Protein AF-A0A9E1MWC7-F1 (afdb_monomer)

Secondary structure (DSSP, 8-state):
----TTSS-EEEEETTEEEEE-SSSSPPPHHHHPPPTTTHHHHHHHHHTTSHHHHHHHHHHHHHTT-SPPSSTTSPPPHHHHHHHHHHHHHHHTT-TT-HHHHHHHHIIIIII--HHHHHHHHHHHHHTSS-------SS--HHHHHHHHHHHHHHHT-TT--HHHHHHHHHTS-HHHHHHHSSS--GGGTS-HHHHHHHHHHHTT-SGGGSB-SHHHHHHHHHHH--EEHHHHHTTBSS-HHHHHHHHHHTTSEEEEEETTEEEEEEGGGHHHHHHHH-PPPPTT--GGGSS--SSHHHHHHHHHHHHSSSEEHHHHHHHHT--HHHHHHHHHHHHHTTSSEE---SS---TTS-EEE-HHHHHHHHHHHHHHHHHHHSPBPHHHHHHHHHHHTTTT-S--SHHHHHHHHHHHTT--EEHHHIIIIITTTT-TT--HHHHHHHHHTTSEEEEEEEESSTT-EEEEEEEGGGHHHHSPPHHHHHTT-TT--HHHHHHHHHHHHH-SEEHHHHHHHH--TTHHHHHHHHHHTTSEEESSSHHHHHTTS---SS-TTSTTTTS-EEEEHHHHHHSSTTSS-SSPPHHHHHHHHHHHHHHHHSEE-HHHHHHTT-TTHHHHHHHHHHHHHHTTSSEEE--BTTS-S-EEE-HHHHHHHHTT-S----EEEEETT-TT--BTTTBPPPPPSSS------TT-EEEEETTEEEEEE-TTS-EEEE-S--HHHHHHHHHHHHH-TT-SEEEE-EETTEEGGGSTTHHHHHHTTPEEETTEEEEE-

Nearest PDB structures (foldseek):
  7lhl-assembly1_B  TM=6.243E-01  e=1.123E-34  Mycolicibacterium smegmatis
  7lhl-assembly1_C  TM=6.314E-01  e=3.645E-33  Mycolicibacterium smegmatis
  7lhl-assembly1_D  TM=6.179E-01  e=3.994E-33  Mycolicibacterium smegmatis
  7lhl-assembly1_A  TM=6.264E-01  e=8.309E-33  Mycolicibacterium smegmatis
  1sfx-assembly1_A  TM=6.828E-01  e=8.192E-01  Archaeoglobus fulgidus DSM 4304

Mean predicted aligned error: 17.03 Å

Solvent-accessible surface area (backbone atoms only — not comparable to full-atom values): 43831 Å² total; per-residue (Å²): 111,80,90,51,93,82,74,70,54,48,78,47,75,58,100,89,48,74,49,75,46,65,80,58,98,71,78,83,53,68,79,50,72,60,66,58,45,92,50,44,66,62,53,49,63,67,51,40,77,79,34,74,62,46,58,51,46,37,34,49,47,34,51,73,71,61,70,57,88,69,97,44,97,90,54,86,74,58,68,68,62,46,50,56,52,32,52,56,48,47,72,54,41,70,78,38,82,82,34,68,54,60,48,48,35,51,48,45,48,50,68,72,70,38,62,54,67,60,53,36,49,52,39,44,33,40,74,72,63,76,43,85,84,81,89,79,91,64,98,60,77,50,83,71,52,42,58,55,56,48,58,61,47,52,70,65,70,69,54,88,80,64,55,71,60,58,51,42,47,58,55,71,72,49,59,68,76,59,51,57,74,72,63,48,95,70,51,56,34,86,66,55,46,68,67,54,47,54,52,48,27,33,54,52,61,24,56,38,83,96,50,39,22,71,50,54,69,44,50,50,54,46,22,68,61,69,37,74,37,36,72,67,58,46,55,67,28,42,57,74,70,61,66,63,32,50,53,53,33,40,76,69,63,50,36,40,72,36,61,55,82,92,40,68,30,36,31,29,34,84,46,46,24,35,46,29,73,48,65,72,36,69,72,69,88,87,66,65,68,85,40,58,51,88,57,82,63,27,53,58,54,52,52,52,42,47,35,72,34,41,48,76,39,42,32,58,59,58,12,62,74,70,60,46,62,41,69,58,47,43,50,51,50,50,57,35,32,80,71,66,61,32,43,80,54,48,61,91,51,99,68,66,96,86,59,62,32,36,31,17,64,67,56,51,50,52,49,50,50,52,33,44,49,54,46,48,59,73,66,46,46,39,48,61,35,26,51,32,43,29,35,30,53,74,61,34,46,80,44,87,59,44,58,70,72,43,49,52,58,50,48,63,42,48,41,65,46,79,36,42,48,68,42,39,70,69,44,57,45,40,43,38,18,69,71,65,51,74,65,60,57,41,50,36,21,70,70,54,50,37,44,53,37,30,64,33,74,65,61,92,46,41,32,24,29,23,42,32,45,48,91,46,33,52,43,63,50,81,64,43,79,69,36,59,77,68,48,94,73,78,45,77,68,44,52,52,52,50,53,48,23,68,73,73,36,70,38,40,67,69,56,52,45,68,74,69,66,58,92,61,51,64,64,42,50,48,51,34,17,30,53,34,42,30,31,45,53,42,61,55,58,64,59,57,41,59,57,79,94,70,98,72,75,97,76,58,85,76,73,76,46,46,36,37,30,37,41,60,52,57,54,63,67,67,43,87,82,49,92,68,83,65,53,73,66,57,22,40,46,47,46,51,52,45,45,37,66,50,56,26,57,40,33,45,51,54,33,53,69,71,62,46,80,72,34,46,76,60,41,45,68,53,54,51,53,34,31,79,66,72,62,30,47,76,44,59,60,48,49,89,58,54,74,67,22,41,26,38,66,74,38,51,57,52,42,57,72,33,62,64,87,46,91,54,55,47,76,43,49,34,64,35,86,50,44,45,59,69,63,68,38,77,67,75,76,43,82,32,104,63,85,90,64,69,37,77,62,13,31,35,25,26,43,40,24,37,66,40,38,35,36,38,56,82,50,29,39,39,40,44,33,82,70,54,72,70,52,50,54,44,37,50,54,41,61,69,70,46,82,90,58,70,60,46,50,29,38,27,30,51,90,37,48,20,73,80,27,92,59,30,65,61,43,40,76,74,61,33,43,85,53,95,62,20,34,36,36,71,119

Foldseek 3Di:
DDPDVPQPKDWDADPLGIDIRDPDPDDDDPVVVQDQLVCPVVVCVVCVLVDPLLLVQLLVLCVVVVVQDDPDPPDDDPPVSSSVSSVVVSVVCVVPCPRPSNVVSCCCCPPVVDPSVVVSVVSVCVVVVVDDDDDDDDPDQDPSRVVVVVVVLVVVQPPPDDDPLVNLLSVLPDDPVVCCVPPPPPFCQSNFDPVLQVVLLCVLLQQDPVRAAEALVSLLVNQVQQPKDAPVSNVSRHDDDVVVSQVVCVVVQQKWWWAAPNGIIIHGLLLVCLLCVQQVIDGDPDRDVVSNDHDDPSVLVNLLSVQSSHRWDWLVVVCSVRVHDSVVSVVSVVVCVVVVQKDWGDHNDPDDPPIIIIHGPVSVVSSSVVSSVVSCVLQDAFELLLLLVLQCVLLQFPPPDADLVQLVLNLLLQALFWDKPLCVQQPQSCRRHVPDDLVSVQVCLLVQQKWKAAAADPPQQIGTIGMHGLLCCLQRPDALVVLVVVPPDDDPLLVQLLVCQVPVNWAFPVVSCVRSVDPCNVVSQVSCRNSRFKTFSGCVVNNVSNDDDDDDDPDPVVGPRGTMHTSNCSNVVPCVPPDDRDDLLSSLLSVVVSLCSNSQKDAQLSQVLSVPPVGPVSNVVVLVVCVVVVQWDWANRHPPTDGTMIGGPVSSVSSSVLSPQDQAKGKHQLQHSSQCEQRVHDAADWPAPDDDHRDPQKMFMDTSSHTAWIADNVLAEIIGHDDDLSSLLNSLVNVLVDPDDQKRKHQYYRRAQLCPDPCNVSNVVSPWDDDPSITMDGD

pLDDT: mean 83.53, std 13.87, range [27.94, 96.5]

Sequence (779 aa):
AMITPGAGHSVHWTDDGIAIGCPDDEPPGTAQILLDPDEIHDRVVEQLTHSAMFAAFFRENAARALLLPRRRPKGRTPLWLQRRKSSALMGVALRYPRFPITLETYRECLNDVFDMPALTELLSAIRRGEVNVVEVQTPTPSPFARSLVFQFTAAHLYDTDTPLAEKRMAALTLDRSLLKELLGETSLVDLLDTEAIENLESDLQRLSEDRLAQHADGLHDLLRRLGDLSGKAIKSRTVGDYKTWLTTLQEEYRVVAITMAGEGRYIAIEDASIYRDALDVELPNGLPPTFLEPVEAPLESLLLRWARTHSPFHSSKAAQQFGLPTAIVTHCFRALEEHGKVLQDTFTGPQAAADPEWCDPEVLRRLRRTSLAKLREEVSPAKPDVLGRYLPAWHGVGTKRGGMGRLEEVLDQLEGTKLPFSALESHILPARVPDYQPLMLDQMGAMGKVVWIGCGTLGPNDGKIALYRRESVSALAPEPARLVTALDKVGPIHEKLLEHLESRGASFLVELQMAVNDKDILPALWDLVWAGLVTNDTFVPLRGLNSKKGRTKDRIFRMAGGRWSAVRHLHTTIPLLSPGPPDSTTAALAKANSLLQRYGVVSREVVLHEGIEGGFAALYPVFRAMEEGGRLQRGYFVDGLGGAQFALPGAIDRLRSHSKPTNSACVLAATDPANVWGSLFSWPEPAAEASPRRVSGARVVLVGGRPILFLDKGAHSLVSFPSTEADRVRAIKALQSMTGFRVLRLKRIDGVPAPSSTLAPVLVQQGFAEDYLSLVFSR

Structure (mmCIF, N/CA/C/O backbone):
data_AF-A0A9E1MWC7-F1
#
_entry.id   AF-A0A9E1MWC7-F1
#
loop_
_atom_site.group_PDB
_atom_site.id
_atom_site.type_symbol
_atom_site.label_atom_id
_atom_site.label_alt_id
_atom_site.label_comp_id
_atom_site.label_asym_id
_atom_site.label_entity_id
_atom_site.label_seq_id
_atom_site.pdbx_PDB_ins_code
_atom_site.Cartn_x
_atom_site.Cartn_y
_atom_site.Cartn_z
_atom_site.occupancy
_atom_site.B_iso_or_equiv
_atom_site.auth_seq_id
_atom_site.auth_comp_id
_atom_site.auth_asym_id
_atom_site.auth_atom_id
_atom_site.pdbx_PDB_model_num
ATOM 1 N N . ALA A 1 1 ? 16.498 -15.381 30.124 1.00 27.94 1 ALA A N 1
ATOM 2 C CA . ALA A 1 1 ? 15.793 -15.478 28.829 1.00 27.94 1 ALA A CA 1
ATOM 3 C C . ALA A 1 1 ? 16.094 -14.198 28.062 1.00 27.94 1 ALA A C 1
ATOM 5 O O . ALA A 1 1 ? 15.975 -13.131 28.642 1.00 27.94 1 ALA A O 1
ATOM 6 N N . MET A 1 2 ? 16.638 -14.295 26.848 1.00 32.09 2 MET A N 1
ATOM 7 C CA . MET A 1 2 ? 17.215 -13.141 26.153 1.00 32.09 2 MET A CA 1
ATOM 8 C C . MET A 1 2 ? 16.122 -12.251 25.560 1.00 32.09 2 MET A C 1
ATOM 10 O O . MET A 1 2 ? 15.417 -12.680 24.645 1.00 32.09 2 MET A O 1
ATOM 14 N N . ILE A 1 3 ? 16.038 -11.000 26.022 1.00 37.56 3 ILE A N 1
ATOM 15 C CA . ILE A 1 3 ? 15.416 -9.912 25.259 1.00 37.56 3 ILE A CA 1
ATOM 16 C C . ILE A 1 3 ? 16.288 -9.732 24.014 1.00 37.56 3 ILE A C 1
ATOM 18 O O . ILE A 1 3 ? 17.294 -9.029 24.009 1.00 37.56 3 ILE A O 1
ATOM 22 N N . THR A 1 4 ? 15.961 -10.500 22.984 1.00 33.97 4 THR A N 1
ATOM 23 C CA . THR A 1 4 ? 16.706 -10.546 21.731 1.00 33.97 4 THR A CA 1
ATOM 24 C C . THR A 1 4 ? 16.167 -9.415 20.853 1.00 33.97 4 THR A C 1
ATOM 26 O O . THR A 1 4 ? 14.943 -9.330 20.691 1.00 33.97 4 THR A O 1
ATOM 29 N N . PRO A 1 5 ? 17.010 -8.550 20.259 1.00 34.62 5 PRO A N 1
ATOM 30 C CA . PRO A 1 5 ? 16.551 -7.572 19.278 1.00 34.62 5 PRO A CA 1
ATOM 31 C C . PRO A 1 5 ? 15.947 -8.329 18.086 1.00 34.62 5 PRO A C 1
ATOM 33 O O . PRO A 1 5 ? 16.662 -8.945 17.300 1.00 34.62 5 PRO A O 1
ATOM 36 N N . GLY A 1 6 ? 14.616 -8.366 18.005 1.00 36.88 6 GLY A N 1
ATOM 37 C CA . GLY A 1 6 ? 13.880 -9.199 17.046 1.00 36.88 6 GLY A CA 1
ATOM 38 C C . GLY A 1 6 ? 12.498 -9.654 17.524 1.00 36.88 6 GLY A C 1
ATOM 39 O O . GLY A 1 6 ? 11.637 -9.912 16.691 1.00 36.88 6 GLY A O 1
ATOM 40 N N . ALA A 1 7 ? 12.243 -9.668 18.837 1.00 40.56 7 ALA A N 1
ATOM 41 C CA . ALA A 1 7 ? 10.941 -10.028 19.418 1.00 40.56 7 ALA A CA 1
ATOM 42 C C . ALA A 1 7 ? 9.984 -8.828 19.615 1.00 40.56 7 ALA A C 1
ATOM 44 O O . ALA A 1 7 ? 9.072 -8.888 20.430 1.00 40.56 7 ALA A O 1
ATOM 45 N N . GLY A 1 8 ? 10.211 -7.697 18.935 1.00 48.88 8 GLY A N 1
ATOM 46 C CA . GLY A 1 8 ? 9.362 -6.500 19.062 1.00 48.88 8 GLY A CA 1
ATOM 47 C C . GLY A 1 8 ? 9.509 -5.714 20.373 1.00 48.88 8 GLY A C 1
ATOM 48 O O . GLY A 1 8 ? 8.696 -4.835 20.633 1.00 48.88 8 GLY A O 1
ATOM 49 N N . HIS A 1 9 ? 10.525 -6.008 21.191 1.00 61.09 9 HIS A N 1
ATOM 50 C CA . HIS A 1 9 ? 10.800 -5.278 22.432 1.00 61.09 9 HIS A CA 1
ATOM 51 C C . HIS A 1 9 ? 11.701 -4.063 22.157 1.00 61.09 9 HIS A C 1
ATOM 53 O O . HIS A 1 9 ? 12.679 -4.173 21.412 1.00 61.09 9 HIS A O 1
ATOM 59 N N . SER A 1 10 ? 11.400 -2.917 22.768 1.00 63.19 10 SER A N 1
ATOM 60 C CA . SER A 1 10 ? 12.183 -1.677 22.653 1.00 63.19 10 SER A CA 1
ATOM 61 C C . SER A 1 10 ? 12.850 -1.343 23.985 1.00 63.19 10 SER A C 1
ATOM 63 O O . SER A 1 10 ? 12.165 -1.293 25.001 1.00 63.19 10 SER A O 1
ATOM 65 N N . VAL A 1 11 ? 14.158 -1.083 24.000 1.00 72.38 11 VAL A N 1
ATOM 66 C CA . VAL A 1 11 ? 14.905 -0.784 25.235 1.00 72.38 11 VAL A CA 1
ATOM 67 C C . VAL A 1 11 ? 15.541 0.598 25.147 1.00 72.38 11 VAL A C 1
ATOM 69 O O . VAL A 1 11 ? 16.152 0.939 24.134 1.00 72.38 11 VAL A O 1
ATOM 72 N N . HIS A 1 12 ? 15.419 1.372 26.222 1.00 73.94 12 HIS A N 1
ATOM 73 C CA . HIS A 1 12 ? 16.047 2.678 26.401 1.00 73.94 12 HIS A CA 1
ATOM 74 C C . HIS A 1 12 ? 16.657 2.760 27.800 1.00 73.94 12 HIS A C 1
ATOM 76 O O . HIS A 1 12 ? 16.089 2.232 28.750 1.00 73.94 12 HIS A O 1
ATOM 82 N N . TRP A 1 13 ? 17.800 3.422 27.946 1.00 80.88 13 TRP A N 1
ATOM 83 C CA . TRP A 1 13 ? 18.444 3.643 29.241 1.00 80.88 13 TRP A CA 1
ATOM 84 C C . TRP A 1 13 ? 18.656 5.138 29.471 1.00 80.88 13 TRP A C 1
ATOM 86 O O . TRP A 1 13 ? 18.702 5.919 28.520 1.00 80.88 13 TRP A O 1
ATOM 96 N N . THR A 1 14 ? 18.788 5.529 30.730 1.00 80.62 14 THR A N 1
ATOM 97 C CA . THR A 1 14 ? 19.274 6.838 31.185 1.00 80.62 14 THR A CA 1
ATOM 98 C C . THR A 1 14 ? 20.175 6.619 32.404 1.00 80.62 14 THR A C 1
ATOM 100 O O . THR A 1 14 ? 20.324 5.485 32.862 1.00 80.62 14 THR A O 1
ATOM 103 N N . ASP A 1 15 ? 20.740 7.691 32.958 1.00 82.56 15 ASP A N 1
ATOM 104 C CA . ASP A 1 15 ? 21.491 7.622 34.219 1.00 82.56 15 ASP A CA 1
ATOM 105 C C . ASP A 1 15 ? 20.618 7.149 35.403 1.00 82.56 15 ASP A C 1
ATOM 107 O O . ASP A 1 15 ? 21.132 6.585 36.366 1.00 82.56 15 ASP A O 1
ATOM 111 N N . ASP A 1 16 ? 19.292 7.321 35.306 1.00 83.25 16 ASP A N 1
ATOM 112 C CA . ASP A 1 16 ? 18.329 7.044 36.380 1.00 83.25 16 ASP A CA 1
ATOM 113 C C . ASP A 1 16 ? 17.598 5.697 36.220 1.00 83.25 16 ASP A C 1
ATOM 115 O O . ASP A 1 16 ? 16.788 5.324 37.073 1.00 83.25 16 ASP A O 1
ATOM 119 N N . GLY A 1 17 ? 17.832 4.955 35.130 1.00 87.25 17 GLY A N 1
ATOM 120 C CA . GLY A 1 17 ? 17.248 3.625 34.963 1.00 87.25 17 GLY A CA 1
ATOM 121 C C . GLY A 1 17 ? 17.114 3.126 33.527 1.00 87.25 17 GLY A C 1
ATOM 122 O O . GLY A 1 17 ? 17.544 3.751 32.560 1.00 87.25 17 GLY A O 1
ATOM 123 N N . ILE A 1 18 ? 16.490 1.954 33.394 1.00 86.44 18 ILE A N 1
ATOM 124 C CA . ILE A 1 18 ? 16.268 1.261 32.119 1.00 86.44 18 ILE A CA 1
ATOM 125 C C . ILE A 1 18 ? 14.761 1.101 31.901 1.00 86.44 18 ILE A C 1
ATOM 127 O O . ILE A 1 18 ? 14.054 0.579 32.760 1.00 86.44 18 ILE A O 1
ATOM 131 N N . ALA A 1 19 ? 14.275 1.529 30.737 1.00 83.06 19 ALA A N 1
ATOM 132 C CA . ALA A 1 19 ? 12.903 1.352 30.280 1.00 83.06 19 ALA A CA 1
ATOM 133 C C . ALA A 1 19 ? 12.840 0.257 29.205 1.00 83.06 19 ALA A C 1
ATOM 135 O O . ALA A 1 19 ? 13.560 0.307 28.205 1.00 83.06 19 ALA A O 1
ATOM 136 N N . ILE A 1 20 ? 11.961 -0.725 29.409 1.00 80.50 20 ILE A N 1
ATOM 137 C CA . ILE A 1 20 ? 11.760 -1.867 28.510 1.00 80.50 20 ILE A CA 1
ATOM 138 C C . ILE A 1 20 ? 10.297 -1.864 28.058 1.00 80.50 20 ILE A C 1
ATOM 140 O O . ILE A 1 20 ? 9.391 -2.061 28.862 1.00 80.50 20 ILE A O 1
ATOM 144 N N . GLY A 1 21 ? 10.064 -1.629 26.769 1.00 75.88 21 GLY A N 1
ATOM 145 C CA . GLY A 1 21 ? 8.758 -1.760 26.129 1.00 75.88 21 GLY A CA 1
ATOM 146 C C . GLY A 1 21 ? 8.545 -3.187 25.635 1.00 75.88 21 GLY A C 1
ATOM 147 O O . GLY A 1 21 ? 9.359 -3.690 24.856 1.00 75.88 21 GLY A O 1
ATOM 148 N N . CYS A 1 22 ? 7.458 -3.820 26.077 1.00 72.38 22 CYS A N 1
ATOM 149 C CA . CYS A 1 22 ? 7.073 -5.178 25.695 1.00 72.38 22 CYS A CA 1
ATOM 150 C C . CYS A 1 22 ? 5.804 -5.134 24.817 1.00 72.38 22 CYS A C 1
ATOM 152 O O . CYS A 1 22 ? 4.912 -4.332 25.093 1.00 72.38 22 CYS A O 1
ATOM 154 N N . PRO A 1 23 ? 5.720 -5.940 23.744 1.00 53.88 23 PRO A N 1
ATOM 155 C CA . PRO A 1 23 ? 4.548 -6.003 22.869 1.00 53.88 23 PRO A CA 1
ATOM 156 C C . PRO A 1 23 ? 3.369 -6.788 23.472 1.00 53.88 23 PRO A C 1
ATOM 158 O O . PRO A 1 23 ? 2.243 -6.604 23.012 1.00 53.88 23 PRO A O 1
ATOM 161 N N . ASP A 1 24 ? 3.628 -7.628 24.479 1.00 58.59 24 ASP A N 1
ATOM 162 C CA . ASP A 1 24 ? 2.632 -8.411 25.218 1.00 58.59 24 ASP A CA 1
ATOM 163 C C . ASP A 1 24 ? 2.269 -7.729 26.555 1.00 58.59 24 ASP A C 1
ATOM 165 O O . ASP A 1 24 ? 3.075 -6.985 27.115 1.00 58.59 24 ASP A O 1
ATOM 169 N N . ASP A 1 25 ? 1.067 -8.003 27.081 1.00 56.00 25 ASP A N 1
ATOM 170 C CA . ASP A 1 25 ? 0.541 -7.402 28.327 1.00 56.00 25 ASP A CA 1
ATOM 171 C C . ASP A 1 25 ? 1.234 -7.912 29.614 1.00 56.00 25 ASP A C 1
ATOM 173 O O . ASP A 1 25 ? 0.960 -7.403 30.703 1.00 56.00 25 ASP A O 1
ATOM 177 N N . GLU A 1 26 ? 2.126 -8.905 29.522 1.00 64.38 26 GLU A N 1
ATOM 178 C CA . GLU A 1 26 ? 2.816 -9.493 30.676 1.00 64.38 26 GLU A CA 1
ATOM 179 C C . GLU A 1 26 ? 4.308 -9.098 30.682 1.00 64.38 26 GLU A C 1
ATOM 181 O O . GLU A 1 26 ? 5.061 -9.519 29.798 1.00 64.38 26 GLU A O 1
ATOM 186 N N . PRO A 1 27 ? 4.764 -8.268 31.642 1.00 70.31 27 PRO A N 1
ATOM 187 C CA . PRO A 1 27 ? 6.162 -7.859 31.715 1.00 70.31 27 PRO A CA 1
ATOM 188 C C . PRO A 1 27 ? 7.063 -9.028 32.153 1.00 70.31 27 PRO A C 1
ATOM 190 O O . PRO A 1 27 ? 6.636 -9.889 32.927 1.00 70.31 27 PRO A O 1
ATOM 193 N N . PRO A 1 28 ? 8.337 -9.065 31.716 1.00 72.75 28 PRO A N 1
ATOM 194 C CA . PRO A 1 28 ? 9.281 -10.069 32.188 1.00 72.75 28 PRO A CA 1
ATOM 195 C C . PRO A 1 28 ? 9.505 -9.907 33.695 1.00 72.75 28 PRO A C 1
ATOM 197 O O . PRO A 1 28 ? 9.844 -8.822 34.166 1.00 72.75 28 PRO A O 1
ATOM 200 N N . GLY A 1 29 ? 9.345 -10.994 34.452 1.00 74.69 29 GLY A N 1
ATOM 201 C CA . GLY A 1 29 ? 9.572 -10.976 35.898 1.00 74.69 29 GLY A CA 1
ATOM 202 C C . GLY A 1 29 ? 11.024 -10.644 36.262 1.00 74.69 29 GLY A C 1
ATOM 203 O O . GLY A 1 29 ? 11.949 -10.902 35.488 1.00 74.69 29 GLY A O 1
ATOM 204 N N . THR A 1 30 ? 11.245 -10.138 37.478 1.00 78.38 30 THR A N 1
ATOM 205 C CA . THR A 1 30 ? 12.553 -9.652 37.967 1.00 78.38 30 THR A CA 1
ATOM 206 C C . THR A 1 30 ? 13.715 -10.640 37.742 1.00 78.38 30 THR A C 1
ATOM 208 O O . THR A 1 30 ? 14.806 -10.250 37.322 1.00 78.38 30 THR A O 1
ATOM 211 N N . ALA A 1 31 ? 13.482 -11.944 37.931 1.00 71.69 31 ALA A N 1
ATOM 212 C CA . ALA A 1 31 ? 14.486 -12.996 37.726 1.00 71.69 31 ALA A CA 1
ATOM 213 C C . ALA A 1 31 ? 14.926 -13.181 36.259 1.00 71.69 31 ALA A C 1
ATOM 215 O O . ALA A 1 31 ? 15.950 -13.803 35.992 1.00 71.69 31 ALA A O 1
ATOM 216 N N . GLN A 1 32 ? 14.153 -12.675 35.296 1.00 71.62 32 GLN A N 1
ATOM 217 C CA . GLN A 1 32 ? 14.504 -12.708 33.875 1.00 71.62 32 GLN A CA 1
ATOM 218 C C . GLN A 1 32 ? 15.393 -11.525 33.469 1.00 71.62 32 GLN A C 1
ATOM 220 O O . GLN A 1 32 ? 16.089 -11.622 32.457 1.00 71.62 32 GLN A O 1
ATOM 225 N N . ILE A 1 33 ? 15.359 -10.437 34.248 1.00 78.06 33 ILE A N 1
ATOM 226 C CA . ILE A 1 33 ? 16.115 -9.198 34.024 1.00 78.06 33 ILE A CA 1
ATOM 227 C C . ILE A 1 33 ? 17.473 -9.258 34.735 1.00 78.06 33 ILE A C 1
ATOM 229 O O . ILE A 1 33 ? 18.478 -8.811 34.182 1.00 78.06 33 ILE A O 1
ATOM 233 N N . LEU A 1 34 ? 17.519 -9.819 35.947 1.00 84.25 34 LEU A N 1
ATOM 234 C CA . LEU A 1 34 ? 18.756 -9.963 36.714 1.00 84.25 34 LEU A CA 1
ATOM 235 C C . LEU A 1 34 ? 19.666 -11.035 36.097 1.00 84.25 34 LEU A C 1
ATOM 237 O O . LEU A 1 34 ? 19.255 -12.174 35.877 1.00 84.25 34 LEU A O 1
ATOM 241 N N . LEU A 1 35 ? 20.914 -10.657 35.828 1.00 85.56 35 LEU A N 1
ATOM 242 C CA . LEU A 1 35 ? 21.941 -11.524 35.249 1.00 85.56 35 LEU A CA 1
ATOM 243 C C . LEU A 1 35 ? 22.890 -12.039 36.336 1.00 85.56 35 LEU A C 1
ATOM 245 O O . LEU A 1 35 ? 23.085 -11.381 37.359 1.00 85.56 35 LEU A O 1
ATOM 249 N N . ASP A 1 36 ? 23.499 -13.203 36.099 1.00 87.06 36 ASP A N 1
ATOM 250 C CA . ASP A 1 36 ? 24.515 -13.742 37.005 1.00 87.06 36 ASP A CA 1
ATOM 251 C C . ASP A 1 36 ? 25.775 -12.852 36.968 1.00 87.06 36 ASP A C 1
ATOM 253 O O . ASP A 1 36 ? 26.305 -12.615 35.873 1.00 87.06 36 ASP A O 1
ATOM 257 N N . PRO A 1 37 ? 26.270 -12.342 38.117 1.00 90.00 37 PRO A N 1
ATOM 258 C CA . PRO A 1 37 ? 27.501 -11.553 38.161 1.00 90.00 37 PRO A CA 1
ATOM 259 C C . PRO A 1 37 ? 28.722 -12.309 37.627 1.00 90.00 37 PRO A C 1
ATOM 261 O O . PRO A 1 37 ? 29.640 -11.667 37.127 1.00 90.00 37 PRO A O 1
ATOM 264 N N . ASP A 1 38 ? 28.741 -13.643 37.683 1.00 88.38 38 ASP A N 1
ATOM 265 C CA . ASP A 1 38 ? 29.885 -14.421 37.200 1.00 88.38 38 ASP A CA 1
ATOM 266 C C . ASP A 1 38 ? 29.889 -14.528 35.657 1.00 88.38 38 ASP A C 1
ATOM 268 O O . ASP A 1 38 ? 30.937 -14.736 35.049 1.00 88.38 38 ASP A O 1
ATOM 272 N N . GLU A 1 39 ? 28.737 -14.312 35.003 1.00 87.69 39 GLU A N 1
ATOM 273 C CA . GLU A 1 39 ? 28.577 -14.359 33.538 1.00 87.69 39 GLU A CA 1
ATOM 274 C C . GLU A 1 39 ? 28.470 -12.970 32.878 1.00 87.69 39 GLU A C 1
ATOM 276 O O . GLU A 1 39 ? 28.468 -12.867 31.646 1.00 87.69 39 GLU A O 1
ATOM 281 N N . ILE A 1 40 ? 28.334 -11.888 33.657 1.00 88.06 40 ILE A N 1
ATOM 282 C CA . ILE A 1 40 ? 27.984 -10.563 33.115 1.00 88.06 40 ILE A CA 1
ATOM 283 C C . ILE A 1 40 ? 29.038 -10.030 32.146 1.00 88.06 40 ILE A C 1
ATOM 285 O O . ILE A 1 40 ? 28.698 -9.469 31.104 1.00 88.06 40 ILE A O 1
ATOM 289 N N . HIS A 1 41 ? 30.314 -10.240 32.464 1.00 85.94 41 HIS A N 1
ATOM 290 C CA . HIS A 1 41 ? 31.417 -9.765 31.643 1.00 85.94 41 HIS A CA 1
ATOM 291 C C . HIS A 1 41 ? 31.383 -10.400 30.249 1.00 85.94 41 HIS A C 1
ATOM 293 O O . HIS A 1 41 ? 31.390 -9.692 29.241 1.00 85.94 41 HIS A O 1
ATOM 299 N N . ASP A 1 42 ? 31.259 -11.724 30.186 1.00 83.75 42 ASP A N 1
ATOM 300 C CA . ASP A 1 42 ? 31.254 -12.460 28.923 1.00 83.75 42 ASP A CA 1
ATOM 301 C C . ASP A 1 42 ? 30.018 -12.124 28.080 1.00 83.75 42 ASP A C 1
ATOM 303 O O . ASP A 1 42 ? 30.130 -11.911 26.870 1.00 83.75 42 ASP A O 1
ATOM 307 N N . ARG A 1 43 ? 28.855 -11.953 28.723 1.00 85.38 43 ARG A N 1
ATOM 308 C CA . ARG A 1 43 ? 27.617 -11.522 28.053 1.00 85.38 43 ARG A CA 1
ATOM 309 C C . ARG A 1 43 ? 27.733 -10.125 27.450 1.00 85.38 43 ARG A C 1
ATOM 311 O O . ARG A 1 43 ? 27.304 -9.913 26.314 1.00 85.38 43 ARG A O 1
ATOM 318 N N . VAL A 1 44 ? 28.310 -9.167 28.178 1.00 86.75 44 VAL A N 1
ATOM 319 C CA . VAL A 1 44 ? 28.522 -7.808 27.656 1.00 86.75 44 VAL A CA 1
ATOM 320 C C . VAL A 1 44 ? 29.483 -7.847 26.470 1.00 86.75 44 VAL A C 1
ATOM 322 O O . VAL A 1 44 ? 29.185 -7.251 25.437 1.00 86.75 44 VAL A O 1
ATOM 325 N N . VAL A 1 45 ? 30.588 -8.590 26.566 1.00 84.81 45 VAL A N 1
ATOM 326 C CA . VAL A 1 45 ? 31.572 -8.734 25.477 1.00 84.81 45 VAL A CA 1
ATOM 327 C C . VAL A 1 45 ? 30.946 -9.329 24.212 1.00 84.81 45 VAL A C 1
ATOM 329 O O . VAL A 1 45 ? 31.215 -8.838 23.110 1.00 84.81 45 VAL A O 1
ATOM 332 N N . GLU A 1 46 ? 30.103 -10.353 24.358 1.00 83.12 46 GLU A N 1
ATOM 333 C CA . GLU A 1 46 ? 29.400 -10.998 23.247 1.00 83.12 46 GLU A CA 1
ATOM 334 C C . GLU A 1 46 ? 28.454 -10.016 22.534 1.00 83.12 46 GLU A C 1
ATOM 336 O O . GLU A 1 46 ? 28.498 -9.869 21.309 1.00 83.12 46 GLU A O 1
ATOM 341 N N . GLN A 1 47 ? 27.641 -9.278 23.296 1.00 83.62 47 GLN A N 1
ATOM 342 C CA . GLN A 1 47 ? 26.621 -8.382 22.741 1.00 83.62 47 GLN A CA 1
ATOM 343 C C . GLN A 1 47 ? 27.177 -7.045 22.239 1.00 83.62 47 GLN A C 1
ATOM 345 O O . GLN A 1 47 ? 26.596 -6.422 21.345 1.00 83.62 47 GLN A O 1
ATOM 350 N N . LEU A 1 48 ? 28.315 -6.595 22.771 1.00 84.12 48 LEU A N 1
ATOM 351 C CA . LEU A 1 48 ? 28.865 -5.269 22.500 1.00 84.12 48 LEU A CA 1
ATOM 352 C C . LEU A 1 48 ? 29.072 -5.013 20.999 1.00 84.12 48 LEU A C 1
ATOM 354 O O . LEU A 1 48 ? 28.753 -3.924 20.522 1.00 84.12 48 LEU A O 1
ATOM 358 N N . THR A 1 49 ? 29.514 -6.012 20.229 1.00 80.69 49 THR A N 1
ATOM 359 C CA . THR A 1 49 ? 29.764 -5.870 18.776 1.00 80.69 49 THR A CA 1
ATOM 360 C C . THR A 1 49 ? 28.518 -5.568 17.949 1.00 80.69 49 THR A C 1
ATOM 362 O O . THR A 1 49 ? 28.621 -4.978 16.871 1.00 80.69 49 THR A O 1
ATOM 365 N N . HIS A 1 50 ? 27.344 -5.942 18.457 1.00 78.12 50 HIS A N 1
ATOM 366 C CA . HIS A 1 50 ? 26.052 -5.706 17.824 1.00 78.12 50 HIS A CA 1
ATOM 367 C C . HIS A 1 50 ? 25.431 -4.363 18.235 1.00 78.12 50 HIS A C 1
ATOM 369 O O . HIS A 1 50 ? 24.409 -3.958 17.679 1.00 78.12 50 HIS A O 1
ATOM 375 N N . SER A 1 51 ? 26.051 -3.643 19.175 1.00 81.56 51 SER A N 1
ATOM 376 C CA . SER A 1 51 ? 25.546 -2.366 19.672 1.00 81.56 51 SER A CA 1
ATOM 377 C C . SER A 1 51 ? 25.863 -1.193 18.735 1.00 81.56 51 SER A C 1
ATOM 379 O O . SER A 1 51 ? 26.912 -1.119 18.084 1.00 81.56 51 SER A O 1
ATOM 381 N N . ALA A 1 52 ? 24.971 -0.198 18.722 1.00 80.94 52 ALA A N 1
ATOM 382 C CA . ALA A 1 52 ? 25.217 1.069 18.032 1.00 80.94 52 ALA A CA 1
ATOM 383 C C . ALA A 1 52 ? 26.414 1.837 18.632 1.00 80.94 52 ALA A C 1
ATOM 385 O O . ALA A 1 52 ? 27.115 2.554 17.913 1.00 80.94 52 ALA A O 1
ATOM 386 N N . MET A 1 53 ? 26.663 1.653 19.933 1.00 83.31 53 MET A N 1
ATOM 387 C CA . MET A 1 53 ? 27.765 2.266 20.672 1.00 83.31 53 MET A CA 1
ATOM 388 C C . MET A 1 53 ? 29.124 1.786 20.151 1.00 83.31 53 MET A C 1
ATOM 390 O O . MET A 1 53 ? 29.961 2.605 19.772 1.00 83.31 53 MET A O 1
ATOM 394 N N . PHE A 1 54 ? 29.317 0.471 20.023 1.00 85.88 54 PHE A N 1
ATOM 395 C CA . PHE A 1 54 ? 30.560 -0.093 19.495 1.00 85.88 54 PHE A CA 1
ATOM 396 C C . PHE A 1 54 ? 30.853 0.405 18.076 1.00 85.88 54 PHE A C 1
ATOM 398 O O . PHE A 1 54 ? 31.976 0.798 17.765 1.00 85.88 54 PHE A O 1
ATOM 405 N N . ALA A 1 55 ? 29.831 0.492 17.219 1.00 83.44 55 ALA A N 1
ATOM 406 C CA . ALA A 1 55 ? 29.981 1.048 15.875 1.00 83.44 55 ALA A CA 1
ATOM 407 C C . ALA A 1 55 ? 30.393 2.537 15.877 1.00 83.44 55 ALA A C 1
ATOM 409 O O . ALA A 1 55 ? 31.117 2.992 14.978 1.00 83.44 55 ALA A O 1
ATOM 410 N N . ALA A 1 56 ? 29.943 3.308 16.871 1.00 85.88 56 ALA A N 1
ATOM 411 C CA . ALA A 1 56 ? 30.310 4.708 17.038 1.00 85.88 56 ALA A CA 1
ATOM 412 C C . ALA A 1 56 ? 31.771 4.865 17.487 1.00 85.88 56 ALA A C 1
ATOM 414 O O . ALA A 1 56 ? 32.516 5.582 16.813 1.00 85.88 56 ALA A O 1
ATOM 415 N N . PHE A 1 57 ? 32.199 4.147 18.529 1.00 90.00 57 PHE A N 1
ATOM 416 C CA . PHE A 1 57 ? 33.581 4.193 19.021 1.00 90.00 57 PHE A CA 1
ATOM 417 C C . PHE A 1 57 ? 34.573 3.594 18.020 1.00 90.00 57 PHE A C 1
ATOM 419 O O . PHE A 1 57 ? 35.608 4.200 17.744 1.00 90.00 57 PHE A O 1
ATOM 426 N N . PHE A 1 58 ? 34.215 2.511 17.320 1.00 91.88 58 PHE A N 1
ATOM 427 C CA . PHE A 1 58 ? 35.049 1.953 16.248 1.00 91.88 58 PHE A CA 1
ATOM 428 C C . PHE A 1 58 ? 35.333 2.986 15.149 1.00 91.88 58 PHE A C 1
ATOM 430 O O . PHE A 1 58 ? 36.454 3.097 14.645 1.00 91.88 58 PHE A O 1
ATOM 437 N N . ARG A 1 59 ? 34.334 3.806 14.791 1.00 92.12 59 ARG A N 1
ATOM 438 C CA . ARG A 1 59 ? 34.506 4.912 13.832 1.00 92.12 59 ARG A CA 1
ATOM 439 C C . ARG A 1 59 ? 35.457 5.979 14.348 1.00 92.12 59 ARG A C 1
ATOM 441 O O . ARG A 1 59 ? 36.212 6.539 13.549 1.00 92.12 59 ARG A O 1
ATOM 448 N N . GLU A 1 60 ? 35.381 6.307 15.626 1.00 90.25 60 GLU A N 1
ATOM 449 C CA . GLU A 1 60 ? 36.218 7.334 16.237 1.00 90.25 60 GLU A CA 1
ATOM 450 C C . GLU A 1 60 ? 37.659 6.860 16.355 1.00 90.25 60 GLU A C 1
ATOM 452 O O . GLU A 1 60 ? 38.552 7.566 15.888 1.00 90.25 60 GLU A O 1
ATOM 457 N N . ASN A 1 61 ? 37.876 5.623 16.794 1.00 92.75 61 ASN A N 1
ATOM 458 C CA . ASN A 1 61 ? 39.191 4.995 16.864 1.00 92.75 61 ASN A CA 1
ATOM 459 C C . ASN A 1 61 ? 39.821 4.811 15.484 1.00 92.75 61 ASN A C 1
ATOM 461 O O . ASN A 1 61 ? 40.960 5.225 15.268 1.00 92.75 61 ASN A O 1
ATOM 465 N N . ALA A 1 62 ? 39.071 4.314 14.493 1.00 90.81 62 ALA A N 1
ATOM 466 C CA . ALA A 1 62 ? 39.561 4.199 13.118 1.00 90.81 62 ALA A CA 1
ATOM 467 C C . ALA A 1 62 ? 39.920 5.565 12.504 1.00 90.81 62 ALA A C 1
ATOM 469 O O . ALA A 1 62 ? 40.844 5.678 11.694 1.00 90.81 62 ALA A O 1
ATOM 470 N N . ALA A 1 63 ? 39.190 6.622 12.870 1.00 87.06 63 ALA A N 1
ATOM 471 C CA . ALA A 1 63 ? 39.470 7.973 12.402 1.00 87.06 63 ALA A CA 1
ATOM 472 C C . ALA A 1 63 ? 40.665 8.616 13.113 1.00 87.06 63 ALA A C 1
ATOM 474 O O . ALA A 1 63 ? 41.454 9.296 12.451 1.00 87.06 63 ALA A O 1
ATOM 475 N N . ARG A 1 64 ? 40.796 8.390 14.426 1.00 89.06 64 ARG A N 1
ATOM 476 C CA . ARG A 1 64 ? 41.901 8.849 15.281 1.00 89.06 64 ARG A CA 1
ATOM 477 C C . ARG A 1 64 ? 43.215 8.191 14.859 1.00 89.06 64 ARG A C 1
ATOM 479 O O . ARG A 1 64 ? 44.207 8.885 14.682 1.00 89.06 64 ARG A O 1
ATOM 486 N N . ALA A 1 65 ? 43.173 6.896 14.546 1.00 91.69 65 ALA A N 1
ATOM 487 C CA . ALA A 1 65 ? 44.285 6.125 13.990 1.00 91.69 65 ALA A CA 1
ATOM 488 C C . ALA A 1 65 ? 44.573 6.409 12.501 1.00 91.69 65 ALA A C 1
ATOM 490 O O . ALA A 1 65 ? 45.441 5.775 11.909 1.00 91.69 65 ALA A O 1
ATOM 491 N N . LEU A 1 66 ? 43.844 7.343 11.873 1.00 88.38 66 LEU A N 1
ATOM 492 C CA . LEU A 1 66 ? 44.004 7.737 10.465 1.00 88.38 66 LEU A CA 1
ATOM 493 C C . LEU A 1 66 ? 43.815 6.597 9.443 1.00 88.38 66 LEU A C 1
ATOM 495 O O . LEU A 1 66 ? 44.226 6.727 8.291 1.00 88.38 66 LEU A O 1
ATOM 499 N N . LEU A 1 67 ? 43.129 5.516 9.820 1.00 88.00 67 LEU A N 1
ATOM 500 C CA . LEU A 1 67 ? 42.876 4.355 8.957 1.00 88.00 67 LEU A CA 1
ATOM 501 C C . LEU A 1 67 ? 41.734 4.584 7.964 1.00 88.00 67 LEU A C 1
ATOM 503 O O . LEU A 1 67 ? 41.597 3.860 6.978 1.00 88.00 67 LEU A O 1
ATOM 507 N N . LEU A 1 68 ? 40.902 5.601 8.200 1.00 85.31 68 LEU A N 1
ATOM 508 C CA . LEU A 1 68 ? 39.836 5.970 7.274 1.00 85.31 68 LEU A CA 1
ATOM 509 C C . LEU A 1 68 ? 40.399 6.831 6.126 1.00 85.31 68 LEU A C 1
ATOM 511 O O . LEU A 1 68 ? 40.828 7.965 6.364 1.00 85.31 68 LEU A O 1
ATOM 515 N N . PRO A 1 69 ? 40.344 6.362 4.862 1.00 74.44 69 PRO A N 1
ATOM 516 C CA . PRO A 1 69 ? 40.967 7.055 3.738 1.00 74.44 69 PRO A CA 1
ATOM 517 C C . PRO A 1 69 ? 40.315 8.419 3.492 1.00 74.44 69 PRO A C 1
ATOM 519 O O . PRO A 1 69 ? 39.087 8.523 3.374 1.00 74.44 69 PRO A O 1
ATOM 522 N N . ARG A 1 70 ? 41.126 9.475 3.363 1.00 73.38 70 ARG A N 1
ATOM 523 C CA . ARG A 1 70 ? 40.673 10.862 3.144 1.00 73.38 70 ARG A CA 1
ATOM 524 C C . ARG A 1 70 ? 40.778 11.242 1.663 1.00 73.38 70 ARG A C 1
ATOM 526 O O . ARG A 1 70 ? 41.736 10.879 0.998 1.00 73.38 70 ARG A O 1
ATOM 533 N N . ARG A 1 71 ? 39.798 11.994 1.135 1.00 63.62 71 ARG A N 1
ATOM 534 C CA . ARG A 1 71 ? 39.811 12.496 -0.263 1.00 63.62 71 ARG A CA 1
ATOM 535 C C . ARG A 1 71 ? 40.780 13.668 -0.477 1.00 63.62 71 ARG A C 1
ATOM 537 O O . ARG A 1 71 ? 41.227 13.885 -1.594 1.00 63.62 71 ARG A O 1
ATOM 544 N N . ARG A 1 72 ? 41.065 14.446 0.573 1.00 69.50 72 ARG A N 1
ATOM 545 C CA . ARG A 1 72 ? 42.029 15.558 0.573 1.00 69.50 72 ARG A CA 1
ATOM 546 C C . ARG A 1 72 ? 42.826 15.514 1.883 1.00 69.50 72 ARG A C 1
ATOM 548 O O . ARG A 1 72 ? 42.187 15.395 2.928 1.00 69.50 72 ARG A O 1
ATOM 555 N N . PRO A 1 73 ? 44.163 15.662 1.870 1.00 63.12 73 PRO A N 1
ATOM 556 C CA . PRO A 1 73 ? 44.982 15.593 3.087 1.00 63.12 73 PRO A CA 1
ATOM 557 C C . PRO A 1 73 ? 44.595 16.622 4.165 1.00 63.12 73 PRO A C 1
ATOM 559 O O . PRO A 1 73 ? 44.619 16.309 5.351 1.00 63.12 73 PRO A O 1
ATOM 562 N N . LYS A 1 74 ? 44.177 17.830 3.752 1.00 67.81 74 LYS A N 1
ATOM 563 C CA . LYS A 1 74 ? 43.844 18.961 4.642 1.00 67.81 74 LYS A CA 1
ATOM 564 C C . LYS A 1 74 ? 42.342 19.130 4.950 1.00 67.81 74 LYS A C 1
ATOM 566 O O . LYS A 1 74 ? 41.970 20.084 5.620 1.00 67.81 74 LYS A O 1
ATOM 571 N N . GLY A 1 75 ? 41.464 18.252 4.452 1.00 65.19 75 GLY A N 1
ATOM 572 C CA . GLY A 1 75 ? 40.007 18.391 4.606 1.00 65.19 75 GLY A CA 1
ATOM 573 C C . GLY A 1 75 ? 39.411 17.429 5.637 1.00 65.19 75 GLY A C 1
ATOM 574 O O . GLY A 1 75 ? 39.707 16.232 5.602 1.00 65.19 75 GLY A O 1
ATOM 575 N N . ARG A 1 76 ? 38.526 17.920 6.519 1.00 63.16 76 ARG A N 1
ATOM 576 C CA . ARG A 1 76 ? 37.694 17.047 7.370 1.00 63.16 76 ARG A CA 1
ATOM 577 C C . ARG A 1 76 ? 36.760 16.216 6.480 1.00 63.16 76 ARG A C 1
ATOM 579 O O . ARG A 1 76 ? 36.159 16.735 5.542 1.00 63.16 76 ARG A O 1
ATOM 586 N N . THR A 1 77 ? 36.666 14.912 6.744 1.00 71.25 77 THR A N 1
ATOM 587 C CA . THR A 1 77 ? 35.745 14.027 6.013 1.00 71.25 77 THR A CA 1
ATOM 588 C C . THR A 1 77 ? 34.334 14.220 6.574 1.00 71.25 77 THR A C 1
ATOM 590 O O . THR A 1 77 ? 34.191 14.173 7.794 1.00 71.25 77 THR A O 1
ATOM 593 N N . PRO A 1 78 ? 33.300 14.421 5.737 1.00 77.56 78 PRO A N 1
ATOM 594 C CA . PRO A 1 78 ? 31.922 14.508 6.211 1.00 77.56 78 PRO A CA 1
ATOM 595 C C . PRO A 1 78 ? 31.535 13.284 7.052 1.00 77.56 78 PRO A C 1
ATOM 597 O O . PRO A 1 78 ? 31.853 12.150 6.677 1.00 77.56 78 PRO A O 1
ATOM 600 N N . LEU A 1 79 ? 30.824 13.508 8.161 1.00 70.69 79 LEU A N 1
ATOM 601 C CA . LEU A 1 79 ? 30.511 12.489 9.173 1.00 70.69 79 LEU A CA 1
ATOM 602 C C . LEU A 1 79 ? 29.821 11.247 8.584 1.00 70.69 79 LEU A C 1
ATOM 604 O O . LEU A 1 79 ? 30.147 10.118 8.9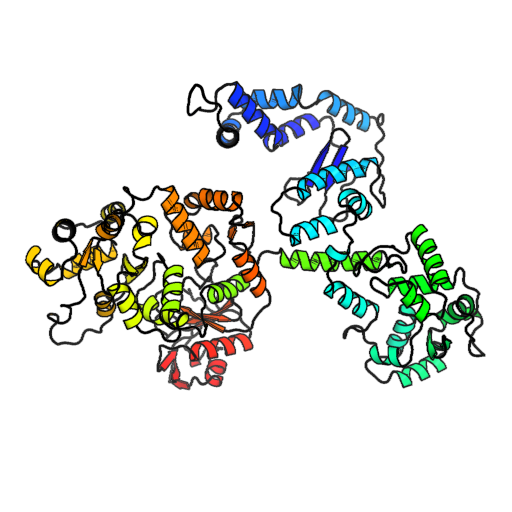43 1.00 70.69 79 LEU A O 1
ATOM 608 N N . TRP A 1 80 ? 28.913 11.428 7.624 1.00 66.94 80 TRP A N 1
ATOM 609 C CA . TRP A 1 80 ? 28.211 10.324 6.961 1.00 66.94 80 TRP A CA 1
ATOM 610 C C . TRP A 1 80 ? 29.158 9.418 6.152 1.00 66.94 80 TRP A C 1
ATOM 612 O O . TRP A 1 80 ? 29.031 8.192 6.166 1.00 66.94 80 TRP A O 1
ATOM 622 N N . LEU A 1 81 ? 30.153 10.005 5.476 1.00 75.25 81 LEU A N 1
ATOM 623 C CA . LEU A 1 81 ? 31.135 9.262 4.688 1.00 75.25 81 LEU A CA 1
ATOM 624 C C . LEU A 1 81 ? 32.104 8.519 5.611 1.00 75.25 81 LEU A C 1
ATOM 626 O O . LEU A 1 81 ? 32.533 7.409 5.295 1.00 75.25 81 LEU A O 1
ATOM 630 N N . GLN A 1 82 ? 32.408 9.119 6.762 1.00 77.50 82 GLN A N 1
ATOM 631 C CA . GLN A 1 82 ? 33.159 8.494 7.842 1.00 77.50 82 GLN A CA 1
ATOM 632 C C . GLN A 1 82 ? 32.396 7.291 8.425 1.00 77.50 82 GLN A C 1
ATOM 634 O O . GLN A 1 82 ? 33.000 6.236 8.596 1.00 77.50 82 GLN A O 1
ATOM 639 N N . ARG A 1 83 ? 31.073 7.401 8.639 1.00 79.12 83 ARG A N 1
ATOM 640 C CA . ARG A 1 83 ? 30.203 6.291 9.085 1.00 79.12 83 ARG A CA 1
ATOM 641 C C . ARG A 1 83 ? 30.198 5.128 8.092 1.00 79.12 83 ARG A C 1
ATOM 643 O O . ARG A 1 83 ? 30.466 4.001 8.491 1.00 79.12 83 ARG A O 1
ATOM 650 N N . ARG A 1 84 ? 29.990 5.391 6.795 1.00 78.69 84 ARG A N 1
ATOM 651 C CA . ARG A 1 84 ? 29.986 4.337 5.759 1.00 78.69 84 ARG A CA 1
ATOM 652 C C . ARG A 1 84 ? 31.328 3.609 5.656 1.00 78.69 84 ARG A C 1
ATOM 654 O O . ARG A 1 84 ? 31.361 2.387 5.573 1.00 78.69 84 ARG A O 1
ATOM 661 N N . LYS A 1 85 ? 32.436 4.358 5.649 1.00 83.25 85 LYS A N 1
ATOM 662 C CA . LYS A 1 85 ? 33.789 3.782 5.569 1.00 83.25 85 LYS A CA 1
ATOM 663 C C . LYS A 1 85 ? 34.150 2.996 6.825 1.00 83.25 85 LYS A C 1
ATOM 665 O O . LYS A 1 85 ? 34.724 1.923 6.704 1.00 83.25 85 LYS A O 1
ATOM 670 N N . SER A 1 86 ? 33.789 3.518 7.995 1.00 86.62 86 SER A N 1
ATOM 671 C CA . SER A 1 86 ? 33.982 2.822 9.264 1.00 86.62 86 SER A CA 1
ATOM 672 C C . SER A 1 86 ? 33.186 1.522 9.321 1.00 86.62 86 SER A C 1
ATOM 674 O O . SER A 1 86 ? 33.759 0.486 9.616 1.00 86.62 86 SER A O 1
ATOM 676 N N . SER A 1 87 ? 31.906 1.542 8.940 1.00 84.25 87 SER A N 1
ATOM 677 C CA . SER A 1 87 ? 31.063 0.340 8.911 1.00 84.25 87 SER A CA 1
ATOM 678 C C . SER A 1 87 ? 31.620 -0.737 7.967 1.00 84.25 87 SER A C 1
ATOM 680 O O . SER A 1 87 ? 31.706 -1.901 8.350 1.00 84.25 87 SER A O 1
ATOM 682 N N . ALA A 1 88 ? 32.089 -0.350 6.773 1.00 85.12 88 ALA A N 1
ATOM 683 C CA . ALA A 1 88 ? 32.747 -1.276 5.850 1.00 85.12 88 ALA A CA 1
ATOM 684 C C . ALA A 1 88 ? 34.058 -1.848 6.422 1.00 85.12 88 ALA A C 1
ATOM 686 O O . ALA A 1 88 ? 34.312 -3.043 6.291 1.00 85.12 88 ALA A O 1
ATOM 687 N N . LEU A 1 89 ? 34.874 -1.012 7.077 1.00 89.62 89 LEU A N 1
ATOM 688 C CA . LEU A 1 89 ? 36.097 -1.452 7.749 1.00 89.62 89 LEU A CA 1
ATOM 689 C C . LEU A 1 89 ? 35.781 -2.401 8.912 1.00 89.62 89 LEU A C 1
ATOM 691 O O . LEU A 1 89 ? 36.417 -3.441 9.020 1.00 89.62 89 LEU A O 1
ATOM 695 N N . MET A 1 90 ? 34.778 -2.084 9.732 1.00 89.06 90 MET A N 1
ATOM 696 C CA . MET A 1 90 ? 34.339 -2.880 10.880 1.00 89.06 90 MET A CA 1
ATOM 697 C C . MET A 1 90 ? 33.863 -4.268 10.448 1.00 89.06 90 MET A C 1
ATOM 699 O O . MET A 1 90 ? 34.288 -5.265 11.021 1.00 89.06 90 MET A O 1
ATOM 703 N N . GLY A 1 91 ? 33.066 -4.355 9.376 1.00 85.38 91 GLY A N 1
ATOM 704 C CA . GLY A 1 91 ? 32.580 -5.634 8.845 1.00 85.38 91 GLY A CA 1
ATOM 705 C C . GLY A 1 91 ? 33.692 -6.584 8.375 1.00 85.38 91 GLY A C 1
ATOM 706 O O . GLY A 1 91 ? 33.505 -7.802 8.369 1.00 85.38 91 GLY A O 1
ATOM 707 N N . VAL A 1 92 ? 34.859 -6.047 8.004 1.00 89.00 92 VAL A N 1
ATOM 708 C CA . VAL A 1 92 ? 36.059 -6.843 7.697 1.00 89.00 92 VAL A CA 1
ATOM 709 C C . VAL A 1 92 ? 36.891 -7.076 8.958 1.00 89.00 92 VAL A C 1
ATOM 711 O O . VAL A 1 92 ? 37.315 -8.201 9.205 1.00 89.00 92 VAL A O 1
ATOM 714 N N . ALA A 1 93 ? 37.099 -6.040 9.771 1.00 87.62 93 ALA A N 1
ATOM 715 C CA . ALA A 1 93 ? 37.930 -6.067 10.971 1.00 87.62 93 ALA A CA 1
ATOM 716 C C . ALA A 1 93 ? 37.429 -7.053 12.033 1.00 87.62 93 ALA A C 1
ATOM 718 O O . ALA A 1 93 ? 38.245 -7.688 12.691 1.00 87.62 93 ALA A O 1
ATOM 719 N N . LEU A 1 94 ? 36.112 -7.242 12.159 1.00 84.56 94 LEU A N 1
ATOM 720 C CA . LEU A 1 94 ? 35.523 -8.219 13.083 1.00 84.56 94 LEU A CA 1
ATOM 721 C C . LEU A 1 94 ? 35.894 -9.674 12.744 1.00 84.56 94 LEU A C 1
ATOM 723 O O . LEU A 1 94 ? 35.860 -10.531 13.619 1.00 84.56 94 LEU A O 1
ATOM 727 N N . ARG A 1 95 ? 36.324 -9.965 11.506 1.00 85.25 95 ARG A N 1
ATOM 728 C CA . ARG A 1 95 ? 36.850 -11.292 11.124 1.00 85.25 95 ARG A CA 1
ATOM 729 C C . ARG A 1 95 ? 38.267 -11.546 11.641 1.00 85.25 95 ARG A C 1
ATOM 731 O O . ARG A 1 95 ? 38.752 -12.671 11.564 1.00 85.25 95 ARG A O 1
ATOM 738 N N . TYR A 1 96 ? 38.934 -10.506 12.137 1.00 87.06 96 TYR A N 1
ATOM 739 C CA . TYR A 1 96 ? 40.299 -10.546 12.642 1.00 87.06 96 TYR A CA 1
ATOM 740 C C . TYR A 1 96 ? 40.295 -10.085 14.105 1.00 87.06 96 TYR A C 1
ATOM 742 O O . TYR A 1 96 ? 40.501 -8.902 14.373 1.00 87.06 96 TYR A O 1
ATOM 750 N N . PRO A 1 97 ? 40.115 -11.000 15.077 1.00 71.25 97 PRO A N 1
ATOM 751 C CA . PRO A 1 97 ? 39.990 -10.647 16.497 1.00 71.25 97 PRO A CA 1
ATOM 752 C C . PRO A 1 97 ? 41.178 -9.852 17.060 1.00 71.25 97 PRO A C 1
ATOM 754 O O . PRO A 1 97 ? 41.045 -9.137 18.043 1.00 71.25 97 PRO A O 1
ATOM 757 N N . ARG A 1 98 ? 42.349 -9.945 16.416 1.00 83.94 98 ARG A N 1
ATOM 758 C CA . ARG A 1 98 ? 43.569 -9.207 16.780 1.00 83.94 98 ARG A CA 1
ATOM 759 C C . ARG A 1 98 ? 43.725 -7.862 16.062 1.00 83.94 98 ARG A C 1
ATOM 761 O O . ARG A 1 98 ? 44.798 -7.268 16.124 1.00 83.94 98 ARG A O 1
ATOM 768 N N . PHE A 1 99 ? 42.711 -7.390 15.334 1.00 90.69 99 PHE A N 1
ATOM 769 C CA . PHE A 1 99 ? 42.787 -6.100 14.657 1.00 90.69 99 PHE A CA 1
ATOM 770 C C . PHE A 1 99 ? 42.875 -4.972 15.703 1.00 90.69 99 PHE A C 1
ATOM 772 O O . PHE A 1 99 ? 41.965 -4.856 16.526 1.00 90.69 99 PHE A O 1
ATOM 779 N N . PRO A 1 100 ? 43.922 -4.123 15.685 1.00 91.94 100 PRO A N 1
ATOM 780 C CA . PRO A 1 100 ? 44.188 -3.184 16.779 1.00 91.94 100 PRO A CA 1
ATOM 781 C C . PRO A 1 100 ? 43.036 -2.230 17.103 1.00 91.94 100 PRO A C 1
ATOM 783 O O . PRO A 1 100 ? 42.797 -1.940 18.266 1.00 91.94 100 PRO A O 1
ATOM 786 N N . ILE A 1 101 ? 42.279 -1.779 16.097 1.00 92.62 101 ILE A N 1
ATOM 787 C CA . ILE A 1 101 ? 41.130 -0.887 16.327 1.00 92.62 101 ILE A CA 1
ATOM 788 C C . ILE A 1 101 ? 39.964 -1.620 16.970 1.00 92.62 101 ILE A C 1
ATOM 790 O O . ILE A 1 101 ? 39.254 -1.032 17.775 1.00 92.62 101 ILE A O 1
ATOM 794 N N . THR A 1 102 ? 39.766 -2.895 16.637 1.00 89.12 102 THR A N 1
ATOM 795 C CA . THR A 1 102 ? 38.744 -3.720 17.283 1.00 89.12 102 THR A CA 1
ATOM 796 C C . THR A 1 102 ? 39.080 -3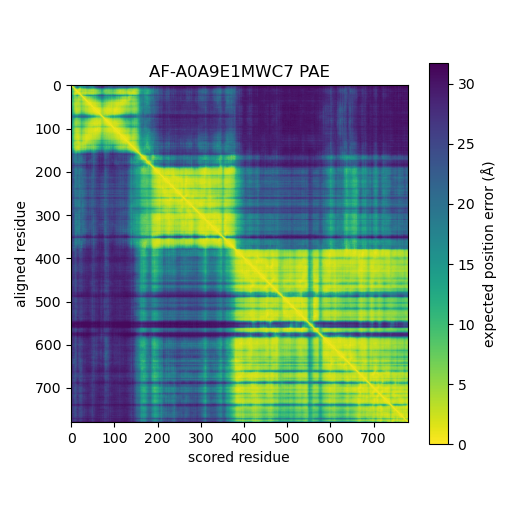.869 18.764 1.00 89.12 102 THR A C 1
ATOM 798 O O . THR A 1 102 ? 38.232 -3.586 19.601 1.00 89.12 102 THR A O 1
ATOM 801 N N . LEU A 1 103 ? 40.334 -4.214 19.084 1.00 90.06 103 LEU A N 1
ATOM 802 C CA . LEU A 1 103 ? 40.817 -4.336 20.464 1.00 90.06 103 LEU A CA 1
ATOM 803 C C . LEU A 1 103 ? 40.717 -3.017 21.237 1.00 90.06 103 LEU A C 1
ATOM 805 O O . LEU A 1 103 ? 40.233 -3.010 22.363 1.00 90.06 103 LEU A O 1
ATOM 809 N N . GLU A 1 104 ? 41.117 -1.902 20.622 1.00 93.88 104 GLU A N 1
ATOM 810 C CA . GLU A 1 104 ? 41.004 -0.583 21.248 1.00 93.88 104 GLU A CA 1
ATOM 811 C C . GLU A 1 104 ? 39.545 -0.193 21.490 1.00 93.88 104 GLU A C 1
ATOM 813 O O . GLU A 1 104 ? 39.223 0.350 22.536 1.00 93.88 104 GLU A O 1
ATOM 818 N N . THR A 1 105 ? 38.642 -0.529 20.567 1.00 91.81 105 THR A N 1
ATOM 819 C CA . THR A 1 105 ? 37.210 -0.251 20.744 1.00 91.81 105 THR A CA 1
ATOM 820 C C . THR A 1 105 ? 36.619 -1.079 21.883 1.00 91.81 105 THR A C 1
ATOM 822 O O . THR A 1 105 ? 35.823 -0.554 22.654 1.00 91.81 105 THR A O 1
ATOM 825 N N . TYR A 1 106 ? 37.030 -2.343 22.034 1.00 88.50 106 TYR A N 1
ATOM 826 C CA . TYR A 1 106 ? 36.669 -3.145 23.204 1.00 88.50 106 TYR A CA 1
ATOM 827 C C . TYR A 1 106 ? 37.207 -2.534 24.497 1.00 88.50 106 TYR A C 1
ATOM 829 O O . TYR A 1 106 ? 36.452 -2.394 25.452 1.00 88.50 106 TYR A O 1
ATOM 837 N N . ARG A 1 107 ? 38.484 -2.136 24.521 1.00 92.44 107 ARG A N 1
ATOM 838 C CA . ARG A 1 107 ? 39.109 -1.510 25.691 1.00 92.44 107 ARG A CA 1
ATOM 839 C C . ARG A 1 107 ? 38.397 -0.211 26.082 1.00 92.44 107 ARG A C 1
ATOM 841 O O . ARG A 1 107 ? 38.068 -0.049 27.247 1.00 92.44 107 ARG A O 1
ATOM 848 N N . GLU A 1 108 ? 38.139 0.684 25.128 1.00 92.44 108 GLU A N 1
ATOM 849 C CA . GLU A 1 108 ? 37.458 1.964 25.374 1.00 92.44 108 GLU A CA 1
ATOM 850 C C . GLU A 1 108 ? 36.023 1.729 25.871 1.00 92.44 108 GLU A C 1
ATOM 852 O O . GLU A 1 108 ? 35.628 2.287 26.888 1.00 92.44 108 GLU A O 1
ATOM 857 N N . CYS A 1 109 ? 35.256 0.832 25.240 1.00 89.62 109 CYS A N 1
ATOM 858 C CA . CYS A 1 109 ? 33.892 0.546 25.693 1.00 89.62 109 CYS A CA 1
ATOM 859 C C . CYS A 1 109 ? 33.852 -0.104 27.087 1.00 89.62 109 CYS A C 1
ATOM 861 O O . CYS A 1 109 ? 33.025 0.285 27.901 1.00 89.62 109 CYS A O 1
ATOM 863 N N . LEU A 1 110 ? 34.717 -1.084 27.371 1.00 88.56 110 LEU A N 1
ATOM 864 C CA . LEU A 1 110 ? 34.662 -1.860 28.618 1.00 88.56 110 LEU A CA 1
ATOM 865 C C . LEU A 1 110 ? 35.332 -1.171 29.811 1.00 88.56 110 LEU A C 1
ATOM 867 O O . LEU A 1 110 ? 34.941 -1.453 30.938 1.00 88.56 110 LEU A O 1
ATOM 871 N N . ASN A 1 111 ? 36.337 -0.322 29.572 1.00 88.56 111 ASN A N 1
ATOM 872 C CA . ASN A 1 111 ? 37.124 0.297 30.643 1.00 88.56 111 ASN A CA 1
ATOM 873 C C . ASN A 1 111 ? 36.895 1.807 30.777 1.00 88.56 111 ASN A C 1
ATOM 875 O O . ASN A 1 111 ? 37.084 2.329 31.872 1.00 88.56 111 ASN A O 1
ATOM 879 N N . ASP A 1 112 ? 36.550 2.512 29.691 1.00 90.31 112 ASP A N 1
ATOM 880 C CA . ASP A 1 112 ? 36.403 3.976 29.721 1.00 90.31 112 ASP A CA 1
ATOM 881 C C . ASP A 1 112 ? 34.930 4.412 29.714 1.00 90.31 112 ASP A C 1
ATOM 883 O O . ASP A 1 112 ? 34.606 5.471 30.247 1.00 90.31 112 ASP A O 1
ATOM 887 N N . VAL A 1 113 ? 34.041 3.626 29.093 1.00 88.94 113 VAL A N 1
ATOM 888 C CA . VAL A 1 113 ? 32.604 3.942 28.989 1.00 88.94 113 VAL A CA 1
ATOM 889 C C . VAL A 1 113 ? 31.784 3.158 30.007 1.00 88.94 113 VAL A C 1
ATOM 891 O O . VAL A 1 113 ? 30.962 3.742 30.707 1.00 88.94 113 VAL A O 1
ATOM 894 N N . PHE A 1 114 ? 31.981 1.842 30.086 1.00 88.75 114 PHE A N 1
ATOM 895 C CA . PHE A 1 114 ? 31.318 1.002 31.076 1.00 88.75 114 PHE A CA 1
ATOM 896 C C . PHE A 1 114 ? 32.134 0.899 32.358 1.00 88.75 114 PHE A C 1
ATOM 898 O O . PHE A 1 114 ? 33.350 0.739 32.326 1.00 88.75 114 PHE A O 1
ATOM 905 N N . ASP A 1 115 ? 31.430 0.894 33.487 1.00 92.38 115 ASP A N 1
ATOM 906 C CA . ASP A 1 115 ? 31.988 0.519 34.782 1.00 92.38 115 ASP A CA 1
ATOM 907 C C . ASP A 1 115 ? 31.649 -0.950 35.076 1.00 92.38 115 ASP A C 1
ATOM 909 O O . ASP A 1 115 ? 30.717 -1.287 35.812 1.00 92.38 115 ASP A O 1
ATOM 913 N N . MET A 1 116 ? 32.377 -1.852 34.410 1.00 92.06 116 MET A N 1
ATOM 914 C CA . MET A 1 116 ? 32.193 -3.297 34.575 1.00 92.06 116 MET A CA 1
ATOM 915 C C . MET A 1 116 ? 32.422 -3.778 36.020 1.00 92.06 116 MET A C 1
ATOM 917 O O . MET A 1 116 ? 31.643 -4.624 36.479 1.00 92.06 116 MET A O 1
ATOM 921 N N . PRO A 1 117 ? 33.430 -3.270 36.765 1.00 91.62 117 PRO A N 1
ATOM 922 C CA . PRO A 1 117 ? 33.580 -3.580 38.183 1.00 91.62 117 PRO A CA 1
ATOM 923 C C . PRO A 1 117 ? 32.351 -3.195 39.012 1.00 91.62 117 PRO A C 1
ATOM 925 O O . PRO A 1 117 ? 31.835 -4.055 39.727 1.00 91.62 117 PRO A O 1
ATOM 928 N N . ALA A 1 118 ? 31.831 -1.969 38.871 1.00 93.12 118 ALA A N 1
ATOM 929 C CA . ALA A 1 118 ? 30.660 -1.528 39.631 1.00 93.12 118 ALA A CA 1
ATOM 930 C C . ALA A 1 118 ? 29.402 -2.337 39.288 1.00 93.12 118 ALA A C 1
ATOM 932 O O . ALA A 1 118 ? 28.642 -2.708 40.182 1.00 93.12 118 ALA A O 1
ATOM 933 N N . LEU A 1 119 ? 29.195 -2.678 38.010 1.00 91.75 119 LEU A N 1
ATOM 934 C CA . LEU A 1 119 ? 28.081 -3.537 37.596 1.00 91.75 119 LEU A CA 1
ATOM 935 C C . LEU A 1 119 ? 28.173 -4.934 38.232 1.00 91.75 119 LEU A C 1
ATOM 937 O O . LEU A 1 119 ? 27.178 -5.465 38.728 1.00 91.75 119 LEU A O 1
ATOM 941 N N . THR A 1 120 ? 29.372 -5.520 38.242 1.00 93.00 120 THR A N 1
ATOM 942 C CA . THR A 1 120 ? 29.619 -6.845 38.832 1.00 93.00 120 THR A CA 1
ATOM 943 C C . THR A 1 120 ? 29.421 -6.819 40.349 1.00 93.00 120 THR A C 1
ATOM 945 O O . THR A 1 120 ? 28.826 -7.739 40.917 1.00 93.00 120 THR A O 1
ATOM 948 N N . GLU A 1 121 ? 29.874 -5.753 41.013 1.00 94.31 121 GLU A N 1
ATOM 949 C CA . GLU A 1 121 ? 29.674 -5.537 42.445 1.00 94.31 121 GLU A CA 1
ATOM 950 C C . GLU A 1 121 ? 28.191 -5.369 42.787 1.00 94.31 121 GLU A C 1
ATOM 952 O O . GLU A 1 121 ? 27.712 -6.037 43.703 1.00 94.31 121 GLU A O 1
ATOM 957 N N . LEU A 1 122 ? 27.448 -4.567 42.017 1.00 94.00 122 LEU A N 1
ATOM 958 C CA . LEU A 1 122 ? 26.014 -4.350 42.205 1.00 94.00 122 LEU A CA 1
ATOM 959 C C . LEU A 1 122 ? 25.225 -5.657 42.074 1.00 94.00 122 LEU A C 1
ATOM 961 O O . LEU A 1 122 ? 24.444 -5.999 42.961 1.00 94.00 122 LEU A O 1
ATOM 965 N N . LEU A 1 123 ? 25.460 -6.427 41.008 1.00 92.88 123 LEU A N 1
ATOM 966 C CA . LEU A 1 123 ? 24.818 -7.732 40.815 1.00 92.88 123 LEU A CA 1
ATOM 967 C C . LEU A 1 123 ? 25.203 -8.724 41.922 1.00 92.88 123 LEU A C 1
ATOM 969 O O . LEU A 1 123 ? 24.361 -9.486 42.400 1.00 92.88 123 LEU A O 1
ATOM 973 N N . SER A 1 124 ? 26.452 -8.684 42.390 1.00 93.8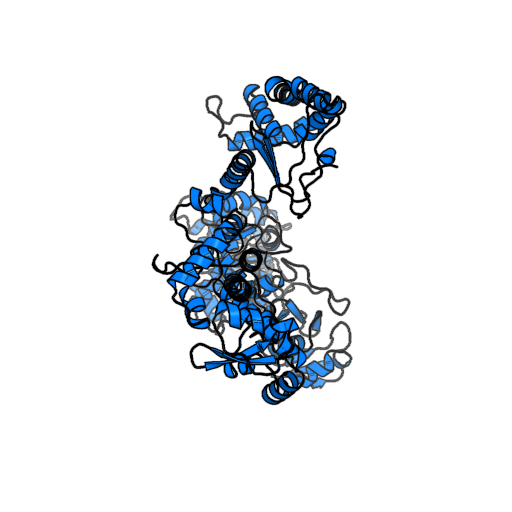8 124 SER A N 1
ATOM 974 C CA . SER A 1 124 ? 26.900 -9.505 43.516 1.00 93.88 124 SER A CA 1
ATOM 975 C C . SER A 1 124 ? 26.244 -9.094 44.837 1.00 93.88 124 SER A C 1
ATOM 977 O O . SER A 1 124 ? 25.885 -9.966 45.625 1.00 93.88 124 SER A O 1
ATOM 979 N N . ALA A 1 125 ? 26.051 -7.797 45.079 1.00 94.06 125 ALA A N 1
ATOM 980 C CA . ALA A 1 125 ? 25.367 -7.269 46.257 1.00 94.06 125 ALA A CA 1
ATOM 981 C C . ALA A 1 125 ? 23.870 -7.624 46.246 1.00 94.06 125 ALA A C 1
ATOM 983 O O . ALA A 1 125 ? 23.326 -8.011 47.280 1.00 94.06 125 ALA A O 1
ATOM 984 N N . ILE A 1 126 ? 23.225 -7.602 45.073 1.00 92.81 126 ILE A N 1
ATOM 985 C CA . ILE A 1 126 ? 21.862 -8.124 44.882 1.00 92.81 126 ILE A CA 1
ATOM 986 C C . ILE A 1 126 ? 21.822 -9.627 45.203 1.00 92.81 126 ILE A C 1
ATOM 988 O O . ILE A 1 126 ? 20.980 -10.065 45.985 1.00 92.81 126 ILE A O 1
ATOM 992 N N . ARG A 1 127 ? 22.771 -10.423 44.682 1.00 90.44 127 ARG A N 1
ATOM 993 C CA . ARG A 1 127 ? 22.868 -11.875 44.948 1.00 90.44 127 ARG A CA 1
ATOM 994 C C . ARG A 1 127 ? 23.096 -12.200 46.430 1.00 90.44 127 ARG A C 1
ATOM 996 O O . ARG A 1 127 ? 22.573 -13.199 46.916 1.00 90.44 127 ARG A O 1
ATOM 1003 N N . ARG A 1 128 ? 23.860 -11.371 47.152 1.00 94.00 128 ARG A N 1
ATOM 1004 C CA . ARG A 1 128 ? 24.090 -11.496 48.606 1.00 94.00 128 ARG A CA 1
ATOM 1005 C C . ARG A 1 128 ? 22.926 -10.979 49.462 1.00 94.00 128 ARG A C 1
ATOM 1007 O O . ARG A 1 128 ? 22.942 -11.197 50.670 1.00 94.00 128 ARG A O 1
ATOM 1014 N N . GLY A 1 129 ? 21.933 -10.316 48.865 1.00 90.38 129 GLY A N 1
ATOM 1015 C CA . GLY A 1 129 ? 20.816 -9.694 49.583 1.00 90.38 129 GLY A CA 1
ATOM 1016 C C . GLY A 1 129 ? 21.179 -8.393 50.309 1.00 90.38 129 GLY A C 1
ATOM 1017 O O . GLY A 1 129 ? 20.445 -7.960 51.190 1.00 90.38 129 GLY A O 1
ATOM 1018 N N . GLU A 1 130 ? 22.308 -7.767 49.965 1.00 94.69 130 GLU A N 1
ATOM 1019 C CA . GLU A 1 130 ? 22.713 -6.451 50.486 1.00 94.69 130 GLU A CA 1
ATOM 1020 C C . GLU A 1 130 ? 21.941 -5.314 49.798 1.00 94.69 130 GLU A C 1
ATOM 1022 O O . GLU A 1 130 ? 21.678 -4.277 50.407 1.00 94.69 130 GLU A O 1
ATOM 1027 N N . VAL A 1 131 ? 21.551 -5.522 48.535 1.00 94.44 131 VAL A N 1
ATOM 1028 C CA . VAL A 1 131 ? 20.701 -4.613 47.758 1.00 94.44 131 VAL A CA 1
ATOM 1029 C C . VAL A 1 131 ? 19.341 -5.267 47.552 1.00 94.44 131 VAL A C 1
ATOM 1031 O O . VAL A 1 131 ? 19.227 -6.303 46.898 1.00 94.44 131 VAL A O 1
ATOM 1034 N N . ASN A 1 132 ? 18.299 -4.640 48.096 1.00 91.56 132 ASN A N 1
ATOM 1035 C CA . ASN A 1 132 ? 16.930 -5.122 47.956 1.00 91.56 132 ASN A CA 1
ATOM 1036 C C . ASN A 1 132 ? 16.356 -4.739 46.591 1.00 91.56 132 ASN A C 1
ATOM 1038 O O . ASN A 1 132 ? 16.362 -3.568 46.213 1.00 91.56 132 ASN A O 1
ATOM 1042 N N . VAL A 1 133 ? 15.792 -5.723 45.893 1.00 90.06 133 VAL A N 1
ATOM 1043 C CA . VAL A 1 133 ? 15.040 -5.517 44.653 1.00 90.06 133 VAL A CA 1
ATOM 1044 C C . VAL A 1 133 ? 13.560 -5.709 44.962 1.00 90.06 133 VAL A C 1
ATOM 1046 O O . VAL A 1 133 ? 13.167 -6.749 45.489 1.00 90.06 133 VAL A O 1
ATOM 1049 N N . VAL A 1 134 ? 12.748 -4.693 44.671 1.00 89.94 134 VAL A N 1
ATOM 1050 C CA . VAL A 1 134 ? 11.308 -4.698 44.953 1.00 89.94 134 VAL A CA 1
ATOM 1051 C C . VAL A 1 134 ? 10.546 -4.598 43.644 1.00 89.94 134 VAL A C 1
ATOM 1053 O O . VAL A 1 134 ? 10.738 -3.657 42.876 1.00 89.94 134 VAL A O 1
ATOM 1056 N N . GLU A 1 135 ? 9.658 -5.558 43.413 1.00 87.06 135 GLU A N 1
ATOM 1057 C CA . GLU A 1 135 ? 8.742 -5.540 42.280 1.00 87.06 135 GLU A CA 1
ATOM 1058 C C . GLU A 1 135 ? 7.462 -4.803 42.685 1.00 87.06 135 GLU A C 1
ATOM 1060 O O . GLU A 1 135 ? 6.791 -5.178 43.648 1.00 87.06 135 GLU A O 1
ATOM 1065 N N . VAL A 1 136 ? 7.145 -3.715 41.979 1.00 87.25 136 VAL A N 1
ATOM 1066 C CA . VAL A 1 136 ? 5.955 -2.898 42.241 1.00 87.25 136 VAL A CA 1
ATOM 1067 C C . VAL A 1 136 ? 5.190 -2.715 40.943 1.00 87.25 136 VAL A C 1
ATOM 1069 O O . VAL A 1 136 ? 5.690 -2.108 39.997 1.00 87.25 136 VAL A O 1
ATOM 1072 N N . GLN A 1 137 ? 3.951 -3.195 40.921 1.00 82.00 137 GLN A N 1
ATOM 1073 C CA . GLN A 1 137 ? 3.018 -2.926 39.838 1.00 82.00 137 GLN A CA 1
ATOM 1074 C C . GLN A 1 137 ? 2.169 -1.710 40.207 1.00 82.00 137 GLN A C 1
ATOM 1076 O O . GLN A 1 137 ? 1.411 -1.740 41.178 1.00 82.00 137 GLN A O 1
ATOM 1081 N N . THR A 1 138 ? 2.304 -0.627 39.447 1.00 80.69 138 THR A N 1
ATOM 1082 C CA . THR A 1 138 ? 1.519 0.592 39.654 1.00 80.69 138 THR A CA 1
ATOM 1083 C C . THR A 1 138 ? 0.476 0.761 38.546 1.00 80.69 138 THR A C 1
ATOM 1085 O O . THR A 1 138 ? 0.763 0.475 37.384 1.00 80.69 138 THR A O 1
ATOM 1088 N N . PRO A 1 139 ? -0.738 1.251 38.864 1.00 68.00 139 PRO A N 1
ATOM 1089 C CA . PRO A 1 139 ? -1.763 1.526 37.853 1.00 68.00 139 PRO A CA 1
ATOM 1090 C C . PRO A 1 139 ? -1.400 2.720 36.954 1.00 68.00 139 PRO A C 1
ATOM 1092 O O . PRO A 1 139 ? -1.924 2.844 35.852 1.00 68.00 139 PRO A O 1
ATOM 1095 N N . THR A 1 140 ? -0.506 3.599 37.418 1.00 66.75 140 THR A N 1
ATOM 1096 C CA . THR A 1 140 ? 0.053 4.729 36.665 1.00 66.75 140 THR A CA 1
ATOM 1097 C C . THR A 1 140 ? 1.569 4.814 36.876 1.00 66.75 140 THR A C 1
ATOM 1099 O O . THR A 1 140 ? 2.064 4.351 37.910 1.00 66.75 140 THR A O 1
ATOM 1102 N N . PRO A 1 141 ? 2.345 5.386 35.934 1.00 76.31 141 PRO A N 1
ATOM 1103 C CA . PRO A 1 141 ? 3.789 5.539 36.104 1.00 76.31 141 PRO A CA 1
ATOM 1104 C C . PRO A 1 141 ? 4.130 6.382 37.340 1.00 76.31 141 PRO A C 1
ATOM 1106 O O . PRO A 1 141 ? 3.593 7.480 37.514 1.00 76.31 141 PRO A O 1
ATOM 1109 N N . SER A 1 142 ? 5.050 5.891 38.178 1.00 82.94 142 SER A N 1
ATOM 1110 C CA . SER A 1 142 ? 5.583 6.657 39.314 1.00 82.94 142 SER A CA 1
ATOM 1111 C C . SER A 1 142 ? 6.308 7.927 38.836 1.00 82.94 142 SER A C 1
ATOM 1113 O O . SER A 1 142 ? 6.713 7.990 37.672 1.00 82.94 142 SER A O 1
ATOM 1115 N N . PRO A 1 143 ? 6.540 8.936 39.699 1.00 79.88 143 PRO A N 1
ATOM 1116 C CA . PRO A 1 143 ? 7.281 10.140 39.312 1.00 79.88 143 PRO A CA 1
ATOM 1117 C C . PRO A 1 143 ? 8.650 9.851 38.670 1.00 79.88 143 PRO A C 1
ATOM 1119 O O . PRO A 1 143 ? 9.029 10.523 37.715 1.00 79.88 143 PRO A O 1
ATOM 1122 N N . PHE A 1 144 ? 9.358 8.814 39.134 1.00 79.69 144 PHE A N 1
ATOM 1123 C CA . PHE A 1 144 ? 10.646 8.400 38.563 1.00 79.69 144 PHE A CA 1
ATOM 1124 C C . PHE A 1 144 ? 10.473 7.687 37.216 1.00 79.69 144 PHE A C 1
ATOM 1126 O O . PHE A 1 144 ? 11.140 8.033 36.243 1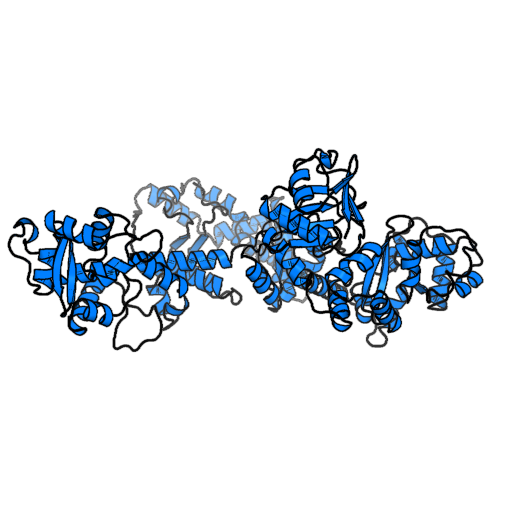.00 79.69 144 PHE A O 1
ATOM 1133 N N . ALA A 1 145 ? 9.511 6.762 37.111 1.00 82.12 145 ALA A N 1
ATOM 1134 C CA . ALA A 1 145 ? 9.219 6.071 35.854 1.00 82.12 145 ALA A CA 1
ATOM 1135 C C . ALA A 1 145 ? 8.698 7.029 34.766 1.00 82.12 145 ALA A C 1
ATOM 1137 O O . ALA A 1 145 ? 8.993 6.854 33.584 1.00 82.12 145 ALA A O 1
ATOM 1138 N N . ARG A 1 146 ? 7.962 8.077 35.154 1.00 70.44 146 ARG A N 1
ATOM 1139 C CA . ARG A 1 146 ? 7.421 9.096 34.247 1.00 70.44 146 ARG A CA 1
ATOM 1140 C C . ARG A 1 146 ? 8.528 9.833 33.488 1.00 70.44 146 ARG A C 1
ATOM 1142 O O . ARG A 1 146 ? 8.383 10.033 32.286 1.00 70.44 146 ARG A O 1
ATOM 1149 N N . SER A 1 147 ? 9.637 10.169 34.156 1.00 73.56 147 SER A N 1
ATOM 1150 C CA . SER A 1 147 ? 10.814 10.790 33.521 1.00 73.56 147 SER A CA 1
ATOM 1151 C C . SER A 1 147 ? 11.437 9.880 32.450 1.00 73.56 147 SER A C 1
ATOM 1153 O O . SER A 1 147 ? 11.739 10.323 31.341 1.00 73.56 147 SER A O 1
ATOM 1155 N N . LEU A 1 148 ? 11.543 8.577 32.739 1.00 75.12 148 LEU A N 1
ATOM 1156 C CA . LEU A 1 148 ? 12.101 7.581 31.816 1.00 75.12 148 LEU A CA 1
ATOM 1157 C C . LEU A 1 148 ? 11.217 7.369 30.574 1.00 75.12 148 LEU A C 1
ATOM 1159 O O . LEU A 1 148 ? 11.712 7.371 29.446 1.00 75.12 148 LEU A O 1
ATOM 1163 N N . VAL A 1 149 ? 9.898 7.233 30.763 1.00 69.94 149 VAL A N 1
ATOM 1164 C CA . VAL A 1 149 ? 8.924 7.053 29.665 1.00 69.94 149 VAL A CA 1
ATOM 1165 C C . VAL A 1 149 ? 8.835 8.302 28.777 1.00 69.94 149 VAL A C 1
ATOM 1167 O O . VAL A 1 149 ? 8.693 8.199 27.555 1.00 69.94 149 VAL A O 1
ATOM 1170 N N . PHE A 1 150 ? 8.960 9.489 29.372 1.00 63.94 150 PHE A N 1
ATOM 1171 C CA . PHE A 1 150 ? 8.976 10.764 28.658 1.00 63.94 150 PHE A CA 1
ATOM 1172 C C . PHE A 1 150 ? 10.148 10.869 27.673 1.00 63.94 150 PHE A C 1
ATOM 1174 O O . PHE A 1 150 ? 9.948 11.185 26.501 1.00 63.94 150 PHE A O 1
ATOM 1181 N N . GLN A 1 151 ? 11.373 10.571 28.118 1.00 60.84 151 GLN A N 1
ATOM 1182 C CA . GLN A 1 151 ? 12.554 10.650 27.249 1.00 60.84 151 GLN A CA 1
ATOM 1183 C C . GLN A 1 151 ? 12.500 9.623 26.110 1.00 60.84 151 GLN A C 1
ATOM 1185 O O . GLN A 1 151 ? 12.827 9.951 24.969 1.00 60.84 151 GLN A O 1
ATOM 1190 N N . PHE A 1 152 ? 11.998 8.417 26.396 1.00 58.47 152 PHE A N 1
ATOM 1191 C CA . PHE A 1 152 ? 11.785 7.373 25.395 1.00 58.47 152 PHE A CA 1
ATOM 1192 C C . PHE A 1 152 ? 10.837 7.817 24.266 1.00 58.47 152 PHE A C 1
ATOM 1194 O O . PHE A 1 152 ? 11.083 7.556 23.090 1.00 58.47 152 PHE A O 1
ATOM 1201 N N . THR A 1 153 ? 9.763 8.528 24.607 1.00 52.69 153 THR A N 1
ATOM 1202 C CA . THR A 1 153 ? 8.707 8.914 23.657 1.00 52.69 153 THR A CA 1
ATOM 1203 C C . THR A 1 153 ? 9.013 10.210 22.907 1.00 52.69 153 THR A C 1
ATOM 1205 O O . THR A 1 153 ? 8.709 10.311 21.716 1.00 52.69 153 THR A O 1
ATOM 1208 N N . ALA A 1 154 ? 9.704 11.166 23.535 1.00 50.19 154 ALA A N 1
ATOM 1209 C CA . ALA A 1 154 ? 10.189 12.377 22.873 1.00 50.19 154 ALA A CA 1
ATOM 1210 C C . ALA A 1 154 ? 11.138 12.064 21.697 1.00 50.19 154 ALA A C 1
ATOM 1212 O O . ALA A 1 154 ? 11.062 12.713 20.656 1.00 50.19 154 ALA A O 1
ATOM 1213 N N . ALA A 1 155 ? 11.970 11.023 21.804 1.00 51.00 155 ALA A N 1
ATOM 1214 C CA . ALA A 1 155 ? 12.842 10.588 20.709 1.00 51.00 155 ALA A CA 1
ATOM 1215 C C . ALA A 1 155 ? 12.071 10.136 19.449 1.00 51.00 155 ALA A C 1
ATOM 1217 O O . ALA A 1 155 ? 12.598 10.238 18.343 1.00 51.00 155 ALA A O 1
ATOM 1218 N N . HIS A 1 156 ? 10.823 9.678 19.605 1.00 45.38 156 HIS A N 1
ATOM 1219 C CA . HIS A 1 156 ? 9.964 9.222 18.509 1.00 45.38 156 HIS A CA 1
ATOM 1220 C C . HIS A 1 156 ? 8.995 10.297 17.988 1.00 45.38 156 HIS A C 1
ATOM 1222 O O . HIS A 1 156 ? 8.616 10.253 16.820 1.00 45.38 156 HIS A O 1
ATOM 1228 N N . LEU A 1 157 ? 8.600 11.271 18.818 1.00 39.75 157 LEU A N 1
ATOM 1229 C CA . LEU A 1 157 ? 7.607 12.290 18.445 1.00 39.75 157 LEU A CA 1
ATOM 1230 C C . LEU A 1 157 ? 8.182 13.422 17.569 1.00 39.75 157 LEU A C 1
ATOM 1232 O O . LEU A 1 157 ? 7.451 14.034 16.792 1.00 39.75 157 LEU A O 1
ATOM 1236 N N . TYR A 1 158 ? 9.484 13.704 17.689 1.00 44.88 158 TYR A N 1
ATOM 1237 C CA . TYR A 1 158 ? 10.155 14.819 17.003 1.00 44.88 158 TYR A CA 1
ATOM 1238 C C . TYR A 1 158 ? 10.855 14.434 15.688 1.00 44.88 158 TYR A C 1
ATOM 1240 O O . TYR A 1 158 ? 11.578 15.258 15.123 1.00 44.88 158 TYR A O 1
ATOM 1248 N N . ASP A 1 159 ? 10.622 13.230 15.152 1.00 39.59 159 ASP A N 1
ATOM 1249 C CA . ASP A 1 159 ? 11.055 12.900 13.792 1.00 39.59 159 ASP A CA 1
ATOM 1250 C C . ASP A 1 159 ? 10.099 13.575 12.796 1.00 39.59 159 ASP A C 1
ATOM 1252 O O . ASP A 1 159 ? 8.954 13.163 12.589 1.00 39.59 159 ASP A O 1
ATOM 1256 N N . THR A 1 160 ? 10.542 14.713 12.266 1.00 41.03 160 THR A N 1
ATOM 1257 C CA . THR A 1 160 ? 9.712 15.742 11.618 1.00 41.03 160 THR A CA 1
ATOM 1258 C C . THR A 1 160 ? 8.810 15.264 10.463 1.00 41.03 160 THR A C 1
ATOM 1260 O O . THR A 1 160 ? 7.813 15.932 10.188 1.00 41.03 160 THR A O 1
ATOM 1263 N N . ASP A 1 161 ? 9.051 14.089 9.871 1.00 46.59 161 ASP A N 1
ATOM 1264 C CA . ASP A 1 161 ? 8.378 13.599 8.652 1.00 46.59 161 ASP A CA 1
ATOM 1265 C C . ASP A 1 161 ? 7.351 12.456 8.837 1.00 46.59 161 ASP A C 1
ATOM 1267 O O . ASP A 1 161 ? 6.868 11.891 7.853 1.00 46.59 161 ASP A O 1
ATOM 1271 N N . THR A 1 162 ? 6.945 12.111 10.065 1.00 44.50 162 THR A N 1
ATOM 1272 C CA . THR A 1 162 ? 5.911 11.069 10.266 1.00 44.50 162 THR A CA 1
ATOM 1273 C C . THR A 1 162 ? 4.507 11.532 9.809 1.00 44.50 162 THR A C 1
ATOM 1275 O O . THR A 1 162 ? 4.067 12.630 10.185 1.00 44.50 162 THR A O 1
ATOM 1278 N N . PRO A 1 163 ? 3.762 10.724 9.017 1.00 52.25 163 PRO A N 1
ATOM 1279 C CA . PRO A 1 163 ? 2.373 10.997 8.636 1.00 52.25 163 PRO A CA 1
ATOM 1280 C C . PRO A 1 163 ? 1.465 11.265 9.847 1.00 52.25 163 PRO A C 1
ATOM 1282 O O . PRO A 1 163 ? 1.641 10.668 10.907 1.00 52.25 163 PRO A O 1
ATOM 1285 N N . LEU A 1 164 ? 0.439 12.113 9.684 1.00 51.94 164 LEU A N 1
ATOM 1286 C CA . LEU A 1 164 ? -0.494 12.476 10.768 1.00 51.94 164 LEU A CA 1
ATOM 1287 C C . LEU A 1 164 ? -1.133 11.253 11.448 1.00 51.94 164 LEU A C 1
ATOM 1289 O O . LEU A 1 164 ? -1.332 11.274 12.656 1.00 51.94 164 LEU A O 1
ATOM 1293 N N . ALA A 1 165 ? -1.414 10.184 10.698 1.00 50.38 165 ALA A N 1
ATOM 1294 C CA . ALA A 1 165 ? -1.959 8.940 11.242 1.00 50.38 165 ALA A CA 1
ATOM 1295 C C . ALA A 1 165 ? -0.977 8.228 12.191 1.00 50.38 165 ALA A C 1
ATOM 1297 O O . ALA A 1 165 ? -1.374 7.798 13.270 1.00 50.38 165 ALA A O 1
ATOM 1298 N N . GLU A 1 166 ? 0.311 8.169 11.845 1.00 54.69 166 GLU A N 1
ATOM 1299 C CA . GLU A 1 166 ? 1.349 7.574 12.698 1.00 54.69 166 GLU A CA 1
ATOM 1300 C C . GLU A 1 166 ? 1.612 8.437 13.939 1.00 54.69 166 GLU A C 1
ATOM 1302 O O . GLU A 1 166 ? 1.723 7.908 15.044 1.00 54.69 166 GLU A O 1
ATOM 1307 N N . LYS A 1 167 ? 1.592 9.770 13.788 1.00 55.56 167 LYS A N 1
ATOM 1308 C CA . LYS A 1 167 ? 1.648 10.716 14.917 1.00 55.56 167 LYS A CA 1
ATOM 1309 C C . LYS A 1 167 ? 0.455 10.547 15.862 1.00 55.56 167 LYS A C 1
ATOM 1311 O O . LYS A 1 167 ? 0.637 10.504 17.075 1.00 55.56 167 LYS A O 1
ATOM 1316 N N . ARG A 1 168 ? -0.759 10.393 15.319 1.00 54.12 168 ARG A N 1
ATOM 1317 C CA . ARG A 1 168 ? -1.981 10.115 16.094 1.00 54.12 168 ARG A CA 1
ATOM 1318 C C . ARG A 1 168 ? -1.914 8.767 16.804 1.00 54.12 168 ARG A C 1
ATOM 1320 O O . ARG A 1 168 ? -2.296 8.686 17.965 1.00 54.12 168 ARG A O 1
ATOM 1327 N N . MET A 1 169 ? -1.397 7.728 16.148 1.00 54.19 169 MET A N 1
ATOM 1328 C CA . MET A 1 169 ? -1.183 6.421 16.775 1.00 54.19 169 MET A CA 1
ATOM 1329 C C . MET A 1 169 ? -0.196 6.504 17.941 1.00 54.19 169 MET A C 1
ATOM 1331 O O . MET A 1 169 ? -0.510 6.000 19.017 1.00 54.19 169 MET A O 1
ATOM 1335 N N . ALA A 1 170 ? 0.946 7.173 17.751 1.00 57.06 170 ALA A N 1
ATOM 1336 C CA . ALA A 1 170 ? 1.940 7.390 18.802 1.00 57.06 170 ALA A CA 1
ATOM 1337 C C . ALA A 1 170 ? 1.371 8.216 19.972 1.00 57.06 170 ALA A C 1
ATOM 1339 O O . ALA A 1 170 ? 1.636 7.917 21.136 1.00 57.06 170 ALA A O 1
ATOM 1340 N N . ALA A 1 171 ? 0.528 9.211 19.680 1.00 58.16 171 ALA A N 1
ATOM 1341 C CA . ALA A 1 171 ? -0.165 10.001 20.693 1.00 58.16 171 ALA A CA 1
ATOM 1342 C C . ALA A 1 171 ? -1.230 9.193 21.457 1.00 58.16 171 ALA A C 1
ATOM 1344 O O . ALA A 1 171 ? -1.323 9.306 22.673 1.00 58.16 171 ALA A O 1
ATOM 1345 N N . LEU A 1 172 ? -1.999 8.331 20.783 1.00 57.22 172 LEU A N 1
ATOM 1346 C CA . LEU A 1 172 ? -3.000 7.465 21.423 1.00 57.22 172 LEU A CA 1
ATOM 1347 C C . LEU A 1 172 ? -2.382 6.375 22.315 1.00 57.22 172 LEU A C 1
ATOM 1349 O O . LEU A 1 172 ? -3.067 5.867 23.204 1.00 57.22 172 LEU A O 1
ATOM 1353 N N . THR A 1 173 ? -1.113 6.021 22.093 1.00 58.12 173 THR A N 1
ATOM 1354 C CA . THR A 1 173 ? -0.342 5.132 22.978 1.00 58.12 173 THR A CA 1
ATOM 1355 C C . THR A 1 173 ? 0.214 5.825 24.229 1.00 58.12 173 THR A C 1
ATOM 1357 O O . THR A 1 173 ? 0.649 5.129 25.142 1.00 58.12 173 THR A O 1
ATOM 1360 N N . LEU A 1 174 ? 0.195 7.163 24.304 1.00 56.56 174 LEU A N 1
ATOM 1361 C CA . LEU A 1 174 ? 0.692 7.925 25.455 1.00 56.56 174 LEU A CA 1
ATOM 1362 C C . LEU A 1 174 ? -0.357 8.064 26.571 1.00 56.56 174 LEU A C 1
ATOM 1364 O O . LEU A 1 174 ? -1.568 8.105 26.336 1.00 56.56 174 LEU A O 1
ATOM 1368 N N . ASP A 1 175 ? 0.124 8.182 27.812 1.00 57.41 175 ASP A N 1
ATOM 1369 C CA . ASP A 1 175 ? -0.724 8.460 28.973 1.00 57.41 175 ASP A CA 1
ATOM 1370 C C . ASP A 1 175 ? -1.290 9.899 28.921 1.00 57.41 175 ASP A C 1
ATOM 1372 O O . ASP A 1 175 ? -0.614 10.862 28.555 1.00 57.41 175 ASP A O 1
ATOM 1376 N N . ARG A 1 176 ? -2.559 10.043 29.315 1.00 55.81 176 ARG A N 1
ATOM 1377 C CA . ARG A 1 176 ? -3.371 11.270 29.253 1.00 55.81 176 ARG A CA 1
ATOM 1378 C C . ARG A 1 176 ? -2.769 12.416 30.067 1.00 55.81 176 ARG A C 1
ATOM 1380 O O . ARG A 1 176 ? -2.829 13.566 29.641 1.00 55.81 176 ARG A O 1
ATOM 1387 N N . SER A 1 177 ? -2.201 12.099 31.232 1.00 57.03 177 SER A N 1
ATOM 1388 C CA . SER A 1 177 ? -1.581 13.094 32.118 1.00 57.03 177 SER A CA 1
ATOM 1389 C C . SER A 1 177 ? -0.320 13.716 31.502 1.00 57.03 177 SER A C 1
ATOM 1391 O O . SER A 1 177 ? -0.096 14.911 31.654 1.00 57.03 177 SER A O 1
ATOM 1393 N N . LEU A 1 178 ? 0.434 12.927 30.729 1.00 53.44 178 LEU A N 1
ATOM 1394 C CA . LEU A 1 178 ? 1.643 13.339 30.012 1.00 53.44 178 LEU A CA 1
ATOM 1395 C C . LEU A 1 178 ? 1.332 14.211 28.784 1.00 53.44 178 LEU A C 1
ATOM 1397 O O . LEU A 1 178 ? 2.036 15.184 28.534 1.00 53.44 178 LEU A O 1
ATOM 1401 N N . LEU A 1 179 ? 0.263 13.904 28.039 1.00 53.66 179 LEU A N 1
ATOM 1402 C CA . LEU A 1 179 ? -0.145 14.673 26.851 1.00 53.66 179 LEU A CA 1
ATOM 1403 C C . LEU A 1 179 ? -0.549 16.119 27.186 1.00 53.66 179 LEU A C 1
ATOM 1405 O O . LEU A 1 179 ? -0.178 17.042 26.462 1.00 53.66 179 LEU A O 1
ATOM 1409 N N . LYS A 1 180 ? -1.272 16.314 28.299 1.00 54.56 180 LYS A N 1
ATOM 1410 C CA . LYS A 1 180 ? -1.813 17.618 28.725 1.00 54.56 180 LYS A CA 1
ATOM 1411 C C . LYS A 1 180 ? -0.727 18.613 29.157 1.00 54.56 180 LYS A C 1
ATOM 1413 O O . LYS A 1 180 ? -0.911 19.818 29.032 1.00 54.56 180 LYS A O 1
ATOM 1418 N N . GLU A 1 181 ? 0.400 18.108 29.655 1.00 51.59 181 GLU A N 1
ATOM 1419 C CA . GLU A 1 181 ? 1.536 18.911 30.126 1.00 51.59 181 GLU A CA 1
ATOM 1420 C C . GLU A 1 181 ? 2.515 19.260 28.984 1.00 51.59 181 GLU A C 1
ATOM 1422 O O . GLU A 1 181 ? 3.177 20.294 29.019 1.00 51.59 181 GLU A O 1
ATOM 1427 N N . LEU A 1 182 ? 2.568 18.422 27.941 1.00 40.59 182 LEU A N 1
ATOM 1428 C CA . LEU A 1 182 ? 3.525 18.510 26.832 1.00 40.59 182 LEU A CA 1
ATOM 1429 C C . LEU A 1 182 ? 3.070 19.344 25.630 1.00 40.59 182 LEU A C 1
ATOM 1431 O O . LEU A 1 182 ? 3.902 19.977 24.983 1.00 40.59 182 LEU A O 1
ATOM 1435 N N . LEU A 1 183 ? 1.783 19.294 25.280 1.00 44.53 183 LEU A N 1
ATOM 1436 C CA . LEU A 1 183 ? 1.282 19.812 23.998 1.00 44.53 183 LEU A CA 1
ATOM 1437 C C . LEU A 1 183 ? 0.427 21.086 24.138 1.00 44.53 183 LEU A C 1
ATOM 1439 O O . LEU A 1 183 ? -0.102 21.595 23.148 1.00 44.53 183 LEU A O 1
ATOM 1443 N N . GLY A 1 184 ? 0.294 21.622 25.356 1.00 52.75 184 GLY A N 1
ATOM 1444 C CA . GLY A 1 184 ? -0.722 22.632 25.655 1.00 52.75 184 GLY A CA 1
ATOM 1445 C C . GLY A 1 184 ? -2.138 22.062 25.496 1.00 52.75 184 GLY A C 1
ATOM 1446 O O . GLY A 1 184 ? -2.319 20.848 25.472 1.00 52.75 184 GLY A O 1
ATOM 1447 N N . GLU A 1 185 ? -3.153 22.926 25.390 1.00 47.62 185 GLU A N 1
ATOM 1448 C CA . GLU A 1 185 ? -4.574 22.560 25.222 1.00 47.62 185 GLU A CA 1
ATOM 1449 C C . GLU A 1 185 ? -4.884 21.885 23.862 1.00 47.62 185 GLU A C 1
ATOM 1451 O O . GLU A 1 185 ? -5.790 22.298 23.143 1.00 47.62 185 GLU A O 1
ATOM 1456 N N . THR A 1 186 ? -4.155 20.845 23.454 1.00 47.09 186 THR A N 1
ATOM 1457 C CA . THR A 1 186 ? -4.624 19.971 22.370 1.00 47.09 186 THR A CA 1
ATOM 1458 C C . THR A 1 186 ? -5.627 18.988 22.958 1.00 47.09 186 THR A C 1
ATOM 1460 O O . THR A 1 186 ? -5.280 18.055 23.683 1.00 47.09 186 THR A O 1
ATOM 1463 N N . SER A 1 187 ? -6.905 19.245 22.690 1.00 55.47 187 SER A N 1
ATOM 1464 C CA . SER A 1 187 ? -8.022 18.424 23.149 1.00 55.47 187 SER A CA 1
ATOM 1465 C C . SER A 1 187 ? -7.991 17.033 22.505 1.00 55.47 187 SER A C 1
ATOM 1467 O O . SER A 1 187 ? -7.702 16.913 21.313 1.00 55.47 187 SER A O 1
ATOM 1469 N N . LEU A 1 188 ? -8.362 15.990 23.261 1.00 59.84 188 LEU A N 1
ATOM 1470 C CA . LEU A 1 188 ? -8.491 14.597 22.787 1.00 59.84 188 LEU A CA 1
ATOM 1471 C C . LEU A 1 188 ? -9.334 14.455 21.504 1.00 59.84 188 LEU A C 1
ATOM 1473 O O . LEU A 1 188 ? -9.180 13.468 20.789 1.00 59.84 188 LEU A O 1
ATOM 1477 N N . VAL A 1 189 ? -10.171 15.450 21.199 1.00 60.06 189 VAL A N 1
ATOM 1478 C CA . VAL A 1 189 ? -10.933 15.623 19.951 1.00 60.06 189 VAL A CA 1
ATOM 1479 C C . VAL A 1 189 ? -10.110 15.313 18.695 1.00 60.06 189 VAL A C 1
ATOM 1481 O O . VAL A 1 189 ? -10.598 14.614 17.814 1.00 60.06 189 VAL A O 1
ATOM 1484 N N . ASP A 1 190 ? -8.851 15.760 18.612 1.00 60.50 190 ASP A N 1
ATOM 1485 C CA . ASP A 1 190 ? -8.030 15.580 17.399 1.00 60.50 190 ASP A CA 1
ATOM 1486 C C . ASP A 1 190 ? -7.503 14.143 17.209 1.00 60.50 190 ASP A C 1
ATOM 1488 O O . ASP A 1 190 ? -6.949 13.807 16.151 1.00 60.50 190 ASP A O 1
ATOM 1492 N N . LEU A 1 191 ? -7.648 13.300 18.239 1.00 66.81 191 LEU A N 1
ATOM 1493 C CA . LEU A 1 191 ? -7.144 11.927 18.295 1.00 66.81 191 LEU A CA 1
ATOM 1494 C C . LEU A 1 191 ? -8.248 10.866 18.169 1.00 66.81 191 LEU A C 1
ATOM 1496 O O . LEU A 1 191 ? -7.936 9.721 17.842 1.00 66.81 191 LEU A O 1
ATOM 1500 N N . LEU A 1 192 ? -9.510 11.210 18.439 1.00 75.69 192 LEU A N 1
ATOM 1501 C CA . LEU A 1 192 ? -10.635 10.273 18.397 1.00 75.69 192 LEU A CA 1
ATOM 1502 C C . LEU A 1 192 ? -11.374 10.365 17.057 1.00 75.69 192 LEU A C 1
ATOM 1504 O O . LEU A 1 192 ? -11.624 11.447 16.536 1.00 75.69 192 LEU A O 1
ATOM 1508 N N . ASP A 1 193 ? -11.741 9.215 16.498 1.00 78.62 193 ASP A N 1
ATOM 1509 C CA . ASP A 1 193 ? -12.484 9.146 15.239 1.00 78.62 193 ASP A CA 1
ATOM 1510 C C . ASP A 1 193 ? -13.993 9.319 15.480 1.00 78.62 193 ASP A C 1
ATOM 1512 O O . ASP A 1 193 ? -14.586 8.583 16.266 1.00 78.62 193 ASP A O 1
ATOM 1516 N N . THR A 1 194 ? -14.631 10.274 14.794 1.00 82.88 194 THR A N 1
ATOM 1517 C CA . THR A 1 194 ? -16.060 10.597 14.986 1.00 82.88 194 THR A CA 1
ATOM 1518 C C . THR A 1 194 ? -16.974 9.408 14.687 1.00 82.88 194 THR A C 1
ATOM 1520 O O . THR A 1 194 ? -17.899 9.133 15.445 1.00 82.88 194 THR A O 1
ATOM 1523 N N . GLU A 1 195 ? -16.677 8.646 13.633 1.00 83.75 195 GLU A N 1
ATOM 1524 C CA . GLU A 1 195 ? -17.443 7.448 13.271 1.00 83.75 195 GLU A CA 1
ATOM 1525 C C . GLU A 1 195 ? -17.302 6.352 14.346 1.00 83.75 195 GLU A C 1
ATOM 1527 O O . GLU A 1 195 ? -18.268 5.666 14.678 1.00 83.75 195 GLU A O 1
ATOM 1532 N N . ALA A 1 196 ? -16.123 6.212 14.964 1.00 85.12 196 ALA A N 1
ATOM 1533 C CA . ALA A 1 196 ? -15.923 5.308 16.097 1.00 85.12 196 ALA A CA 1
ATOM 1534 C C . ALA A 1 196 ? -16.733 5.721 17.340 1.00 85.12 196 ALA A C 1
ATOM 1536 O O . ALA A 1 196 ? -17.229 4.842 18.048 1.00 85.12 196 ALA A O 1
ATOM 1537 N N . ILE A 1 197 ? -16.895 7.027 17.597 1.00 87.38 197 ILE A N 1
ATOM 1538 C CA . ILE A 1 197 ? -17.732 7.552 18.692 1.00 87.38 197 ILE A CA 1
ATOM 1539 C C . ILE A 1 197 ? -19.202 7.174 18.467 1.00 87.38 197 ILE A C 1
ATOM 1541 O O . ILE A 1 197 ? -19.835 6.643 19.381 1.00 87.38 197 ILE A O 1
ATOM 1545 N N . GLU A 1 198 ? -19.727 7.413 17.262 1.00 88.50 198 GLU A N 1
ATOM 1546 C CA . GLU A 1 198 ? -21.128 7.152 16.891 1.00 88.50 198 GLU A CA 1
ATOM 1547 C C . GLU A 1 198 ? -21.472 5.655 16.883 1.00 88.50 198 GLU A C 1
ATOM 1549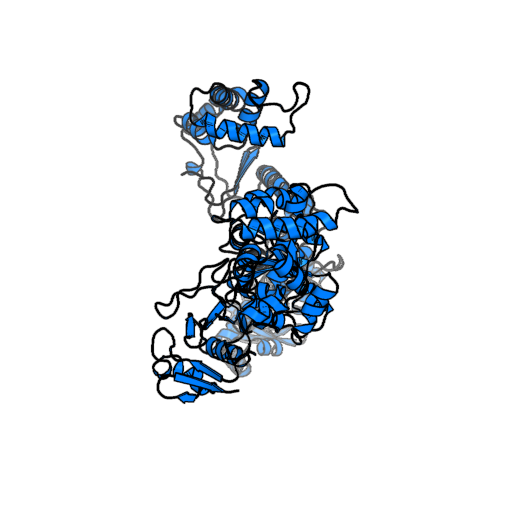 O O . GLU A 1 198 ? -22.522 5.239 17.387 1.00 88.50 198 GLU A O 1
ATOM 1554 N N . ASN A 1 199 ? -20.569 4.825 16.356 1.00 88.25 199 ASN A N 1
ATOM 1555 C CA . ASN A 1 199 ? -20.741 3.374 16.349 1.00 88.25 199 ASN A CA 1
ATOM 1556 C C . ASN A 1 199 ? -20.720 2.803 17.772 1.00 88.25 199 ASN A C 1
ATOM 1558 O O . ASN A 1 199 ? -21.562 1.971 18.114 1.00 88.25 199 ASN A O 1
ATOM 1562 N N . LEU A 1 200 ? -19.802 3.277 18.626 1.00 90.81 200 LEU A N 1
ATOM 1563 C CA . LEU A 1 200 ? -19.739 2.839 20.020 1.00 90.81 200 LEU A CA 1
ATOM 1564 C C . LEU A 1 200 ? -20.979 3.276 20.809 1.00 90.81 200 LEU A C 1
ATOM 1566 O O . LEU A 1 200 ? -21.505 2.473 21.574 1.00 90.81 200 LEU A O 1
ATOM 1570 N N . GLU A 1 201 ? -21.470 4.501 20.602 1.00 92.31 201 GLU A N 1
ATOM 1571 C CA . GLU A 1 201 ? -22.733 4.968 21.190 1.00 92.31 201 GLU A CA 1
ATOM 1572 C C . GLU A 1 201 ? -23.886 4.032 20.810 1.00 92.31 201 GLU A C 1
ATOM 1574 O O . GLU A 1 201 ? -24.610 3.549 21.679 1.00 92.31 201 GLU A O 1
ATOM 1579 N N . SER A 1 202 ? -24.017 3.705 19.522 1.00 91.50 202 SER A N 1
ATOM 1580 C CA . SER A 1 202 ? -25.067 2.810 19.020 1.00 91.50 202 SER A CA 1
ATOM 1581 C C . SER A 1 202 ? -24.982 1.407 19.634 1.00 91.50 202 SER A C 1
ATOM 1583 O O . SER A 1 202 ? -26.006 0.824 19.999 1.00 91.50 202 SER A O 1
ATOM 1585 N N . ASP A 1 203 ? -23.770 0.877 19.806 1.00 90.94 203 ASP A N 1
ATOM 1586 C CA . ASP A 1 203 ? -23.529 -0.418 20.445 1.00 90.94 203 ASP A CA 1
ATOM 1587 C C . ASP A 1 203 ? -23.849 -0.413 21.944 1.00 90.94 203 ASP A C 1
ATOM 1589 O O . ASP A 1 203 ? -24.516 -1.330 22.440 1.00 90.94 203 ASP A O 1
ATOM 1593 N N . LEU A 1 204 ? -23.393 0.612 22.674 1.00 93.69 204 LEU A N 1
ATOM 1594 C CA . LEU A 1 204 ? -23.671 0.770 24.103 1.00 93.69 204 LEU A CA 1
ATOM 1595 C C . LEU A 1 204 ? -25.172 0.937 24.351 1.00 93.69 204 LEU A C 1
ATOM 1597 O O . LEU A 1 204 ? -25.714 0.304 25.257 1.00 93.69 204 LEU A O 1
ATOM 1601 N N . GLN A 1 205 ? -25.849 1.685 23.477 1.00 94.38 205 GLN A N 1
ATOM 1602 C CA . GLN A 1 205 ? -27.293 1.906 23.494 1.00 94.38 205 GLN A CA 1
ATOM 1603 C C . GLN A 1 205 ? -28.112 0.739 22.936 1.00 94.38 205 GLN A C 1
ATOM 1605 O O . GLN A 1 205 ? -29.341 0.811 22.972 1.00 94.38 205 GLN A O 1
ATOM 1610 N N . ARG A 1 206 ? -27.481 -0.346 22.462 1.00 93.31 206 ARG A N 1
ATOM 1611 C CA . ARG A 1 206 ? -28.156 -1.541 21.915 1.00 93.31 206 ARG A CA 1
ATOM 1612 C C . ARG A 1 206 ? -29.053 -1.239 20.707 1.00 93.31 206 ARG A C 1
ATOM 1614 O O . ARG A 1 206 ? -30.119 -1.830 20.558 1.00 93.31 206 ARG A O 1
ATOM 1621 N N . LEU A 1 207 ? -28.617 -0.307 19.864 1.00 92.75 207 LEU A N 1
ATOM 1622 C CA . LEU A 1 207 ? -29.297 0.099 18.631 1.00 92.75 207 LEU A CA 1
ATOM 1623 C C . LEU A 1 207 ? -28.732 -0.590 17.380 1.00 92.75 207 LEU A C 1
ATOM 1625 O O . LEU A 1 207 ? -29.361 -0.529 16.327 1.00 92.75 207 LEU A O 1
ATOM 1629 N N . SER A 1 208 ? -27.571 -1.245 17.477 1.00 88.38 208 SER A N 1
ATOM 1630 C CA . SER A 1 208 ? -27.015 -2.044 16.382 1.00 88.38 208 SER A CA 1
ATOM 1631 C C . SER A 1 208 ? -27.850 -3.302 16.113 1.00 88.38 208 SER A C 1
ATOM 1633 O O . SER A 1 208 ? -28.420 -3.887 17.036 1.00 88.38 208 SER A O 1
ATOM 1635 N N . GLU A 1 209 ? -27.921 -3.726 14.845 1.00 84.44 209 GLU A N 1
ATOM 1636 C CA . GLU A 1 209 ? -28.784 -4.834 14.391 1.00 84.44 209 GLU A CA 1
ATOM 1637 C C . GLU A 1 209 ? -28.543 -6.131 15.186 1.00 84.44 209 GLU A C 1
ATOM 1639 O O . GLU A 1 209 ? -29.496 -6.789 15.606 1.00 84.44 209 GLU A O 1
ATOM 1644 N N . ASP A 1 210 ? -27.282 -6.431 15.507 1.00 84.81 210 ASP A N 1
ATOM 1645 C CA . ASP A 1 210 ? -26.866 -7.616 16.273 1.00 84.81 210 ASP A CA 1
ATOM 1646 C C . ASP A 1 210 ? -27.242 -7.562 17.767 1.00 84.81 210 ASP A C 1
ATOM 1648 O O . ASP A 1 210 ? -27.058 -8.532 18.509 1.00 84.81 210 ASP A O 1
ATOM 1652 N N . ARG A 1 211 ? -27.708 -6.408 18.254 1.00 87.56 211 ARG A N 1
ATOM 1653 C CA . ARG A 1 211 ? -27.936 -6.132 19.680 1.00 87.56 211 ARG A CA 1
ATOM 1654 C C . ARG A 1 211 ? -29.402 -5.937 20.047 1.00 87.56 211 ARG A C 1
ATOM 1656 O O . ARG A 1 211 ? -29.683 -5.822 21.245 1.00 87.56 211 ARG A O 1
ATOM 1663 N N . LEU A 1 212 ? -30.300 -5.919 19.063 1.00 91.38 212 LEU A N 1
ATOM 1664 C CA . LEU A 1 212 ? -31.737 -5.765 19.277 1.00 91.38 212 LEU A CA 1
ATOM 1665 C C . LEU A 1 212 ? -32.307 -6.976 20.030 1.00 91.38 212 LEU A C 1
ATOM 1667 O O . LEU A 1 212 ? -31.993 -8.126 19.725 1.00 91.38 212 LEU A O 1
ATOM 1671 N N . ALA A 1 213 ? -33.177 -6.728 21.007 1.00 91.81 213 ALA A N 1
ATOM 1672 C CA . ALA A 1 213 ? -33.841 -7.788 21.756 1.00 91.81 213 ALA A CA 1
ATOM 1673 C C . ALA A 1 213 ? -34.927 -8.471 20.911 1.00 91.81 213 ALA A C 1
ATOM 1675 O O . ALA A 1 213 ? -35.786 -7.814 20.321 1.00 91.81 213 ALA A O 1
ATOM 1676 N N . GLN A 1 214 ? -34.901 -9.804 20.886 1.00 93.12 214 GLN A N 1
ATOM 1677 C CA . GLN A 1 214 ? -35.790 -10.628 20.054 1.00 93.12 214 GLN A CA 1
ATOM 1678 C C . GLN A 1 214 ? -36.837 -11.410 20.866 1.00 93.12 214 GLN A C 1
ATOM 1680 O O . GLN A 1 214 ? -37.697 -12.070 20.292 1.00 93.12 214 GLN A O 1
ATOM 1685 N N . HIS A 1 215 ? -36.766 -11.359 22.199 1.00 94.12 215 HIS A N 1
ATOM 1686 C CA . HIS A 1 215 ? -37.670 -12.059 23.114 1.00 94.12 215 HIS A CA 1
ATOM 1687 C C . HIS A 1 215 ? -37.770 -11.325 24.462 1.00 94.12 215 HIS A C 1
ATOM 1689 O O . HIS A 1 215 ? -36.990 -10.408 24.739 1.00 94.12 215 HIS A O 1
ATOM 1695 N N . ALA A 1 216 ? -38.709 -11.751 25.316 1.00 93.06 216 ALA A N 1
ATOM 1696 C CA . ALA A 1 216 ? -38.991 -11.121 26.609 1.00 93.06 216 ALA A CA 1
ATOM 1697 C C . ALA A 1 216 ? -37.764 -11.045 27.536 1.00 93.06 216 ALA A C 1
ATOM 1699 O O . ALA A 1 216 ? -37.469 -9.976 28.064 1.00 93.06 216 ALA A O 1
ATOM 1700 N N . ASP A 1 217 ? -36.983 -12.123 27.671 1.00 93.75 217 ASP A N 1
ATOM 1701 C CA . ASP A 1 217 ? -35.764 -12.074 28.498 1.00 93.75 217 ASP A CA 1
ATOM 1702 C C . ASP A 1 217 ? -34.732 -11.073 27.970 1.00 93.75 217 ASP A C 1
ATOM 1704 O O . ASP A 1 217 ? -34.122 -10.349 28.752 1.00 93.75 217 ASP A O 1
ATOM 1708 N N . GLY A 1 218 ? -34.593 -10.958 26.643 1.00 92.88 218 GLY A N 1
ATOM 1709 C CA . GLY A 1 218 ? -33.718 -9.964 26.026 1.00 92.88 218 GLY A CA 1
ATOM 1710 C C . GLY A 1 218 ? -34.160 -8.534 26.345 1.00 92.88 218 GLY A C 1
ATOM 1711 O O . GLY A 1 218 ? -33.318 -7.666 26.552 1.00 92.88 218 GLY A O 1
ATOM 1712 N N . LEU A 1 219 ? -35.471 -8.286 26.440 1.00 94.88 219 LEU A N 1
ATOM 1713 C CA . LEU A 1 219 ? -36.012 -6.993 26.858 1.00 94.88 219 LEU A CA 1
ATOM 1714 C C . LEU A 1 219 ? -35.733 -6.695 28.339 1.00 94.88 219 LEU A C 1
ATOM 1716 O O . LEU A 1 219 ? -35.355 -5.575 28.678 1.00 94.88 219 LEU A O 1
ATOM 1720 N N . HIS A 1 220 ? -35.884 -7.680 29.221 1.00 95.25 220 HIS A N 1
ATOM 1721 C CA . HIS A 1 220 ? -35.535 -7.512 30.631 1.00 95.25 220 HIS A CA 1
ATOM 1722 C C . HIS A 1 220 ? -34.024 -7.253 30.811 1.00 95.25 220 HIS A C 1
ATOM 1724 O O . HIS A 1 220 ? -33.636 -6.349 31.550 1.00 95.25 220 HIS A O 1
ATOM 1730 N N . ASP A 1 221 ? -33.168 -7.943 30.050 1.00 94.00 221 ASP A N 1
ATOM 1731 C CA . ASP A 1 221 ? -31.722 -7.686 30.007 1.00 94.00 221 ASP A CA 1
ATOM 1732 C C . ASP A 1 221 ? -31.375 -6.270 29.520 1.00 94.00 221 ASP A C 1
ATOM 1734 O O . ASP A 1 221 ? -30.402 -5.676 29.997 1.00 94.00 221 ASP A O 1
ATOM 1738 N N . LEU A 1 222 ? -32.151 -5.710 28.579 1.00 94.38 222 LEU A N 1
ATOM 1739 C CA . LEU A 1 222 ? -31.999 -4.312 28.163 1.00 94.38 222 LEU A CA 1
ATOM 1740 C C . LEU A 1 222 ? -32.253 -3.364 29.336 1.00 94.38 222 LEU A C 1
ATOM 1742 O O . LEU A 1 222 ? -31.429 -2.482 29.570 1.00 94.38 222 LEU A O 1
ATOM 1746 N N . LEU A 1 223 ? -33.338 -3.567 30.089 1.00 94.88 223 LEU A N 1
ATOM 1747 C CA . LEU A 1 223 ? -33.688 -2.736 31.246 1.00 94.88 223 LEU A CA 1
ATOM 1748 C C . LEU A 1 223 ? -32.645 -2.843 32.364 1.00 94.88 223 LEU A C 1
ATOM 1750 O O . LEU A 1 223 ? -32.229 -1.830 32.915 1.00 94.88 223 LEU A O 1
ATOM 1754 N N . ARG A 1 224 ? -32.120 -4.043 32.636 1.00 94.19 224 ARG A N 1
ATOM 1755 C CA . ARG A 1 224 ? -31.045 -4.223 33.627 1.00 94.19 224 ARG A CA 1
ATOM 1756 C C . ARG A 1 224 ? -29.738 -3.530 33.236 1.00 94.19 224 ARG A C 1
ATOM 1758 O O . ARG A 1 224 ? -28.980 -3.106 34.104 1.00 94.19 224 ARG A O 1
ATOM 1765 N N . ARG A 1 225 ? -29.434 -3.444 31.936 1.00 93.75 225 ARG A N 1
ATOM 1766 C CA . ARG A 1 225 ? -28.192 -2.825 31.438 1.00 93.75 225 ARG A CA 1
ATOM 1767 C C . ARG A 1 225 ? -28.306 -1.314 31.268 1.00 93.75 225 ARG A C 1
ATOM 1769 O O . ARG A 1 225 ? -27.401 -0.608 31.696 1.00 93.75 225 ARG A O 1
ATOM 1776 N N . LEU A 1 226 ? -29.367 -0.844 30.613 1.00 93.69 226 LEU A N 1
ATOM 1777 C CA . LEU A 1 226 ? -29.571 0.565 30.260 1.00 93.69 226 LEU A CA 1
ATOM 1778 C C . LEU A 1 226 ? -30.275 1.352 31.371 1.00 93.69 226 LEU A C 1
ATOM 1780 O O . LEU A 1 226 ? -30.084 2.559 31.467 1.00 93.69 226 LEU A O 1
ATOM 1784 N N . GLY A 1 227 ? -31.034 0.674 32.234 1.00 93.81 227 GLY A N 1
ATOM 1785 C CA . GLY A 1 227 ? -31.925 1.303 33.202 1.00 93.81 227 GLY A CA 1
ATOM 1786 C C . GLY A 1 227 ? -33.293 1.594 32.599 1.00 93.81 227 GLY A C 1
ATOM 1787 O O . GLY A 1 227 ? -33.876 0.759 31.905 1.00 93.81 227 GLY A O 1
ATOM 1788 N N . ASP A 1 228 ? -33.816 2.776 32.899 1.00 93.56 228 ASP A N 1
ATOM 1789 C CA . ASP A 1 228 ? -35.155 3.188 32.515 1.00 93.56 228 ASP A CA 1
ATOM 1790 C C . ASP A 1 228 ? -35.276 3.444 31.012 1.00 93.56 228 ASP A C 1
ATOM 1792 O O . ASP A 1 228 ? -34.493 4.175 30.406 1.00 93.56 228 ASP A O 1
ATOM 1796 N N . LEU A 1 229 ? -36.309 2.864 30.402 1.00 94.25 229 LEU A N 1
ATOM 1797 C CA . LEU A 1 229 ? -36.616 3.066 28.990 1.00 94.25 229 LEU A CA 1
ATOM 1798 C C . LEU A 1 229 ? -38.083 3.450 28.803 1.00 94.25 229 LEU A C 1
ATOM 1800 O O . LEU A 1 229 ? -38.991 2.853 29.384 1.00 94.25 229 LEU A O 1
ATOM 1804 N N . SER A 1 230 ? -38.333 4.427 27.929 1.00 93.44 230 SER A N 1
ATOM 1805 C CA . SER A 1 230 ? -39.688 4.728 27.464 1.00 93.44 230 SER A CA 1
ATOM 1806 C C . SER A 1 230 ? -40.172 3.667 26.473 1.00 93.44 230 SER A C 1
ATOM 1808 O O . SER A 1 230 ? -39.383 2.991 25.807 1.00 93.44 230 SER A O 1
ATOM 1810 N N . GLY A 1 231 ? -41.490 3.566 26.282 1.00 90.81 231 GLY A N 1
ATOM 1811 C CA . GLY A 1 231 ? -42.059 2.647 25.289 1.00 90.81 231 GLY A CA 1
ATOM 1812 C C . GLY A 1 231 ? -41.551 2.893 23.856 1.00 90.81 231 GLY A C 1
ATOM 1813 O O . GLY A 1 231 ? -41.472 1.958 23.061 1.00 90.81 231 GLY A O 1
ATOM 1814 N N . LYS A 1 232 ? -41.161 4.135 23.523 1.00 91.69 232 LYS A N 1
ATOM 1815 C CA . LYS A 1 232 ? -40.528 4.471 22.234 1.00 91.69 232 LYS A CA 1
ATOM 1816 C C . LYS A 1 232 ? -39.088 3.956 22.159 1.00 91.69 232 LYS A C 1
ATOM 1818 O O . LYS A 1 232 ? -38.704 3.402 21.133 1.00 91.69 232 LYS A O 1
ATOM 1823 N N . ALA A 1 233 ? -38.319 4.110 23.237 1.00 92.50 233 ALA A N 1
ATOM 1824 C CA . ALA A 1 233 ? -36.934 3.650 23.323 1.00 92.50 233 ALA A CA 1
ATOM 1825 C C . ALA A 1 233 ? -36.821 2.116 23.294 1.00 92.50 233 ALA A C 1
ATOM 1827 O O . ALA A 1 233 ? -35.890 1.579 22.696 1.00 92.50 233 ALA A O 1
ATOM 1828 N N . ILE A 1 234 ? -37.788 1.411 23.886 1.00 94.19 234 ILE A N 1
ATOM 1829 C CA . ILE A 1 234 ? -37.884 -0.052 23.803 1.00 94.19 234 ILE A CA 1
ATOM 1830 C C . ILE A 1 234 ? -38.160 -0.491 22.362 1.00 94.19 234 ILE A C 1
ATOM 1832 O O . ILE A 1 234 ? -37.502 -1.395 21.848 1.00 94.19 234 ILE A O 1
ATOM 1836 N N . LYS A 1 235 ? -39.088 0.186 21.673 1.00 94.19 235 LYS A N 1
ATOM 1837 C CA . LYS A 1 235 ? -39.425 -0.123 20.278 1.00 94.19 235 LYS A CA 1
ATOM 1838 C C . LYS A 1 235 ? -38.217 -0.012 19.340 1.00 94.19 235 LYS A C 1
ATOM 1840 O O . LYS A 1 235 ? -38.096 -0.817 18.428 1.00 94.19 235 LYS A O 1
ATOM 1845 N N . SER A 1 236 ? -37.323 0.956 19.549 1.00 93.56 236 SER A N 1
ATOM 1846 C CA . SER A 1 236 ? -36.119 1.105 18.715 1.00 93.56 236 SER A CA 1
ATOM 1847 C C . SER A 1 236 ? -35.020 0.077 19.014 1.00 93.56 236 SER A C 1
ATOM 1849 O O . SER A 1 236 ? -34.038 0.031 18.286 1.00 93.56 236 SER A O 1
ATOM 1851 N N . ARG A 1 237 ? -35.163 -0.719 20.084 1.00 94.31 237 ARG A N 1
ATOM 1852 C CA . ARG A 1 237 ? -34.180 -1.710 20.561 1.00 94.31 237 ARG A CA 1
ATOM 1853 C C . ARG A 1 237 ? -34.709 -3.147 20.503 1.00 94.31 237 ARG A C 1
ATOM 1855 O O . ARG A 1 237 ? -34.118 -4.043 21.098 1.00 94.31 237 ARG A O 1
ATOM 1862 N N . THR A 1 238 ? -35.839 -3.377 19.834 1.00 93.25 238 THR A N 1
ATOM 1863 C CA . THR A 1 238 ? -36.516 -4.681 19.785 1.00 93.25 238 THR A CA 1
ATOM 1864 C C . THR A 1 238 ? -36.914 -5.067 18.364 1.00 93.25 238 THR A C 1
ATOM 1866 O O . THR A 1 238 ? -37.277 -4.218 17.552 1.00 93.25 238 THR A O 1
ATOM 1869 N N . VAL A 1 239 ? -36.882 -6.370 18.077 1.00 90.12 239 VAL A N 1
ATOM 1870 C CA . VAL A 1 239 ? -37.432 -6.975 16.855 1.00 90.12 239 VAL A CA 1
ATOM 1871 C C . VAL A 1 239 ? -38.540 -7.936 17.273 1.00 90.12 239 VAL A C 1
ATOM 1873 O O . VAL A 1 239 ? -38.273 -9.076 17.640 1.00 90.12 239 VAL A O 1
ATOM 1876 N N . GLY A 1 240 ? -39.789 -7.465 17.264 1.00 87.50 240 GLY A N 1
ATOM 1877 C CA . GLY A 1 240 ? -40.956 -8.260 17.658 1.00 87.50 240 GLY A CA 1
ATOM 1878 C C . GLY A 1 240 ? -42.002 -7.459 18.430 1.00 87.50 240 GLY A C 1
ATOM 1879 O O . GLY A 1 240 ? -41.972 -6.226 18.459 1.00 87.50 240 GLY A O 1
ATOM 1880 N N . ASP A 1 241 ? -42.947 -8.166 19.053 1.00 90.94 241 ASP A N 1
ATOM 1881 C CA . ASP A 1 241 ? -44.033 -7.548 19.814 1.00 90.94 241 ASP A CA 1
ATOM 1882 C C . ASP A 1 241 ? -43.637 -7.281 21.273 1.00 90.94 241 ASP A C 1
ATOM 1884 O O . ASP A 1 241 ? -44.031 -7.982 22.209 1.00 90.94 241 ASP A O 1
ATOM 1888 N N . TYR A 1 242 ? -42.851 -6.218 21.453 1.00 93.19 242 TYR A N 1
ATOM 1889 C CA . TYR A 1 242 ? -42.361 -5.784 22.760 1.00 93.19 242 TYR A CA 1
ATOM 1890 C C . TYR A 1 242 ? -43.475 -5.454 23.764 1.00 93.19 242 TYR A C 1
ATOM 1892 O O . TYR A 1 242 ? -43.227 -5.490 24.967 1.00 93.19 242 TYR A O 1
ATOM 1900 N N . LYS A 1 243 ? -44.693 -5.124 23.308 1.00 93.75 243 LYS A N 1
ATOM 1901 C CA . LYS A 1 243 ? -45.804 -4.789 24.211 1.00 93.75 243 LYS A CA 1
ATOM 1902 C C . LYS A 1 243 ? -46.280 -6.022 24.961 1.00 93.75 243 LYS A C 1
ATOM 1904 O O . LYS A 1 243 ? -46.430 -5.959 26.174 1.00 93.75 243 LYS A O 1
ATOM 1909 N N . THR A 1 244 ? -46.447 -7.135 24.250 1.00 93.94 244 THR A N 1
ATOM 1910 C CA . THR A 1 244 ? -46.833 -8.413 24.862 1.00 93.94 244 THR A CA 1
ATOM 1911 C C . THR A 1 244 ? -45.783 -8.868 25.867 1.00 93.94 244 THR A C 1
ATOM 1913 O O . THR A 1 244 ? -46.123 -9.264 26.975 1.00 93.94 244 THR A O 1
ATOM 1916 N N . TRP A 1 245 ? -44.499 -8.729 25.519 1.00 95.25 245 TRP A N 1
ATOM 1917 C CA . TRP A 1 245 ? -43.400 -9.056 26.429 1.00 95.25 245 TRP A CA 1
ATOM 1918 C C . TRP A 1 245 ? -43.400 -8.188 27.686 1.00 95.25 245 TRP A C 1
ATOM 1920 O O . TRP A 1 245 ? -43.189 -8.717 28.771 1.00 95.25 245 TRP A O 1
ATOM 1930 N N . LEU A 1 246 ? -43.663 -6.881 27.568 1.00 94.00 246 LEU A N 1
ATOM 1931 C CA . LEU A 1 246 ? -43.801 -6.007 28.736 1.00 94.00 246 LEU A CA 1
ATOM 1932 C C . LEU A 1 246 ? -44.942 -6.461 29.644 1.00 94.00 246 LEU A C 1
ATOM 1934 O O . LEU A 1 246 ? -44.736 -6.542 30.849 1.00 94.00 246 LEU A O 1
ATOM 1938 N N . THR A 1 247 ? -46.106 -6.800 29.085 1.00 93.62 247 THR A N 1
ATOM 1939 C CA . THR A 1 247 ? -47.240 -7.290 29.880 1.00 93.62 247 THR A CA 1
ATOM 1940 C C . THR A 1 247 ? -46.872 -8.561 30.644 1.00 93.62 247 THR A C 1
ATOM 1942 O O . THR A 1 247 ? -47.046 -8.599 31.858 1.00 93.62 247 THR A O 1
ATOM 1945 N N . THR A 1 248 ? -46.264 -9.547 29.978 1.00 93.62 248 THR A N 1
ATOM 1946 C CA . THR A 1 248 ? -45.799 -10.784 30.628 1.00 93.62 248 THR A CA 1
ATOM 1947 C C . THR A 1 248 ? -44.767 -10.507 31.724 1.00 93.62 248 THR A C 1
ATOM 1949 O O . THR A 1 248 ? -44.896 -11.005 32.835 1.00 93.62 248 THR A O 1
ATOM 1952 N N . LEU A 1 249 ? -43.766 -9.662 31.459 1.00 94.44 249 LEU A N 1
ATOM 1953 C CA . LEU A 1 249 ? -42.734 -9.328 32.447 1.00 94.44 249 LEU A CA 1
ATOM 1954 C C . LEU A 1 249 ? -43.286 -8.558 33.656 1.00 94.44 249 LEU A C 1
ATOM 1956 O O . LEU A 1 249 ? -42.729 -8.661 34.748 1.00 94.44 249 LEU A O 1
ATOM 1960 N N . GLN A 1 250 ? -44.350 -7.774 33.481 1.00 92.44 250 GLN A N 1
ATOM 1961 C CA . GLN A 1 250 ? -45.032 -7.100 34.586 1.00 92.44 250 GLN A CA 1
ATOM 1962 C C . GLN A 1 250 ? -45.850 -8.087 35.429 1.00 92.44 250 GLN A C 1
ATOM 1964 O O . GLN A 1 250 ? -45.803 -8.008 36.654 1.00 92.44 250 GLN A O 1
ATOM 1969 N N . GLU A 1 251 ? -46.549 -9.034 34.796 1.00 90.94 251 GLU A N 1
ATOM 1970 C CA . GLU A 1 251 ? -47.277 -10.114 35.485 1.00 90.94 251 GLU A CA 1
ATOM 1971 C C . GLU A 1 251 ? -46.330 -11.033 36.277 1.00 90.94 251 GLU A C 1
ATOM 1973 O O . GLU A 1 251 ? -46.664 -11.474 37.374 1.00 90.94 251 GLU A O 1
ATOM 1978 N N . GLU A 1 252 ? -45.121 -11.267 35.760 1.00 91.50 252 GLU A N 1
ATOM 1979 C CA . GLU A 1 252 ? -44.056 -12.038 36.418 1.00 91.50 252 GLU A CA 1
ATOM 1980 C C . GLU A 1 252 ? -43.280 -11.251 37.494 1.00 91.50 252 GLU A C 1
ATOM 1982 O O . GLU A 1 252 ? -42.334 -11.787 38.070 1.00 91.50 252 GLU A O 1
ATOM 1987 N N . TYR A 1 253 ? -43.634 -9.989 37.769 1.00 88.81 253 TYR A N 1
ATOM 1988 C CA . TYR A 1 253 ? -42.893 -9.098 38.676 1.00 88.81 253 TYR A CA 1
ATOM 1989 C C . TYR A 1 253 ? -41.410 -8.921 38.310 1.00 88.81 253 TYR A C 1
ATOM 1991 O O . TYR A 1 253 ? -40.558 -8.813 39.182 1.00 88.81 253 TYR A O 1
ATOM 1999 N N . ARG A 1 254 ? -41.073 -8.871 37.019 1.00 93.06 254 ARG A N 1
ATOM 2000 C CA . ARG A 1 254 ? -39.700 -8.627 36.531 1.00 93.06 254 ARG A CA 1
ATOM 2001 C C . ARG A 1 254 ? -39.480 -7.195 36.051 1.00 93.06 254 ARG A C 1
ATOM 2003 O O . ARG A 1 254 ? -38.343 -6.732 35.975 1.00 93.06 254 ARG A O 1
ATOM 2010 N N . VAL A 1 255 ? -40.555 -6.496 35.694 1.00 95.38 255 VAL A N 1
ATOM 2011 C CA . VAL A 1 255 ? -40.527 -5.119 35.187 1.00 95.38 255 VAL A CA 1
ATOM 2012 C C . VAL A 1 255 ? -41.566 -4.281 35.912 1.00 95.38 255 VAL A C 1
ATOM 2014 O O . VAL A 1 255 ? -42.689 -4.724 36.141 1.00 95.38 255 VAL A O 1
ATOM 2017 N N . VAL A 1 256 ? -41.201 -3.043 36.233 1.00 93.88 256 VAL A N 1
ATOM 2018 C CA . VAL A 1 256 ? -42.064 -2.075 36.909 1.00 93.88 256 VAL A CA 1
ATOM 2019 C C . VAL A 1 256 ? -42.274 -0.874 35.994 1.00 93.88 256 VAL A C 1
ATOM 2021 O O . VAL A 1 256 ? -41.326 -0.356 35.403 1.00 93.88 256 VAL A O 1
ATOM 2024 N N . ALA A 1 257 ? -43.529 -0.441 35.863 1.00 93.69 257 ALA A N 1
ATOM 2025 C CA . ALA A 1 257 ? -43.862 0.813 35.200 1.00 93.69 257 ALA A CA 1
ATOM 2026 C C . ALA A 1 257 ? -43.807 1.947 36.225 1.00 93.69 257 ALA A C 1
ATOM 2028 O O . ALA A 1 257 ? -44.437 1.863 37.279 1.00 93.69 257 ALA A O 1
ATOM 2029 N N . ILE A 1 258 ? -43.066 2.995 35.894 1.00 93.25 258 ILE A N 1
ATOM 2030 C CA . ILE A 1 258 ? -42.875 4.183 36.720 1.00 93.25 258 ILE A CA 1
ATOM 2031 C C . ILE A 1 258 ? -43.199 5.441 35.916 1.00 93.25 258 ILE A C 1
ATOM 2033 O O . ILE A 1 258 ? -43.194 5.429 34.682 1.00 93.25 258 ILE A O 1
ATOM 2037 N N . THR A 1 259 ? -43.453 6.544 36.614 1.00 90.81 259 THR A N 1
ATOM 2038 C CA . THR A 1 259 ? -43.570 7.865 35.988 1.00 90.81 259 THR A CA 1
ATOM 2039 C C . THR A 1 259 ? -42.380 8.709 36.410 1.00 90.81 259 THR A C 1
ATOM 2041 O O . THR A 1 259 ? -42.150 8.896 37.599 1.00 90.81 259 THR A O 1
ATOM 2044 N N . MET A 1 260 ? -41.621 9.217 35.440 1.00 86.31 260 MET A N 1
ATOM 2045 C CA . MET A 1 260 ? -40.428 10.020 35.701 1.00 86.31 260 MET A CA 1
ATOM 2046 C C . MET A 1 260 ? -40.353 11.175 34.707 1.00 86.31 260 MET A C 1
ATOM 2048 O O . MET A 1 260 ? -40.571 10.983 33.511 1.00 86.31 260 MET A O 1
ATOM 2052 N N . ALA A 1 261 ? -40.082 12.386 35.204 1.00 77.31 261 ALA A N 1
ATOM 2053 C CA . ALA A 1 261 ? -40.028 13.611 34.397 1.00 77.31 261 ALA A CA 1
ATOM 2054 C C . ALA A 1 261 ? -41.272 13.837 33.497 1.00 77.31 261 ALA A C 1
ATOM 2056 O O . ALA A 1 261 ? -41.171 14.380 32.399 1.00 77.31 261 ALA A O 1
ATOM 2057 N N . GLY A 1 262 ? -42.458 13.410 33.955 1.00 79.56 262 GLY A N 1
ATOM 2058 C CA . GLY A 1 262 ? -43.724 13.556 33.223 1.00 79.56 262 GLY A CA 1
ATOM 2059 C C . GLY A 1 262 ? -43.963 12.533 32.103 1.00 79.56 262 GLY A C 1
ATOM 2060 O O . GLY A 1 262 ? -44.941 12.668 31.369 1.00 79.56 262 GLY A O 1
ATOM 2061 N N . GLU A 1 263 ? -43.116 11.506 31.966 1.00 86.62 263 GLU A N 1
ATOM 2062 C CA . GLU A 1 263 ? -43.265 10.431 30.978 1.00 86.62 263 GLU A CA 1
ATOM 2063 C C . GLU A 1 263 ? -43.320 9.051 31.658 1.00 86.62 263 GLU A C 1
ATOM 2065 O O . GLU A 1 263 ? -42.646 8.798 32.658 1.00 86.62 263 GLU A O 1
ATOM 2070 N N . GLY A 1 264 ? -44.125 8.137 31.105 1.00 91.12 264 GLY A N 1
ATOM 2071 C CA . GLY A 1 264 ? -44.169 6.742 31.548 1.00 91.12 264 GLY A CA 1
ATOM 2072 C C . GLY A 1 264 ? -42.944 5.962 31.066 1.00 91.12 264 GLY A C 1
ATOM 2073 O O . GLY A 1 264 ? -42.662 5.913 29.862 1.00 91.12 264 GLY A O 1
ATOM 2074 N N . ARG A 1 265 ? -42.230 5.330 31.999 1.00 93.75 265 ARG A N 1
ATOM 2075 C CA . ARG A 1 265 ? -41.022 4.534 31.744 1.00 93.75 265 ARG A CA 1
ATOM 2076 C C . ARG A 1 265 ? -41.118 3.163 32.397 1.00 93.75 265 ARG A C 1
ATOM 2078 O O . ARG A 1 265 ? -41.924 2.937 33.294 1.00 93.75 265 ARG A O 1
ATOM 2085 N N . TYR A 1 266 ? -40.291 2.245 31.921 1.00 95.75 266 TYR A N 1
ATOM 2086 C CA . TYR A 1 266 ? -40.172 0.895 32.455 1.00 95.75 266 TYR A CA 1
ATOM 2087 C C . TYR A 1 266 ? -38.772 0.705 33.026 1.00 95.75 266 TYR A C 1
ATOM 2089 O O . TYR A 1 266 ? -37.806 1.140 32.401 1.00 95.75 266 TYR A O 1
ATOM 2097 N N . ILE A 1 267 ? -38.677 0.049 34.180 1.00 95.81 267 ILE A N 1
ATOM 2098 C CA . ILE A 1 267 ? -37.424 -0.342 34.841 1.00 95.81 267 ILE A CA 1
ATOM 2099 C C . ILE A 1 267 ? -37.467 -1.827 35.203 1.00 95.81 267 ILE A C 1
ATOM 2101 O O . ILE A 1 267 ? -38.545 -2.420 35.302 1.00 95.81 267 ILE A O 1
ATOM 2105 N N . ALA A 1 268 ? -36.303 -2.435 35.412 1.00 95.81 268 ALA A N 1
ATOM 2106 C CA . ALA A 1 268 ? -36.230 -3.754 36.027 1.00 95.81 268 ALA A CA 1
ATOM 2107 C C . ALA A 1 268 ? -36.662 -3.658 37.504 1.00 95.81 268 ALA A C 1
ATOM 2109 O O . ALA A 1 268 ? -36.409 -2.639 38.152 1.00 95.81 268 ALA A O 1
ATOM 2110 N N . ILE A 1 269 ? -37.332 -4.686 38.036 1.00 94.25 269 ILE A N 1
ATOM 2111 C CA . ILE A 1 269 ? -37.810 -4.661 39.431 1.00 94.25 269 ILE A CA 1
ATOM 2112 C C . ILE A 1 269 ? -36.660 -4.498 40.434 1.00 94.25 269 ILE A C 1
ATOM 2114 O O . ILE A 1 269 ? -36.831 -3.866 41.472 1.00 94.25 269 ILE A O 1
ATOM 2118 N N . GLU A 1 270 ? -35.479 -5.014 40.095 1.00 92.44 270 GLU A N 1
ATOM 2119 C CA . GLU A 1 270 ? -34.272 -4.958 40.916 1.00 92.44 270 GLU A CA 1
ATOM 2120 C C . GLU A 1 270 ? -33.785 -3.528 41.170 1.00 92.44 270 GLU A C 1
ATOM 2122 O O . GLU A 1 270 ? -33.070 -3.293 42.139 1.00 92.44 270 GLU A O 1
ATOM 2127 N N . ASP A 1 271 ? -34.187 -2.575 40.327 1.00 93.38 271 ASP A N 1
ATOM 2128 C CA . ASP A 1 271 ? -33.801 -1.172 40.448 1.00 93.38 271 ASP A CA 1
ATOM 2129 C C . ASP A 1 271 ? -34.861 -0.319 41.162 1.00 93.38 271 ASP A C 1
ATOM 2131 O O . ASP A 1 271 ? -34.668 0.886 41.322 1.00 93.38 271 ASP A O 1
ATOM 2135 N N . ALA A 1 272 ? -35.982 -0.906 41.596 1.00 92.38 272 ALA A N 1
ATOM 2136 C CA . ALA A 1 272 ? -37.107 -0.161 42.158 1.00 92.38 272 ALA A CA 1
ATOM 2137 C C . ALA A 1 272 ? -36.693 0.742 43.336 1.00 92.38 272 ALA A C 1
ATOM 2139 O O . ALA A 1 272 ? -37.026 1.930 43.339 1.00 92.38 272 ALA A O 1
ATOM 2140 N N . SER A 1 273 ? -35.920 0.222 44.297 1.00 93.00 273 SER A N 1
ATOM 2141 C CA . SER A 1 273 ? -35.403 1.014 45.421 1.00 93.00 273 SER A CA 1
ATOM 2142 C C . SER A 1 273 ? -34.432 2.111 44.984 1.00 93.00 273 SER A C 1
ATOM 2144 O O . SER A 1 273 ? -34.509 3.217 45.508 1.00 93.00 273 SER A O 1
ATOM 2146 N N . ILE A 1 274 ? -33.585 1.859 43.977 1.00 93.94 274 ILE A N 1
ATOM 2147 C CA . ILE A 1 274 ? -32.643 2.855 43.440 1.00 93.94 274 ILE A CA 1
ATOM 2148 C C . ILE A 1 274 ? -33.407 4.059 42.878 1.00 93.94 274 ILE A C 1
ATOM 2150 O O . ILE A 1 274 ? -33.081 5.195 43.211 1.00 93.94 274 ILE A O 1
ATOM 2154 N N . TYR A 1 275 ? -34.436 3.831 42.054 1.00 93.69 275 TYR A N 1
ATOM 2155 C CA . TYR A 1 275 ? -35.228 4.918 41.465 1.00 93.69 275 TYR A CA 1
ATOM 2156 C C . TYR A 1 275 ? -36.072 5.663 42.508 1.00 93.69 275 TYR A C 1
ATOM 2158 O O . TYR A 1 275 ? -36.159 6.890 42.446 1.00 93.69 275 TYR A O 1
ATOM 2166 N N . ARG A 1 276 ? -36.648 4.954 43.490 1.00 92.88 276 ARG A N 1
ATOM 2167 C CA . ARG A 1 276 ? -37.355 5.574 44.623 1.00 92.88 276 ARG A CA 1
ATOM 2168 C C . ARG A 1 276 ? -36.418 6.475 45.427 1.00 92.88 276 ARG A C 1
ATOM 2170 O O . ARG A 1 276 ? -36.724 7.640 45.632 1.00 92.88 276 ARG A O 1
ATOM 2177 N N . ASP A 1 277 ? -35.270 5.953 45.848 1.00 92.81 277 ASP A N 1
ATOM 2178 C CA . ASP A 1 277 ? -34.374 6.651 46.775 1.00 92.81 277 ASP A CA 1
ATOM 2179 C C . ASP A 1 277 ? -33.568 7.767 46.085 1.00 92.81 277 ASP A C 1
ATOM 2181 O O . ASP A 1 277 ? -33.230 8.763 46.721 1.00 92.81 277 ASP A O 1
ATOM 2185 N N . ALA A 1 278 ? -33.253 7.629 44.789 1.00 91.94 278 ALA A N 1
ATOM 2186 C CA . ALA A 1 278 ? -32.510 8.645 44.038 1.00 91.94 278 ALA A CA 1
ATOM 2187 C C . ALA A 1 278 ? -33.382 9.790 43.512 1.00 91.94 278 ALA A C 1
ATOM 2189 O O . ALA A 1 278 ? -32.910 10.925 43.445 1.00 91.94 278 ALA A O 1
ATOM 2190 N N . LEU A 1 279 ? -34.603 9.485 43.061 1.00 91.38 279 LEU A N 1
ATOM 2191 C CA . LEU A 1 279 ? -35.421 10.394 42.247 1.00 91.38 279 LEU A CA 1
ATOM 2192 C C . LEU A 1 279 ? -36.828 10.626 42.816 1.00 91.38 279 LEU A C 1
ATOM 2194 O O . LEU A 1 279 ? -37.616 11.320 42.179 1.00 91.38 279 LEU A O 1
ATOM 2198 N N . ASP A 1 280 ? -37.136 10.059 43.986 1.00 90.25 280 ASP A N 1
ATOM 2199 C CA . ASP A 1 280 ? -38.443 10.152 44.654 1.00 90.25 280 ASP A CA 1
ATOM 2200 C C . ASP A 1 280 ? -39.605 9.663 43.767 1.00 90.25 280 ASP A C 1
ATOM 2202 O O . ASP A 1 280 ? -40.685 10.247 43.695 1.00 90.25 280 ASP A O 1
ATOM 2206 N N . VAL A 1 281 ? -39.356 8.584 43.017 1.00 91.12 281 VAL A N 1
ATOM 2207 C CA . VAL A 1 281 ? -40.331 7.995 42.092 1.00 91.12 281 VAL A CA 1
ATOM 2208 C C . VAL A 1 281 ? -41.361 7.160 42.853 1.00 91.12 281 VAL A C 1
ATOM 2210 O O . VAL A 1 281 ? -41.011 6.252 43.610 1.00 91.12 281 VAL A O 1
ATOM 2213 N N . GLU A 1 282 ? -42.645 7.403 42.581 1.00 90.00 282 GLU A N 1
ATOM 2214 C CA . GLU A 1 282 ? -43.741 6.580 43.097 1.00 90.00 282 GLU A CA 1
ATOM 2215 C C . GLU A 1 282 ? -43.718 5.173 42.476 1.00 90.00 282 GLU A C 1
ATOM 2217 O O . GLU A 1 282 ? -43.802 5.001 41.254 1.00 90.00 282 GLU A O 1
ATOM 2222 N N . LEU A 1 283 ? -43.625 4.151 43.331 1.00 89.94 283 LEU A N 1
ATOM 2223 C CA . LEU A 1 283 ? -43.643 2.745 42.929 1.00 89.94 283 LEU A CA 1
ATOM 2224 C C . LEU A 1 283 ? -45.055 2.141 43.052 1.00 89.94 283 LEU A C 1
ATOM 2226 O O . LEU A 1 283 ? -45.796 2.494 43.972 1.00 89.94 283 LEU A O 1
ATOM 2230 N N . PRO A 1 284 ? -45.432 1.180 42.188 1.00 87.31 284 PRO A N 1
ATOM 2231 C CA . PRO A 1 284 ? -46.688 0.447 42.321 1.00 87.31 284 PRO A CA 1
ATOM 2232 C C . PRO A 1 284 ? -46.802 -0.327 43.642 1.00 87.31 284 PRO A C 1
ATOM 2234 O O . PRO A 1 284 ? -45.828 -0.873 44.161 1.00 87.31 284 PRO A O 1
ATOM 2237 N N . ASN A 1 285 ? -48.028 -0.443 44.153 1.00 84.31 285 ASN A N 1
ATOM 2238 C CA . ASN A 1 285 ? -48.319 -1.219 45.359 1.00 84.31 285 ASN A CA 1
ATOM 2239 C C . ASN A 1 285 ? -48.127 -2.729 45.121 1.00 84.31 285 ASN A C 1
ATOM 2241 O O . ASN A 1 285 ? -48.483 -3.246 44.063 1.00 84.31 285 ASN A O 1
ATOM 2245 N N . GLY A 1 286 ? -47.642 -3.452 46.138 1.00 83.06 286 GLY A N 1
ATOM 2246 C CA . GLY A 1 286 ? -47.533 -4.919 46.114 1.00 83.06 286 GLY A CA 1
ATOM 2247 C C . GLY A 1 286 ? -46.192 -5.479 45.629 1.00 83.06 286 GLY A C 1
ATOM 2248 O O . GLY A 1 286 ? -46.108 -6.676 45.363 1.00 83.06 286 GLY A O 1
ATOM 2249 N N . LEU A 1 287 ? -45.147 -4.649 45.525 1.00 86.38 287 LEU A N 1
ATOM 2250 C CA . LEU A 1 287 ? -43.788 -5.123 45.252 1.00 86.38 287 LEU A CA 1
ATOM 2251 C C . LEU A 1 287 ? -43.216 -5.905 46.456 1.00 86.38 287 LEU A C 1
ATOM 2253 O O . LEU A 1 287 ? -43.455 -5.512 47.603 1.00 86.38 287 LEU A O 1
ATOM 2257 N N . PRO A 1 288 ? -42.444 -6.987 46.230 1.00 87.31 288 PRO A N 1
ATOM 2258 C CA . PRO A 1 288 ? -41.797 -7.729 47.309 1.00 87.31 288 PRO A CA 1
ATOM 2259 C C . PRO A 1 288 ? -40.844 -6.844 48.135 1.00 87.31 288 PRO A C 1
ATOM 2261 O O . PRO A 1 288 ? -40.075 -6.077 47.551 1.00 87.31 288 PRO A O 1
ATOM 2264 N N . PRO A 1 289 ? -40.817 -6.978 49.477 1.00 85.56 289 PRO A N 1
ATOM 2265 C CA . PRO A 1 289 ? -40.023 -6.109 50.350 1.00 85.56 289 PRO A CA 1
ATOM 2266 C C . PRO A 1 289 ? -38.512 -6.190 50.086 1.00 85.56 289 PRO A C 1
ATOM 2268 O O . PRO A 1 289 ? -37.815 -5.202 50.287 1.00 85.56 289 PRO A O 1
ATOM 2271 N N . THR A 1 290 ? -38.016 -7.318 49.568 1.00 88.88 290 THR A N 1
ATOM 2272 C CA . THR A 1 290 ? -36.602 -7.517 49.201 1.00 88.88 290 THR A CA 1
ATOM 2273 C C . THR A 1 290 ? -36.108 -6.520 48.144 1.00 88.88 290 THR A C 1
ATOM 2275 O O . THR A 1 290 ? -34.939 -6.163 48.148 1.00 88.88 290 THR A O 1
ATOM 2278 N N . PHE A 1 291 ? -36.985 -6.026 47.261 1.00 87.12 291 PHE A N 1
ATOM 2279 C CA . PHE A 1 291 ? -36.635 -5.025 46.238 1.00 87.12 291 PHE A CA 1
ATOM 2280 C C . PHE A 1 291 ? -36.844 -3.575 46.704 1.00 87.12 291 PHE A C 1
ATOM 2282 O O . PHE A 1 291 ? -36.666 -2.639 45.929 1.00 87.12 291 PHE A O 1
ATOM 2289 N N . LEU A 1 292 ? -37.253 -3.381 47.962 1.00 87.44 292 LEU A N 1
ATOM 2290 C CA . LEU A 1 292 ? -37.532 -2.074 48.561 1.00 87.44 292 LEU A CA 1
ATOM 2291 C C . LEU A 1 292 ? -36.502 -1.686 49.629 1.00 87.44 292 LEU A C 1
ATOM 2293 O O . LEU A 1 292 ? -36.644 -0.622 50.241 1.00 87.44 292 LEU A O 1
ATOM 2297 N N . GLU A 1 293 ? -35.484 -2.520 49.852 1.00 89.56 293 GLU A N 1
ATOM 2298 C CA . GLU A 1 293 ? -34.390 -2.236 50.779 1.00 89.56 293 GLU A CA 1
ATOM 2299 C C . GLU A 1 293 ? -33.617 -0.976 50.339 1.00 89.56 293 GLU A C 1
ATOM 2301 O O . GLU A 1 293 ? -33.397 -0.793 49.137 1.00 89.56 293 GLU A O 1
ATOM 2306 N N . PRO A 1 294 ? -33.237 -0.081 51.275 1.00 86.88 294 PRO A N 1
ATOM 2307 C CA . PRO A 1 294 ? -32.511 1.142 50.943 1.00 86.88 294 PRO A CA 1
ATOM 2308 C C . PRO A 1 294 ? -31.153 0.846 50.308 1.00 86.88 294 PRO A C 1
ATOM 2310 O O . PRO A 1 294 ? -30.427 -0.035 50.772 1.00 86.88 294 PRO A O 1
ATOM 2313 N N . VAL A 1 295 ? -30.787 1.623 49.289 1.00 88.56 295 VAL A N 1
ATOM 2314 C CA . VAL A 1 295 ? -29.504 1.480 48.584 1.00 88.56 295 VAL A CA 1
ATOM 2315 C C . VAL A 1 295 ? -28.565 2.626 48.951 1.00 88.56 295 VAL A C 1
ATOM 2317 O O . VAL A 1 295 ? -28.973 3.783 49.034 1.00 88.56 295 VAL A O 1
ATOM 2320 N N . GLU A 1 296 ? -27.288 2.314 49.163 1.00 88.19 296 GLU A N 1
ATOM 2321 C CA . GLU A 1 296 ? -26.253 3.321 49.403 1.00 88.19 296 GLU A CA 1
ATOM 2322 C C . GLU A 1 296 ? -25.939 4.093 48.108 1.00 88.19 296 GLU A C 1
ATOM 2324 O O . GLU A 1 296 ? -25.772 3.495 47.046 1.00 88.19 296 GLU A O 1
ATOM 2329 N N . ALA A 1 297 ? -25.874 5.427 48.190 1.00 89.06 297 ALA A N 1
ATOM 2330 C CA . ALA A 1 297 ? -25.601 6.325 47.059 1.00 89.06 297 ALA A CA 1
ATOM 2331 C C . ALA A 1 297 ? -26.416 5.992 45.775 1.00 89.06 297 ALA A C 1
ATOM 2333 O O . ALA A 1 297 ? -25.852 5.720 44.706 1.00 89.06 297 ALA A O 1
ATOM 2334 N N . PRO A 1 298 ? -27.763 6.021 45.835 1.00 92.88 298 PRO A N 1
ATOM 2335 C CA . PRO A 1 298 ? -28.614 5.529 44.750 1.00 92.88 298 PRO A CA 1
ATOM 2336 C C . PRO A 1 298 ? -28.477 6.383 43.475 1.00 92.88 298 PRO A C 1
ATOM 2338 O O . PRO A 1 298 ? -28.451 5.851 42.365 1.00 92.88 298 PRO A O 1
ATOM 2341 N N . LEU A 1 299 ? -28.281 7.700 43.618 1.00 92.81 299 LEU A N 1
ATOM 2342 C CA . LEU A 1 299 ? -28.035 8.598 42.487 1.00 92.81 299 LEU A CA 1
ATOM 2343 C C . LEU A 1 299 ? -26.697 8.303 41.791 1.00 92.81 299 LEU A C 1
ATOM 2345 O O . LEU A 1 299 ? -26.640 8.264 40.563 1.00 92.81 299 LEU A O 1
ATOM 2349 N N . GLU A 1 300 ? -25.628 8.045 42.548 1.00 93.19 300 GLU A N 1
ATOM 2350 C CA . GLU A 1 300 ? -24.332 7.667 41.968 1.00 93.19 300 GLU A CA 1
ATOM 2351 C C . GLU A 1 300 ? -24.436 6.357 41.186 1.00 93.19 300 GLU A C 1
ATOM 2353 O O . GLU A 1 300 ? -23.867 6.239 40.102 1.00 93.19 300 GLU A O 1
ATOM 2358 N N . SER A 1 301 ? -25.226 5.400 41.681 1.00 92.69 301 SER A N 1
ATOM 2359 C CA . SER A 1 301 ? -25.484 4.135 40.987 1.00 92.69 301 SER A CA 1
ATOM 2360 C C . SER A 1 301 ? -26.150 4.344 39.618 1.00 92.69 301 SER A C 1
ATOM 2362 O O . SER A 1 301 ? -25.730 3.725 38.632 1.00 92.69 301 SER A O 1
ATOM 2364 N N . LEU A 1 302 ? -27.131 5.252 39.519 1.00 94.12 302 LEU A N 1
ATOM 2365 C CA . LEU A 1 302 ? -27.760 5.620 38.241 1.00 94.12 302 LEU A CA 1
ATOM 2366 C C . LEU A 1 302 ? -26.779 6.328 37.300 1.00 94.12 302 LEU A C 1
ATOM 2368 O O . LEU A 1 302 ? -26.690 5.978 36.122 1.00 94.12 302 LEU A O 1
ATOM 2372 N N . LEU A 1 303 ? -25.998 7.281 37.812 1.00 95.19 303 LEU A N 1
ATOM 2373 C CA . LEU A 1 303 ? -25.027 8.034 37.013 1.00 95.19 303 LEU A CA 1
ATOM 2374 C C . LEU A 1 303 ? -23.857 7.164 36.528 1.00 95.19 303 LEU A C 1
ATOM 2376 O O . LEU A 1 303 ? -23.390 7.333 35.403 1.00 95.19 303 LEU A O 1
ATOM 2380 N N . LEU A 1 304 ? -23.418 6.182 37.318 1.00 93.88 304 LEU A N 1
ATOM 2381 C CA . LEU A 1 304 ? -22.422 5.195 36.894 1.00 93.88 304 LEU A CA 1
ATOM 2382 C C . LEU A 1 304 ? -22.959 4.274 35.800 1.00 93.88 304 LEU A C 1
ATOM 2384 O O . LEU A 1 304 ? -22.240 3.950 34.852 1.00 93.88 304 LEU A O 1
ATOM 2388 N N . ARG A 1 305 ? -24.225 3.852 35.898 1.00 94.56 305 ARG A N 1
ATOM 2389 C CA . ARG A 1 305 ? -24.874 3.095 34.820 1.00 94.56 305 ARG A CA 1
ATOM 2390 C C . ARG A 1 305 ? -24.981 3.935 33.551 1.00 94.56 305 ARG A C 1
ATOM 2392 O O . ARG A 1 305 ? -24.652 3.438 32.473 1.00 94.56 305 ARG A O 1
ATOM 2399 N N . TRP A 1 306 ? -25.372 5.201 33.681 1.00 94.75 306 TRP A N 1
ATOM 2400 C CA . TRP A 1 306 ? -25.400 6.153 32.574 1.00 94.75 306 TRP A CA 1
ATOM 2401 C C . TRP A 1 306 ? -24.024 6.266 31.906 1.00 94.75 306 TRP A C 1
ATOM 2403 O O . TRP A 1 306 ? -23.918 6.082 30.695 1.00 94.75 306 TRP A O 1
ATOM 2413 N N . ALA A 1 307 ? -22.958 6.453 32.690 1.00 94.81 307 ALA A N 1
ATOM 2414 C CA . ALA A 1 307 ? -21.602 6.587 32.166 1.00 94.81 307 ALA A CA 1
ATOM 2415 C C . ALA A 1 307 ? -21.116 5.345 31.398 1.00 94.81 307 ALA A C 1
ATOM 2417 O O . ALA A 1 307 ? -20.431 5.469 30.389 1.00 94.81 307 ALA A O 1
ATOM 2418 N N . ARG A 1 308 ? -21.513 4.142 31.829 1.00 95.00 308 ARG A N 1
ATOM 2419 C CA . ARG A 1 308 ? -21.158 2.874 31.161 1.00 95.00 308 ARG A CA 1
ATOM 2420 C C . ARG A 1 308 ? -21.939 2.596 29.880 1.00 95.00 308 ARG A C 1
ATOM 2422 O O . ARG A 1 308 ? -21.581 1.675 29.146 1.00 95.00 308 ARG A O 1
ATOM 2429 N N . THR A 1 309 ? -23.032 3.315 29.649 1.00 94.31 309 THR A N 1
ATOM 2430 C CA . THR A 1 309 ? -23.971 3.067 28.543 1.00 94.31 309 THR A CA 1
ATOM 2431 C C . THR A 1 309 ? -23.958 4.168 27.490 1.00 94.31 309 THR A C 1
ATOM 2433 O O . THR A 1 309 ? -24.636 4.034 26.476 1.00 94.31 309 THR A O 1
ATOM 2436 N N . HIS A 1 310 ? -23.149 5.208 27.680 1.00 93.69 310 HIS A N 1
ATOM 2437 C CA . HIS A 1 310 ? -22.990 6.301 26.731 1.00 93.69 310 HIS A CA 1
ATOM 2438 C C . HIS A 1 310 ? -21.505 6.512 26.410 1.00 93.69 310 HIS A C 1
ATOM 2440 O O . HIS A 1 310 ? -20.628 6.373 27.263 1.00 93.69 310 HIS A O 1
ATOM 2446 N N . SER A 1 311 ? -21.237 6.842 25.154 1.00 90.06 311 SER A N 1
ATOM 2447 C CA . SER A 1 311 ? -20.027 7.500 24.660 1.00 90.06 311 SER A CA 1
ATOM 2448 C C . SER A 1 311 ? -19.921 8.905 25.290 1.00 90.06 311 SER A C 1
ATOM 2450 O O . SER A 1 311 ? -20.871 9.317 25.962 1.00 90.06 311 SER A O 1
ATOM 2452 N N . PRO A 1 312 ? -18.806 9.653 25.139 1.00 91.56 312 PRO A N 1
ATOM 2453 C CA . PRO A 1 312 ? -18.620 10.933 25.821 1.00 91.56 312 PRO A CA 1
ATOM 2454 C C . PRO A 1 312 ? -19.867 11.829 25.814 1.00 91.56 312 PRO A C 1
ATOM 2456 O O . PRO A 1 312 ? -20.472 12.074 24.767 1.00 91.56 312 PRO A O 1
ATOM 2459 N N . PHE A 1 313 ? -20.283 12.267 27.003 1.00 91.69 313 PHE A N 1
ATOM 2460 C CA . PHE A 1 313 ? -21.579 12.904 27.228 1.00 91.69 313 PHE A CA 1
ATOM 2461 C C . PHE A 1 313 ? -21.461 14.099 28.174 1.00 91.69 313 PHE A C 1
ATOM 2463 O O . PHE A 1 313 ? -20.582 14.152 29.027 1.00 91.69 313 PHE A O 1
ATOM 2470 N N . HIS A 1 314 ? -22.396 15.041 28.069 1.00 91.81 314 HIS A N 1
ATOM 2471 C CA . HIS A 1 314 ? -22.464 16.198 28.963 1.00 91.81 314 HIS A CA 1
ATOM 2472 C C . HIS A 1 314 ? -23.350 15.944 30.186 1.00 91.81 314 HIS A C 1
ATOM 2474 O O . HIS A 1 314 ? -24.316 15.172 30.112 1.00 91.81 314 HIS A O 1
ATOM 2480 N N . SER A 1 315 ? -23.094 16.673 31.279 1.00 93.00 315 SER A N 1
ATOM 2481 C CA . SER A 1 315 ? -23.952 16.653 32.473 1.00 93.00 315 SER A CA 1
ATOM 2482 C C . SER A 1 315 ? -25.408 16.987 32.140 1.00 93.00 315 SER A C 1
ATOM 2484 O O . SER A 1 315 ? -26.318 16.383 32.711 1.00 93.00 315 SER A O 1
ATOM 2486 N N . SER A 1 316 ? -25.650 17.923 31.213 1.00 92.00 316 SER A N 1
ATOM 2487 C CA . SER A 1 316 ? -27.006 18.338 30.820 1.00 92.00 316 SER A CA 1
ATOM 2488 C C . SER A 1 316 ? -27.864 17.201 30.263 1.00 92.00 316 SER A C 1
ATOM 2490 O O . SER A 1 316 ? -29.053 17.139 30.574 1.00 92.00 316 SER A O 1
ATOM 2492 N N . LYS A 1 317 ? -27.283 16.267 29.498 1.00 92.19 317 LYS A N 1
ATOM 2493 C CA . LYS A 1 317 ? -28.019 15.115 28.951 1.00 92.19 317 LYS A CA 1
ATOM 2494 C C . LYS A 1 317 ? -28.492 14.167 30.053 1.00 92.19 317 LYS A C 1
ATOM 2496 O O . LYS A 1 317 ? -29.661 13.790 30.066 1.00 92.19 317 LYS A O 1
ATOM 2501 N N . ALA A 1 318 ? -27.612 13.820 30.993 1.00 92.88 318 ALA A N 1
ATOM 2502 C CA . ALA A 1 318 ? -27.973 12.973 32.131 1.00 92.88 318 ALA A CA 1
ATOM 2503 C C . ALA A 1 318 ? -28.997 13.672 33.046 1.00 92.88 318 ALA A C 1
ATOM 2505 O O . ALA A 1 318 ? -29.977 13.067 33.474 1.00 92.88 318 ALA A O 1
ATOM 2506 N N . ALA A 1 319 ? -28.816 14.972 33.289 1.00 93.06 319 ALA A N 1
ATOM 2507 C CA . ALA A 1 319 ? -29.746 15.794 34.057 1.00 93.06 319 ALA A CA 1
ATOM 2508 C C . ALA A 1 319 ? -31.150 15.816 33.436 1.00 93.06 319 ALA A C 1
ATOM 2510 O O . ALA A 1 319 ? -32.141 15.596 34.133 1.00 93.06 319 ALA A O 1
ATOM 2511 N N . GLN A 1 320 ? -31.233 15.990 32.115 1.00 91.69 320 GLN A N 1
ATOM 2512 C CA . GLN A 1 320 ? -32.489 15.919 31.378 1.00 91.69 320 GLN A CA 1
ATOM 2513 C C . GLN A 1 320 ? -33.125 14.524 31.451 1.00 91.69 320 GLN A C 1
ATOM 2515 O O . GLN A 1 320 ? -34.340 14.431 31.620 1.00 91.69 320 GLN A O 1
ATOM 2520 N N . GLN A 1 321 ? -32.331 13.450 31.351 1.00 89.94 321 GLN A N 1
ATOM 2521 C CA . GLN A 1 321 ? -32.843 12.081 31.445 1.00 89.94 321 GLN A CA 1
ATOM 2522 C C . GLN A 1 321 ? -33.535 11.828 32.785 1.00 89.94 321 GLN A C 1
ATOM 2524 O O . GLN A 1 321 ? -34.632 11.269 32.787 1.00 89.94 321 GLN A O 1
ATOM 2529 N N . PHE A 1 322 ? -32.896 12.214 33.892 1.00 91.19 322 PHE A N 1
ATOM 2530 C CA . PHE A 1 322 ? -33.361 11.918 35.250 1.00 91.19 322 PHE A CA 1
ATOM 2531 C C . PHE A 1 322 ? -34.246 13.017 35.859 1.00 91.19 322 PHE A C 1
ATOM 2533 O O . PHE A 1 322 ? -34.741 12.853 36.968 1.00 91.19 322 PHE A O 1
ATOM 2540 N N . GLY A 1 323 ? -34.471 14.131 35.154 1.00 90.00 323 GLY A N 1
ATOM 2541 C CA . GLY A 1 323 ? -35.286 15.246 35.649 1.00 90.00 323 GLY A CA 1
ATOM 2542 C C . GLY A 1 323 ? -34.633 16.034 36.792 1.00 90.00 323 GLY A C 1
ATOM 2543 O O . GLY A 1 323 ? -35.335 16.623 37.610 1.00 90.00 323 GLY A O 1
ATOM 2544 N N . LEU A 1 324 ? -33.299 16.046 36.857 1.00 91.88 324 LEU A N 1
ATOM 2545 C CA . LEU A 1 324 ? -32.529 16.692 37.920 1.00 91.88 324 LEU A CA 1
ATOM 2546 C C . LEU A 1 324 ? -31.898 18.013 37.448 1.00 91.88 324 LEU A C 1
ATOM 2548 O O . LEU A 1 324 ? -31.601 18.171 36.264 1.00 91.88 324 LEU A O 1
ATOM 2552 N N . PRO A 1 325 ? -31.610 18.963 38.355 1.00 92.31 325 PRO A N 1
ATOM 2553 C CA . PRO A 1 325 ? -30.784 20.122 38.034 1.00 92.31 325 PRO A CA 1
ATOM 2554 C C . PRO A 1 325 ? -29.362 19.721 37.611 1.00 92.31 325 PRO A C 1
ATOM 2556 O O . PRO A 1 325 ? -28.675 18.984 38.323 1.00 92.31 325 PRO A O 1
ATOM 2559 N N . THR A 1 326 ? -28.864 20.287 36.505 1.00 93.06 326 THR A N 1
ATOM 2560 C CA . THR A 1 326 ? -27.521 19.997 35.959 1.00 93.06 326 THR A CA 1
ATOM 2561 C C . THR A 1 326 ? -26.393 20.211 36.970 1.00 93.06 326 THR A C 1
ATOM 2563 O O . THR A 1 326 ? -25.401 19.484 36.949 1.00 93.06 326 THR A O 1
ATOM 2566 N N . ALA A 1 327 ? -26.545 21.172 37.888 1.00 91.25 327 ALA A N 1
ATOM 2567 C CA . ALA A 1 327 ? -25.569 21.445 38.943 1.00 91.25 327 ALA A CA 1
ATOM 2568 C C . ALA A 1 327 ? -25.377 20.257 39.905 1.00 91.25 327 ALA A C 1
ATOM 2570 O O . ALA A 1 327 ? -24.243 19.963 40.277 1.00 91.25 327 ALA A O 1
ATOM 2571 N N . ILE A 1 328 ? -26.458 19.550 40.259 1.00 92.81 328 ILE A N 1
ATOM 2572 C CA . ILE A 1 328 ? -26.410 18.371 41.140 1.00 92.81 328 ILE A CA 1
ATOM 2573 C C . ILE A 1 328 ? -25.696 17.226 40.423 1.00 92.81 328 ILE A C 1
ATOM 2575 O O . ILE A 1 328 ? -24.740 16.665 40.948 1.00 92.81 328 ILE A O 1
ATOM 2579 N N . VAL A 1 329 ? -26.095 16.943 39.182 1.00 94.50 329 VAL A N 1
ATOM 2580 C CA . VAL A 1 329 ? -25.484 15.886 38.361 1.00 94.50 329 VAL A CA 1
ATOM 2581 C C . VAL A 1 329 ? -23.992 16.144 38.135 1.00 94.50 329 VAL A C 1
ATOM 2583 O O . VAL A 1 329 ? -23.174 15.238 38.263 1.00 94.50 329 VAL A O 1
ATOM 2586 N N . THR A 1 330 ? -23.621 17.400 37.875 1.00 93.50 330 THR A N 1
ATOM 2587 C CA . THR A 1 330 ? -22.219 17.810 37.710 1.00 93.50 330 THR A CA 1
ATOM 2588 C C . THR A 1 330 ? -21.423 17.619 38.999 1.00 93.50 330 THR A C 1
ATOM 2590 O O . THR A 1 330 ? -20.284 17.165 38.947 1.00 93.50 330 THR A O 1
ATOM 2593 N N . HIS A 1 331 ? -22.002 17.945 40.157 1.00 93.50 331 HIS A N 1
ATOM 2594 C CA . HIS A 1 331 ? -21.357 17.719 41.448 1.00 93.50 331 HIS A CA 1
ATOM 2595 C C . HIS A 1 331 ? -21.121 16.224 41.713 1.00 93.50 331 HIS A C 1
ATOM 2597 O O . HIS A 1 331 ? -20.013 15.847 42.087 1.00 93.50 331 HIS A O 1
ATOM 2603 N N . CYS A 1 332 ? -22.108 15.368 41.433 1.00 93.81 332 CYS A N 1
ATOM 2604 C CA . CYS A 1 332 ? -21.954 13.919 41.560 1.00 93.81 332 CYS A CA 1
ATOM 2605 C C . CYS A 1 332 ? -20.884 13.361 40.610 1.00 93.81 332 CYS A C 1
ATOM 2607 O O . CYS A 1 332 ? -20.056 12.563 41.035 1.00 93.81 332 CYS A O 1
ATOM 2609 N N . PHE A 1 333 ? -20.838 13.798 39.345 1.00 94.69 333 PHE A N 1
ATOM 2610 C CA . PHE A 1 333 ? -19.784 13.349 38.429 1.00 94.69 333 PHE A CA 1
ATOM 2611 C C . PHE A 1 333 ? -18.384 13.806 38.849 1.00 94.69 333 PHE A C 1
ATOM 2613 O O . PHE A 1 333 ? -17.443 13.037 38.684 1.00 94.69 333 PHE A O 1
ATOM 2620 N N . ARG A 1 334 ? -18.241 14.987 39.467 1.00 92.25 334 ARG A N 1
ATOM 2621 C CA . ARG A 1 334 ? -16.965 15.409 40.073 1.00 92.25 334 ARG A CA 1
ATOM 2622 C C . ARG A 1 334 ? -16.536 14.486 41.214 1.00 92.25 334 ARG A C 1
ATOM 2624 O O . ARG A 1 334 ? -15.390 14.059 41.237 1.00 92.25 334 ARG A O 1
ATOM 2631 N N . ALA A 1 335 ? -17.452 14.112 42.109 1.00 91.31 335 ALA A N 1
ATOM 2632 C CA . ALA A 1 335 ? -17.151 13.147 43.171 1.00 91.31 335 ALA A CA 1
ATOM 2633 C C . ALA A 1 335 ? -16.767 11.764 42.602 1.00 91.31 335 ALA A C 1
ATOM 2635 O O . ALA A 1 335 ? -15.834 11.112 43.069 1.00 91.31 335 ALA A O 1
ATOM 2636 N N . LEU A 1 336 ? -17.445 11.323 41.537 1.00 92.69 336 LEU A N 1
ATOM 2637 C CA . LEU A 1 336 ? -17.103 10.084 40.834 1.00 92.69 336 LEU A CA 1
ATOM 2638 C C . LEU A 1 336 ? -15.750 10.170 40.103 1.00 92.69 336 LEU A C 1
ATOM 2640 O O . LEU A 1 336 ? -15.058 9.155 39.988 1.00 92.69 336 LEU A O 1
ATOM 2644 N N . GLU A 1 337 ? -15.361 11.348 39.614 1.00 91.75 337 GLU A N 1
ATOM 2645 C CA . GLU A 1 337 ? -14.048 11.600 39.013 1.00 91.75 337 GLU A CA 1
ATOM 2646 C C . GLU A 1 337 ? -12.925 11.533 40.051 1.00 91.75 337 GLU A C 1
ATOM 2648 O O . GLU A 1 337 ? -11.906 10.895 39.789 1.00 91.75 337 GLU A O 1
ATOM 2653 N N . GLU A 1 338 ? -13.119 12.108 41.242 1.00 88.00 338 GLU A N 1
ATOM 2654 C CA . GLU A 1 338 ? -12.154 12.025 42.351 1.00 88.00 338 GLU A CA 1
ATOM 2655 C C . GLU A 1 338 ? -11.838 10.566 42.725 1.00 88.00 338 GLU A C 1
ATOM 2657 O O . GLU A 1 338 ? -10.698 10.225 43.041 1.00 88.00 338 GLU A O 1
ATOM 2662 N N . HIS A 1 339 ? -12.827 9.675 42.603 1.00 87.38 339 HIS A N 1
ATOM 2663 C CA . HIS A 1 339 ? -12.680 8.230 42.805 1.00 87.38 339 HIS A CA 1
ATOM 2664 C C . HIS A 1 339 ? -12.280 7.444 41.539 1.00 87.38 339 HIS A C 1
ATOM 2666 O O . HIS A 1 339 ? -12.268 6.208 41.552 1.00 87.38 339 HIS A O 1
ATOM 2672 N N . GLY A 1 340 ? -11.981 8.127 40.429 1.00 82.75 340 GLY A N 1
ATOM 2673 C CA . GLY A 1 340 ? -11.537 7.529 39.167 1.00 82.75 340 GLY A CA 1
ATOM 2674 C C . GLY A 1 340 ? -12.591 6.677 38.450 1.00 82.75 340 GLY A C 1
ATOM 2675 O O . GLY A 1 340 ? -12.240 5.836 37.621 1.00 82.75 340 GLY A O 1
ATOM 2676 N N . LYS A 1 341 ? -13.879 6.844 38.774 1.00 89.06 341 LYS A N 1
ATOM 2677 C CA . LYS A 1 341 ? -14.981 6.095 38.150 1.00 89.06 341 LYS A CA 1
ATOM 2678 C C . LYS A 1 341 ? -15.445 6.705 36.829 1.00 89.06 341 LYS A C 1
ATOM 2680 O O . LYS A 1 341 ? -15.957 5.977 35.985 1.00 89.06 341 LYS A O 1
ATOM 2685 N N . VAL A 1 342 ? -15.255 8.009 36.649 1.00 91.75 342 VAL A N 1
ATOM 2686 C CA . VAL A 1 342 ? -15.494 8.748 35.399 1.00 91.75 342 VAL A CA 1
ATOM 2687 C C . VAL A 1 342 ? -14.322 9.690 35.130 1.00 91.75 342 VAL A C 1
ATOM 2689 O O . VAL A 1 342 ? -13.509 9.945 36.014 1.00 91.75 342 VAL A O 1
ATOM 2692 N N . LEU A 1 343 ? -14.211 10.183 33.901 1.00 88.12 343 LEU A N 1
ATOM 2693 C CA . LEU A 1 343 ? -13.137 11.069 33.459 1.00 88.12 343 LEU A CA 1
ATOM 2694 C C . LEU A 1 343 ? -13.733 12.333 32.835 1.00 88.12 343 LEU A C 1
ATOM 2696 O O . LEU A 1 343 ? -14.550 12.205 31.923 1.00 88.12 343 LEU A O 1
ATOM 2700 N N . GLN A 1 344 ? -13.292 13.521 33.263 1.00 87.50 344 GLN A N 1
ATOM 2701 C CA . GLN A 1 344 ? -13.691 14.791 32.647 1.00 87.50 344 GLN A CA 1
ATOM 2702 C C . GLN A 1 344 ? -12.677 15.238 31.589 1.00 87.50 344 GLN A C 1
ATOM 2704 O O . GLN A 1 344 ? -11.514 15.451 31.924 1.00 87.50 344 GLN A O 1
ATOM 2709 N N . ASP A 1 345 ? -13.067 15.425 30.328 1.00 81.31 345 ASP A N 1
ATOM 2710 C CA . ASP A 1 345 ? -12.185 15.990 29.288 1.00 81.31 345 ASP A CA 1
ATOM 2711 C C . ASP A 1 345 ? -12.992 16.602 28.135 1.00 81.31 345 ASP A C 1
ATOM 2713 O O . ASP A 1 345 ? -14.208 16.638 28.202 1.00 81.31 345 ASP A O 1
ATOM 2717 N N . THR A 1 346 ? -12.332 17.092 27.085 1.00 79.50 346 THR A N 1
ATOM 2718 C CA . THR A 1 346 ? -12.979 17.536 25.839 1.00 79.50 346 THR A CA 1
ATOM 2719 C C . THR A 1 346 ? -12.838 16.443 24.776 1.00 79.50 346 THR A C 1
ATOM 2721 O O . THR A 1 346 ? -11.752 16.259 24.219 1.00 79.50 346 THR A O 1
ATOM 2724 N N . PHE A 1 347 ? -13.910 15.698 24.505 1.00 76.12 347 PHE A N 1
ATOM 2725 C CA . PHE A 1 347 ? -13.917 14.538 23.610 1.00 76.12 347 PHE A CA 1
ATOM 2726 C C . PHE A 1 347 ? -14.614 14.806 22.270 1.00 76.12 347 PHE A C 1
ATOM 2728 O O . PHE A 1 347 ? -14.138 14.292 21.259 1.00 76.12 347 PHE A O 1
ATOM 2735 N N . THR A 1 348 ? -15.705 15.588 22.231 1.00 72.50 348 THR A N 1
ATOM 2736 C CA . THR A 1 348 ? -16.511 15.772 20.996 1.00 72.50 348 THR A CA 1
ATOM 2737 C C . THR A 1 348 ? -16.422 17.151 20.329 1.00 72.50 348 THR A C 1
ATOM 2739 O O . THR A 1 348 ? -17.033 17.377 19.285 1.00 72.50 348 THR A O 1
ATOM 2742 N N . GLY A 1 349 ? -15.591 18.057 20.851 1.00 66.44 349 GLY A N 1
ATOM 2743 C CA . GLY A 1 349 ? -15.280 19.355 20.241 1.00 66.44 349 GLY A CA 1
ATOM 2744 C C . GLY A 1 349 ? -15.128 20.468 21.281 1.00 66.44 349 GLY A C 1
ATOM 2745 O O . GLY A 1 349 ? -15.467 20.263 22.443 1.00 66.44 349 GLY A O 1
ATOM 2746 N N . PRO A 1 350 ? -14.638 21.661 20.902 1.00 57.69 350 PRO A N 1
ATOM 2747 C CA . PRO A 1 350 ? -14.529 22.796 21.813 1.00 57.69 350 PRO A CA 1
ATOM 2748 C C . PRO A 1 350 ? -15.922 23.374 22.106 1.00 57.69 350 PRO A C 1
ATOM 2750 O O . PRO A 1 350 ? -16.360 24.336 21.475 1.00 57.69 350 PRO A O 1
ATOM 2753 N N . GLN A 1 351 ? -16.651 22.772 23.044 1.00 55.72 351 GLN A N 1
ATOM 2754 C CA . GLN A 1 351 ? -17.865 23.357 23.608 1.00 55.72 351 GLN A CA 1
ATOM 2755 C C . GLN A 1 351 ? -17.561 24.042 24.941 1.00 55.72 351 GLN A C 1
ATOM 2757 O O . GLN A 1 351 ? -16.666 23.651 25.686 1.00 55.72 351 GLN A O 1
ATOM 2762 N N . ALA A 1 352 ? -18.264 25.152 25.170 1.00 50.25 352 ALA A N 1
ATOM 2763 C CA . ALA A 1 352 ? -17.986 26.127 26.214 1.00 50.25 352 ALA A CA 1
ATOM 2764 C C . ALA A 1 352 ? -17.839 25.493 27.606 1.00 50.25 352 ALA A C 1
ATOM 2766 O O . ALA A 1 352 ? -18.625 24.632 27.991 1.00 50.25 352 ALA A O 1
ATOM 2767 N N . ALA A 1 353 ? -16.900 26.028 28.391 1.00 57.38 353 ALA A N 1
ATOM 2768 C CA . ALA A 1 353 ? -16.533 25.630 29.756 1.00 57.38 353 ALA A CA 1
ATOM 2769 C C . ALA A 1 353 ? -17.685 25.534 30.792 1.00 57.38 353 ALA A C 1
ATOM 2771 O O . ALA A 1 353 ? -17.433 25.243 31.959 1.00 57.38 353 ALA A O 1
ATOM 2772 N N . ALA A 1 354 ? -18.932 25.808 30.401 1.00 67.88 354 ALA A N 1
ATOM 2773 C CA . ALA A 1 354 ? -20.106 25.800 31.264 1.00 67.88 354 ALA A CA 1
ATOM 2774 C C . ALA A 1 354 ? -20.712 24.400 31.494 1.00 67.88 354 ALA A C 1
ATOM 2776 O O . ALA A 1 354 ? -21.328 24.203 32.539 1.00 67.88 354 ALA A O 1
ATOM 2777 N N . ASP A 1 355 ? -20.545 23.443 30.569 1.00 80.50 355 ASP A N 1
ATOM 2778 C CA . ASP A 1 355 ? -21.105 22.084 30.694 1.00 80.50 355 ASP A CA 1
ATOM 2779 C C . ASP A 1 355 ? -20.032 21.007 30.438 1.00 80.50 355 ASP A C 1
ATOM 2781 O O . ASP A 1 355 ? -19.693 20.739 29.281 1.00 80.50 355 ASP A O 1
ATOM 2785 N N . PRO A 1 356 ? -19.450 20.416 31.498 1.00 84.00 356 PRO A N 1
ATOM 2786 C CA . PRO A 1 356 ? -18.346 19.472 31.361 1.00 84.00 356 PRO A CA 1
ATOM 2787 C C . PRO A 1 356 ? -18.771 18.187 30.637 1.00 84.00 356 PRO A C 1
ATOM 2789 O O . PRO A 1 356 ? -19.861 17.659 30.867 1.00 84.00 356 PRO A O 1
ATOM 2792 N N . GLU A 1 357 ? -17.883 17.675 29.782 1.00 88.25 357 GLU A N 1
ATOM 2793 C CA . GLU A 1 357 ? -18.012 16.349 29.174 1.00 88.25 357 GLU A CA 1
ATOM 2794 C C . GLU A 1 357 ? -17.347 15.280 30.049 1.00 88.25 357 GLU A C 1
ATOM 2796 O O . GLU A 1 357 ? -16.245 15.464 30.576 1.00 88.25 357 GLU A O 1
ATOM 2801 N N . TRP A 1 358 ? -18.013 14.134 30.144 1.00 91.88 358 TRP A N 1
ATOM 2802 C CA . TRP A 1 358 ? -17.629 12.988 30.954 1.00 91.88 358 TRP A CA 1
ATOM 2803 C C . TRP A 1 358 ? -17.562 11.725 30.103 1.00 91.88 358 TRP A C 1
ATOM 2805 O O . TRP A 1 358 ? -18.300 11.568 29.129 1.00 91.88 358 TRP A O 1
ATOM 2815 N N . CYS A 1 359 ? -16.702 10.790 30.495 1.00 92.31 359 CYS A N 1
ATOM 2816 C CA . CYS A 1 359 ? -16.623 9.470 29.882 1.00 92.31 359 CYS A CA 1
ATOM 2817 C C . CYS A 1 359 ? -16.214 8.412 30.915 1.00 92.31 359 CYS A C 1
ATOM 2819 O O . CYS A 1 359 ? -15.387 8.673 31.792 1.00 92.31 359 CYS A O 1
ATOM 2821 N N . ASP A 1 360 ? -16.775 7.208 30.813 1.00 93.56 360 ASP A N 1
ATOM 2822 C CA . ASP A 1 360 ? -16.339 6.064 31.616 1.00 93.56 360 ASP A CA 1
ATOM 2823 C C . ASP A 1 360 ? -14.941 5.572 31.151 1.00 93.56 360 ASP A C 1
ATOM 2825 O O . ASP A 1 360 ? -14.673 5.508 29.944 1.00 93.56 360 ASP A O 1
ATOM 2829 N N . PRO A 1 361 ? -14.023 5.199 32.069 1.00 87.00 361 PRO A N 1
ATOM 2830 C CA . PRO A 1 361 ? -12.673 4.759 31.710 1.00 87.00 361 PRO A CA 1
ATOM 2831 C C . PRO A 1 361 ? -12.614 3.532 30.785 1.00 87.00 361 PRO A C 1
ATOM 2833 O O . PRO A 1 361 ? -11.691 3.414 29.976 1.00 87.00 361 PRO A O 1
ATOM 2836 N N . GLU A 1 362 ? -13.550 2.589 30.912 1.00 86.94 362 GLU A N 1
ATOM 2837 C CA . GLU A 1 362 ? -13.650 1.400 30.060 1.00 86.94 362 GLU A CA 1
ATOM 2838 C C . GLU A 1 362 ? -14.174 1.772 28.670 1.00 86.94 362 GLU A C 1
ATOM 2840 O O . GLU A 1 362 ? -13.644 1.302 27.660 1.00 86.94 362 GLU A O 1
ATOM 2845 N N . VAL A 1 363 ? -15.174 2.657 28.609 1.00 90.00 363 VAL A N 1
ATOM 2846 C CA . VAL A 1 363 ? -15.709 3.190 27.347 1.00 90.00 363 VAL A CA 1
ATOM 2847 C C . VAL A 1 363 ? -14.615 3.931 26.578 1.00 90.00 363 VAL A C 1
ATOM 2849 O O . VAL A 1 363 ? -14.389 3.631 25.404 1.00 90.00 363 VAL A O 1
ATOM 2852 N N . LEU A 1 364 ? -13.847 4.801 27.244 1.00 86.50 364 LEU A N 1
ATOM 2853 C CA . LEU A 1 364 ? -12.717 5.494 26.622 1.00 86.50 364 LEU A CA 1
ATOM 2854 C C . LEU A 1 364 ? -11.639 4.518 26.130 1.00 86.50 364 LEU A C 1
ATOM 2856 O O . LEU A 1 364 ? -11.103 4.699 25.036 1.00 86.50 364 LEU A O 1
ATOM 2860 N N . ARG A 1 365 ? -11.324 3.462 26.896 1.00 82.12 365 ARG A N 1
ATOM 2861 C CA . ARG A 1 365 ? -10.363 2.427 26.470 1.00 82.12 365 ARG A CA 1
ATOM 2862 C C . ARG A 1 365 ? -10.831 1.694 25.214 1.00 82.12 365 ARG A C 1
ATOM 2864 O O . ARG A 1 365 ? -10.028 1.496 24.301 1.00 82.12 365 ARG A O 1
ATOM 2871 N N . ARG A 1 366 ? -12.120 1.353 25.116 1.00 86.12 366 ARG A N 1
ATOM 2872 C CA . ARG A 1 366 ? -12.701 0.768 23.893 1.00 86.12 366 ARG A CA 1
ATOM 2873 C C . ARG A 1 366 ? -12.614 1.728 22.714 1.00 86.12 366 ARG A C 1
ATOM 2875 O O . ARG A 1 366 ? -12.168 1.327 21.646 1.00 86.12 366 ARG A O 1
ATOM 2882 N N . LEU A 1 367 ? -12.969 2.991 22.922 1.00 85.06 367 LEU A N 1
ATOM 2883 C CA . LEU A 1 367 ? -12.959 4.026 21.891 1.00 85.06 367 LEU A CA 1
ATOM 2884 C C . LEU A 1 367 ? -11.538 4.292 21.365 1.00 85.06 367 LEU A C 1
ATOM 2886 O O . LEU A 1 367 ? -11.329 4.334 20.150 1.00 85.06 367 LEU A O 1
ATOM 2890 N N . ARG A 1 368 ? -10.537 4.349 22.259 1.00 78.88 368 ARG A N 1
ATOM 2891 C CA . ARG A 1 368 ? -9.109 4.401 21.897 1.00 78.88 368 ARG A CA 1
ATOM 2892 C C . ARG A 1 368 ? -8.686 3.172 21.109 1.00 78.88 368 ARG A C 1
ATOM 2894 O O . ARG A 1 368 ? -8.057 3.320 20.069 1.00 78.88 368 ARG A O 1
ATOM 2901 N N . ARG A 1 369 ? -9.048 1.966 21.560 1.00 78.44 369 ARG A N 1
ATOM 2902 C CA . ARG A 1 369 ? -8.699 0.716 20.870 1.00 78.44 369 ARG A CA 1
ATOM 2903 C C . ARG A 1 369 ? -9.279 0.669 19.458 1.00 78.44 369 ARG A C 1
ATOM 2905 O O . ARG A 1 369 ? -8.559 0.296 18.540 1.00 78.44 369 ARG A O 1
ATOM 2912 N N . THR A 1 370 ? -10.540 1.054 19.277 1.00 78.56 370 THR A N 1
ATOM 2913 C CA . THR A 1 370 ? -11.201 1.070 17.964 1.00 78.56 370 THR A CA 1
ATOM 2914 C C . THR A 1 370 ? -10.610 2.145 17.052 1.00 78.56 370 THR A C 1
ATOM 2916 O O . THR A 1 370 ? -10.281 1.847 15.906 1.00 78.56 370 THR A O 1
ATOM 2919 N N . SER A 1 371 ? -10.379 3.357 17.568 1.00 75.06 371 SER A N 1
ATOM 2920 C CA . SER A 1 371 ? -9.741 4.444 16.806 1.00 75.06 371 SER A CA 1
ATOM 2921 C C . SER A 1 371 ? -8.314 4.070 16.389 1.00 75.06 371 SER A C 1
ATOM 2923 O O . SER A 1 371 ? -7.916 4.262 15.243 1.00 75.06 371 SER A O 1
ATOM 2925 N N . LEU A 1 372 ? -7.556 3.446 17.294 1.00 71.75 372 LEU A N 1
ATOM 2926 C CA . LEU A 1 372 ? -6.203 2.965 17.033 1.00 71.75 372 LEU A CA 1
ATOM 2927 C C . LEU A 1 372 ? -6.204 1.790 16.047 1.00 71.75 372 LEU A C 1
ATOM 2929 O O . LEU A 1 372 ? -5.346 1.737 15.173 1.00 71.75 372 LEU A O 1
ATOM 2933 N N . ALA A 1 373 ? -7.161 0.863 16.142 1.00 67.50 373 ALA A N 1
ATOM 2934 C CA . ALA A 1 373 ? -7.310 -0.233 15.186 1.00 67.50 373 ALA A CA 1
ATOM 2935 C C . ALA A 1 373 ? -7.602 0.284 13.768 1.00 67.50 373 ALA A C 1
ATOM 2937 O O . ALA A 1 373 ? -6.963 -0.175 12.825 1.00 67.50 373 ALA A O 1
ATOM 2938 N N . LYS A 1 374 ? -8.483 1.284 13.633 1.00 68.19 374 LYS A N 1
ATOM 2939 C CA . LYS A 1 374 ? -8.779 1.957 12.359 1.00 68.19 374 LYS A CA 1
ATOM 2940 C C . LYS A 1 374 ? -7.529 2.631 11.781 1.00 68.19 374 LYS A C 1
ATOM 2942 O O . LYS A 1 374 ? -7.180 2.394 10.630 1.00 68.19 374 LYS A O 1
ATOM 2947 N N . LEU A 1 375 ? -6.778 3.369 12.604 1.00 65.06 375 LEU A N 1
ATOM 2948 C CA . LEU A 1 375 ? -5.509 3.982 12.189 1.00 65.06 375 LEU A CA 1
ATOM 2949 C C . LEU A 1 375 ? -4.435 2.939 11.821 1.00 65.06 375 LEU A C 1
ATOM 2951 O O . LEU A 1 375 ? -3.710 3.117 10.846 1.00 65.06 375 LEU A O 1
ATOM 2955 N N . ARG A 1 376 ? -4.346 1.818 12.551 1.00 62.56 376 ARG A N 1
ATOM 2956 C CA . ARG A 1 376 ? -3.448 0.697 12.213 1.00 62.56 376 ARG A CA 1
ATOM 2957 C C . ARG A 1 376 ? -3.801 0.080 10.866 1.00 62.56 376 ARG A C 1
ATOM 2959 O O . ARG A 1 376 ? -2.899 -0.269 10.109 1.00 62.56 376 ARG A O 1
ATOM 2966 N N . GLU A 1 377 ? -5.088 -0.057 10.565 1.00 62.12 377 GLU A N 1
ATOM 2967 C CA . GLU A 1 377 ? -5.548 -0.548 9.268 1.00 62.12 377 GLU A CA 1
ATOM 2968 C C . GLU A 1 377 ? -5.148 0.417 8.139 1.00 62.12 377 GLU A C 1
ATOM 2970 O O . GLU A 1 377 ? -4.651 -0.029 7.104 1.00 62.12 377 GLU A O 1
ATOM 2975 N N . GLU A 1 378 ? -5.242 1.732 8.359 1.00 63.00 378 GLU A N 1
ATOM 2976 C CA . GLU A 1 378 ? -4.811 2.764 7.399 1.00 63.00 378 GLU A CA 1
ATOM 2977 C C . GLU A 1 378 ? -3.290 2.800 7.153 1.00 63.00 378 GLU A C 1
ATOM 2979 O O . GLU A 1 378 ? -2.837 3.123 6.047 1.00 63.00 378 GLU A O 1
ATOM 2984 N N . VAL A 1 379 ? -2.493 2.468 8.172 1.00 62.44 379 VAL A N 1
ATOM 2985 C CA . VAL A 1 379 ? -1.022 2.406 8.095 1.00 62.44 379 VAL A CA 1
ATOM 2986 C C . VAL A 1 379 ? -0.532 1.042 7.585 1.00 62.44 379 VAL A C 1
ATOM 2988 O O . VAL A 1 379 ? 0.614 0.924 7.149 1.00 62.44 379 VAL A O 1
ATOM 2991 N N . SER A 1 380 ? -1.390 0.017 7.571 1.00 69.56 380 SER A N 1
ATOM 2992 C CA . SER A 1 380 ? -1.002 -1.326 7.140 1.00 69.56 380 SER A CA 1
ATOM 2993 C C . SER A 1 380 ? -0.580 -1.375 5.659 1.00 69.56 380 SER A C 1
ATOM 2995 O O . SER A 1 380 ? -1.179 -0.701 4.811 1.00 69.56 380 SER A O 1
ATOM 2997 N N . PRO A 1 381 ? 0.443 -2.181 5.314 1.00 85.25 381 PRO A N 1
ATOM 2998 C CA . PRO A 1 381 ? 0.852 -2.368 3.929 1.00 85.25 381 PRO A CA 1
ATOM 2999 C C . PRO A 1 381 ? -0.299 -2.927 3.085 1.00 85.25 381 PRO A C 1
ATOM 3001 O O . PRO A 1 381 ? -0.963 -3.898 3.451 1.00 85.25 381 PRO A O 1
ATOM 3004 N N . ALA A 1 382 ? -0.520 -2.332 1.918 1.00 90.50 382 ALA A N 1
ATOM 3005 C CA . ALA A 1 382 ? -1.551 -2.738 0.982 1.00 90.50 382 ALA A CA 1
ATOM 3006 C C . ALA A 1 382 ? -1.274 -4.145 0.432 1.00 90.50 382 ALA A C 1
ATOM 3008 O O . ALA A 1 382 ? -0.169 -4.455 -0.009 1.00 90.50 382 ALA A O 1
ATOM 3009 N N . LYS A 1 383 ? -2.300 -4.996 0.395 1.00 92.06 383 LYS A N 1
ATOM 3010 C CA . LYS A 1 383 ? -2.188 -6.355 -0.153 1.00 92.06 383 LYS A CA 1
ATOM 3011 C C . LYS A 1 383 ? -1.954 -6.342 -1.677 1.00 92.06 383 LYS A C 1
ATOM 3013 O O . LYS A 1 383 ? -2.357 -5.385 -2.347 1.00 92.06 383 LYS A O 1
ATOM 3018 N N . PRO A 1 384 ? -1.396 -7.416 -2.272 1.00 93.62 384 PRO A N 1
ATOM 3019 C CA . PRO A 1 384 ? -1.158 -7.500 -3.718 1.00 93.62 384 PRO A CA 1
ATOM 3020 C C . PRO A 1 384 ? -2.391 -7.222 -4.594 1.00 93.62 384 PRO A C 1
ATOM 3022 O O . PRO A 1 384 ? -2.276 -6.615 -5.660 1.00 93.62 384 PRO A O 1
ATOM 3025 N N . ASP A 1 385 ? -3.590 -7.608 -4.146 1.00 93.31 385 ASP A N 1
ATOM 3026 C CA . ASP A 1 385 ? -4.835 -7.332 -4.869 1.00 93.31 385 ASP A CA 1
ATOM 3027 C C . ASP A 1 385 ? -5.210 -5.845 -4.873 1.00 93.31 385 ASP A C 1
ATOM 3029 O O . ASP A 1 385 ? -5.779 -5.366 -5.852 1.00 93.31 385 ASP A O 1
ATOM 3033 N N . VAL A 1 386 ? -4.832 -5.087 -3.838 1.00 94.56 386 VAL A N 1
ATOM 3034 C CA . VAL A 1 386 ? -4.979 -3.625 -3.819 1.00 94.56 386 VAL A CA 1
ATOM 3035 C C . VAL A 1 386 ? -4.100 -3.005 -4.901 1.00 94.56 386 VAL A C 1
ATOM 3037 O O . VAL A 1 386 ? -4.595 -2.200 -5.690 1.00 94.56 386 VAL A O 1
ATOM 3040 N N . LEU A 1 387 ? -2.834 -3.432 -5.017 1.00 94.69 387 LEU A N 1
ATOM 3041 C CA . LEU A 1 387 ? -1.950 -2.960 -6.090 1.00 94.69 387 LEU A CA 1
ATOM 3042 C C . LEU A 1 387 ? -2.489 -3.353 -7.477 1.00 94.69 387 LEU A C 1
ATOM 3044 O O . LEU A 1 387 ? -2.436 -2.555 -8.412 1.00 94.69 387 LEU A O 1
ATOM 3048 N N . GLY A 1 388 ? -3.081 -4.546 -7.597 1.00 94.75 388 GLY A N 1
ATOM 3049 C CA . GLY A 1 388 ? -3.753 -5.014 -8.812 1.00 94.75 388 GLY A CA 1
ATOM 3050 C C . GLY A 1 388 ? -5.000 -4.209 -9.208 1.00 94.75 388 GLY A C 1
ATOM 3051 O O . GLY A 1 388 ? -5.363 -4.212 -10.383 1.00 94.75 388 GLY A O 1
ATOM 3052 N N . ARG A 1 389 ? -5.649 -3.500 -8.272 1.00 94.94 389 ARG A N 1
ATOM 3053 C CA . ARG A 1 389 ? -6.714 -2.514 -8.559 1.00 94.94 389 ARG A CA 1
ATOM 3054 C C . ARG A 1 389 ? -6.135 -1.137 -8.873 1.00 94.94 389 ARG A C 1
ATOM 3056 O O . ARG A 1 389 ? -6.537 -0.501 -9.846 1.00 94.94 389 ARG A O 1
ATOM 3063 N N . TYR A 1 390 ? -5.186 -0.704 -8.049 1.00 95.56 390 TYR A N 1
ATOM 3064 C CA . TYR A 1 390 ? -4.558 0.606 -8.119 1.00 95.56 390 TYR A CA 1
ATOM 3065 C C . TYR A 1 390 ? -3.824 0.824 -9.440 1.00 95.56 390 TYR A C 1
ATOM 3067 O O . TYR A 1 390 ? -4.046 1.842 -10.086 1.00 95.56 390 TYR A O 1
ATOM 3075 N N . LEU A 1 391 ? -2.972 -0.109 -9.873 1.00 95.75 391 LEU A N 1
ATOM 3076 C CA . LEU A 1 391 ? -2.066 0.147 -10.991 1.00 95.75 391 LEU A CA 1
ATOM 3077 C C . LEU A 1 391 ? -2.803 0.310 -12.341 1.00 95.75 391 LEU A C 1
ATOM 3079 O O . LEU A 1 391 ? -2.508 1.265 -13.063 1.00 95.75 391 LEU A O 1
ATOM 3083 N N . PRO A 1 392 ? -3.824 -0.503 -12.686 1.00 95.50 392 PRO A N 1
ATOM 3084 C CA . PRO A 1 392 ? -4.671 -0.231 -13.850 1.00 95.50 392 PRO A CA 1
ATOM 3085 C C . PRO A 1 392 ? -5.380 1.126 -13.776 1.00 95.50 392 PRO A C 1
ATOM 3087 O O . PRO A 1 392 ? -5.402 1.853 -14.769 1.00 95.50 392 PRO A O 1
ATOM 3090 N N . ALA A 1 393 ? -5.904 1.502 -12.605 1.00 94.75 393 ALA A N 1
ATOM 3091 C CA . ALA A 1 393 ? -6.545 2.801 -12.403 1.00 94.75 393 ALA A CA 1
ATOM 3092 C C . ALA A 1 393 ? -5.544 3.968 -12.512 1.00 94.75 393 ALA A C 1
ATOM 3094 O O . ALA A 1 393 ? -5.843 4.982 -13.141 1.00 94.75 393 ALA A O 1
ATOM 3095 N N . TRP A 1 394 ? -4.330 3.804 -11.983 1.00 95.31 394 TRP A N 1
ATOM 3096 C CA . TRP A 1 394 ? -3.215 4.750 -12.082 1.00 95.31 394 TRP A CA 1
ATOM 3097 C C . TRP A 1 394 ? -2.776 4.976 -13.532 1.00 95.31 394 TRP A C 1
ATOM 3099 O O . TRP A 1 394 ? -2.458 6.096 -13.932 1.00 95.31 394 TRP A O 1
ATOM 3109 N N . HIS A 1 395 ? -2.836 3.928 -14.353 1.00 95.06 395 HIS A N 1
ATOM 3110 C CA . HIS A 1 395 ? -2.634 4.011 -15.796 1.00 95.06 395 HIS A CA 1
ATOM 3111 C C . HIS A 1 395 ? -3.846 4.547 -16.574 1.00 95.06 395 HIS A C 1
ATOM 3113 O O . HIS A 1 395 ? -3.770 4.742 -17.790 1.00 95.06 395 HIS A O 1
ATOM 3119 N N . GLY A 1 396 ? -4.970 4.795 -15.898 1.00 94.12 396 GLY A N 1
ATOM 3120 C CA . GLY A 1 396 ? -6.233 5.211 -16.499 1.00 94.12 396 GLY A CA 1
ATOM 3121 C C . GLY A 1 396 ? -6.824 4.168 -17.446 1.00 94.12 396 GLY A C 1
ATOM 3122 O O . GLY A 1 396 ? -7.444 4.534 -18.442 1.00 94.12 396 GLY A O 1
ATOM 3123 N N . VAL A 1 397 ? -6.618 2.880 -17.170 1.00 93.56 397 VAL A N 1
ATOM 3124 C CA . VAL A 1 397 ? -7.259 1.795 -17.918 1.00 93.56 397 VAL A CA 1
ATOM 3125 C C . VAL A 1 397 ? -8.766 1.816 -17.655 1.00 93.56 397 VAL A C 1
ATOM 3127 O O . VAL A 1 397 ? -9.200 1.885 -16.507 1.00 93.56 397 VAL A O 1
ATOM 3130 N N . GLY A 1 398 ? -9.571 1.765 -18.718 1.00 86.44 398 GLY A N 1
ATOM 3131 C CA . GLY A 1 398 ? -11.036 1.816 -18.615 1.00 86.44 398 GLY A CA 1
ATOM 3132 C C . GLY A 1 398 ? -11.615 3.221 -18.390 1.00 86.44 398 GLY A C 1
ATOM 3133 O O . GLY A 1 398 ? -12.812 3.359 -18.137 1.00 86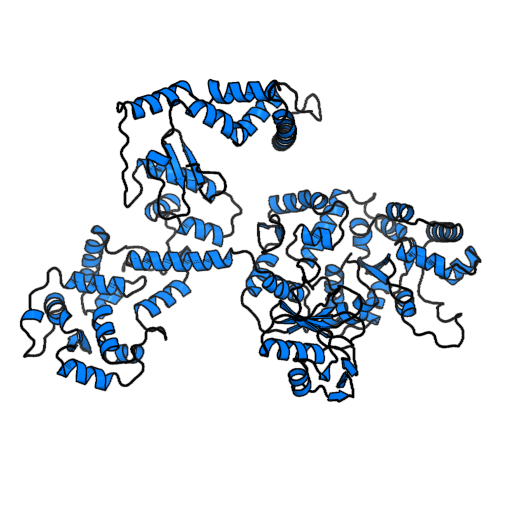.44 398 GLY A O 1
ATOM 3134 N N . THR A 1 399 ? -10.792 4.271 -18.498 1.00 90.06 399 THR A N 1
ATOM 3135 C CA . THR A 1 399 ? -11.271 5.661 -18.518 1.00 90.06 399 THR A CA 1
ATOM 3136 C C . THR A 1 399 ? -12.119 5.949 -19.759 1.00 90.06 399 THR A C 1
ATOM 3138 O O . THR A 1 399 ? -11.959 5.309 -20.793 1.00 90.06 399 THR A O 1
ATOM 3141 N N . LYS A 1 400 ? -12.993 6.958 -19.682 1.00 90.69 400 LYS A N 1
ATOM 3142 C CA . LYS A 1 400 ? -13.736 7.490 -20.841 1.00 90.69 400 LYS A CA 1
ATOM 3143 C C . LYS A 1 400 ? -13.029 8.670 -21.519 1.00 90.69 400 LYS A C 1
ATOM 3145 O O . LYS A 1 400 ? -13.505 9.159 -22.538 1.00 90.69 400 LYS A O 1
ATOM 3150 N N . ARG A 1 401 ? -11.922 9.158 -20.948 1.00 92.69 401 ARG A N 1
ATOM 3151 C CA . ARG A 1 401 ? -11.158 10.290 -21.490 1.00 92.69 401 ARG A CA 1
ATOM 3152 C C . ARG A 1 401 ? -10.334 9.828 -22.693 1.00 92.69 401 ARG A C 1
ATOM 3154 O O . ARG A 1 401 ? -9.474 8.969 -22.537 1.00 92.69 401 ARG A O 1
ATOM 3161 N N . GLY A 1 402 ? -10.608 10.402 -23.860 1.00 92.81 402 GLY A N 1
ATOM 3162 C CA . GLY A 1 402 ? -9.936 10.102 -25.126 1.00 92.81 402 GLY A CA 1
ATOM 3163 C C . GLY A 1 402 ? -9.159 11.286 -25.705 1.00 92.81 402 GLY A C 1
ATOM 3164 O O . GLY A 1 402 ? -8.944 12.299 -25.032 1.00 92.81 402 GLY A O 1
ATOM 3165 N N . GLY A 1 403 ? -8.761 11.155 -26.966 1.00 94.62 403 GLY A N 1
ATOM 3166 C CA . GLY A 1 403 ? -8.144 12.205 -27.768 1.00 94.62 403 GLY A CA 1
ATOM 3167 C C . GLY A 1 403 ? -6.628 12.355 -27.611 1.00 94.62 403 GLY A C 1
ATOM 3168 O O . GLY A 1 403 ? -5.954 11.636 -26.870 1.00 94.62 403 GLY A O 1
ATOM 3169 N N . MET A 1 404 ? -6.081 13.331 -28.340 1.00 94.12 404 MET A N 1
ATOM 3170 C CA . MET A 1 404 ? -4.635 13.529 -28.496 1.00 94.12 404 MET A CA 1
ATOM 3171 C C . MET A 1 404 ? -3.912 13.842 -27.180 1.00 94.12 404 MET A C 1
ATOM 3173 O O . MET A 1 404 ? -2.871 13.259 -26.896 1.00 94.12 404 MET A O 1
ATOM 3177 N N . GLY A 1 405 ? -4.489 14.711 -26.343 1.00 94.38 405 GLY A N 1
ATOM 3178 C CA . GLY A 1 405 ? -3.896 15.059 -25.047 1.00 94.38 405 GLY A CA 1
ATOM 3179 C C . GLY A 1 405 ? -3.835 13.867 -24.088 1.00 94.38 405 GLY A C 1
ATOM 3180 O O . GLY A 1 405 ? -2.888 13.735 -23.322 1.00 94.38 405 GLY A O 1
ATOM 3181 N N . ARG A 1 406 ? -4.804 12.942 -24.165 1.00 95.25 406 ARG A N 1
ATOM 3182 C CA . ARG A 1 406 ? -4.741 11.701 -23.387 1.00 95.25 406 ARG A CA 1
ATOM 3183 C C . ARG A 1 406 ? -3.651 10.770 -23.913 1.00 95.25 406 ARG A C 1
ATOM 3185 O O . ARG A 1 406 ? -2.971 10.139 -23.109 1.00 95.25 406 ARG A O 1
ATOM 3192 N N . LEU A 1 407 ? -3.488 10.675 -25.234 1.00 96.19 407 LEU A N 1
ATOM 3193 C CA . LEU A 1 407 ? -2.399 9.902 -25.827 1.00 96.19 407 LEU A CA 1
ATOM 3194 C C . LEU A 1 407 ? -1.037 10.434 -25.359 1.00 96.19 407 LEU A C 1
ATOM 3196 O O . LEU A 1 407 ? -0.205 9.629 -24.966 1.00 96.19 407 LEU A O 1
ATOM 3200 N N . GLU A 1 408 ? -0.839 11.754 -25.327 1.00 94.94 408 GLU A N 1
ATOM 3201 C CA . GLU A 1 408 ? 0.370 12.388 -24.774 1.00 94.94 408 GLU A CA 1
ATOM 3202 C C . GLU A 1 408 ? 0.648 11.935 -23.331 1.00 94.94 408 GLU A C 1
ATOM 3204 O O . GLU A 1 408 ? 1.694 11.348 -23.075 1.00 94.94 408 GLU A O 1
ATOM 3209 N N . GLU A 1 409 ? -0.322 12.068 -22.418 1.00 94.75 409 GLU A N 1
ATOM 3210 C CA . GLU A 1 409 ? -0.178 11.612 -21.022 1.00 94.75 409 GLU A CA 1
ATOM 3211 C C . GLU A 1 409 ? 0.171 10.114 -20.907 1.00 94.75 409 GLU A C 1
ATOM 3213 O O . GLU A 1 409 ? 0.943 9.700 -20.041 1.00 94.75 409 GLU A O 1
ATOM 3218 N N . VAL A 1 410 ? -0.428 9.276 -21.761 1.00 96.50 410 VAL A N 1
ATOM 3219 C CA . VAL A 1 410 ? -0.180 7.827 -21.772 1.00 96.50 410 VAL A CA 1
ATOM 3220 C C . VAL A 1 410 ? 1.223 7.512 -22.283 1.00 96.50 410 VAL A C 1
ATOM 3222 O O . VAL A 1 410 ? 1.880 6.624 -21.740 1.00 96.50 410 VAL A O 1
ATOM 3225 N N . LEU A 1 411 ? 1.686 8.219 -23.313 1.00 95.31 411 LEU A N 1
ATOM 3226 C CA . LEU A 1 411 ? 3.030 8.050 -23.857 1.00 95.31 411 LEU A CA 1
ATOM 3227 C C . LEU A 1 411 ? 4.095 8.498 -22.855 1.00 95.31 411 LEU A C 1
ATOM 3229 O O . LEU A 1 411 ? 5.080 7.782 -22.700 1.00 95.31 411 LEU A O 1
ATOM 3233 N N . ASP A 1 412 ? 3.854 9.581 -22.115 1.00 93.62 412 ASP A N 1
ATOM 3234 C CA . ASP A 1 412 ? 4.723 10.029 -21.020 1.00 93.62 412 ASP A CA 1
ATOM 3235 C C . ASP A 1 412 ? 4.852 8.948 -19.938 1.00 93.62 412 ASP A C 1
ATOM 3237 O O . ASP A 1 412 ? 5.944 8.631 -19.470 1.00 93.62 412 ASP A O 1
ATOM 3241 N N . GLN A 1 413 ? 3.741 8.305 -19.572 1.00 94.94 413 GLN A N 1
ATOM 3242 C CA . GLN A 1 413 ? 3.739 7.260 -18.548 1.00 94.94 413 GLN A CA 1
ATOM 3243 C C . GLN A 1 413 ? 4.399 5.943 -19.013 1.00 94.94 413 GLN A C 1
ATOM 3245 O O . GLN A 1 413 ? 5.001 5.220 -18.211 1.00 94.94 413 GLN A O 1
ATOM 3250 N N . LEU A 1 414 ? 4.275 5.603 -20.300 1.00 95.62 414 LEU A N 1
ATOM 3251 C CA . LEU A 1 414 ? 4.856 4.397 -20.914 1.00 95.62 414 LEU A CA 1
ATOM 3252 C C . LEU A 1 414 ? 6.279 4.614 -21.455 1.00 95.62 414 LEU A C 1
ATOM 3254 O O . LEU A 1 414 ? 6.889 3.684 -21.990 1.00 95.62 414 LEU A O 1
ATOM 3258 N N . GLU A 1 415 ? 6.805 5.828 -21.321 1.00 93.19 415 GLU A N 1
ATOM 3259 C CA . GLU A 1 415 ? 8.092 6.246 -21.858 1.00 93.19 415 GLU A CA 1
ATOM 3260 C C . GLU A 1 415 ? 9.228 5.327 -21.389 1.00 93.19 415 GLU A C 1
ATOM 3262 O O . GLU A 1 415 ? 9.431 5.127 -20.196 1.00 93.19 415 GLU A O 1
ATOM 3267 N N . GLY A 1 416 ? 9.984 4.754 -22.325 1.00 92.00 416 GLY A N 1
ATOM 3268 C CA . GLY A 1 416 ? 11.112 3.865 -22.047 1.00 92.00 416 GLY A CA 1
ATOM 3269 C C . GLY A 1 416 ? 10.759 2.412 -21.708 1.00 92.00 416 GLY A C 1
ATOM 3270 O O . GLY A 1 416 ? 11.674 1.601 -21.556 1.00 92.00 416 GLY A O 1
ATOM 3271 N N . THR A 1 417 ? 9.478 2.036 -21.627 1.00 93.50 417 THR A N 1
ATOM 3272 C CA . THR A 1 417 ? 9.086 0.632 -21.417 1.00 93.50 417 THR A CA 1
ATOM 3273 C C . THR A 1 417 ? 9.275 -0.190 -22.692 1.00 93.50 417 THR A C 1
ATOM 3275 O O . THR A 1 417 ? 8.817 0.184 -23.769 1.00 93.50 417 THR A O 1
ATOM 3278 N N . LYS A 1 418 ? 9.904 -1.365 -22.566 1.00 94.12 418 LYS A N 1
ATOM 3279 C CA . LYS A 1 418 ? 10.152 -2.297 -23.680 1.00 94.12 418 LYS A CA 1
ATOM 3280 C C . LYS A 1 418 ? 8.917 -3.164 -23.948 1.00 94.12 418 LYS A C 1
ATOM 3282 O O . LYS A 1 418 ? 8.732 -4.199 -23.304 1.00 94.12 418 LYS A O 1
ATOM 3287 N N . LEU A 1 419 ? 8.086 -2.772 -24.910 1.00 95.06 419 LEU A N 1
ATOM 3288 C CA . LEU A 1 419 ? 6.797 -3.409 -25.201 1.00 95.06 419 LEU A CA 1
ATOM 3289 C C . LEU A 1 419 ? 6.762 -4.024 -26.607 1.00 95.06 419 LEU A C 1
ATOM 3291 O O . LEU A 1 419 ? 7.314 -3.437 -27.535 1.00 95.06 419 LEU A O 1
ATOM 3295 N N . PRO A 1 420 ? 6.097 -5.181 -26.807 1.00 95.19 420 PRO A N 1
ATOM 3296 C CA . PRO A 1 420 ? 5.797 -5.675 -28.150 1.00 95.19 420 PRO A CA 1
ATOM 3297 C C . PRO A 1 420 ? 4.979 -4.636 -28.923 1.00 95.19 420 PRO A C 1
ATOM 3299 O O . PRO A 1 420 ? 3.938 -4.204 -28.420 1.00 95.19 420 PRO A O 1
ATOM 3302 N N . PHE A 1 421 ? 5.405 -4.260 -30.130 1.00 94.50 421 PHE A N 1
ATOM 3303 C CA . PHE A 1 421 ? 4.698 -3.244 -30.917 1.00 94.50 421 PHE A CA 1
ATOM 3304 C C . PHE A 1 421 ? 3.251 -3.660 -31.219 1.00 94.50 421 PHE A C 1
ATOM 3306 O O . PHE A 1 421 ? 2.327 -2.864 -31.047 1.00 94.50 421 PHE A O 1
ATOM 3313 N N . SER A 1 422 ? 3.030 -4.933 -31.570 1.00 90.94 422 SER A N 1
ATOM 3314 C CA . SER A 1 422 ? 1.680 -5.446 -31.840 1.00 90.94 422 SER A CA 1
ATOM 3315 C C . SER A 1 422 ? 0.729 -5.302 -30.640 1.00 90.94 422 SER A C 1
ATOM 3317 O O . SER A 1 422 ? -0.425 -4.900 -30.807 1.00 90.94 422 SER A O 1
ATOM 3319 N N . ALA A 1 423 ? 1.213 -5.581 -29.424 1.00 92.12 423 ALA A N 1
ATOM 3320 C CA . ALA A 1 423 ? 0.441 -5.440 -28.191 1.00 92.12 423 ALA A CA 1
ATOM 3321 C C . ALA A 1 423 ? 0.237 -3.967 -27.818 1.00 92.12 423 ALA A C 1
ATOM 3323 O O . ALA A 1 423 ? -0.846 -3.601 -27.355 1.00 92.12 423 ALA A O 1
ATOM 3324 N N . LEU A 1 424 ? 1.258 -3.133 -28.045 1.00 95.12 424 LEU A N 1
ATOM 3325 C CA . LEU A 1 424 ? 1.213 -1.700 -27.790 1.00 95.12 424 LEU A CA 1
ATOM 3326 C C . LEU A 1 424 ? 0.074 -1.031 -28.569 1.00 95.12 424 LEU A C 1
ATOM 3328 O O . LEU A 1 424 ? -0.806 -0.422 -27.963 1.00 95.12 424 LEU A O 1
ATOM 3332 N N . GLU A 1 425 ? 0.069 -1.205 -29.891 1.00 92.19 425 GLU A N 1
ATOM 3333 C CA . GLU A 1 425 ? -0.884 -0.551 -30.793 1.00 92.19 425 GLU A CA 1
ATOM 3334 C C . GLU A 1 425 ? -2.291 -1.166 -30.710 1.00 92.19 425 GLU A C 1
ATOM 3336 O O . GLU A 1 425 ? -3.284 -0.444 -30.757 1.00 92.19 425 GLU A O 1
ATOM 3341 N N . SER A 1 426 ? -2.401 -2.489 -30.531 1.00 88.50 426 SER A N 1
ATOM 3342 C CA . SER A 1 426 ? -3.706 -3.172 -30.577 1.00 88.50 426 SER A CA 1
ATOM 3343 C C . SER A 1 426 ? -4.440 -3.217 -29.235 1.00 88.50 426 SER A C 1
ATOM 3345 O O . SER A 1 426 ? -5.659 -3.389 -29.221 1.00 88.50 426 SER A O 1
ATOM 3347 N N . HIS A 1 427 ? -3.727 -3.125 -28.103 1.00 89.06 427 HIS A N 1
ATOM 3348 C CA . HIS A 1 427 ? -4.314 -3.370 -26.777 1.00 89.06 427 HIS A CA 1
ATOM 3349 C C . HIS A 1 427 ? -3.906 -2.356 -25.710 1.00 89.06 427 HIS A C 1
ATOM 3351 O O . HIS A 1 427 ? -4.779 -1.839 -25.021 1.00 89.06 427 HIS A O 1
ATOM 3357 N N . ILE A 1 428 ? -2.616 -2.048 -25.564 1.00 94.88 428 ILE A N 1
ATOM 3358 C CA . ILE A 1 428 ? -2.122 -1.216 -24.451 1.00 94.88 428 ILE A CA 1
ATOM 3359 C C . ILE A 1 428 ? -2.571 0.244 -24.609 1.00 94.88 428 ILE A C 1
ATOM 3361 O O . ILE A 1 428 ? -3.047 0.834 -23.634 1.00 94.88 428 ILE A O 1
ATOM 3365 N N . LEU A 1 429 ? -2.451 0.818 -25.815 1.00 95.50 429 LEU A N 1
ATOM 3366 C CA . LEU A 1 429 ? -2.914 2.182 -26.100 1.00 95.50 429 LEU A CA 1
ATOM 3367 C C . LEU A 1 429 ? -4.454 2.274 -26.114 1.00 95.50 429 LEU A C 1
ATOM 3369 O O . LEU A 1 429 ? -4.977 3.094 -25.356 1.00 95.50 429 LEU A O 1
ATOM 3373 N N . PRO A 1 430 ? -5.205 1.407 -26.832 1.00 93.25 430 PRO A N 1
ATOM 3374 C CA . PRO A 1 430 ? -6.672 1.427 -26.792 1.00 93.25 430 PRO A CA 1
ATOM 3375 C C . PRO A 1 430 ? -7.278 1.249 -25.394 1.00 93.25 430 PRO A C 1
ATOM 3377 O O . PRO A 1 430 ? -8.315 1.832 -25.095 1.00 93.25 430 PRO A O 1
ATOM 3380 N N . ALA A 1 431 ? -6.636 0.479 -24.507 1.00 92.69 431 ALA A N 1
ATOM 3381 C CA . ALA A 1 431 ? -7.117 0.294 -23.135 1.00 92.69 431 ALA A CA 1
ATOM 3382 C C . ALA A 1 431 ? -7.073 1.584 -22.289 1.00 92.69 431 ALA A C 1
ATOM 3384 O O . ALA A 1 431 ? -7.790 1.686 -21.291 1.00 92.69 431 ALA A O 1
ATOM 3385 N N . ARG A 1 432 ? -6.234 2.557 -22.674 1.00 94.69 432 ARG A N 1
ATOM 3386 C CA . ARG A 1 432 ? -6.020 3.835 -21.967 1.00 94.69 432 ARG A CA 1
ATOM 3387 C C . ARG A 1 432 ? -6.582 5.050 -22.712 1.00 94.69 432 ARG A C 1
ATOM 3389 O O . ARG A 1 432 ? -6.734 6.107 -22.095 1.00 94.69 432 ARG A O 1
ATOM 3396 N N . VAL A 1 433 ? -6.843 4.897 -24.012 1.00 95.94 433 VAL A N 1
ATOM 3397 C CA . VAL A 1 433 ? -7.336 5.918 -24.946 1.00 95.94 433 VAL A CA 1
ATOM 3398 C C . VAL A 1 433 ? -8.482 5.296 -25.770 1.00 95.94 433 VAL A C 1
ATOM 3400 O O . VAL A 1 433 ? -8.217 4.625 -26.768 1.00 95.94 433 VAL A O 1
ATOM 3403 N N . PRO A 1 434 ? -9.755 5.460 -25.358 1.00 90.75 434 PRO A N 1
ATOM 3404 C CA . PRO A 1 434 ? -10.893 4.737 -25.945 1.00 90.75 434 PRO A CA 1
ATOM 3405 C C . PRO A 1 434 ? -11.107 4.935 -27.453 1.00 90.75 434 PRO A C 1
ATOM 3407 O O . PRO A 1 434 ? -11.609 4.042 -28.129 1.00 90.75 434 PRO A O 1
ATOM 3410 N N . ASP A 1 435 ? -10.736 6.100 -27.977 1.00 92.88 435 ASP A N 1
ATOM 3411 C CA . ASP A 1 435 ? -10.860 6.523 -29.375 1.00 92.88 435 ASP A CA 1
ATOM 3412 C C . ASP A 1 435 ? -9.529 6.441 -30.142 1.00 92.88 435 ASP A C 1
ATOM 3414 O O . ASP A 1 435 ? -9.379 7.064 -31.193 1.00 92.88 435 ASP A O 1
ATOM 3418 N N . TYR A 1 436 ? -8.558 5.677 -29.629 1.00 95.25 436 TYR A N 1
ATOM 3419 C CA . TYR A 1 436 ? -7.242 5.543 -30.245 1.00 95.25 436 TYR A CA 1
ATOM 3420 C C . TYR A 1 436 ? -7.319 5.079 -31.701 1.00 95.25 436 TYR A C 1
ATOM 3422 O O . TYR A 1 436 ? -7.913 4.046 -32.022 1.00 95.25 436 TYR A O 1
ATOM 3430 N N . GLN A 1 437 ? -6.623 5.806 -32.572 1.00 93.81 437 GLN A N 1
ATOM 3431 C CA . GLN A 1 437 ? -6.391 5.430 -33.960 1.00 93.81 437 GLN A CA 1
ATOM 3432 C C . GLN A 1 437 ? -4.885 5.447 -34.257 1.00 93.81 437 GLN A C 1
ATOM 3434 O O . GLN A 1 437 ? -4.197 6.359 -33.791 1.00 93.81 437 GLN A O 1
ATOM 3439 N N . PRO A 1 438 ? -4.360 4.522 -35.087 1.00 92.94 438 PRO A N 1
ATOM 3440 C CA . PRO A 1 438 ? -2.938 4.494 -35.453 1.00 92.94 438 PRO A CA 1
ATOM 3441 C C . PRO A 1 438 ? -2.399 5.831 -35.989 1.00 92.94 438 PRO A C 1
ATOM 3443 O O . PRO A 1 438 ? -1.261 6.202 -35.703 1.00 92.94 438 PRO A O 1
ATOM 3446 N N . LEU A 1 439 ? -3.246 6.599 -36.687 1.00 93.19 439 LEU A N 1
ATOM 3447 C CA . LEU A 1 439 ? -2.910 7.924 -37.213 1.00 93.19 439 LEU A CA 1
ATOM 3448 C C . LEU A 1 439 ? -2.523 8.927 -36.113 1.00 93.19 439 LEU A C 1
ATOM 3450 O O . LEU A 1 439 ? -1.693 9.796 -36.352 1.00 93.19 439 LEU A O 1
ATOM 3454 N N . MET A 1 440 ? -3.077 8.802 -34.903 1.00 95.38 440 MET A N 1
ATOM 3455 C CA . MET A 1 440 ? -2.719 9.675 -33.779 1.00 95.38 440 MET A CA 1
ATOM 3456 C C . MET A 1 440 ? -1.256 9.470 -33.370 1.00 95.38 440 MET A C 1
ATOM 3458 O O . MET A 1 440 ? -0.531 10.429 -33.112 1.00 95.38 440 MET A O 1
ATOM 3462 N N . LEU A 1 441 ? -0.796 8.214 -33.351 1.00 94.06 441 LEU A N 1
ATOM 3463 C CA . LEU A 1 441 ? 0.600 7.892 -33.063 1.00 94.06 441 LEU A CA 1
ATOM 3464 C C . LEU A 1 441 ? 1.520 8.335 -34.212 1.00 94.06 441 LEU A C 1
ATOM 3466 O O . LEU A 1 441 ? 2.603 8.863 -33.960 1.00 94.06 441 LEU A O 1
ATOM 3470 N N . ASP A 1 442 ? 1.066 8.204 -35.461 1.00 92.38 442 ASP A N 1
ATOM 3471 C CA . ASP A 1 442 ? 1.795 8.717 -36.628 1.00 92.38 442 ASP A CA 1
ATOM 3472 C C . ASP A 1 442 ? 1.939 10.238 -36.591 1.00 92.38 442 ASP A C 1
ATOM 3474 O O . ASP A 1 442 ? 3.012 10.754 -36.888 1.00 92.38 442 ASP A O 1
ATOM 3478 N N . GLN A 1 443 ? 0.896 10.958 -36.172 1.00 92.50 443 GLN A N 1
ATOM 3479 C CA . GLN A 1 443 ? 0.938 12.406 -35.999 1.00 92.50 443 GLN A CA 1
ATOM 3480 C C . GLN A 1 443 ? 1.980 12.810 -34.945 1.00 92.50 443 GLN A C 1
ATOM 3482 O O . GLN A 1 443 ? 2.737 13.751 -35.177 1.00 92.50 443 GLN A O 1
ATOM 3487 N N . MET A 1 444 ? 2.095 12.072 -33.832 1.00 91.88 444 MET A N 1
ATOM 3488 C CA . MET A 1 444 ? 3.144 12.310 -32.825 1.00 91.88 444 MET A CA 1
ATOM 3489 C C . MET A 1 444 ? 4.557 12.098 -33.369 1.00 91.88 444 MET A C 1
ATOM 3491 O O . MET A 1 444 ? 5.453 12.892 -33.067 1.00 91.88 444 MET A O 1
ATOM 3495 N N . GLY A 1 445 ? 4.749 11.044 -34.167 1.00 90.25 445 GLY A N 1
ATOM 3496 C CA . GLY A 1 445 ? 6.019 10.772 -34.843 1.00 90.25 445 GLY A CA 1
ATOM 3497 C C . GLY A 1 445 ? 6.364 11.855 -35.866 1.00 90.25 445 GLY A C 1
ATOM 3498 O O . GLY A 1 445 ? 7.454 12.422 -35.828 1.00 90.25 445 GLY A O 1
ATOM 3499 N N . ALA A 1 446 ? 5.402 12.227 -36.715 1.00 88.31 446 ALA A N 1
ATOM 3500 C CA . ALA A 1 446 ? 5.566 13.238 -37.758 1.00 88.31 446 ALA A CA 1
ATOM 3501 C C . ALA A 1 446 ? 5.845 14.642 -37.197 1.00 88.31 446 ALA A C 1
ATOM 3503 O O . ALA A 1 446 ? 6.647 15.382 -37.761 1.00 88.31 446 ALA A O 1
ATOM 3504 N N . MET A 1 447 ? 5.232 15.001 -36.062 1.00 88.44 447 MET A N 1
ATOM 3505 C CA . MET A 1 447 ? 5.527 16.243 -35.332 1.00 88.44 447 MET A CA 1
ATOM 3506 C C . MET A 1 447 ? 6.885 16.208 -34.611 1.00 88.44 447 MET A C 1
ATOM 3508 O O . MET A 1 447 ? 7.288 17.207 -34.019 1.00 88.44 447 MET A O 1
ATOM 3512 N N . GLY A 1 448 ? 7.578 15.065 -34.609 1.00 87.38 448 GLY A N 1
ATOM 3513 C CA . GLY A 1 448 ? 8.847 14.881 -33.912 1.00 87.38 448 GLY A CA 1
ATOM 3514 C C . GLY A 1 448 ? 8.723 14.894 -32.388 1.00 87.38 448 GLY A C 1
ATOM 3515 O O . GLY A 1 448 ? 9.741 15.023 -31.712 1.00 87.38 448 GLY A O 1
ATOM 3516 N N . LYS A 1 449 ? 7.507 14.764 -31.835 1.00 89.50 449 LYS A N 1
ATOM 3517 C CA . LYS A 1 449 ? 7.279 14.714 -30.382 1.00 89.50 449 LYS A CA 1
ATOM 3518 C C . LYS A 1 449 ? 7.733 13.383 -29.792 1.00 89.50 449 LYS A C 1
ATOM 3520 O O . LYS A 1 449 ? 8.280 13.357 -28.692 1.00 89.50 449 LYS A O 1
ATOM 3525 N N . VAL A 1 450 ? 7.521 12.291 -30.526 1.00 93.25 450 VAL A N 1
ATOM 3526 C CA . VAL A 1 450 ? 7.800 10.922 -30.075 1.00 93.25 450 VAL A CA 1
ATOM 3527 C C . VAL A 1 450 ? 8.688 10.209 -31.081 1.00 93.25 450 VAL A C 1
ATOM 3529 O O . VAL A 1 450 ? 8.511 10.336 -32.289 1.00 93.25 450 VAL A O 1
ATOM 3532 N N . VAL A 1 451 ? 9.634 9.434 -30.568 1.00 93.81 451 VAL A N 1
ATOM 3533 C CA . VAL A 1 451 ? 10.490 8.528 -31.332 1.00 93.81 451 VAL A CA 1
ATOM 3534 C C . VAL A 1 451 ? 10.398 7.128 -30.740 1.00 93.81 451 VAL A C 1
ATOM 3536 O O . VAL A 1 451 ? 10.063 6.955 -29.568 1.00 93.81 451 VAL A O 1
ATOM 3539 N N . TRP A 1 452 ? 10.708 6.115 -31.541 1.00 95.00 452 TRP A N 1
ATOM 3540 C CA . TRP A 1 452 ? 10.748 4.730 -31.084 1.00 95.00 452 TRP A CA 1
ATOM 3541 C C . TRP A 1 452 ? 12.145 4.141 -31.266 1.00 95.00 452 TRP A C 1
ATOM 3543 O O . TRP A 1 452 ? 12.877 4.529 -32.170 1.00 95.00 452 TRP A O 1
ATOM 3553 N N . ILE A 1 453 ? 12.542 3.214 -30.401 1.00 94.81 453 ILE A N 1
ATOM 3554 C CA . ILE A 1 453 ? 13.828 2.509 -30.494 1.00 94.81 453 ILE A CA 1
ATOM 3555 C C . ILE A 1 453 ? 13.559 1.011 -30.355 1.00 94.81 453 ILE A C 1
ATOM 3557 O O . ILE A 1 453 ? 12.809 0.595 -29.470 1.00 94.81 453 ILE A O 1
ATOM 3561 N N . GLY A 1 454 ? 14.139 0.193 -31.236 1.00 93.44 454 GLY A N 1
ATOM 3562 C CA . GLY A 1 454 ? 14.016 -1.263 -31.156 1.00 93.44 454 GLY A CA 1
ATOM 3563 C C . GLY A 1 454 ? 14.791 -1.847 -29.970 1.00 93.44 454 GLY A C 1
ATOM 3564 O O . GLY A 1 454 ? 15.835 -1.344 -29.572 1.00 93.44 454 GLY A O 1
ATOM 3565 N N . CYS A 1 455 ? 14.237 -2.894 -29.362 1.00 91.25 455 CYS A N 1
ATOM 3566 C CA . CYS A 1 455 ? 14.710 -3.510 -28.116 1.00 91.25 455 CYS A CA 1
ATOM 3567 C C . CYS A 1 455 ? 14.700 -5.049 -28.201 1.00 91.25 455 CYS A C 1
ATOM 3569 O O . CYS A 1 455 ? 14.419 -5.736 -27.214 1.00 91.25 455 CYS A O 1
ATOM 3571 N N . GLY A 1 456 ? 14.962 -5.589 -29.391 1.00 90.31 456 GLY A N 1
ATOM 3572 C CA . GLY A 1 456 ? 14.963 -7.022 -29.678 1.00 90.31 456 GLY A CA 1
ATOM 3573 C C . GLY A 1 456 ? 13.739 -7.525 -30.452 1.00 90.31 456 GLY A C 1
ATOM 3574 O O . GLY A 1 456 ? 12.638 -6.980 -30.373 1.00 90.31 456 GLY A O 1
ATOM 3575 N N . THR A 1 457 ? 13.941 -8.612 -31.195 1.00 90.25 457 THR A N 1
ATOM 3576 C CA . THR A 1 457 ? 12.919 -9.270 -32.024 1.00 90.25 457 THR A CA 1
ATOM 3577 C C . THR A 1 457 ? 12.036 -10.237 -31.215 1.00 90.25 457 THR A C 1
ATOM 3579 O O . THR A 1 457 ? 12.484 -10.862 -30.255 1.00 90.25 457 THR A O 1
ATOM 3582 N N . LEU A 1 458 ? 10.765 -10.378 -31.614 1.00 87.69 458 LEU A N 1
ATOM 3583 C CA . LEU A 1 458 ? 9.805 -11.376 -31.120 1.00 87.69 458 LEU A CA 1
ATOM 3584 C C . LEU A 1 458 ? 9.364 -12.316 -32.256 1.00 87.69 458 LEU A C 1
ATOM 3586 O O . LEU A 1 458 ? 8.197 -12.707 -32.359 1.00 87.69 458 LEU A O 1
ATOM 3590 N N . GLY A 1 459 ? 10.318 -12.681 -33.113 1.00 85.06 459 GLY A N 1
ATOM 3591 C CA . GLY A 1 459 ? 10.100 -13.474 -34.318 1.00 85.06 459 GLY A CA 1
ATOM 3592 C C . GLY A 1 459 ? 10.012 -12.608 -35.581 1.00 85.06 459 GLY A C 1
ATOM 3593 O O . GLY A 1 459 ? 10.321 -11.420 -35.551 1.00 85.06 459 GLY A O 1
ATOM 3594 N N . PRO A 1 460 ? 9.589 -13.183 -36.719 1.00 80.31 460 PRO A N 1
ATOM 3595 C CA . PRO A 1 460 ? 9.667 -12.500 -38.014 1.00 80.31 460 PRO A CA 1
ATOM 3596 C C . PRO A 1 460 ? 8.648 -11.365 -38.195 1.00 80.31 460 PRO A C 1
ATOM 3598 O O . PRO A 1 460 ? 8.825 -10.539 -39.085 1.00 80.31 460 PRO A O 1
ATOM 3601 N N . ASN A 1 461 ? 7.589 -11.332 -37.379 1.00 84.00 461 ASN A N 1
ATOM 3602 C CA . ASN A 1 461 ? 6.428 -10.463 -37.601 1.00 84.00 461 ASN A CA 1
ATOM 3603 C C . ASN A 1 461 ? 6.201 -9.429 -36.481 1.00 84.00 461 ASN A C 1
ATOM 3605 O O . ASN A 1 461 ? 5.229 -8.681 -36.544 1.00 84.00 461 ASN A O 1
ATOM 3609 N N . ASP A 1 462 ? 7.030 -9.419 -35.431 1.00 89.25 462 ASP A N 1
ATOM 3610 C CA . ASP A 1 462 ? 6.870 -8.522 -34.280 1.00 89.25 462 ASP A CA 1
ATOM 3611 C C . ASP A 1 462 ? 8.204 -8.323 -33.543 1.00 89.25 462 ASP A C 1
ATOM 3613 O O . ASP A 1 462 ? 9.130 -9.130 -33.657 1.00 89.25 462 ASP A O 1
ATOM 3617 N N . GLY A 1 463 ? 8.289 -7.267 -32.740 1.00 91.50 463 GLY A N 1
ATOM 3618 C CA . GLY A 1 463 ? 9.470 -6.942 -31.947 1.00 91.50 463 GLY A CA 1
ATOM 3619 C C . GLY A 1 463 ? 9.140 -6.044 -30.765 1.00 91.50 463 GLY A C 1
ATOM 3620 O O . GLY A 1 463 ? 8.077 -5.423 -30.707 1.00 91.50 463 GLY A O 1
ATOM 3621 N N . LYS A 1 464 ? 10.050 -6.003 -29.791 1.00 94.88 464 LYS A N 1
ATOM 3622 C CA . LYS A 1 464 ? 9.961 -5.072 -28.669 1.00 94.88 464 LYS A CA 1
ATOM 3623 C C . LYS A 1 464 ? 10.484 -3.715 -29.114 1.00 94.88 464 LYS A C 1
ATOM 3625 O O . LYS A 1 464 ? 11.572 -3.631 -29.677 1.00 94.88 464 LYS A O 1
ATOM 3630 N N . ILE A 1 465 ? 9.741 -2.666 -28.804 1.00 95.56 465 ILE A N 1
ATOM 3631 C CA . ILE A 1 465 ? 10.175 -1.281 -28.959 1.00 95.56 465 ILE A CA 1
ATOM 3632 C C . ILE A 1 465 ? 10.006 -0.541 -27.634 1.00 95.56 465 ILE A C 1
ATOM 3634 O O . ILE A 1 465 ? 9.211 -0.950 -26.788 1.00 95.56 465 ILE A O 1
ATOM 3638 N N . ALA A 1 466 ? 10.731 0.556 -27.468 1.00 95.44 466 ALA A N 1
ATOM 3639 C CA . ALA A 1 466 ? 10.477 1.547 -26.434 1.00 95.44 466 ALA A CA 1
ATOM 3640 C C . ALA A 1 466 ? 10.165 2.892 -27.095 1.00 95.44 466 ALA A C 1
ATOM 3642 O O . ALA A 1 466 ? 10.822 3.276 -28.066 1.00 95.44 466 ALA A O 1
ATOM 3643 N N . LEU A 1 467 ? 9.140 3.580 -26.591 1.00 95.75 467 LEU A N 1
ATOM 3644 C CA . LEU A 1 467 ? 8.780 4.927 -27.027 1.00 95.75 467 LEU A CA 1
ATOM 3645 C C . LEU A 1 467 ? 9.448 5.953 -26.120 1.00 95.75 467 LEU A C 1
ATOM 3647 O O . LEU A 1 467 ? 9.509 5.754 -24.910 1.00 95.75 467 LEU A O 1
ATOM 3651 N N . TYR A 1 468 ? 9.910 7.048 -26.706 1.00 93.81 468 TYR A N 1
ATOM 3652 C CA . TYR A 1 468 ? 10.510 8.163 -25.989 1.00 93.81 468 TYR A CA 1
ATOM 3653 C C . TYR A 1 468 ? 9.968 9.470 -26.536 1.00 93.81 468 TYR A C 1
ATOM 3655 O O . TYR A 1 468 ? 9.832 9.633 -27.752 1.00 93.81 468 TYR A O 1
ATOM 3663 N N . ARG A 1 469 ? 9.724 10.435 -25.658 1.00 92.06 469 ARG A N 1
ATOM 3664 C CA . ARG A 1 469 ? 9.648 11.826 -26.072 1.00 92.06 469 ARG A CA 1
ATOM 3665 C C . ARG A 1 469 ? 11.010 12.263 -26.552 1.00 92.06 469 ARG A C 1
ATOM 3667 O O . ARG A 1 469 ? 12.036 11.909 -25.968 1.00 92.06 469 ARG A O 1
ATOM 3674 N N . ARG A 1 470 ? 11.021 13.068 -27.610 1.00 87.94 470 ARG A N 1
ATOM 3675 C CA . ARG A 1 470 ? 12.263 13.495 -28.254 1.00 87.94 470 ARG A CA 1
ATOM 3676 C C . ARG A 1 470 ? 13.231 14.110 -27.243 1.00 87.94 470 ARG A C 1
ATOM 3678 O O . ARG A 1 470 ? 14.373 13.677 -27.179 1.00 87.94 470 ARG A O 1
ATOM 3685 N N . GLU A 1 471 ? 12.747 15.026 -26.409 1.00 85.75 471 GLU A N 1
ATOM 3686 C CA . GLU A 1 471 ? 13.499 15.725 -25.353 1.00 85.75 471 GLU A CA 1
ATOM 3687 C C . GLU A 1 471 ? 14.112 14.821 -24.273 1.00 85.75 471 GLU A C 1
ATOM 3689 O O . GLU A 1 471 ? 15.109 15.191 -23.660 1.00 85.75 471 GLU A O 1
ATOM 3694 N N . SER A 1 472 ? 13.549 13.634 -24.041 1.00 88.38 472 SER A N 1
ATOM 3695 C CA . SER A 1 472 ? 13.962 12.735 -22.958 1.00 88.38 472 SER A CA 1
ATOM 3696 C C . SER A 1 472 ? 14.872 11.596 -23.421 1.00 88.38 472 SER A C 1
ATOM 3698 O O . SER A 1 472 ? 15.433 10.891 -22.579 1.00 88.38 472 SER A O 1
ATOM 3700 N N . VAL A 1 473 ? 15.077 11.428 -24.736 1.00 88.31 473 VAL A N 1
ATOM 3701 C CA . VAL A 1 473 ? 15.921 10.359 -25.303 1.00 88.31 473 VAL A CA 1
ATOM 3702 C C . VAL A 1 473 ? 17.319 10.368 -24.692 1.00 88.31 473 VAL A C 1
ATOM 3704 O O . VAL A 1 473 ? 17.799 9.324 -24.263 1.00 88.31 473 VAL A O 1
ATOM 3707 N N . SER A 1 474 ? 17.955 11.539 -24.598 1.00 83.44 474 SER A N 1
ATOM 3708 C CA . SER A 1 474 ? 19.325 11.651 -24.086 1.00 83.44 474 SER A CA 1
ATOM 3709 C C . SER A 1 474 ? 19.466 11.137 -22.650 1.00 83.44 474 SER A C 1
ATOM 3711 O O . SER A 1 474 ? 20.491 10.544 -22.324 1.00 83.44 474 SER A O 1
ATOM 3713 N N . ALA A 1 475 ? 18.444 11.331 -21.810 1.00 84.25 475 ALA A N 1
ATOM 3714 C CA . ALA A 1 475 ? 18.460 10.967 -20.395 1.00 84.25 475 ALA A CA 1
ATOM 3715 C C . ALA A 1 475 ? 17.951 9.540 -20.115 1.00 84.25 475 ALA A C 1
ATOM 3717 O O . ALA A 1 475 ? 18.398 8.906 -19.155 1.00 84.25 475 ALA A O 1
ATOM 3718 N N . LEU A 1 476 ? 17.006 9.036 -20.919 1.00 87.69 476 LEU A N 1
ATOM 3719 C CA . LEU A 1 476 ? 16.307 7.772 -20.659 1.00 87.69 476 LEU A CA 1
ATOM 3720 C C . LEU A 1 476 ? 16.747 6.614 -21.559 1.00 87.69 476 LEU A C 1
ATOM 3722 O O . LEU A 1 476 ? 16.768 5.471 -21.089 1.00 87.69 476 LEU A O 1
ATOM 3726 N N . ALA A 1 477 ? 17.072 6.872 -22.828 1.00 86.31 477 ALA A N 1
ATOM 3727 C CA . ALA A 1 477 ? 17.444 5.811 -23.757 1.00 86.31 477 ALA A CA 1
ATOM 3728 C C . ALA A 1 477 ? 18.861 5.278 -23.455 1.00 86.31 477 ALA A C 1
ATOM 3730 O O . ALA A 1 477 ? 19.728 6.036 -23.009 1.00 86.31 477 ALA A O 1
ATOM 3731 N N . PRO A 1 478 ? 19.127 3.974 -23.662 1.00 79.69 478 PRO A N 1
ATOM 3732 C CA . PRO A 1 478 ? 20.471 3.419 -23.510 1.00 79.69 478 PRO A CA 1
ATOM 3733 C C . PRO A 1 478 ? 21.448 4.044 -24.514 1.00 79.69 478 PRO A C 1
ATOM 3735 O O . PRO A 1 478 ? 21.089 4.246 -25.671 1.00 79.69 478 PRO A O 1
ATOM 3738 N N . GLU A 1 479 ? 22.697 4.292 -24.108 1.00 75.75 479 GLU A N 1
ATOM 3739 C CA . GLU A 1 479 ? 23.698 4.814 -25.045 1.00 75.75 479 GLU A CA 1
ATOM 3740 C C . GLU A 1 479 ? 24.036 3.799 -26.157 1.00 75.75 479 GLU A C 1
ATOM 3742 O O . GLU A 1 479 ? 24.438 2.671 -25.847 1.00 75.75 479 GLU A O 1
ATOM 3747 N N . PRO A 1 480 ? 23.993 4.202 -27.445 1.00 70.75 480 PRO A N 1
ATOM 3748 C CA . PRO A 1 480 ? 24.251 3.309 -28.579 1.00 70.75 480 PRO A CA 1
ATOM 3749 C C . PRO A 1 480 ? 25.618 2.623 -28.557 1.00 70.75 480 PRO A C 1
ATOM 3751 O O . PRO A 1 480 ? 25.723 1.466 -28.950 1.00 70.75 480 PRO A O 1
ATOM 3754 N N . ALA A 1 481 ? 26.663 3.285 -28.046 1.00 62.41 481 ALA A N 1
ATOM 3755 C CA . ALA A 1 481 ? 28.009 2.708 -27.969 1.00 62.41 481 ALA A CA 1
ATOM 3756 C C . ALA A 1 481 ? 28.058 1.418 -27.129 1.00 62.41 481 ALA A C 1
ATOM 3758 O O . ALA A 1 481 ? 28.857 0.531 -27.411 1.00 62.41 481 ALA A O 1
ATOM 3759 N N . ARG A 1 482 ? 27.173 1.278 -26.132 1.00 60.22 482 ARG A N 1
ATOM 3760 C CA . ARG A 1 482 ? 27.048 0.050 -25.330 1.00 60.22 482 ARG A CA 1
ATOM 3761 C C . ARG A 1 482 ? 26.289 -1.058 -26.063 1.00 60.22 482 ARG A C 1
ATOM 3763 O O . ARG A 1 482 ? 26.474 -2.227 -25.744 1.00 60.22 482 ARG A O 1
ATOM 3770 N N . LEU A 1 483 ? 25.445 -0.694 -27.029 1.00 62.47 483 LEU A N 1
ATOM 3771 C CA . LEU A 1 483 ? 24.633 -1.621 -27.818 1.00 62.47 483 LEU A CA 1
ATOM 3772 C C . LEU A 1 483 ? 25.420 -2.218 -28.994 1.00 62.47 483 LEU A C 1
ATOM 3774 O O . LEU A 1 483 ? 25.224 -3.385 -29.317 1.00 62.47 483 LEU A O 1
ATOM 3778 N N . VAL A 1 484 ? 26.359 -1.461 -29.579 1.00 61.47 484 VAL A N 1
ATOM 3779 C CA . VAL A 1 484 ? 27.267 -1.960 -30.634 1.00 61.47 484 VAL A CA 1
ATOM 3780 C C . VAL A 1 484 ? 28.086 -3.156 -30.139 1.00 61.47 484 VAL A C 1
ATOM 3782 O O . VAL A 1 484 ? 28.197 -4.152 -30.843 1.00 61.47 484 VAL A O 1
ATOM 3785 N N . THR A 1 485 ? 28.588 -3.111 -28.902 1.00 58.59 485 THR A N 1
ATOM 3786 C CA . THR A 1 485 ? 29.363 -4.208 -28.292 1.00 58.59 485 THR A CA 1
ATOM 3787 C C . THR A 1 485 ? 28.536 -5.479 -28.054 1.00 58.59 485 THR A C 1
ATOM 3789 O O . THR A 1 485 ? 29.106 -6.551 -27.890 1.00 58.59 485 THR A O 1
ATOM 3792 N N . ALA A 1 486 ? 27.202 -5.375 -28.022 1.00 56.59 486 ALA A N 1
ATOM 3793 C CA . ALA A 1 486 ? 26.290 -6.498 -27.791 1.00 56.59 486 ALA A CA 1
ATOM 3794 C C . ALA A 1 486 ? 25.841 -7.206 -29.086 1.00 56.59 486 ALA A C 1
ATOM 3796 O O . ALA A 1 486 ? 25.175 -8.239 -29.025 1.00 56.59 486 ALA A O 1
ATOM 3797 N N . LEU A 1 487 ? 26.175 -6.662 -30.261 1.00 65.69 487 LEU A N 1
ATOM 3798 C CA . LEU A 1 487 ? 25.954 -7.326 -31.543 1.00 65.69 487 LEU A CA 1
ATOM 3799 C C . LEU A 1 487 ? 27.096 -8.317 -31.803 1.00 65.69 487 LEU A C 1
ATOM 3801 O O . LEU A 1 487 ? 28.146 -7.940 -32.312 1.00 65.69 487 LEU A O 1
ATOM 3805 N N . ASP A 1 488 ? 26.858 -9.605 -31.542 1.00 59.47 488 ASP A N 1
ATOM 3806 C CA . ASP A 1 488 ? 27.816 -10.699 -31.809 1.00 59.47 488 ASP A CA 1
ATOM 3807 C C . ASP A 1 488 ? 28.240 -10.814 -33.295 1.00 59.47 488 ASP A C 1
ATOM 3809 O O . ASP A 1 488 ? 29.162 -11.559 -33.632 1.00 59.47 488 ASP A O 1
ATOM 3813 N N . LYS A 1 489 ? 27.553 -10.112 -34.209 1.00 60.72 489 LYS A N 1
ATOM 3814 C CA . LYS A 1 489 ? 27.790 -10.116 -35.661 1.00 60.72 489 LYS A CA 1
ATOM 3815 C C . LYS A 1 489 ? 27.535 -8.737 -36.275 1.00 60.72 489 LYS A C 1
ATOM 3817 O O . LYS A 1 489 ? 26.546 -8.545 -36.979 1.00 60.72 489 LYS A O 1
ATOM 3822 N N . VAL A 1 490 ? 28.418 -7.771 -36.033 1.00 69.44 490 VAL A N 1
ATOM 3823 C CA . VAL A 1 490 ? 28.482 -6.578 -36.890 1.00 69.44 490 VAL A CA 1
ATOM 3824 C C . VAL A 1 490 ? 29.189 -6.985 -38.185 1.00 69.44 490 VAL A C 1
ATOM 3826 O O . VAL A 1 490 ? 30.372 -7.312 -38.177 1.00 69.44 490 VAL A O 1
ATOM 3829 N N . GLY A 1 491 ? 28.438 -7.068 -39.285 1.00 83.69 491 GLY A N 1
ATOM 3830 C CA . GLY A 1 491 ? 28.992 -7.366 -40.605 1.00 83.69 491 GLY A CA 1
ATOM 3831 C C . GLY A 1 491 ? 29.386 -6.097 -41.375 1.00 83.69 491 GLY A C 1
ATOM 3832 O O . GLY A 1 491 ? 28.943 -5.002 -41.026 1.00 83.69 491 GLY A O 1
ATOM 3833 N N . PRO A 1 492 ? 30.116 -6.226 -42.499 1.00 87.19 492 PRO A N 1
ATOM 3834 C CA . PRO A 1 492 ? 30.502 -5.082 -43.334 1.00 87.19 492 PRO A CA 1
ATOM 3835 C C . PRO A 1 492 ? 29.311 -4.263 -43.864 1.00 87.19 492 PRO A C 1
ATOM 3837 O O . PRO A 1 492 ? 29.433 -3.066 -44.113 1.00 87.19 492 PRO A O 1
ATOM 3840 N N . ILE A 1 493 ? 28.145 -4.898 -44.051 1.00 90.88 493 ILE A N 1
ATOM 3841 C CA . ILE A 1 493 ? 26.902 -4.225 -44.470 1.00 90.88 493 ILE A CA 1
ATOM 3842 C C . ILE A 1 493 ? 26.376 -3.327 -43.340 1.00 90.88 493 ILE A C 1
ATOM 3844 O O . ILE A 1 493 ? 25.973 -2.193 -43.598 1.00 90.88 493 ILE A O 1
ATOM 3848 N N . HIS A 1 494 ? 26.402 -3.811 -42.094 1.00 90.62 494 HIS A N 1
ATOM 3849 C CA . HIS A 1 494 ? 25.965 -3.066 -40.910 1.00 90.62 494 HIS A CA 1
ATOM 3850 C C . HIS A 1 494 ? 26.836 -1.826 -40.680 1.00 90.62 494 HIS A C 1
ATOM 3852 O O . HIS A 1 494 ? 26.294 -0.748 -40.446 1.00 90.62 494 HIS A O 1
ATOM 3858 N N . GLU A 1 495 ? 28.160 -1.954 -40.814 1.00 89.38 495 GLU A N 1
ATOM 3859 C CA . GLU A 1 495 ? 29.106 -0.834 -40.682 1.00 89.38 495 GLU A CA 1
ATOM 3860 C C . GLU A 1 495 ? 28.860 0.242 -41.740 1.00 89.38 495 GLU A C 1
ATOM 3862 O O . GLU A 1 495 ? 28.695 1.409 -41.393 1.00 89.38 495 GLU A O 1
ATOM 3867 N N . LYS A 1 496 ? 28.726 -0.149 -43.016 1.00 91.81 496 LYS A N 1
ATOM 3868 C CA . LYS A 1 496 ? 28.422 0.790 -44.109 1.00 91.81 496 LYS A CA 1
ATOM 3869 C C . LYS A 1 496 ? 27.096 1.522 -43.904 1.00 91.81 496 LYS A C 1
ATOM 3871 O O . LYS A 1 496 ? 26.994 2.706 -44.218 1.00 91.81 496 LYS A O 1
ATOM 3876 N N . LEU A 1 497 ? 26.072 0.829 -43.399 1.00 91.94 497 LEU A N 1
ATOM 3877 C CA . LEU A 1 497 ? 24.780 1.444 -43.083 1.00 91.94 497 LEU A CA 1
ATOM 3878 C C . LEU A 1 497 ? 24.909 2.479 -41.962 1.00 91.94 497 LEU A C 1
ATOM 3880 O O . LEU A 1 497 ? 24.373 3.580 -42.091 1.00 91.94 497 LEU A O 1
ATOM 3884 N N . LEU A 1 498 ? 25.618 2.142 -40.882 1.00 90.50 498 LEU A N 1
ATOM 3885 C CA . LEU A 1 498 ? 25.843 3.057 -39.764 1.00 90.50 498 LEU A CA 1
ATOM 3886 C C . LEU A 1 498 ? 26.688 4.260 -40.188 1.00 90.50 498 LEU A C 1
ATOM 3888 O O . LEU A 1 498 ? 26.271 5.385 -39.940 1.00 90.50 498 LEU A O 1
ATOM 3892 N N . GLU A 1 499 ? 27.800 4.048 -40.893 1.00 90.44 499 GLU A N 1
ATOM 3893 C CA . GLU A 1 499 ? 28.675 5.117 -41.389 1.00 90.44 499 GLU A CA 1
ATOM 3894 C C . GLU A 1 499 ? 27.917 6.083 -42.313 1.00 90.44 499 GLU A C 1
ATOM 3896 O O . GLU A 1 499 ? 28.038 7.306 -42.194 1.00 90.44 499 GLU A O 1
ATOM 3901 N N . HIS A 1 500 ? 27.070 5.555 -43.205 1.00 93.00 500 HIS A N 1
ATOM 3902 C CA . HIS A 1 500 ? 26.223 6.386 -44.055 1.00 93.00 500 HIS A CA 1
ATOM 3903 C C . HIS A 1 500 ? 25.234 7.221 -43.232 1.00 93.00 500 HIS A C 1
ATOM 3905 O O . HIS A 1 500 ? 25.134 8.430 -43.434 1.00 93.00 500 HIS A O 1
ATOM 3911 N N . LEU A 1 501 ? 24.515 6.601 -42.292 1.00 92.44 501 LEU A N 1
ATOM 3912 C CA . LEU A 1 501 ? 23.531 7.295 -41.457 1.00 92.44 501 LEU A CA 1
ATOM 3913 C C . LEU A 1 501 ? 24.176 8.309 -40.501 1.00 92.44 501 LEU A C 1
ATOM 3915 O O . LEU A 1 501 ? 23.565 9.342 -40.232 1.00 92.44 501 LEU A O 1
ATOM 3919 N N . GLU A 1 502 ? 25.389 8.042 -40.009 1.00 88.19 502 GLU A N 1
ATOM 3920 C CA . GLU A 1 502 ? 26.158 8.954 -39.156 1.00 88.19 502 GLU A CA 1
ATOM 3921 C C . GLU A 1 502 ? 26.710 10.153 -39.947 1.00 88.19 502 GLU A C 1
ATOM 3923 O O . GLU A 1 502 ? 26.657 11.285 -39.470 1.00 88.19 502 GLU A O 1
ATOM 3928 N N . SER A 1 503 ? 27.181 9.944 -41.181 1.00 88.50 503 SER A N 1
ATOM 3929 C CA . SER A 1 503 ? 27.774 11.011 -42.005 1.00 88.50 503 SER A CA 1
ATOM 3930 C C . SER A 1 503 ? 26.753 11.864 -42.769 1.00 88.50 503 SER A C 1
ATOM 3932 O O . SER A 1 503 ? 26.925 13.078 -42.885 1.00 88.50 503 SER A O 1
ATOM 3934 N N . ARG A 1 504 ? 25.689 11.256 -43.312 1.00 88.75 504 ARG A N 1
ATOM 3935 C CA . ARG A 1 504 ? 24.657 11.940 -44.120 1.00 88.75 504 ARG A CA 1
ATOM 3936 C C . ARG A 1 504 ? 23.418 12.335 -43.323 1.00 88.75 504 ARG A C 1
ATOM 3938 O O . ARG A 1 504 ? 22.683 13.222 -43.752 1.00 88.75 504 ARG A O 1
ATOM 3945 N N . GLY A 1 505 ? 23.184 11.703 -42.175 1.00 87.88 505 GLY A N 1
ATOM 3946 C CA . GLY A 1 505 ? 21.975 11.896 -41.382 1.00 87.88 505 GLY A CA 1
ATOM 3947 C C . GLY A 1 505 ? 20.798 11.035 -41.851 1.00 87.88 505 GLY A C 1
ATOM 3948 O O . GLY A 1 505 ? 20.961 9.972 -42.452 1.00 87.88 505 GLY A O 1
ATOM 3949 N N . ALA A 1 506 ? 19.581 11.472 -41.513 1.00 91.12 506 ALA A N 1
ATOM 3950 C CA . ALA A 1 506 ? 18.368 10.698 -41.760 1.00 91.12 506 ALA A CA 1
ATOM 3951 C C . ALA A 1 506 ? 18.114 10.511 -43.267 1.00 91.12 506 ALA A C 1
ATOM 3953 O O . ALA A 1 506 ? 17.914 11.496 -43.974 1.00 91.12 506 ALA A O 1
ATOM 3954 N N . SER A 1 507 ? 18.081 9.259 -43.728 1.00 93.00 507 SER A N 1
ATOM 3955 C CA . SER A 1 507 ? 18.081 8.901 -45.153 1.00 93.00 507 SER A CA 1
ATOM 3956 C C . SER A 1 507 ? 16.912 7.979 -45.511 1.00 93.00 507 SER A C 1
ATOM 3958 O O . SER A 1 507 ? 16.499 7.125 -44.719 1.00 93.00 507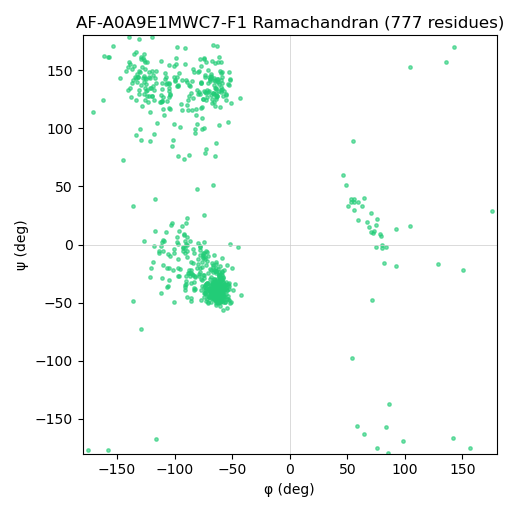 SER A O 1
ATOM 3960 N N . PHE A 1 508 ? 16.357 8.123 -46.710 1.00 91.06 508 PHE A N 1
ATOM 3961 C CA . PHE A 1 508 ? 15.322 7.218 -47.214 1.00 91.06 508 PHE A CA 1
ATOM 3962 C C . PHE A 1 508 ? 15.910 5.850 -47.581 1.00 91.06 508 PHE A C 1
ATOM 3964 O O . PHE A 1 508 ? 17.085 5.717 -47.913 1.00 91.06 508 PHE A O 1
ATOM 3971 N N . LEU A 1 509 ? 15.071 4.806 -47.596 1.00 88.06 509 LEU A N 1
ATOM 3972 C CA . LEU A 1 509 ? 15.515 3.452 -47.958 1.00 88.06 509 LEU A CA 1
ATOM 3973 C C . LEU A 1 509 ? 16.177 3.391 -49.348 1.00 88.06 509 LEU A C 1
ATOM 3975 O O . LEU A 1 509 ? 17.127 2.638 -49.533 1.00 88.06 509 LEU A O 1
ATOM 3979 N N . VAL A 1 510 ? 15.694 4.184 -50.310 1.00 88.06 510 VAL A N 1
ATOM 3980 C CA . VAL A 1 510 ? 16.259 4.240 -51.669 1.00 88.06 510 VAL A CA 1
ATOM 3981 C C . VAL A 1 510 ? 17.699 4.766 -51.644 1.00 88.06 510 VAL A C 1
ATOM 3983 O O . VAL A 1 510 ? 18.561 4.212 -52.316 1.00 88.06 510 VAL A O 1
ATOM 3986 N N . GLU A 1 511 ? 17.985 5.775 -50.819 1.00 89.06 511 GLU A N 1
ATOM 3987 C CA . GLU A 1 511 ? 19.330 6.347 -50.666 1.00 89.06 511 GLU A CA 1
ATOM 3988 C C . GLU A 1 511 ? 20.288 5.330 -50.035 1.00 89.06 511 GLU A C 1
ATOM 3990 O O . GLU A 1 511 ? 21.397 5.130 -50.532 1.00 89.06 511 GLU A O 1
ATOM 3995 N N . LEU A 1 512 ? 19.824 4.602 -49.012 1.00 89.81 512 LEU A N 1
ATOM 3996 C CA . LEU A 1 512 ? 20.589 3.518 -48.389 1.00 89.81 512 LEU A CA 1
ATOM 3997 C C . LEU A 1 512 ? 20.877 2.376 -49.374 1.00 89.81 512 LEU A C 1
ATOM 3999 O O . LEU A 1 512 ? 21.991 1.853 -49.412 1.00 89.81 512 LEU A O 1
ATOM 4003 N N . GLN A 1 513 ? 19.897 2.006 -50.204 1.00 89.00 513 GLN A N 1
ATOM 4004 C CA . GLN A 1 513 ? 20.064 0.990 -51.247 1.00 89.00 513 GLN A CA 1
ATOM 4005 C C . GLN A 1 513 ? 21.099 1.405 -52.292 1.00 89.00 513 GLN A C 1
ATOM 4007 O O . GLN A 1 513 ? 21.897 0.570 -52.709 1.00 89.00 513 GLN A O 1
ATOM 4012 N N . MET A 1 514 ? 21.118 2.680 -52.687 1.00 87.81 514 MET A N 1
ATOM 4013 C CA . MET A 1 514 ? 22.114 3.207 -53.622 1.00 87.81 514 MET A CA 1
ATOM 4014 C C . MET A 1 514 ? 23.517 3.265 -53.006 1.00 87.81 514 MET A C 1
ATOM 4016 O O . MET A 1 514 ? 24.490 2.984 -53.699 1.00 87.81 514 MET A O 1
ATOM 4020 N N . ALA A 1 515 ? 23.628 3.608 -51.719 1.00 86.94 515 ALA A N 1
ATOM 4021 C CA . ALA A 1 515 ? 24.912 3.746 -51.035 1.00 86.94 515 ALA A CA 1
ATOM 4022 C C . ALA A 1 515 ? 25.586 2.401 -50.720 1.00 86.94 515 ALA A C 1
ATOM 4024 O O . ALA A 1 515 ? 26.796 2.263 -50.886 1.00 86.94 515 ALA A O 1
ATOM 4025 N N . VAL A 1 516 ? 24.815 1.410 -50.262 1.00 88.06 516 VAL A N 1
ATOM 4026 C CA . VAL A 1 516 ? 25.350 0.098 -49.859 1.00 88.06 516 VAL A CA 1
ATOM 4027 C C . VAL A 1 516 ? 25.376 -0.888 -51.029 1.00 88.06 516 VAL A C 1
ATOM 4029 O O . VAL A 1 516 ? 26.303 -1.690 -51.121 1.00 88.06 516 VAL A O 1
ATOM 4032 N N . ASN A 1 517 ? 24.391 -0.797 -51.934 1.00 85.75 517 ASN A N 1
ATOM 4033 C CA . ASN A 1 517 ? 24.225 -1.635 -53.126 1.00 85.75 517 ASN A CA 1
ATOM 4034 C C . ASN A 1 517 ? 24.332 -3.150 -52.848 1.00 85.75 517 ASN A C 1
ATOM 4036 O O . ASN A 1 517 ? 25.079 -3.869 -53.511 1.00 85.75 517 ASN A O 1
ATOM 4040 N N . ASP A 1 518 ? 23.568 -3.632 -51.861 1.00 87.31 518 ASP A N 1
ATOM 4041 C CA . ASP A 1 518 ? 23.529 -5.039 -51.442 1.00 87.31 518 ASP A CA 1
ATOM 4042 C C . ASP A 1 518 ? 22.078 -5.558 -51.341 1.00 87.31 518 ASP A C 1
ATOM 4044 O O . ASP A 1 518 ? 21.146 -4.803 -51.042 1.00 87.31 518 ASP A O 1
ATOM 4048 N N . LYS A 1 519 ? 21.867 -6.856 -51.601 1.00 84.44 519 LYS A N 1
ATOM 4049 C CA . LYS A 1 519 ? 20.550 -7.515 -51.537 1.00 84.44 519 LYS A CA 1
ATOM 4050 C C . LYS A 1 519 ? 20.085 -7.754 -50.097 1.00 84.44 519 LYS A C 1
ATOM 4052 O O . LYS A 1 519 ? 18.875 -7.752 -49.861 1.00 84.44 519 LYS A O 1
ATOM 4057 N N . ASP A 1 520 ? 21.014 -7.881 -49.151 1.00 86.06 520 ASP A N 1
ATOM 4058 C CA . ASP A 1 520 ? 20.738 -8.185 -47.741 1.00 86.06 520 ASP A CA 1
ATOM 4059 C C . ASP A 1 520 ? 20.609 -6.927 -46.861 1.00 86.06 520 ASP A C 1
ATOM 4061 O O . ASP A 1 520 ? 20.581 -6.999 -45.631 1.00 86.06 520 ASP A O 1
ATOM 4065 N N . ILE A 1 521 ? 20.436 -5.756 -47.485 1.00 88.44 521 ILE A N 1
ATOM 4066 C CA . ILE A 1 521 ? 20.305 -4.468 -46.792 1.00 88.44 521 ILE A CA 1
ATOM 4067 C C . ILE A 1 521 ? 19.135 -4.420 -45.802 1.00 88.44 521 ILE A C 1
ATOM 4069 O O . ILE A 1 521 ? 19.265 -3.857 -44.722 1.00 88.44 521 ILE A O 1
ATOM 4073 N N . LEU A 1 522 ? 17.980 -5.000 -46.145 1.00 86.19 522 LEU A N 1
ATOM 4074 C CA . LEU A 1 522 ? 16.788 -4.945 -45.292 1.00 86.19 522 LEU A CA 1
ATOM 4075 C C . LEU A 1 522 ? 16.911 -5.827 -44.041 1.00 86.19 522 LEU A C 1
ATOM 4077 O O . LEU A 1 522 ? 16.599 -5.324 -42.964 1.00 86.19 522 LEU A O 1
ATOM 4081 N N . PRO A 1 523 ? 17.360 -7.094 -44.138 1.00 87.75 523 PRO A N 1
ATOM 4082 C CA . PRO A 1 523 ? 17.754 -7.872 -42.965 1.00 87.75 523 PRO A CA 1
ATOM 4083 C C . PRO A 1 523 ? 18.766 -7.137 -42.078 1.00 87.75 523 PRO A C 1
ATOM 4085 O O . PRO A 1 523 ? 18.494 -6.958 -40.895 1.00 87.75 523 PRO A O 1
ATOM 4088 N N . ALA A 1 524 ? 19.854 -6.611 -42.655 1.00 89.44 524 ALA A N 1
ATOM 4089 C CA . ALA A 1 524 ? 20.883 -5.898 -41.894 1.00 89.44 524 ALA A CA 1
ATOM 4090 C C . ALA A 1 524 ? 20.340 -4.637 -41.197 1.00 89.44 524 ALA A C 1
ATOM 4092 O O . ALA A 1 524 ? 20.668 -4.360 -40.044 1.00 89.44 524 ALA A O 1
ATOM 4093 N N . LEU A 1 525 ? 19.457 -3.889 -41.864 1.00 90.31 525 LEU A N 1
ATOM 4094 C CA . LEU A 1 525 ? 18.793 -2.723 -41.285 1.00 90.31 525 LEU A CA 1
ATOM 4095 C C . LEU A 1 525 ? 17.900 -3.109 -40.098 1.00 90.31 525 LEU A C 1
ATOM 4097 O O . LEU A 1 525 ? 17.909 -2.421 -39.082 1.00 90.31 525 LEU A O 1
ATOM 4101 N N . TRP A 1 526 ? 17.161 -4.219 -40.191 1.00 90.19 526 TRP A N 1
ATOM 4102 C CA . TRP A 1 526 ? 16.357 -4.721 -39.075 1.00 90.19 526 TRP A CA 1
ATOM 4103 C C . TRP A 1 526 ? 17.209 -5.250 -37.921 1.00 90.19 526 TRP A C 1
ATOM 4105 O O . TRP A 1 526 ? 16.842 -5.023 -36.771 1.00 90.19 526 TRP A O 1
ATOM 4115 N N . ASP A 1 527 ? 18.352 -5.883 -38.193 1.00 89.62 527 ASP A N 1
ATOM 4116 C CA . ASP A 1 527 ? 19.305 -6.268 -37.145 1.00 89.62 527 ASP A CA 1
ATOM 4117 C C . ASP A 1 527 ? 19.775 -5.034 -36.360 1.00 89.62 527 ASP A C 1
ATOM 4119 O O . ASP A 1 527 ? 19.741 -5.028 -35.128 1.00 89.62 527 ASP A O 1
ATOM 4123 N N . LEU A 1 528 ? 20.125 -3.948 -37.065 1.00 90.62 528 LEU A N 1
ATOM 4124 C CA . LEU A 1 528 ? 20.495 -2.669 -36.448 1.00 90.62 528 LEU A CA 1
ATOM 4125 C C . LEU A 1 528 ? 19.340 -2.031 -35.663 1.00 90.62 528 LEU A C 1
ATOM 4127 O O . LEU A 1 528 ? 19.567 -1.447 -34.601 1.00 90.62 528 LEU A O 1
ATOM 4131 N N . VAL A 1 529 ? 18.104 -2.140 -36.157 1.00 92.00 529 VAL A N 1
ATOM 4132 C CA . VAL A 1 529 ? 16.906 -1.662 -35.449 1.00 92.00 529 VAL A CA 1
ATOM 4133 C C . VAL A 1 529 ? 16.703 -2.432 -34.150 1.00 92.00 529 VAL A C 1
ATOM 4135 O O . VAL A 1 529 ? 16.507 -1.822 -33.102 1.00 92.00 529 VAL A O 1
ATOM 4138 N N . TRP A 1 530 ? 16.771 -3.764 -34.182 1.00 91.19 530 TRP A N 1
ATOM 4139 C CA . TRP A 1 530 ? 16.556 -4.587 -32.991 1.00 91.19 530 TRP A CA 1
ATOM 4140 C C . TRP A 1 530 ? 17.689 -4.493 -31.978 1.00 91.19 530 TRP A C 1
ATOM 4142 O O . TRP A 1 530 ? 17.430 -4.665 -30.787 1.00 91.19 530 TRP A O 1
ATOM 4152 N N . ALA A 1 531 ? 18.891 -4.149 -32.433 1.00 88.75 531 ALA A N 1
ATOM 4153 C CA . ALA A 1 531 ? 19.999 -3.756 -31.577 1.00 88.75 531 ALA A CA 1
ATOM 4154 C C . ALA A 1 531 ? 19.864 -2.333 -31.004 1.00 88.75 531 ALA A C 1
ATOM 4156 O O . ALA A 1 531 ? 20.675 -1.947 -30.170 1.00 88.75 531 ALA A O 1
ATOM 4157 N N . GLY A 1 532 ? 18.868 -1.545 -31.424 1.00 91.00 532 GLY A N 1
ATOM 4158 C CA . GLY A 1 532 ? 18.642 -0.184 -30.934 1.00 91.00 532 GLY A CA 1
ATOM 4159 C C . GLY A 1 532 ? 19.617 0.857 -31.493 1.00 91.00 532 GLY A C 1
ATOM 4160 O O . GLY A 1 532 ? 19.807 1.906 -30.883 1.00 91.00 532 GLY A O 1
ATOM 4161 N N . LEU A 1 533 ? 20.245 0.584 -32.641 1.00 91.00 533 LEU A N 1
ATOM 4162 C CA . LEU A 1 533 ? 21.215 1.479 -33.284 1.00 91.00 533 LEU A CA 1
ATOM 4163 C C . LEU A 1 533 ? 20.601 2.334 -34.393 1.00 91.00 533 LEU A C 1
ATOM 4165 O O . LEU A 1 533 ? 21.077 3.439 -34.659 1.00 91.00 533 LEU A O 1
ATOM 4169 N N . VAL A 1 534 ? 19.534 1.846 -35.022 1.00 92.75 534 VAL A N 1
ATOM 4170 C CA . VAL A 1 534 ? 18.807 2.544 -36.086 1.00 92.75 534 VAL A CA 1
ATOM 4171 C C . VAL A 1 534 ? 17.330 2.660 -35.719 1.00 92.75 534 VAL A C 1
ATOM 4173 O O . VAL A 1 534 ? 16.744 1.754 -35.132 1.00 92.75 534 VAL A O 1
ATOM 4176 N N . THR A 1 535 ? 16.723 3.790 -36.069 1.00 93.31 535 THR A N 1
ATOM 4177 C CA . THR A 1 535 ? 15.286 4.050 -35.929 1.00 93.31 535 THR A CA 1
ATOM 4178 C C . THR A 1 535 ? 14.699 4.605 -37.232 1.00 93.31 535 THR A C 1
ATOM 4180 O O . THR A 1 535 ? 15.426 4.859 -38.196 1.00 93.31 535 THR A O 1
ATOM 4183 N N . ASN A 1 536 ? 13.385 4.817 -37.257 1.00 92.44 536 ASN A N 1
ATOM 4184 C CA . ASN A 1 536 ? 12.636 5.442 -38.335 1.00 92.44 536 ASN A CA 1
ATOM 4185 C C . ASN A 1 536 ? 11.730 6.560 -37.789 1.00 92.44 536 ASN A C 1
ATOM 4187 O O . ASN A 1 536 ? 11.229 6.464 -36.671 1.00 92.44 536 ASN A O 1
ATOM 4191 N N . ASP A 1 537 ? 11.487 7.604 -38.580 1.00 88.31 537 ASP A N 1
ATOM 4192 C CA . ASP A 1 537 ? 10.591 8.713 -38.208 1.00 88.31 537 ASP A CA 1
ATOM 4193 C C . ASP A 1 537 ? 9.086 8.364 -38.276 1.00 88.31 537 ASP A C 1
ATOM 4195 O O . ASP A 1 537 ? 8.250 9.137 -37.811 1.00 88.31 537 ASP A O 1
ATOM 4199 N N . THR A 1 538 ? 8.726 7.181 -38.784 1.00 89.62 538 THR A N 1
ATOM 4200 C CA . THR A 1 538 ? 7.350 6.670 -38.855 1.00 89.62 538 THR A CA 1
ATOM 4201 C C . THR A 1 538 ? 7.203 5.282 -38.220 1.00 89.62 538 THR A C 1
ATOM 4203 O O . THR A 1 538 ? 8.174 4.550 -38.018 1.00 89.62 538 THR A O 1
ATOM 4206 N N . PHE A 1 539 ? 5.959 4.878 -37.946 1.00 91.25 539 PHE A N 1
ATOM 4207 C CA . PHE A 1 539 ? 5.614 3.527 -37.473 1.00 91.25 539 PHE A CA 1
ATOM 4208 C C . PHE A 1 539 ? 5.246 2.565 -38.616 1.00 91.25 539 PHE A C 1
ATOM 4210 O O . PHE A 1 539 ? 5.016 1.374 -38.392 1.00 91.25 539 PHE A O 1
ATOM 4217 N N . VAL A 1 540 ? 5.217 3.054 -39.861 1.00 88.31 540 VAL A N 1
ATOM 4218 C CA . VAL A 1 540 ? 4.842 2.273 -41.051 1.00 88.31 540 VAL A CA 1
ATOM 4219 C C . VAL A 1 540 ? 5.715 1.020 -41.227 1.00 88.31 540 VAL A C 1
ATOM 4221 O O . VAL A 1 540 ? 5.143 -0.050 -41.463 1.00 88.31 540 VAL A O 1
ATOM 4224 N N . PRO A 1 541 ? 7.057 1.070 -41.060 1.00 88.75 541 PRO A N 1
ATOM 4225 C CA . PRO A 1 541 ? 7.888 -0.130 -41.161 1.00 88.75 541 PRO A CA 1
ATOM 4226 C C . PRO A 1 541 ? 7.518 -1.218 -40.146 1.00 88.75 541 PRO A C 1
ATOM 4228 O O . PRO A 1 541 ? 7.504 -2.395 -40.500 1.00 88.75 541 PRO A O 1
ATOM 4231 N N . LEU A 1 542 ? 7.171 -0.835 -38.911 1.00 89.38 542 LEU A N 1
ATOM 4232 C CA . LEU A 1 542 ? 6.786 -1.768 -37.848 1.00 89.38 542 LEU A CA 1
ATOM 4233 C C . LEU A 1 542 ? 5.444 -2.444 -38.147 1.00 89.38 542 LEU A C 1
ATOM 4235 O O . LEU A 1 542 ? 5.324 -3.660 -38.013 1.00 89.38 542 LEU A O 1
ATOM 4239 N N . ARG A 1 543 ? 4.453 -1.689 -38.636 1.00 88.62 543 ARG A N 1
ATOM 4240 C CA . ARG A 1 543 ? 3.163 -2.256 -39.077 1.00 88.62 543 ARG A CA 1
ATOM 4241 C C . ARG A 1 543 ? 3.329 -3.212 -40.257 1.00 88.62 543 ARG A C 1
ATOM 4243 O O . ARG A 1 543 ? 2.625 -4.218 -40.347 1.00 88.62 543 ARG A O 1
ATOM 4250 N N . GLY A 1 544 ? 4.289 -2.925 -41.138 1.00 82.00 544 GLY A N 1
ATOM 4251 C CA . GLY A 1 544 ? 4.629 -3.763 -42.285 1.00 82.00 544 GLY A CA 1
ATOM 4252 C C . GLY A 1 544 ? 5.111 -5.172 -41.918 1.00 82.00 544 GLY A C 1
ATOM 4253 O O . GLY A 1 544 ? 4.890 -6.093 -42.703 1.00 82.00 544 GLY A O 1
ATOM 4254 N N . LEU A 1 545 ? 5.694 -5.368 -40.728 1.00 80.44 545 LEU A N 1
ATOM 4255 C CA . LEU A 1 545 ? 6.150 -6.684 -40.252 1.00 80.44 545 LEU A CA 1
ATOM 4256 C C . LEU A 1 545 ? 4.999 -7.678 -40.046 1.00 80.44 545 LEU A C 1
ATOM 4258 O O . LEU A 1 545 ? 5.176 -8.879 -40.231 1.00 80.44 545 LEU A O 1
ATOM 4262 N N . ASN A 1 546 ? 3.808 -7.192 -39.692 1.00 68.31 546 ASN A N 1
ATOM 4263 C CA . ASN A 1 546 ? 2.664 -8.038 -39.350 1.00 68.31 546 ASN A CA 1
ATOM 4264 C C . ASN A 1 546 ? 1.763 -8.374 -40.562 1.00 68.31 546 ASN A C 1
ATOM 4266 O O . ASN A 1 546 ? 0.789 -9.121 -40.441 1.00 68.31 546 ASN A O 1
ATOM 4270 N N . SER A 1 547 ? 2.057 -7.832 -41.750 1.00 64.81 547 SER A N 1
ATOM 4271 C CA . SER A 1 547 ? 1.239 -8.050 -42.949 1.00 64.81 547 SER A CA 1
ATOM 4272 C C . SER A 1 547 ? 1.421 -9.472 -43.506 1.00 64.81 547 SER A C 1
ATOM 4274 O O . SER A 1 547 ? 2.535 -9.910 -43.800 1.00 64.81 547 SER A O 1
ATOM 4276 N N . LYS A 1 548 ? 0.322 -10.228 -43.657 1.00 53.69 548 LYS A N 1
ATOM 4277 C CA . LYS A 1 548 ? 0.351 -11.609 -44.172 1.00 53.69 548 LYS A CA 1
ATOM 4278 C C . LYS A 1 548 ? 0.849 -11.635 -45.624 1.00 53.69 548 LYS A C 1
ATOM 4280 O O . LYS A 1 548 ? 0.301 -10.956 -46.487 1.00 53.69 548 LYS A O 1
ATOM 4285 N N . LYS A 1 549 ? 1.852 -12.479 -45.898 1.00 45.09 549 LYS A N 1
ATOM 4286 C CA . LYS A 1 549 ? 2.448 -12.708 -47.228 1.00 45.09 549 LYS A CA 1
ATOM 4287 C C . LYS A 1 549 ? 1.381 -13.070 -48.276 1.00 45.09 549 LYS A C 1
ATOM 4289 O O . LYS A 1 549 ? 0.900 -14.200 -48.302 1.00 45.09 549 LYS A O 1
ATOM 4294 N N . GLY A 1 550 ? 1.059 -12.128 -49.164 1.00 43.91 550 GLY A N 1
ATOM 4295 C CA . GLY A 1 550 ? 0.228 -12.317 -50.358 1.00 43.91 550 GLY A CA 1
ATOM 4296 C C . GLY A 1 550 ? 0.965 -11.862 -51.625 1.00 43.91 550 GLY A C 1
ATOM 4297 O O . GLY A 1 550 ? 1.588 -10.804 -51.644 1.00 43.91 550 GLY A O 1
ATOM 4298 N N . ARG A 1 551 ? 0.944 -12.708 -52.665 1.00 45.19 551 ARG A N 1
ATOM 4299 C CA . ARG A 1 551 ? 1.770 -12.652 -53.887 1.00 45.19 551 ARG A CA 1
ATOM 4300 C C . ARG A 1 551 ? 1.332 -11.552 -54.864 1.00 45.19 551 ARG A C 1
ATOM 4302 O O . ARG A 1 551 ? 0.466 -11.803 -55.686 1.00 45.19 551 ARG A O 1
ATOM 4309 N N . THR A 1 552 ? 2.034 -10.419 -54.851 1.00 36.81 552 THR A N 1
ATOM 4310 C CA . THR A 1 552 ? 2.397 -9.617 -56.043 1.00 36.81 552 THR A CA 1
ATOM 4311 C C . THR A 1 552 ? 3.397 -8.539 -55.606 1.00 36.81 552 THR A C 1
ATOM 4313 O O . THR A 1 552 ? 3.031 -7.652 -54.852 1.00 36.81 552 THR A O 1
ATOM 4316 N N . LYS A 1 553 ? 4.656 -8.585 -56.067 1.00 41.09 553 LYS A N 1
ATOM 4317 C CA . LYS A 1 553 ? 5.678 -7.526 -55.872 1.00 41.09 553 LYS A CA 1
ATOM 4318 C C . LYS A 1 553 ? 5.960 -7.089 -54.419 1.00 41.09 553 LYS A C 1
ATOM 4320 O O . LYS A 1 553 ? 5.564 -6.024 -53.963 1.00 41.09 553 LYS A O 1
ATOM 4325 N N . ASP A 1 554 ? 6.898 -7.796 -53.813 1.00 49.47 554 ASP A N 1
ATOM 4326 C CA . ASP A 1 554 ? 7.767 -7.387 -52.701 1.00 49.47 554 ASP A CA 1
ATOM 4327 C C . ASP A 1 554 ? 8.434 -5.986 -52.778 1.00 49.47 554 ASP A C 1
ATOM 4329 O O . ASP A 1 554 ? 9.193 -5.626 -51.884 1.00 49.47 554 ASP A O 1
ATOM 4333 N N . ARG A 1 555 ? 8.263 -5.194 -53.844 1.00 45.19 555 ARG A N 1
ATOM 4334 C CA . ARG A 1 555 ? 9.351 -4.307 -54.303 1.00 45.19 555 ARG A CA 1
ATOM 4335 C C . ARG A 1 555 ? 9.115 -2.801 -54.316 1.00 45.19 555 ARG A C 1
ATOM 4337 O O . ARG A 1 555 ? 10.098 -2.089 -54.420 1.00 45.19 555 ARG A O 1
ATOM 4344 N N . ILE A 1 556 ? 7.882 -2.304 -54.213 1.00 39.16 556 ILE A N 1
ATOM 4345 C CA . ILE A 1 556 ? 7.594 -0.849 -54.279 1.00 39.16 556 ILE A CA 1
ATOM 4346 C C . ILE A 1 556 ? 6.887 -0.357 -53.007 1.00 39.16 556 ILE A C 1
ATOM 4348 O O . ILE A 1 556 ? 7.063 0.774 -52.592 1.00 39.16 556 ILE A O 1
ATOM 4352 N N . PHE A 1 557 ? 6.139 -1.216 -52.316 1.00 46.59 557 PHE A N 1
ATOM 4353 C CA . PHE A 1 557 ? 5.230 -0.797 -51.241 1.00 46.59 557 PHE A CA 1
ATOM 4354 C C . PHE A 1 557 ? 5.891 -0.628 -49.859 1.00 46.59 557 PHE A C 1
ATOM 4356 O O . PHE A 1 557 ? 5.345 0.030 -48.984 1.00 46.59 557 PHE A O 1
ATOM 4363 N N . ARG A 1 558 ? 7.107 -1.166 -49.672 1.00 51.66 558 ARG A N 1
ATOM 4364 C CA . ARG A 1 558 ? 8.005 -0.768 -48.569 1.00 51.66 558 ARG A CA 1
ATOM 4365 C C . ARG A 1 558 ? 8.639 0.618 -48.813 1.00 51.66 558 ARG A C 1
ATOM 4367 O O . ARG A 1 558 ? 9.267 1.167 -47.913 1.00 51.66 558 ARG A O 1
ATOM 4374 N N . MET A 1 559 ? 8.501 1.183 -50.020 1.00 41.53 559 MET A N 1
ATOM 4375 C CA . MET A 1 559 ? 9.128 2.437 -50.452 1.00 41.53 559 MET A CA 1
ATOM 4376 C C . MET A 1 559 ? 8.212 3.650 -50.190 1.00 41.53 559 MET A C 1
ATOM 4378 O O . MET A 1 559 ? 7.596 4.173 -51.107 1.00 41.53 559 MET A O 1
ATOM 4382 N N . ALA A 1 560 ? 8.089 4.050 -48.921 1.00 54.62 560 ALA A N 1
ATOM 4383 C CA . ALA A 1 560 ? 7.898 5.435 -48.426 1.00 54.62 560 ALA A CA 1
ATOM 4384 C C . ALA A 1 560 ? 7.700 5.438 -46.892 1.00 54.62 560 ALA A C 1
ATOM 4386 O O . ALA A 1 560 ? 6.998 6.279 -46.340 1.00 54.62 560 ALA A O 1
ATOM 4387 N N . GLY A 1 561 ? 8.268 4.457 -46.182 1.00 65.56 561 GLY A N 1
ATOM 4388 C CA . GLY A 1 561 ? 8.091 4.292 -44.738 1.00 65.56 561 GLY A CA 1
ATOM 4389 C C . GLY A 1 561 ? 8.998 5.211 -43.936 1.00 65.56 561 GLY A C 1
ATOM 4390 O O . GLY A 1 561 ? 9.693 4.714 -43.064 1.00 65.56 561 GLY A O 1
ATOM 4391 N N . GLY A 1 562 ? 9.058 6.495 -44.286 1.00 81.81 562 GLY A N 1
ATOM 4392 C CA . GLY A 1 562 ? 9.884 7.465 -43.579 1.00 81.81 562 GLY A CA 1
ATOM 4393 C C . GLY A 1 562 ? 11.388 7.382 -43.861 1.00 81.81 562 GLY A C 1
ATOM 4394 O O . GLY A 1 562 ? 11.855 6.619 -44.716 1.00 81.81 562 GLY A O 1
ATOM 4395 N N . ARG A 1 563 ? 12.149 8.194 -43.131 1.00 90.56 563 ARG A N 1
ATOM 4396 C CA . ARG A 1 563 ? 13.613 8.234 -43.137 1.00 90.56 563 ARG A CA 1
ATOM 4397 C C . ARG A 1 563 ? 14.163 7.420 -41.976 1.00 90.56 563 ARG A C 1
ATOM 4399 O O . ARG A 1 563 ? 13.715 7.525 -40.834 1.00 90.56 563 ARG A O 1
ATOM 4406 N N . TRP A 1 564 ? 15.188 6.639 -42.273 1.00 92.19 564 TRP A N 1
ATOM 4407 C CA . TRP A 1 564 ? 15.968 5.900 -41.293 1.00 92.19 564 TRP A CA 1
ATOM 4408 C C . TRP A 1 564 ? 17.046 6.805 -40.720 1.00 92.19 564 TRP A C 1
ATOM 4410 O O . TRP A 1 564 ? 17.645 7.589 -41.450 1.00 92.19 564 TRP A O 1
ATOM 4420 N N . SER A 1 565 ? 17.306 6.712 -39.422 1.00 92.56 565 SER A N 1
ATOM 4421 C CA . SER A 1 565 ? 18.330 7.524 -38.764 1.00 92.56 565 SER A CA 1
ATOM 4422 C C . SER A 1 565 ? 19.072 6.734 -37.697 1.00 92.56 565 SER A C 1
ATOM 4424 O O . SER A 1 565 ? 18.509 5.833 -37.073 1.00 92.56 565 SER A O 1
ATOM 4426 N N . ALA A 1 566 ? 20.344 7.074 -37.485 1.00 91.69 566 ALA A N 1
ATOM 4427 C CA . ALA A 1 566 ? 21.119 6.526 -36.383 1.00 91.69 566 ALA A CA 1
ATOM 4428 C C . ALA A 1 566 ? 20.549 7.029 -35.047 1.00 91.69 566 ALA A C 1
ATOM 4430 O O . ALA A 1 566 ? 20.386 8.236 -34.845 1.00 91.69 566 ALA A O 1
ATOM 4431 N N . VAL A 1 567 ? 20.300 6.118 -34.103 1.00 89.75 567 VAL A N 1
ATOM 4432 C CA . VAL A 1 567 ? 19.811 6.453 -32.751 1.00 89.75 567 VAL A CA 1
ATOM 4433 C C . VAL A 1 567 ? 20.783 7.393 -32.040 1.00 89.75 567 VAL A C 1
ATOM 4435 O O . VAL A 1 567 ? 20.363 8.279 -31.301 1.00 89.75 567 VAL A O 1
ATOM 4438 N N . ARG A 1 568 ? 22.081 7.293 -32.346 1.00 86.19 568 ARG A N 1
ATOM 4439 C CA . ARG A 1 568 ? 23.115 8.211 -31.857 1.00 86.19 568 ARG A CA 1
ATOM 4440 C C . ARG A 1 568 ? 22.788 9.679 -32.119 1.00 86.19 568 ARG A C 1
ATOM 4442 O O . ARG A 1 568 ? 23.004 10.506 -31.239 1.00 86.19 568 ARG A O 1
ATOM 4449 N N . HIS A 1 569 ? 22.196 10.002 -33.269 1.00 84.81 569 HIS A N 1
ATOM 4450 C CA . HIS A 1 569 ? 21.793 11.374 -33.579 1.00 84.81 569 HIS A CA 1
ATOM 4451 C C . HIS A 1 569 ? 20.677 11.867 -32.656 1.00 84.81 569 HIS A C 1
ATOM 4453 O O . HIS A 1 569 ? 20.618 13.052 -32.337 1.00 84.81 569 HIS A O 1
ATOM 4459 N N . LEU A 1 570 ? 19.816 10.981 -32.154 1.00 82.12 570 LEU A N 1
ATOM 4460 C CA . LEU A 1 570 ? 18.781 11.362 -31.191 1.00 82.12 570 LEU A CA 1
ATOM 4461 C C . LEU A 1 570 ? 19.389 11.869 -29.874 1.00 82.12 570 LEU A C 1
ATOM 4463 O O . LEU A 1 570 ? 18.851 12.804 -29.287 1.00 82.12 570 LEU A O 1
ATOM 4467 N N . HIS A 1 571 ? 20.529 11.309 -29.457 1.00 76.06 571 HIS A N 1
ATOM 4468 C CA . HIS A 1 571 ? 21.269 11.751 -28.271 1.00 76.06 571 HIS A CA 1
ATOM 4469 C C . HIS A 1 571 ? 22.025 13.072 -28.499 1.00 76.06 571 HIS A C 1
ATOM 4471 O O . HIS A 1 571 ? 22.210 13.833 -27.552 1.00 76.06 571 HIS A O 1
ATOM 4477 N N . THR A 1 572 ? 22.447 13.365 -29.735 1.00 68.19 572 THR A N 1
ATOM 4478 C CA . THR A 1 572 ? 23.341 14.495 -30.056 1.00 68.19 572 THR A CA 1
ATOM 4479 C C . THR A 1 572 ? 22.674 15.695 -30.734 1.00 68.19 572 THR A C 1
ATOM 4481 O O . THR A 1 572 ? 23.323 16.727 -30.858 1.00 68.19 572 THR A O 1
ATOM 4484 N N . THR A 1 573 ? 21.402 15.614 -31.155 1.00 58.44 573 THR A N 1
ATOM 4485 C CA . THR A 1 573 ? 20.713 16.722 -31.873 1.00 58.44 573 THR A CA 1
ATOM 4486 C C . THR A 1 573 ? 20.031 17.741 -30.937 1.00 58.44 573 THR A C 1
ATOM 4488 O O . THR A 1 573 ? 19.802 18.881 -31.318 1.00 58.44 573 THR A O 1
ATOM 4491 N N . ILE A 1 574 ? 19.712 17.360 -29.697 1.00 52.28 574 ILE A N 1
ATOM 4492 C CA . ILE A 1 574 ? 19.077 18.221 -28.673 1.00 52.28 574 ILE A CA 1
ATOM 4493 C C . ILE A 1 574 ? 20.052 19.099 -27.842 1.00 52.28 574 ILE A C 1
ATOM 4495 O O . ILE A 1 574 ? 19.638 20.172 -27.403 1.00 52.28 574 ILE A O 1
ATOM 4499 N N . PRO A 1 575 ? 21.348 18.765 -27.653 1.00 45.75 575 PRO A N 1
ATOM 4500 C CA . PRO A 1 575 ? 22.294 19.589 -26.905 1.00 45.75 575 PRO A CA 1
ATOM 4501 C C . PRO A 1 575 ? 22.785 20.855 -27.640 1.00 45.75 575 PRO A C 1
ATOM 4503 O O . PRO A 1 575 ? 23.820 21.402 -27.274 1.00 45.75 575 PRO A O 1
ATOM 4506 N N . LEU A 1 576 ? 22.032 21.413 -28.600 1.00 46.59 576 LEU A N 1
ATOM 4507 C CA . LEU A 1 576 ? 22.241 22.812 -29.024 1.00 46.59 576 LEU A CA 1
ATOM 4508 C C . LEU A 1 576 ? 21.902 23.825 -27.900 1.00 46.59 576 LEU A C 1
ATOM 4510 O O . LEU A 1 576 ? 22.209 25.005 -28.034 1.00 46.59 576 LEU A O 1
ATOM 4514 N N . LEU A 1 577 ? 21.306 23.368 -26.785 1.00 50.88 577 LEU A N 1
ATOM 4515 C CA . LEU A 1 577 ? 20.922 24.173 -25.611 1.00 50.88 577 LEU A CA 1
ATOM 4516 C C . LEU A 1 577 ? 21.706 23.835 -24.318 1.00 50.88 577 LEU A C 1
ATOM 4518 O O . LEU A 1 577 ? 21.564 24.536 -23.318 1.00 50.88 577 LEU A O 1
ATOM 4522 N N . SER A 1 578 ? 22.540 22.787 -24.297 1.00 44.97 578 SER A N 1
ATOM 4523 C CA . SER A 1 578 ? 23.450 22.468 -23.176 1.00 44.97 578 SER A CA 1
ATOM 4524 C C . SER A 1 578 ? 24.558 21.509 -23.638 1.00 44.97 578 SER A C 1
ATOM 4526 O O . SER A 1 578 ? 24.234 20.443 -24.157 1.00 44.97 578 SER A O 1
ATOM 4528 N N . PRO A 1 579 ? 25.852 21.842 -23.472 1.00 43.44 579 PRO A N 1
ATOM 4529 C CA . PRO A 1 579 ? 26.938 21.041 -24.027 1.00 43.44 579 PRO A CA 1
ATOM 4530 C C . PRO A 1 579 ? 27.270 19.831 -23.136 1.00 43.44 579 PRO A C 1
ATOM 4532 O O . PRO A 1 579 ? 27.829 19.989 -22.054 1.00 43.44 579 PRO A O 1
ATOM 4535 N N . GLY A 1 580 ? 26.975 18.619 -23.621 1.00 53.19 580 GLY A N 1
ATOM 4536 C CA . GLY A 1 580 ? 27.498 17.353 -23.083 1.00 53.19 580 GLY A CA 1
ATOM 4537 C C . GLY A 1 580 ? 26.454 16.233 -22.941 1.00 53.19 580 GLY A C 1
ATOM 4538 O O . GLY A 1 580 ? 25.259 16.519 -22.865 1.00 53.19 580 GLY A O 1
ATOM 4539 N N . PRO A 1 581 ? 26.872 14.949 -22.919 1.00 56.47 581 PRO A N 1
ATOM 4540 C CA . PRO A 1 581 ? 25.988 13.857 -22.514 1.00 56.47 581 PRO A CA 1
ATOM 4541 C C . PRO A 1 581 ? 25.499 14.102 -21.074 1.00 56.47 581 PRO A C 1
ATOM 4543 O O . PRO A 1 581 ? 26.265 14.633 -20.267 1.00 56.47 581 PRO A O 1
ATOM 4546 N N . PRO A 1 582 ? 24.247 13.748 -20.729 1.00 61.38 582 PRO A N 1
ATOM 4547 C CA . PRO A 1 582 ? 23.721 13.994 -19.393 1.00 61.38 582 PRO A CA 1
ATOM 4548 C C . PRO A 1 582 ? 24.597 13.330 -18.329 1.00 61.38 582 PRO A C 1
ATOM 4550 O O . PRO A 1 582 ? 24.922 12.144 -18.426 1.00 61.38 582 PRO A O 1
ATOM 4553 N N . ASP A 1 583 ? 24.945 14.088 -17.286 1.00 71.69 583 ASP A N 1
ATOM 4554 C CA . ASP A 1 583 ? 25.656 13.556 -16.127 1.00 71.69 583 ASP A CA 1
ATOM 4555 C C . ASP A 1 583 ? 24.916 12.331 -15.582 1.00 71.69 583 ASP A C 1
ATOM 4557 O O . ASP A 1 583 ? 23.684 12.324 -15.505 1.00 71.69 583 ASP A O 1
ATOM 4561 N N . SER A 1 584 ? 25.657 11.311 -15.138 1.00 76.69 584 SER A N 1
ATOM 4562 C CA . SER A 1 584 ? 25.084 10.057 -14.610 1.00 76.69 584 SER A CA 1
ATOM 4563 C C . SER A 1 584 ? 23.957 10.269 -13.583 1.00 76.69 584 SER A C 1
ATOM 4565 O O . SER A 1 584 ? 22.975 9.527 -13.574 1.00 76.69 584 SER A O 1
ATOM 4567 N N . THR A 1 585 ? 24.051 11.328 -12.776 1.00 79.69 585 THR A N 1
ATOM 4568 C CA . THR A 1 585 ? 23.028 11.756 -11.814 1.00 79.69 585 THR A CA 1
ATOM 4569 C C . THR A 1 585 ? 21.727 12.207 -12.484 1.00 79.69 585 THR A C 1
ATOM 4571 O O . THR A 1 585 ? 20.647 11.832 -12.037 1.00 79.69 585 THR A O 1
ATOM 4574 N N . THR A 1 586 ? 21.806 12.995 -13.560 1.00 82.25 586 THR A N 1
ATOM 4575 C CA . THR A 1 586 ? 20.625 13.506 -14.280 1.00 82.25 586 THR A CA 1
ATOM 4576 C C . THR A 1 586 ? 19.871 12.383 -14.990 1.00 82.25 586 THR A C 1
ATOM 4578 O O . THR A 1 586 ? 18.647 12.312 -14.893 1.00 82.25 586 THR A O 1
ATOM 4581 N N . ALA A 1 587 ? 20.593 11.438 -15.601 1.00 83.50 587 ALA A N 1
ATOM 4582 C CA . ALA A 1 587 ? 20.002 10.242 -16.197 1.00 83.50 587 ALA A CA 1
ATOM 4583 C C . ALA A 1 587 ? 19.343 9.338 -15.138 1.00 83.50 587 ALA A C 1
ATOM 4585 O O . ALA A 1 587 ? 18.237 8.834 -15.342 1.00 83.50 587 ALA A O 1
ATOM 4586 N N . ALA A 1 588 ? 19.984 9.157 -13.976 1.00 87.81 588 ALA A N 1
ATOM 4587 C CA . ALA A 1 588 ? 19.404 8.401 -12.866 1.00 87.81 588 ALA A CA 1
ATOM 4588 C C . ALA A 1 588 ? 18.133 9.071 -12.311 1.00 87.81 588 ALA A C 1
ATOM 4590 O O . ALA A 1 588 ? 17.147 8.384 -12.053 1.00 87.81 588 ALA A O 1
ATOM 4591 N N . LEU A 1 589 ? 18.116 10.404 -12.199 1.00 90.56 589 LEU A N 1
ATOM 4592 C CA . LEU A 1 589 ? 16.935 11.172 -11.796 1.00 90.56 589 LEU A CA 1
ATOM 4593 C C . LEU A 1 589 ? 15.788 11.061 -12.806 1.00 90.56 589 LEU A C 1
ATOM 4595 O O . LEU A 1 589 ? 14.644 10.852 -12.405 1.00 90.56 589 LEU A O 1
ATOM 4599 N N . ALA A 1 590 ? 16.077 11.150 -14.105 1.00 90.25 590 ALA A N 1
ATOM 4600 C CA . ALA A 1 590 ? 15.072 10.965 -15.148 1.00 90.25 590 ALA A CA 1
ATOM 4601 C C . ALA A 1 590 ? 14.443 9.562 -15.074 1.00 90.25 590 ALA A C 1
ATOM 4603 O O . ALA A 1 590 ? 13.219 9.431 -15.073 1.00 90.25 590 ALA A O 1
ATOM 4604 N N . LYS A 1 591 ? 15.270 8.517 -14.921 1.00 92.38 591 LYS A N 1
ATOM 4605 C CA . LYS A 1 591 ? 14.803 7.131 -14.747 1.00 92.38 591 LYS A CA 1
ATOM 4606 C C . LYS A 1 591 ? 13.960 6.967 -13.482 1.00 92.38 591 LYS A C 1
ATOM 4608 O O . LYS A 1 591 ? 12.896 6.359 -13.545 1.00 92.38 591 LYS A O 1
ATOM 4613 N N . ALA A 1 592 ? 14.394 7.535 -12.357 1.00 93.62 592 ALA A N 1
ATOM 4614 C CA . ALA A 1 592 ? 13.641 7.512 -11.105 1.00 93.62 592 ALA A CA 1
ATOM 4615 C C . ALA A 1 592 ? 12.250 8.154 -11.264 1.00 93.62 592 ALA A C 1
ATOM 4617 O O . ALA A 1 592 ? 11.250 7.539 -10.897 1.00 93.62 592 ALA A O 1
ATOM 4618 N N . ASN A 1 593 ? 12.169 9.340 -11.878 1.00 93.12 593 ASN A N 1
ATOM 4619 C CA . ASN A 1 593 ? 10.898 10.021 -12.142 1.00 93.12 593 ASN A CA 1
ATOM 4620 C C . ASN A 1 593 ? 9.989 9.219 -13.082 1.00 93.12 593 ASN A C 1
ATOM 4622 O O . ASN A 1 593 ? 8.797 9.107 -12.809 1.00 93.12 593 ASN A O 1
ATOM 4626 N N . SER A 1 594 ? 10.541 8.621 -14.142 1.00 93.56 594 SER A N 1
ATOM 4627 C CA . SER A 1 594 ? 9.783 7.775 -15.075 1.00 93.56 594 SER A CA 1
ATOM 4628 C C . SER A 1 594 ? 9.156 6.568 -14.361 1.00 93.56 594 SER A C 1
ATOM 4630 O O . SER A 1 594 ? 7.971 6.285 -14.536 1.00 93.56 594 SER A O 1
ATOM 4632 N N . LEU A 1 595 ? 9.903 5.904 -13.469 1.00 95.38 595 LEU A N 1
ATOM 4633 C CA . LEU A 1 595 ? 9.369 4.800 -12.663 1.00 95.38 595 LEU A CA 1
ATOM 4634 C C . LEU A 1 595 ? 8.281 5.256 -11.686 1.00 95.38 595 LEU A C 1
ATOM 4636 O O . LEU A 1 595 ? 7.262 4.581 -11.561 1.00 95.38 595 LEU A O 1
ATOM 4640 N N . LEU A 1 596 ? 8.470 6.399 -11.022 1.00 95.12 596 LEU A N 1
ATOM 4641 C CA . LEU A 1 596 ? 7.477 6.968 -10.105 1.00 95.12 596 LEU A CA 1
ATOM 4642 C C . LEU A 1 596 ? 6.193 7.371 -10.837 1.00 95.12 596 LEU A C 1
ATOM 4644 O O . LEU A 1 596 ? 5.101 7.106 -10.348 1.00 95.12 596 LEU A O 1
ATOM 4648 N N . GLN A 1 597 ? 6.296 7.961 -12.029 1.00 93.62 597 GLN A N 1
ATOM 4649 C CA . GLN A 1 597 ? 5.130 8.279 -12.858 1.00 93.62 597 GLN A CA 1
ATOM 4650 C C . GLN A 1 597 ? 4.404 7.020 -13.338 1.00 93.62 597 GLN A C 1
ATOM 4652 O O . GLN A 1 597 ? 3.175 7.005 -13.423 1.00 93.62 597 GLN A O 1
ATOM 4657 N N . ARG A 1 598 ? 5.142 5.949 -13.637 1.00 95.25 598 ARG A N 1
ATOM 4658 C CA . ARG A 1 598 ? 4.560 4.705 -14.140 1.00 95.25 598 ARG A CA 1
ATOM 4659 C C . ARG A 1 598 ? 3.898 3.870 -13.055 1.00 95.25 598 ARG A C 1
ATOM 4661 O O . ARG A 1 598 ? 2.767 3.445 -13.244 1.00 95.25 598 ARG A O 1
ATOM 4668 N N . TYR A 1 599 ? 4.579 3.662 -11.933 1.00 95.62 599 TYR A N 1
ATOM 4669 C CA . TYR A 1 599 ? 4.138 2.732 -10.892 1.00 95.62 599 TYR A CA 1
ATOM 4670 C C . TYR A 1 599 ? 3.552 3.414 -9.658 1.00 95.62 599 TYR A C 1
ATOM 4672 O O . TYR A 1 599 ? 2.850 2.757 -8.895 1.00 95.62 599 TYR A O 1
ATOM 4680 N N . GLY A 1 600 ? 3.847 4.697 -9.427 1.00 94.19 600 GLY A N 1
ATOM 4681 C CA . GLY A 1 600 ? 3.479 5.437 -8.215 1.00 94.19 600 GLY A CA 1
ATOM 4682 C C . GLY A 1 600 ? 4.272 5.019 -6.974 1.00 94.19 600 GLY A C 1
ATOM 4683 O O . GLY A 1 600 ? 4.830 5.874 -6.287 1.00 94.19 600 GLY A O 1
ATOM 4684 N N . VAL A 1 601 ? 4.369 3.709 -6.735 1.00 94.38 601 VAL A N 1
ATOM 4685 C CA . VAL A 1 601 ? 5.196 3.060 -5.713 1.00 94.38 601 VAL A CA 1
ATOM 4686 C C . VAL A 1 601 ? 6.318 2.288 -6.401 1.00 94.38 601 VAL A C 1
ATOM 4688 O O . VAL A 1 601 ? 6.070 1.422 -7.238 1.00 94.38 601 VAL A O 1
ATOM 4691 N N . VAL A 1 602 ? 7.564 2.591 -6.048 1.00 95.81 602 VAL A N 1
ATOM 4692 C CA . VAL A 1 602 ? 8.753 1.960 -6.622 1.00 95.81 602 VAL A CA 1
ATOM 4693 C C . VAL A 1 602 ? 9.460 1.128 -5.562 1.00 95.81 602 VAL A C 1
ATOM 4695 O O . VAL A 1 602 ? 9.888 1.639 -4.527 1.00 95.81 602 VAL A O 1
ATOM 4698 N N . SER A 1 603 ? 9.623 -0.158 -5.861 1.00 93.31 603 SER A N 1
ATOM 4699 C CA . SER A 1 603 ? 10.381 -1.120 -5.064 1.00 93.31 603 SER A CA 1
ATOM 4700 C C . SER A 1 603 ? 11.547 -1.705 -5.869 1.00 93.31 603 SER A C 1
ATOM 4702 O O . SER A 1 603 ? 11.735 -1.414 -7.057 1.00 93.31 603 SER A O 1
ATOM 4704 N N . ARG A 1 604 ? 12.330 -2.582 -5.235 1.00 91.69 604 ARG A N 1
ATOM 4705 C CA . ARG A 1 604 ? 13.380 -3.349 -5.916 1.00 91.69 604 ARG A CA 1
ATOM 4706 C C . ARG A 1 604 ? 12.821 -4.176 -7.079 1.00 91.69 604 ARG A C 1
ATOM 4708 O O . ARG A 1 604 ? 13.441 -4.210 -8.140 1.00 91.69 604 ARG A O 1
ATOM 4715 N N . GLU A 1 605 ? 11.673 -4.820 -6.891 1.00 92.88 605 GLU A N 1
ATOM 4716 C CA . GLU A 1 605 ? 11.008 -5.677 -7.880 1.00 92.88 605 GLU A CA 1
ATOM 4717 C C . GLU A 1 605 ? 10.619 -4.879 -9.129 1.00 92.88 605 GLU A C 1
ATOM 4719 O O . GLU A 1 605 ? 10.861 -5.336 -10.244 1.00 92.88 605 GLU A O 1
ATOM 4724 N N . VAL A 1 606 ? 10.116 -3.651 -8.952 1.00 94.62 606 VAL A N 1
ATOM 4725 C CA . VAL A 1 606 ? 9.792 -2.732 -10.057 1.00 94.62 606 VAL A CA 1
ATOM 4726 C C . VAL A 1 606 ? 11.032 -2.428 -10.900 1.00 94.62 606 VAL A C 1
ATOM 4728 O O . VAL A 1 606 ? 11.005 -2.554 -12.125 1.00 94.62 606 VAL A O 1
ATOM 4731 N N . VAL A 1 607 ? 12.146 -2.070 -10.254 1.00 92.50 607 VAL A N 1
ATOM 4732 C CA . VAL A 1 607 ? 13.395 -1.733 -10.957 1.00 92.50 607 VAL A CA 1
ATOM 4733 C C . VAL A 1 607 ? 13.985 -2.943 -11.686 1.00 92.50 607 VAL A C 1
ATOM 4735 O O . VAL A 1 607 ? 14.515 -2.800 -12.791 1.00 92.50 607 VAL A O 1
ATOM 4738 N N . LEU A 1 608 ? 13.880 -4.135 -11.091 1.00 90.31 608 LEU A N 1
ATOM 4739 C CA . LEU A 1 608 ? 14.308 -5.385 -11.720 1.00 90.31 608 LEU A CA 1
ATOM 4740 C C . LEU A 1 608 ? 13.431 -5.746 -12.923 1.00 90.31 608 LEU A C 1
ATOM 4742 O O . LEU A 1 608 ? 13.971 -6.091 -13.973 1.00 90.31 608 LEU A O 1
ATOM 4746 N N . HIS A 1 609 ? 12.107 -5.627 -12.799 1.00 91.06 609 HIS A N 1
ATOM 4747 C CA . HIS A 1 609 ? 11.162 -5.903 -13.884 1.00 91.06 609 HIS A CA 1
ATOM 4748 C C . HIS A 1 609 ? 11.398 -4.998 -15.102 1.00 91.06 609 HIS A C 1
ATOM 4750 O O . HIS A 1 609 ? 11.364 -5.460 -16.241 1.00 91.06 609 HIS A O 1
ATOM 4756 N N . GLU A 1 610 ? 11.698 -3.722 -14.869 1.00 90.44 610 GLU A N 1
ATOM 4757 C CA . GLU A 1 610 ? 12.015 -2.757 -15.929 1.00 90.44 610 GLU A CA 1
ATOM 4758 C C . GLU A 1 610 ? 13.403 -2.968 -16.555 1.00 90.44 610 GLU A C 1
ATOM 4760 O O . GLU A 1 610 ? 13.713 -2.420 -17.616 1.00 90.44 610 GLU A O 1
ATOM 4765 N N . GLY A 1 611 ? 14.247 -3.794 -15.929 1.00 87.56 611 GLY A N 1
ATOM 4766 C CA . GLY A 1 611 ? 15.586 -4.097 -16.421 1.00 87.56 611 GLY A CA 1
ATOM 4767 C C . GLY A 1 611 ? 16.497 -2.870 -16.425 1.00 87.56 611 GLY A C 1
ATOM 4768 O O . GLY A 1 611 ? 17.252 -2.669 -17.380 1.00 87.56 611 GLY A O 1
ATOM 4769 N N . ILE A 1 612 ? 16.403 -2.031 -15.387 1.00 87.56 612 ILE A N 1
ATOM 4770 C CA . ILE A 1 612 ? 17.265 -0.855 -15.239 1.00 87.56 612 ILE A CA 1
ATOM 4771 C C . ILE A 1 612 ? 18.702 -1.303 -14.958 1.00 87.56 612 ILE A C 1
ATOM 4773 O O . ILE A 1 612 ? 18.970 -2.080 -14.041 1.00 87.56 612 ILE A O 1
ATOM 4777 N N . GLU A 1 613 ? 19.642 -0.774 -15.738 1.00 82.31 613 GLU A N 1
ATOM 4778 C CA . GLU A 1 613 ? 21.073 -1.034 -15.575 1.00 82.31 613 GLU A CA 1
ATOM 4779 C C . GLU A 1 613 ? 21.568 -0.608 -14.181 1.00 82.31 613 GLU A C 1
ATOM 4781 O O . GLU A 1 613 ? 21.233 0.470 -13.690 1.00 82.31 613 GLU A O 1
ATOM 4786 N N . GLY A 1 614 ? 22.351 -1.470 -13.525 1.00 81.94 614 GLY A N 1
ATOM 4787 C CA . GLY A 1 614 ? 22.780 -1.273 -12.133 1.00 81.94 614 GLY A CA 1
ATOM 4788 C C . GLY A 1 614 ? 21.688 -1.543 -11.085 1.00 81.94 614 GLY A C 1
ATOM 4789 O O . GLY A 1 614 ? 21.961 -1.482 -9.884 1.00 81.94 614 GLY A O 1
ATOM 4790 N N . GLY A 1 615 ? 20.470 -1.888 -11.520 1.00 87.06 615 GLY A N 1
ATOM 4791 C CA . GLY A 1 615 ? 19.355 -2.285 -10.669 1.00 87.06 615 GLY A CA 1
ATOM 4792 C C . GLY A 1 615 ? 18.954 -1.223 -9.645 1.00 87.06 615 GLY A C 1
ATOM 4793 O O . GLY A 1 615 ? 19.205 -0.028 -9.798 1.00 87.06 615 GLY A O 1
ATOM 4794 N N . PHE A 1 616 ? 18.329 -1.672 -8.555 1.00 87.31 616 PHE A N 1
ATOM 4795 C CA . PHE A 1 616 ? 17.843 -0.782 -7.496 1.00 87.31 616 PHE A CA 1
ATOM 4796 C C . PHE A 1 616 ? 18.968 0.022 -6.826 1.00 87.31 616 PHE A C 1
ATOM 4798 O O . PHE A 1 616 ? 18.769 1.180 -6.474 1.00 87.31 616 PHE A O 1
ATOM 4805 N N . ALA A 1 617 ? 20.174 -0.546 -6.717 1.00 86.25 617 ALA A N 1
ATOM 4806 C CA . ALA A 1 617 ? 21.325 0.115 -6.099 1.00 86.25 617 ALA A CA 1
ATOM 4807 C C . ALA A 1 617 ? 21.765 1.389 -6.842 1.00 86.25 617 ALA A C 1
ATOM 4809 O O . ALA A 1 617 ? 22.251 2.322 -6.205 1.00 86.25 617 ALA A O 1
ATOM 4810 N N . ALA A 1 618 ? 21.573 1.447 -8.165 1.00 86.88 618 ALA A N 1
ATOM 4811 C CA . ALA A 1 618 ? 21.896 2.628 -8.963 1.00 86.88 618 ALA A CA 1
ATOM 4812 C C . ALA A 1 618 ? 20.916 3.791 -8.727 1.00 86.88 618 ALA A C 1
ATOM 4814 O O . ALA A 1 618 ? 21.325 4.950 -8.760 1.00 86.88 618 ALA A O 1
ATOM 4815 N N . LEU A 1 619 ? 19.639 3.493 -8.461 1.00 89.75 619 LEU A N 1
ATOM 4816 C CA . LEU A 1 619 ? 18.596 4.505 -8.250 1.00 89.75 619 LEU A CA 1
ATOM 4817 C C . LEU A 1 619 ? 18.362 4.846 -6.771 1.00 89.75 619 LEU A C 1
ATOM 4819 O O . LEU A 1 619 ? 17.873 5.930 -6.467 1.00 89.75 619 LEU A O 1
ATOM 4823 N N . TYR A 1 620 ? 18.751 3.972 -5.839 1.00 87.75 620 TYR A N 1
ATOM 4824 C CA . TYR A 1 620 ? 18.542 4.174 -4.402 1.00 87.75 620 TYR A CA 1
ATOM 4825 C C . TYR A 1 620 ? 19.085 5.514 -3.866 1.00 87.75 620 TYR A C 1
ATOM 4827 O O . TYR A 1 620 ? 18.356 6.180 -3.132 1.00 87.75 620 TYR A O 1
ATOM 4835 N N . PRO A 1 621 ? 20.305 5.978 -4.226 1.00 87.94 621 PRO A N 1
ATOM 4836 C CA . PRO A 1 621 ? 20.798 7.278 -3.767 1.00 87.94 621 PRO A CA 1
ATOM 4837 C C . PRO A 1 621 ? 19.931 8.450 -4.237 1.00 87.94 621 PRO A C 1
ATOM 4839 O O . PRO A 1 621 ? 19.824 9.445 -3.530 1.00 87.94 621 PRO A O 1
ATOM 4842 N N . VAL A 1 622 ? 19.307 8.324 -5.412 1.00 91.00 622 VAL A N 1
ATOM 4843 C CA . VAL A 1 622 ? 18.407 9.341 -5.964 1.00 91.00 622 VAL A CA 1
ATOM 4844 C C . VAL A 1 622 ? 17.087 9.347 -5.203 1.00 91.00 622 VAL A C 1
ATOM 4846 O O . VAL A 1 622 ? 16.662 10.407 -4.755 1.00 91.00 622 VAL A O 1
ATOM 4849 N N . PHE A 1 623 ? 16.472 8.178 -4.993 1.00 87.62 623 PHE A N 1
ATOM 4850 C CA . PHE A 1 623 ? 15.238 8.078 -4.210 1.00 87.62 623 PHE A CA 1
ATOM 4851 C C . PHE A 1 623 ? 15.423 8.585 -2.780 1.00 87.62 623 PHE A C 1
ATOM 4853 O O . PHE A 1 623 ? 14.595 9.347 -2.294 1.00 87.62 623 PHE A O 1
ATOM 4860 N N . ARG A 1 624 ? 16.551 8.249 -2.148 1.00 84.12 624 ARG A N 1
ATOM 4861 C CA . ARG A 1 624 ? 16.916 8.757 -0.826 1.00 84.12 624 ARG A CA 1
ATOM 4862 C C . ARG A 1 624 ? 17.111 10.276 -0.814 1.00 84.12 624 ARG A C 1
ATOM 4864 O O . ARG A 1 624 ? 16.636 10.935 0.093 1.00 84.12 624 ARG A O 1
ATOM 4871 N N . ALA A 1 625 ? 17.784 10.851 -1.810 1.00 83.19 625 ALA A N 1
ATOM 4872 C CA . ALA A 1 625 ? 17.933 12.307 -1.885 1.00 83.19 625 ALA A CA 1
ATOM 4873 C C . ALA A 1 625 ? 16.583 13.017 -2.109 1.00 83.19 625 ALA A C 1
ATOM 4875 O O . ALA A 1 625 ? 16.374 14.125 -1.624 1.00 83.19 625 ALA A O 1
ATOM 4876 N N . MET A 1 626 ? 15.659 12.387 -2.841 1.00 83.38 626 MET A N 1
ATOM 4877 C CA . MET A 1 626 ? 14.298 12.896 -3.026 1.00 83.38 626 MET A CA 1
ATOM 4878 C C . MET A 1 626 ? 13.439 12.757 -1.758 1.00 83.38 626 MET A C 1
ATOM 4880 O O . MET A 1 626 ? 12.615 13.632 -1.512 1.00 83.38 626 MET A O 1
ATOM 4884 N N . GLU A 1 627 ? 13.640 11.702 -0.965 1.00 83.06 627 GLU A N 1
ATOM 4885 C CA . GLU A 1 627 ? 13.071 11.533 0.384 1.00 83.06 627 GLU A CA 1
ATOM 4886 C C . GLU A 1 627 ? 13.604 12.609 1.338 1.00 83.06 627 GLU A C 1
ATOM 4888 O O . GLU A 1 627 ? 12.812 13.342 1.909 1.00 83.06 627 GLU A O 1
ATOM 4893 N N . GLU A 1 628 ? 14.928 12.785 1.438 1.00 74.25 628 GLU A N 1
ATOM 4894 C CA . GLU A 1 628 ? 15.560 13.818 2.283 1.00 74.25 628 GLU A CA 1
ATOM 4895 C C . GLU A 1 628 ? 15.105 15.245 1.905 1.00 74.25 628 GLU A C 1
ATOM 4897 O O . GLU A 1 628 ? 15.157 16.158 2.724 1.00 74.25 628 GLU A O 1
ATOM 4902 N N . GLY A 1 629 ? 14.652 15.443 0.662 1.00 69.94 629 GLY A N 1
ATOM 4903 C CA . GLY A 1 629 ? 14.052 16.688 0.180 1.00 69.94 629 GLY A CA 1
ATOM 4904 C C . GLY A 1 629 ? 12.524 16.771 0.304 1.00 69.94 629 GLY A C 1
ATOM 4905 O O . GLY A 1 629 ? 11.941 17.679 -0.288 1.00 69.94 629 GLY A O 1
ATOM 4906 N N . GLY A 1 630 ? 11.864 15.818 0.971 1.00 72.00 630 GLY A N 1
ATOM 4907 C CA . GLY A 1 630 ? 10.412 15.784 1.197 1.00 72.00 630 GLY A CA 1
ATOM 4908 C C . GLY A 1 630 ? 9.555 15.502 -0.046 1.00 72.00 630 GLY A C 1
ATOM 4909 O O . GLY A 1 630 ? 8.338 15.674 -0.024 1.00 72.00 630 GLY A O 1
ATOM 4910 N N . ARG A 1 631 ? 10.159 15.093 -1.173 1.00 78.88 631 ARG A N 1
ATOM 4911 C CA . ARG A 1 631 ? 9.437 14.823 -2.436 1.00 78.88 631 ARG A CA 1
ATOM 4912 C C . ARG A 1 631 ? 8.877 13.407 -2.514 1.00 78.88 631 ARG A C 1
ATOM 4914 O O . ARG A 1 631 ? 7.951 13.165 -3.288 1.00 78.88 631 ARG A O 1
ATOM 4921 N N . LEU A 1 632 ? 9.476 12.478 -1.777 1.00 83.50 632 LEU A N 1
ATOM 4922 C CA . LEU A 1 632 ? 9.066 11.081 -1.688 1.00 83.50 632 LEU A CA 1
ATOM 4923 C C . LEU A 1 632 ? 8.908 10.685 -0.233 1.00 83.50 632 LEU A C 1
ATOM 4925 O O . LEU A 1 632 ? 9.603 11.204 0.631 1.00 83.50 632 LEU A O 1
ATOM 4929 N N . GLN A 1 633 ? 8.051 9.703 -0.000 1.00 81.12 633 GLN A N 1
ATOM 4930 C CA . GLN A 1 633 ? 7.989 8.991 1.264 1.00 81.12 633 GLN A CA 1
ATOM 4931 C C . GLN A 1 633 ? 8.614 7.613 1.085 1.00 81.12 633 GLN A C 1
ATOM 4933 O O . GLN A 1 633 ? 8.386 6.941 0.071 1.00 81.12 633 GLN A O 1
ATOM 4938 N N . ARG A 1 634 ? 9.409 7.202 2.073 1.00 82.94 634 ARG A N 1
ATOM 4939 C CA . ARG A 1 634 ? 9.971 5.857 2.163 1.00 82.94 634 ARG A CA 1
ATOM 4940 C C . ARG A 1 634 ? 9.213 5.074 3.225 1.00 82.94 634 ARG A C 1
ATOM 4942 O O . ARG A 1 634 ? 9.026 5.563 4.330 1.00 82.94 634 ARG A O 1
ATOM 4949 N N . GLY A 1 635 ? 8.804 3.856 2.900 1.00 80.00 635 GLY A N 1
ATOM 4950 C CA . GLY A 1 635 ? 8.036 3.021 3.817 1.00 80.00 635 GLY A CA 1
ATOM 4951 C C . GLY A 1 635 ? 7.784 1.629 3.258 1.00 80.00 635 GLY A C 1
ATOM 4952 O O . GLY A 1 635 ? 8.254 1.289 2.171 1.00 80.00 635 GLY A O 1
ATOM 4953 N N . TYR A 1 636 ? 7.038 0.825 4.010 1.00 83.38 636 TYR A N 1
ATOM 4954 C CA . TYR A 1 636 ? 6.550 -0.477 3.565 1.00 83.38 636 TYR A CA 1
ATOM 4955 C C . TYR A 1 636 ? 5.072 -0.342 3.182 1.00 83.38 636 TYR A C 1
ATOM 4957 O O . TYR A 1 636 ? 4.183 -0.525 4.005 1.00 83.38 636 TYR A O 1
ATOM 4965 N N . PHE A 1 637 ? 4.810 0.076 1.941 1.00 87.06 637 PHE A N 1
ATOM 4966 C CA . PHE A 1 637 ? 3.463 0.446 1.490 1.00 87.06 637 PHE A CA 1
ATOM 4967 C C . PHE A 1 637 ? 2.671 -0.719 0.907 1.00 87.06 637 PHE A C 1
ATOM 4969 O O . PHE A 1 637 ? 1.446 -0.677 0.915 1.00 87.06 637 PHE A O 1
ATOM 4976 N N . VAL A 1 638 ? 3.350 -1.725 0.356 1.00 91.06 638 VAL A N 1
ATOM 4977 C CA . VAL A 1 638 ? 2.740 -2.881 -0.307 1.00 91.06 638 VAL A CA 1
ATOM 4978 C C . VAL A 1 638 ? 3.357 -4.161 0.226 1.00 91.06 638 VAL A C 1
ATOM 4980 O O . VAL A 1 638 ? 4.581 -4.308 0.233 1.00 91.06 638 VAL A O 1
ATOM 4983 N N . ASP A 1 639 ? 2.504 -5.097 0.618 1.00 90.19 639 ASP A N 1
ATOM 4984 C CA . ASP A 1 639 ? 2.918 -6.396 1.118 1.00 90.19 639 ASP A CA 1
ATOM 4985 C C . ASP A 1 639 ? 3.441 -7.314 -0.001 1.00 90.19 639 ASP A C 1
ATOM 4987 O O . ASP A 1 639 ? 2.951 -7.296 -1.134 1.00 90.19 639 ASP A O 1
ATOM 4991 N N . GLY A 1 640 ? 4.449 -8.127 0.313 1.00 84.19 640 GLY A N 1
ATOM 4992 C CA . GLY A 1 640 ? 5.085 -9.058 -0.625 1.00 84.19 640 GLY A CA 1
ATOM 4993 C C . GLY A 1 640 ? 6.110 -8.432 -1.580 1.00 84.19 640 GLY A C 1
ATOM 4994 O O . GLY A 1 640 ? 6.710 -9.157 -2.373 1.00 84.19 640 GLY A O 1
ATOM 4995 N N . LEU A 1 641 ? 6.341 -7.117 -1.507 1.00 86.88 641 LEU A N 1
ATOM 4996 C CA . LEU A 1 641 ? 7.458 -6.440 -2.180 1.00 86.88 641 LEU A CA 1
ATOM 4997 C C . LEU A 1 641 ? 8.627 -6.217 -1.207 1.00 86.88 641 LEU A C 1
ATOM 4999 O O . LEU A 1 641 ? 8.499 -6.401 0.000 1.00 86.88 641 LEU A O 1
ATOM 5003 N N . GLY A 1 642 ? 9.789 -5.795 -1.710 1.00 76.62 642 GLY A N 1
ATOM 5004 C CA . GLY A 1 642 ? 10.942 -5.496 -0.862 1.00 76.62 642 GLY A CA 1
ATOM 5005 C C . GLY A 1 642 ? 10.650 -4.405 0.181 1.00 76.62 642 GLY A C 1
ATOM 5006 O O . GLY A 1 642 ? 9.891 -3.472 -0.077 1.00 76.62 642 GLY A O 1
ATOM 5007 N N . GLY A 1 643 ? 11.297 -4.491 1.350 1.00 70.56 643 GLY A N 1
ATOM 5008 C CA . GLY A 1 643 ? 11.039 -3.590 2.487 1.00 70.56 643 GLY A CA 1
ATOM 5009 C C . GLY A 1 643 ? 11.367 -2.108 2.248 1.00 70.56 643 GLY A C 1
ATOM 5010 O O . GLY A 1 643 ? 10.810 -1.243 2.911 1.00 70.56 643 GLY A O 1
ATOM 5011 N N . ALA A 1 644 ? 12.246 -1.794 1.290 1.00 81.12 644 ALA A N 1
ATOM 5012 C CA . ALA A 1 644 ? 12.534 -0.416 0.895 1.00 81.12 644 ALA A CA 1
ATOM 5013 C C . ALA A 1 644 ? 11.684 -0.020 -0.320 1.00 81.12 644 ALA A C 1
ATOM 5015 O O . ALA A 1 644 ? 12.025 -0.369 -1.455 1.00 81.12 644 ALA A O 1
ATOM 5016 N N . GLN A 1 645 ? 10.607 0.728 -0.076 1.00 88.88 645 GLN A N 1
ATOM 5017 C CA . GLN A 1 645 ? 9.714 1.242 -1.114 1.00 88.88 645 GLN A CA 1
ATOM 5018 C C . GLN A 1 645 ? 9.670 2.764 -1.045 1.00 88.88 645 GLN A C 1
ATOM 5020 O O . GLN A 1 645 ? 9.715 3.346 0.038 1.00 88.88 645 GLN A O 1
ATOM 5025 N N . PHE A 1 646 ? 9.585 3.398 -2.208 1.00 91.00 646 PHE A N 1
ATOM 5026 C CA . PHE A 1 646 ? 9.501 4.846 -2.342 1.00 91.00 646 PHE A CA 1
ATOM 5027 C C . PHE A 1 646 ? 8.261 5.209 -3.136 1.00 91.00 646 PHE A C 1
ATOM 5029 O O . PHE A 1 646 ? 8.017 4.634 -4.197 1.00 91.00 646 PHE A O 1
ATOM 5036 N N . ALA A 1 647 ? 7.494 6.174 -2.653 1.00 92.25 647 ALA A N 1
ATOM 5037 C CA . ALA A 1 647 ? 6.281 6.604 -3.324 1.00 92.25 647 ALA A CA 1
ATOM 5038 C C . ALA A 1 647 ? 6.108 8.120 -3.250 1.00 92.25 647 ALA A C 1
ATOM 5040 O O . ALA A 1 647 ? 6.583 8.783 -2.327 1.00 92.25 647 ALA A O 1
ATOM 5041 N N . LEU A 1 648 ? 5.416 8.671 -4.246 1.00 86.75 648 LEU A N 1
ATOM 5042 C CA . LEU A 1 648 ? 4.916 10.043 -4.173 1.00 86.75 648 LEU A CA 1
ATOM 5043 C C . LEU A 1 648 ? 3.795 10.102 -3.117 1.00 86.75 648 LEU A C 1
ATOM 5045 O O . LEU A 1 648 ? 2.973 9.183 -3.100 1.00 86.75 648 LEU A O 1
ATOM 5049 N N . PRO A 1 649 ? 3.672 11.172 -2.308 1.00 78.69 649 PRO A N 1
ATOM 5050 C CA . PRO A 1 649 ? 2.609 11.277 -1.300 1.00 78.69 649 PRO A CA 1
ATOM 5051 C C . PRO A 1 649 ? 1.206 11.011 -1.875 1.00 78.69 649 PRO A C 1
ATOM 5053 O O . PRO A 1 649 ? 0.497 10.116 -1.425 1.00 78.69 649 PRO A O 1
ATOM 5056 N N . GLY A 1 650 ? 0.861 11.660 -2.994 1.00 83.44 650 GLY A N 1
ATOM 5057 C CA . GLY A 1 650 ? -0.429 11.438 -3.661 1.00 83.44 650 GLY A CA 1
ATOM 5058 C C . GLY A 1 650 ? -0.605 10.046 -4.293 1.00 83.44 650 GLY A C 1
ATOM 5059 O O . GLY A 1 650 ? -1.729 9.656 -4.610 1.00 83.44 650 GLY A O 1
ATOM 5060 N N . ALA A 1 651 ? 0.474 9.279 -4.496 1.00 89.88 651 ALA A N 1
ATOM 5061 C CA . ALA A 1 651 ? 0.376 7.887 -4.933 1.00 89.88 651 ALA A CA 1
ATOM 5062 C C . ALA A 1 651 ? -0.043 6.968 -3.777 1.00 89.88 651 ALA A C 1
ATOM 5064 O O . ALA A 1 651 ? -0.827 6.050 -4.010 1.00 89.88 651 ALA A O 1
ATOM 5065 N N . ILE A 1 652 ? 0.407 7.249 -2.549 1.00 86.56 652 ILE A N 1
ATOM 5066 C CA . ILE A 1 652 ? 0.037 6.497 -1.341 1.00 86.56 652 ILE A CA 1
ATOM 5067 C C . ILE A 1 652 ? -1.447 6.695 -1.033 1.00 86.56 652 ILE A C 1
ATOM 5069 O O . ILE A 1 652 ? -2.164 5.717 -0.837 1.00 86.56 652 ILE A O 1
ATOM 5073 N N . ASP A 1 653 ? -1.936 7.935 -1.087 1.00 85.44 653 ASP A N 1
ATOM 5074 C CA . ASP A 1 653 ? -3.356 8.229 -0.852 1.00 85.44 653 ASP A CA 1
ATOM 5075 C C . ASP A 1 653 ? -4.253 7.516 -1.871 1.00 85.44 653 ASP A C 1
ATOM 5077 O O . ASP A 1 653 ? -5.272 6.914 -1.526 1.00 85.44 653 ASP A O 1
ATOM 5081 N N . ARG A 1 654 ? -3.841 7.512 -3.145 1.00 89.31 654 ARG A N 1
ATOM 5082 C CA . ARG A 1 654 ? -4.548 6.765 -4.192 1.00 89.31 654 ARG A CA 1
ATOM 5083 C C . ARG A 1 654 ? -4.435 5.254 -4.024 1.00 89.31 654 ARG A C 1
ATOM 5085 O O . ARG A 1 654 ? -5.387 4.560 -4.355 1.00 89.31 654 ARG A O 1
ATOM 5092 N N . LEU A 1 655 ? -3.313 4.722 -3.548 1.00 91.25 655 LEU A N 1
ATOM 5093 C CA . LEU A 1 655 ? -3.190 3.294 -3.248 1.00 91.25 655 LEU A CA 1
ATOM 5094 C C . LEU A 1 655 ? -4.173 2.905 -2.136 1.00 91.25 655 LEU A C 1
ATOM 5096 O O . LEU A 1 655 ? -4.934 1.949 -2.287 1.00 91.25 655 LEU A O 1
ATOM 5100 N N . ARG A 1 656 ? -4.218 3.702 -1.063 1.00 86.00 656 ARG A N 1
ATOM 5101 C CA . ARG A 1 656 ? -5.111 3.501 0.084 1.00 86.00 656 ARG A CA 1
ATOM 5102 C C . ARG A 1 656 ? -6.585 3.619 -0.287 1.00 86.00 656 ARG A C 1
ATOM 5104 O O . ARG A 1 656 ? -7.382 2.827 0.201 1.00 86.00 656 ARG A O 1
ATOM 5111 N N . SER A 1 657 ? -6.965 4.508 -1.207 1.00 87.12 657 SER A N 1
ATOM 5112 C CA . SER A 1 657 ? -8.364 4.608 -1.655 1.00 87.12 657 SER A CA 1
ATOM 5113 C C . SER A 1 657 ? -8.883 3.353 -2.376 1.00 87.12 657 SER A C 1
ATOM 5115 O O . SER A 1 657 ? -10.094 3.175 -2.500 1.00 87.12 657 SER A O 1
ATOM 5117 N N . HIS A 1 658 ? -7.990 2.451 -2.801 1.00 88.19 658 HIS A N 1
ATOM 5118 C CA . HIS A 1 658 ? -8.326 1.164 -3.419 1.00 88.19 658 HIS A CA 1
ATOM 5119 C C . HIS A 1 658 ? -8.291 -0.017 -2.428 1.00 88.19 658 HIS A C 1
ATOM 5121 O O . HIS A 1 658 ? -8.439 -1.172 -2.852 1.00 88.19 658 HIS A O 1
ATOM 5127 N N . SER A 1 659 ? -8.101 0.235 -1.124 1.00 84.25 659 SER A N 1
ATOM 5128 C CA . SER A 1 659 ? -8.110 -0.799 -0.077 1.00 84.25 659 SER A CA 1
ATOM 5129 C C . SER A 1 659 ? -9.458 -1.518 -0.007 1.00 84.25 659 SER A C 1
ATOM 5131 O O . SER A 1 659 ? -9.497 -2.748 0.057 1.00 84.25 659 SER A O 1
ATOM 5133 N N . LYS A 1 660 ? -10.562 -0.769 -0.141 1.00 82.62 660 LYS A N 1
ATOM 5134 C CA . LYS A 1 660 ? -11.917 -1.323 -0.188 1.00 82.62 660 LYS A CA 1
ATOM 5135 C C . LYS A 1 660 ? -12.081 -2.205 -1.437 1.00 82.62 660 LYS A C 1
ATOM 5137 O O . LYS A 1 660 ? -11.814 -1.744 -2.551 1.00 82.62 660 LYS A O 1
ATOM 5142 N N . PRO A 1 661 ? -12.501 -3.474 -1.284 1.00 77.06 661 PRO A N 1
ATOM 5143 C CA . PRO A 1 661 ? -12.647 -4.381 -2.411 1.00 77.06 661 PRO A CA 1
ATOM 5144 C C . PRO A 1 661 ? -13.736 -3.877 -3.360 1.00 77.06 661 PRO A C 1
ATOM 5146 O O . PRO A 1 661 ? -14.872 -3.626 -2.962 1.00 77.06 661 PRO A O 1
ATOM 5149 N N . THR A 1 662 ? -13.385 -3.746 -4.638 1.00 80.56 662 THR A N 1
ATOM 5150 C CA . THR A 1 662 ? -14.335 -3.455 -5.711 1.00 80.56 662 THR A CA 1
ATOM 5151 C C . THR A 1 662 ? -14.542 -4.695 -6.564 1.00 80.56 662 THR A C 1
ATOM 5153 O O . THR A 1 662 ? -13.617 -5.454 -6.838 1.00 80.56 662 THR A O 1
ATOM 5156 N N . ASN A 1 663 ? -15.768 -4.882 -7.037 1.00 82.12 663 ASN A N 1
ATOM 5157 C CA . ASN A 1 663 ? -16.133 -5.997 -7.908 1.00 82.12 663 ASN A CA 1
ATOM 5158 C C . ASN A 1 663 ? -15.943 -5.660 -9.401 1.00 82.12 663 ASN A C 1
ATOM 5160 O O . ASN A 1 663 ? -16.608 -6.236 -10.261 1.00 82.12 663 ASN A O 1
ATOM 5164 N N . SER A 1 664 ? -15.085 -4.688 -9.728 1.00 87.25 664 SER A N 1
ATOM 5165 C CA . SER A 1 664 ? -14.834 -4.294 -11.114 1.00 87.25 664 SER A CA 1
ATOM 5166 C C . SER A 1 664 ? -13.916 -5.300 -11.807 1.00 87.25 664 SER A C 1
ATOM 5168 O O . SER A 1 664 ? -12.954 -5.802 -11.222 1.00 87.25 664 SER A O 1
ATOM 5170 N N . ALA A 1 665 ? -14.234 -5.593 -13.068 1.00 92.44 665 ALA A N 1
ATOM 5171 C CA . ALA A 1 665 ? -13.439 -6.457 -13.926 1.00 92.44 665 ALA A CA 1
ATOM 5172 C C . ALA A 1 665 ? -12.659 -5.618 -14.947 1.00 92.44 665 ALA A C 1
ATOM 5174 O O . ALA A 1 665 ? -13.198 -4.669 -15.517 1.00 92.44 665 ALA A O 1
ATOM 5175 N N . CYS A 1 666 ? -11.402 -5.974 -15.190 1.00 92.31 666 CYS A N 1
ATOM 5176 C CA . CYS A 1 666 ? -10.517 -5.301 -16.135 1.00 92.31 666 CYS A CA 1
ATOM 5177 C C . CYS A 1 666 ? -9.747 -6.340 -16.951 1.00 92.31 666 CYS A C 1
ATOM 5179 O O . CYS A 1 666 ? -9.292 -7.341 -16.398 1.00 92.31 666 CYS A O 1
ATOM 5181 N N . VAL A 1 667 ? -9.584 -6.106 -18.256 1.00 93.88 667 VAL A N 1
ATOM 5182 C CA . VAL A 1 667 ? -8.775 -6.972 -19.119 1.00 93.88 667 VAL A CA 1
ATOM 5183 C C . VAL A 1 667 ? -7.510 -6.252 -19.553 1.00 93.88 667 VAL A C 1
ATOM 5185 O O . VAL A 1 667 ? -7.572 -5.160 -20.113 1.00 93.88 667 VAL A O 1
ATOM 5188 N N . LEU A 1 668 ? -6.365 -6.891 -19.333 1.00 95.19 668 LEU A N 1
ATOM 5189 C CA . LEU A 1 668 ? -5.049 -6.361 -19.669 1.00 95.19 668 LEU A CA 1
ATOM 5190 C C . LEU A 1 668 ? -4.315 -7.317 -20.605 1.00 95.19 668 LEU A C 1
ATOM 5192 O O . LEU A 1 668 ? -4.462 -8.540 -20.519 1.00 95.19 668 LEU A O 1
ATOM 5196 N N . ALA A 1 669 ? -3.468 -6.771 -21.478 1.00 94.19 669 ALA A N 1
ATOM 5197 C CA . ALA A 1 669 ? -2.455 -7.590 -22.131 1.00 94.19 669 ALA A CA 1
ATOM 5198 C C . ALA A 1 669 ? -1.497 -8.137 -21.060 1.00 94.19 669 ALA A C 1
ATOM 5200 O O . ALA A 1 669 ? -1.110 -7.420 -20.140 1.00 94.19 669 ALA A O 1
ATOM 5201 N N . ALA A 1 670 ? -1.067 -9.393 -21.178 1.00 94.38 670 ALA A N 1
ATOM 5202 C CA . ALA A 1 670 ? -0.186 -9.999 -20.179 1.00 94.38 670 ALA A CA 1
ATOM 5203 C C . ALA A 1 670 ? 1.153 -9.244 -20.057 1.00 94.38 670 ALA A C 1
ATOM 5205 O O . ALA A 1 670 ? 1.751 -9.212 -18.986 1.00 94.38 670 ALA A O 1
ATOM 5206 N N . THR A 1 671 ? 1.613 -8.611 -21.143 1.00 94.56 671 THR A N 1
ATOM 5207 C CA . THR A 1 671 ? 2.830 -7.787 -21.191 1.00 94.56 671 THR A CA 1
ATOM 5208 C C . THR A 1 671 ? 2.631 -6.340 -20.733 1.00 94.56 671 THR A C 1
ATOM 5210 O O . THR A 1 671 ? 3.612 -5.606 -20.683 1.00 94.56 671 THR A O 1
ATOM 5213 N N . ASP A 1 672 ? 1.405 -5.918 -20.417 1.00 95.62 672 ASP A N 1
ATOM 5214 C CA . ASP A 1 672 ? 1.090 -4.541 -20.025 1.00 95.62 672 ASP A CA 1
ATOM 5215 C C . ASP A 1 672 ? 1.787 -4.167 -18.695 1.00 95.62 672 ASP A C 1
ATOM 5217 O O . ASP A 1 672 ? 1.765 -4.971 -17.755 1.00 95.62 672 ASP A O 1
ATOM 5221 N N . PRO A 1 673 ? 2.422 -2.984 -18.572 1.00 95.19 673 PRO A N 1
ATOM 5222 C CA . PRO A 1 673 ? 3.043 -2.555 -17.315 1.00 95.19 673 PRO A CA 1
ATOM 5223 C C . PRO A 1 673 ? 2.033 -2.366 -16.175 1.00 95.19 673 PRO A C 1
ATOM 5225 O O . PRO A 1 673 ? 2.410 -2.508 -15.019 1.00 95.19 673 PRO A O 1
ATOM 5228 N N . ALA A 1 674 ? 0.751 -2.139 -16.481 1.00 95.94 674 ALA A N 1
ATOM 5229 C CA . ALA A 1 674 ? -0.307 -2.062 -15.479 1.00 95.94 674 ALA A CA 1
ATOM 5230 C C . ALA A 1 674 ? -0.668 -3.421 -14.854 1.00 95.94 674 ALA A C 1
ATOM 5232 O O . ALA A 1 674 ? -1.368 -3.471 -13.843 1.00 95.94 674 ALA A O 1
ATOM 5233 N N . ASN A 1 675 ? -0.219 -4.529 -15.453 1.00 95.94 675 ASN A N 1
ATOM 5234 C CA . ASN A 1 675 ? -0.398 -5.858 -14.889 1.00 95.94 675 ASN A CA 1
ATOM 5235 C C . ASN A 1 675 ? 0.731 -6.165 -13.891 1.00 95.94 675 ASN A C 1
ATOM 5237 O O . ASN A 1 675 ? 1.892 -6.298 -14.286 1.00 95.94 675 ASN A O 1
ATOM 5241 N N . VAL A 1 676 ? 0.370 -6.332 -12.616 1.00 95.50 676 VAL A N 1
ATOM 5242 C CA . VAL A 1 676 ? 1.293 -6.679 -11.517 1.00 95.50 676 VAL A CA 1
ATOM 5243 C C . VAL A 1 676 ? 1.622 -8.176 -11.453 1.00 95.50 676 VAL A C 1
ATOM 5245 O O . VAL A 1 676 ? 2.635 -8.570 -10.873 1.00 95.50 676 VAL A O 1
ATOM 5248 N N . TRP A 1 677 ? 0.776 -9.018 -12.055 1.00 95.06 677 TRP A N 1
ATOM 5249 C CA . TRP A 1 677 ? 0.883 -10.473 -11.988 1.00 95.06 677 TRP A CA 1
ATOM 5250 C C . TRP A 1 677 ? 1.814 -11.017 -13.075 1.00 95.06 677 TRP A C 1
ATOM 5252 O O . TRP A 1 677 ? 1.790 -10.589 -14.235 1.00 95.06 677 TRP A O 1
ATOM 5262 N N . GLY A 1 678 ? 2.675 -11.956 -12.688 1.00 90.50 678 GLY A N 1
ATOM 5263 C CA . GLY A 1 678 ? 3.767 -12.459 -13.517 1.00 90.50 678 GLY A CA 1
ATOM 5264 C C . GLY A 1 678 ? 4.926 -11.474 -13.699 1.00 90.50 678 GLY A C 1
ATOM 5265 O O . GLY A 1 678 ? 5.767 -11.711 -14.566 1.00 90.50 678 GLY A O 1
ATOM 5266 N N . SER A 1 679 ? 4.943 -10.364 -12.953 1.00 89.62 679 SER A N 1
ATOM 5267 C CA . SER A 1 679 ? 6.023 -9.366 -12.929 1.00 89.62 679 SER A CA 1
ATOM 5268 C C . SER A 1 679 ? 6.474 -9.064 -11.506 1.00 89.62 679 SER A C 1
ATOM 5270 O O . SER A 1 679 ? 7.554 -9.489 -11.114 1.00 89.62 679 SER A O 1
ATOM 5272 N N . LEU A 1 680 ? 5.649 -8.337 -10.749 1.00 93.38 680 LEU A N 1
ATOM 5273 C CA . LEU A 1 680 ? 5.921 -7.952 -9.364 1.00 93.38 680 LEU A CA 1
ATOM 5274 C C . LEU A 1 680 ? 5.544 -9.083 -8.411 1.00 93.38 680 LEU A C 1
ATOM 5276 O O . LEU A 1 680 ? 6.257 -9.349 -7.451 1.00 93.38 680 LEU A O 1
ATOM 5280 N N . PHE A 1 681 ? 4.452 -9.779 -8.728 1.00 94.12 681 PHE A N 1
ATOM 5281 C CA . PHE A 1 681 ? 3.985 -10.951 -8.001 1.00 94.12 681 PHE A CA 1
ATOM 5282 C C . PHE A 1 681 ? 3.958 -12.174 -8.912 1.00 94.12 681 PHE A C 1
ATOM 5284 O O . PHE A 1 681 ? 3.645 -12.075 -10.104 1.00 94.12 681 PHE A O 1
ATOM 5291 N N . SER A 1 682 ? 4.243 -13.344 -8.345 1.00 91.44 682 SER A N 1
ATOM 5292 C CA . SER A 1 682 ? 4.021 -14.627 -9.014 1.00 91.44 682 SER A CA 1
ATOM 5293 C C . SER A 1 682 ? 2.544 -14.816 -9.347 1.00 91.44 682 SER A C 1
ATOM 5295 O O . SER A 1 682 ? 1.670 -14.327 -8.635 1.00 91.44 682 SER A O 1
ATOM 5297 N N . TRP A 1 683 ? 2.253 -15.539 -10.428 1.00 91.00 683 TRP A N 1
ATOM 5298 C CA . TRP A 1 683 ? 0.882 -15.958 -10.713 1.00 91.00 683 TRP A CA 1
ATOM 5299 C C . TRP A 1 683 ? 0.344 -16.825 -9.563 1.00 91.00 683 TRP A C 1
ATOM 5301 O O . TRP A 1 683 ? 1.105 -17.648 -9.051 1.00 91.00 683 TRP A O 1
ATOM 5311 N N . PRO A 1 684 ? -0.936 -16.685 -9.173 1.00 90.00 684 PRO A N 1
ATOM 5312 C CA . PRO A 1 684 ? -1.570 -17.639 -8.268 1.00 90.00 684 PRO A CA 1
ATOM 5313 C C . PRO A 1 684 ? -1.562 -19.047 -8.863 1.00 90.00 684 PRO A C 1
ATOM 5315 O O . PRO A 1 684 ? -1.507 -19.196 -10.086 1.00 90.00 684 PRO A O 1
ATOM 5318 N N . GLU A 1 685 ? -1.657 -20.070 -8.013 1.00 86.69 685 GLU A N 1
ATOM 5319 C CA . GLU A 1 685 ? -1.761 -21.452 -8.482 1.00 86.69 685 GLU A CA 1
ATOM 5320 C C . GLU A 1 685 ? -3.032 -21.624 -9.337 1.00 86.69 685 GLU A C 1
ATOM 5322 O O . GLU A 1 685 ? -4.139 -21.358 -8.854 1.00 86.69 685 GLU A O 1
ATOM 5327 N N . PRO A 1 686 ?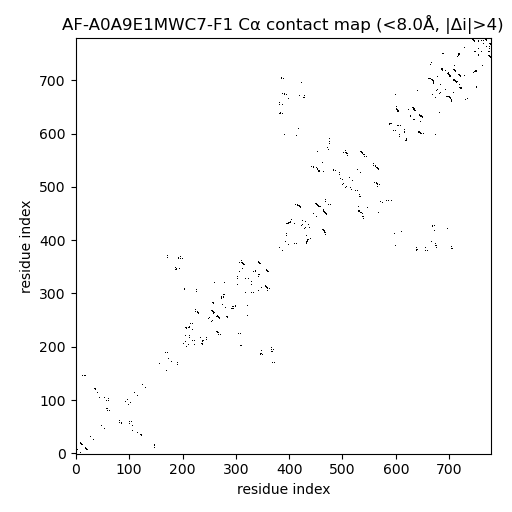 -2.895 -21.987 -10.627 1.00 84.50 686 PRO A N 1
ATOM 5328 C CA . PRO A 1 686 ? -4.038 -22.190 -11.505 1.00 84.50 686 PRO A CA 1
ATOM 5329 C C . PRO A 1 686 ? -4.757 -23.504 -11.183 1.00 84.50 686 PRO A C 1
ATOM 5331 O O . PRO A 1 686 ? -4.182 -24.417 -10.598 1.00 84.50 686 PRO A O 1
ATOM 5334 N N . ALA A 1 687 ? -6.016 -23.625 -11.616 1.00 73.25 687 ALA A N 1
ATOM 5335 C CA . ALA A 1 687 ? -6.828 -24.826 -11.383 1.00 73.25 687 ALA A CA 1
ATOM 5336 C C . ALA A 1 687 ? -6.287 -26.099 -12.075 1.00 73.25 687 ALA A C 1
ATOM 5338 O O . ALA A 1 687 ? -6.676 -27.209 -11.721 1.00 73.25 687 ALA A O 1
ATOM 5339 N N . ALA A 1 688 ? -5.397 -25.944 -13.057 1.00 72.88 688 ALA A N 1
ATOM 5340 C CA . ALA A 1 688 ? -4.717 -27.027 -13.759 1.00 72.88 688 ALA A CA 1
ATOM 5341 C C . ALA A 1 688 ? -3.216 -26.742 -13.870 1.00 72.88 688 ALA A C 1
ATOM 5343 O O . ALA A 1 688 ? -2.794 -25.597 -13.714 1.00 72.88 688 ALA A O 1
ATOM 5344 N N . GLU A 1 689 ? -2.417 -27.758 -14.218 1.00 69.75 689 GLU A N 1
ATOM 5345 C CA . GLU A 1 689 ? -0.990 -27.616 -14.547 1.00 69.75 689 GLU A CA 1
ATOM 5346 C C . GLU A 1 689 ? -0.796 -26.776 -15.826 1.00 69.75 689 GLU A C 1
ATOM 5348 O O . GLU A 1 689 ? -0.544 -27.271 -16.925 1.00 69.75 689 GLU A O 1
ATOM 5353 N N . ALA A 1 690 ? -0.944 -25.462 -15.694 1.00 71.38 690 ALA A N 1
ATOM 5354 C CA . ALA A 1 690 ? -0.740 -24.488 -16.749 1.00 71.38 690 ALA A CA 1
ATOM 5355 C C . ALA A 1 690 ? 0.253 -23.428 -16.272 1.00 71.38 690 ALA A C 1
ATOM 5357 O O . ALA A 1 690 ? 0.137 -22.901 -15.172 1.00 71.38 690 ALA A O 1
ATOM 5358 N N . SER A 1 691 ? 1.226 -23.079 -17.118 1.00 77.12 691 SER A N 1
ATOM 5359 C CA . SER A 1 691 ? 2.201 -22.026 -16.815 1.00 77.12 691 SER A CA 1
ATOM 5360 C C . SER A 1 691 ? 1.831 -20.727 -17.552 1.00 77.12 691 SER A C 1
ATOM 5362 O O . SER A 1 691 ? 2.266 -20.551 -18.700 1.00 77.12 691 SER A O 1
ATOM 5364 N N . PRO A 1 692 ? 1.021 -19.820 -16.971 1.00 88.06 692 PRO A N 1
ATOM 5365 C CA . PRO A 1 692 ? 0.753 -18.514 -17.571 1.00 88.06 692 PRO A CA 1
ATOM 5366 C C . PRO A 1 692 ? 2.059 -17.723 -17.741 1.00 88.06 692 PRO A C 1
ATOM 5368 O O . PRO A 1 692 ? 2.922 -17.694 -16.862 1.00 88.06 692 PRO A O 1
ATOM 5371 N N . ARG A 1 693 ? 2.240 -17.091 -18.907 1.00 89.94 693 ARG A N 1
ATOM 5372 C CA . ARG A 1 693 ? 3.458 -16.334 -19.251 1.00 89.94 693 ARG A CA 1
ATOM 5373 C C . ARG A 1 693 ? 3.115 -14.978 -19.851 1.00 89.94 693 ARG A C 1
ATOM 5375 O O . ARG A 1 693 ? 2.196 -14.859 -20.658 1.00 89.94 693 ARG A O 1
ATOM 5382 N N . ARG A 1 694 ? 3.917 -13.961 -19.526 1.00 91.38 694 ARG A N 1
ATOM 5383 C CA . ARG A 1 694 ? 3.819 -12.615 -20.115 1.00 91.38 694 ARG A CA 1
ATOM 5384 C C . ARG A 1 694 ? 4.354 -12.608 -21.551 1.00 91.38 694 ARG A C 1
ATOM 5386 O O . ARG A 1 694 ? 5.487 -12.209 -21.801 1.00 91.38 694 ARG A O 1
ATOM 5393 N N . VAL A 1 695 ? 3.545 -13.078 -22.498 1.00 90.94 695 VAL A N 1
ATOM 5394 C CA . VAL A 1 695 ? 3.883 -13.117 -23.931 1.00 90.94 695 VAL A CA 1
ATOM 5395 C C . VAL A 1 695 ? 2.959 -12.222 -24.753 1.00 90.94 695 VAL A C 1
ATOM 5397 O O . VAL A 1 695 ? 1.790 -12.045 -24.412 1.00 90.94 695 VAL A O 1
ATOM 5400 N N . SER A 1 696 ? 3.480 -11.669 -25.855 1.00 89.44 696 SER A N 1
ATOM 5401 C CA . SER A 1 696 ? 2.691 -10.845 -26.782 1.00 89.44 696 SER A CA 1
ATOM 5402 C C . SER A 1 696 ? 1.466 -11.619 -27.275 1.00 89.44 696 SER A C 1
ATOM 5404 O O . SER A 1 696 ? 1.602 -12.761 -27.716 1.00 89.44 696 SER A O 1
ATOM 5406 N N . GLY A 1 697 ? 0.285 -11.008 -27.174 1.00 87.44 697 GLY A N 1
ATOM 5407 C CA . GLY A 1 697 ? -1.011 -11.586 -27.545 1.00 87.44 697 GLY A CA 1
ATOM 5408 C C . GLY A 1 697 ? -1.763 -12.301 -26.416 1.00 87.44 697 GLY A C 1
ATOM 5409 O O . GLY A 1 697 ? -2.974 -12.476 -26.542 1.00 87.44 697 GLY A O 1
ATOM 5410 N N . ALA A 1 698 ? -1.100 -12.683 -25.318 1.00 92.50 698 ALA A N 1
ATOM 5411 C CA . ALA A 1 698 ? -1.780 -13.244 -24.147 1.00 92.50 698 ALA A CA 1
ATOM 5412 C C . ALA A 1 698 ? -2.455 -12.141 -23.316 1.00 92.50 698 ALA A C 1
ATOM 5414 O O . ALA A 1 698 ? -2.026 -10.982 -23.337 1.00 92.50 698 ALA A O 1
ATOM 5415 N N . ARG A 1 699 ? -3.511 -12.492 -22.578 1.00 93.44 699 ARG A N 1
ATOM 5416 C CA . ARG A 1 699 ? -4.336 -11.554 -21.802 1.00 93.44 699 ARG A CA 1
ATOM 5417 C C . ARG A 1 699 ? -4.673 -12.115 -20.433 1.00 93.44 699 ARG A C 1
ATOM 5419 O O . ARG A 1 699 ? -4.805 -13.322 -20.269 1.00 93.44 699 ARG A O 1
ATOM 5426 N N . VAL A 1 700 ? -4.864 -11.222 -19.476 1.00 95.44 700 VAL A N 1
ATOM 5427 C CA . VAL A 1 700 ? -5.325 -11.544 -18.127 1.00 95.44 700 VAL A CA 1
ATOM 5428 C C . VAL A 1 700 ? -6.567 -10.724 -17.809 1.00 95.44 700 VAL A C 1
ATOM 5430 O O . VAL A 1 700 ? -6.636 -9.538 -18.133 1.00 95.44 700 VAL A O 1
ATOM 5433 N N . VAL A 1 701 ? -7.548 -11.362 -17.181 1.00 95.50 701 VAL A N 1
ATOM 5434 C CA . VAL A 1 701 ? -8.745 -10.717 -16.652 1.00 95.50 701 VAL A CA 1
ATOM 5435 C C . VAL A 1 701 ? -8.618 -10.640 -15.140 1.00 95.50 701 VAL A C 1
ATOM 5437 O O . VAL A 1 701 ? -8.537 -11.669 -14.466 1.00 95.50 701 VAL A O 1
ATOM 5440 N N . LEU A 1 702 ? -8.594 -9.417 -14.622 1.00 95.56 702 LEU A N 1
ATOM 5441 C CA . LEU A 1 702 ? -8.562 -9.128 -13.197 1.00 95.56 702 LEU A CA 1
ATOM 5442 C C . LEU A 1 702 ? -9.977 -8.812 -12.708 1.00 95.56 702 LEU A C 1
ATOM 5444 O O . LEU A 1 702 ? -10.671 -8.032 -13.356 1.00 95.56 702 LEU A O 1
ATOM 5448 N N . VAL A 1 703 ? -10.386 -9.352 -11.561 1.00 95.62 703 VAL A N 1
ATOM 5449 C CA . VAL A 1 703 ? -11.594 -8.928 -10.832 1.00 95.62 703 VAL A CA 1
ATOM 5450 C C . VAL A 1 703 ? -11.171 -8.525 -9.432 1.00 95.62 703 VAL A C 1
ATOM 5452 O O . VAL A 1 703 ? -10.496 -9.288 -8.740 1.00 95.62 703 VAL A O 1
ATOM 5455 N N . GLY A 1 704 ? -11.471 -7.284 -9.048 1.00 92.56 704 GLY A N 1
ATOM 5456 C CA . GLY A 1 704 ? -11.009 -6.733 -7.774 1.00 92.56 704 GLY A CA 1
ATOM 5457 C C . GLY A 1 704 ? -9.487 -6.790 -7.598 1.00 92.56 704 GLY A C 1
ATOM 5458 O O . GLY A 1 704 ? -9.009 -6.907 -6.475 1.00 92.56 704 GLY A O 1
ATOM 5459 N N . GLY A 1 705 ? -8.726 -6.730 -8.697 1.00 93.69 705 GLY A N 1
ATOM 5460 C CA . GLY A 1 705 ? -7.257 -6.760 -8.707 1.00 93.69 705 GLY A CA 1
ATOM 5461 C C . GLY A 1 705 ? -6.616 -8.150 -8.650 1.00 93.69 705 GLY A C 1
ATOM 5462 O O . GLY A 1 705 ? -5.394 -8.257 -8.754 1.00 93.69 705 GLY A O 1
ATOM 5463 N N . ARG A 1 706 ? -7.413 -9.220 -8.550 1.00 94.81 706 ARG A N 1
ATOM 5464 C CA . ARG A 1 706 ? -6.941 -10.615 -8.593 1.00 94.81 706 ARG A CA 1
ATOM 5465 C C . ARG A 1 706 ? -7.156 -11.213 -9.980 1.00 94.81 706 ARG A C 1
ATOM 5467 O O . ARG A 1 706 ? -8.191 -10.932 -10.584 1.00 94.81 706 ARG A O 1
ATOM 5474 N N . PRO A 1 707 ? -6.229 -12.030 -10.505 1.00 95.31 707 PRO A N 1
ATOM 5475 C CA . PRO A 1 707 ? -6.420 -12.679 -11.789 1.00 95.31 707 PRO A CA 1
ATOM 5476 C C . PRO A 1 707 ? -7.463 -13.785 -11.635 1.00 95.31 707 PRO A C 1
ATOM 5478 O O . PRO A 1 707 ? -7.374 -14.598 -10.723 1.00 95.31 707 PRO A O 1
ATOM 5481 N N . ILE A 1 708 ? -8.457 -13.793 -12.521 1.00 95.19 708 ILE A N 1
ATOM 5482 C CA . ILE A 1 708 ? -9.529 -14.800 -12.541 1.00 95.19 708 ILE A CA 1
ATOM 5483 C C . ILE A 1 708 ? -9.409 -15.683 -13.775 1.00 95.19 708 ILE A C 1
ATOM 5485 O O . ILE A 1 708 ? -9.548 -16.899 -13.678 1.00 95.19 708 ILE A O 1
ATOM 5489 N N . LEU A 1 709 ? -9.109 -15.077 -14.928 1.00 94.75 709 LEU A N 1
ATOM 5490 C CA . LEU A 1 709 ? -8.925 -15.780 -16.194 1.00 94.75 709 LEU A CA 1
ATOM 5491 C C . LEU A 1 709 ? -7.642 -15.318 -16.883 1.00 94.75 709 LEU A C 1
ATOM 5493 O O . LEU A 1 709 ? -7.308 -14.133 -16.876 1.00 94.75 709 LEU A O 1
ATOM 5497 N N . PHE A 1 710 ? -6.959 -16.243 -17.542 1.00 95.00 710 PHE A N 1
ATOM 5498 C CA . PHE A 1 710 ? -5.826 -15.978 -18.416 1.00 95.00 710 PHE A CA 1
ATOM 5499 C C . PHE A 1 710 ? -6.083 -16.604 -19.787 1.00 95.00 710 PHE A C 1
ATOM 5501 O O . PHE A 1 710 ? -6.339 -17.799 -19.901 1.00 95.00 710 PHE A O 1
ATOM 5508 N N . LEU A 1 711 ? -6.023 -15.787 -20.834 1.00 93.44 711 LEU A N 1
ATOM 5509 C CA . LEU A 1 711 ? -6.197 -16.200 -22.221 1.00 93.44 711 LEU A CA 1
ATOM 5510 C C . LEU A 1 711 ? -4.830 -16.238 -22.908 1.00 93.44 711 LEU A C 1
ATOM 5512 O O . LEU A 1 711 ? -4.066 -15.270 -22.859 1.00 93.44 711 LEU A O 1
ATOM 5516 N N . ASP A 1 712 ? -4.525 -17.349 -23.567 1.00 91.81 712 ASP A N 1
ATOM 5517 C CA . ASP A 1 712 ? -3.257 -17.543 -24.262 1.00 91.81 712 ASP A CA 1
ATOM 5518 C C . ASP A 1 712 ? -3.075 -16.618 -25.485 1.00 91.81 712 ASP A C 1
ATOM 5520 O O . ASP A 1 712 ? -3.991 -15.932 -25.943 1.00 91.81 712 ASP A O 1
ATOM 5524 N N . LYS A 1 713 ? -1.862 -16.617 -26.059 1.00 86.69 713 LYS A N 1
ATOM 5525 C CA . LYS A 1 713 ? -1.518 -15.804 -27.240 1.00 86.69 713 LYS A CA 1
ATOM 5526 C C . LYS A 1 713 ? -2.435 -16.062 -28.442 1.00 86.69 713 LYS A C 1
ATOM 5528 O O . LYS A 1 713 ? -2.690 -15.141 -29.216 1.00 86.69 713 LYS A O 1
ATOM 5533 N N . GLY A 1 714 ? -2.880 -17.307 -28.622 1.00 83.44 714 GLY A N 1
ATOM 5534 C CA . GLY A 1 714 ? -3.718 -17.723 -29.747 1.00 83.44 714 GLY A CA 1
ATOM 5535 C C . GLY A 1 714 ? -5.210 -17.456 -29.559 1.00 83.44 714 GLY A C 1
ATOM 5536 O O . GLY A 1 714 ? -5.962 -17.659 -30.507 1.00 83.44 714 GLY A O 1
ATOM 5537 N N . ALA A 1 715 ? -5.637 -17.017 -28.369 1.00 84.75 715 ALA A N 1
ATOM 5538 C CA . ALA A 1 715 ? -7.043 -16.928 -27.985 1.00 84.75 715 ALA A CA 1
ATOM 5539 C C . ALA A 1 715 ? -7.807 -18.256 -28.171 1.00 84.75 715 ALA A C 1
ATOM 5541 O O . ALA A 1 715 ? -8.974 -18.275 -28.564 1.00 84.75 715 ALA A O 1
ATOM 5542 N N . HIS A 1 716 ? -7.126 -19.372 -27.901 1.00 89.19 716 HIS A N 1
ATOM 5543 C CA . HIS A 1 716 ? -7.646 -20.735 -28.027 1.00 89.19 716 HIS A CA 1
ATOM 5544 C C . HIS A 1 716 ? -7.630 -21.511 -26.714 1.00 89.19 716 HIS A C 1
ATOM 5546 O O . HIS A 1 716 ? -8.348 -22.505 -26.605 1.00 89.19 716 HIS A O 1
ATOM 5552 N N . SER A 1 717 ? -6.826 -21.092 -25.742 1.00 91.44 717 SER A N 1
ATOM 5553 C CA . SER A 1 717 ? -6.727 -21.739 -24.440 1.00 91.44 717 SER A CA 1
ATOM 5554 C C . SER A 1 717 ? -7.018 -20.736 -23.336 1.00 91.44 717 SER A C 1
ATOM 5556 O O . SER A 1 717 ? -6.390 -19.678 -23.275 1.00 91.44 717 SER A O 1
ATOM 5558 N N . LEU A 1 718 ? -7.944 -21.095 -22.453 1.00 92.94 718 LEU A N 1
ATOM 5559 C CA . LEU A 1 718 ? -8.272 -20.345 -21.247 1.00 92.94 718 LEU A CA 1
ATOM 5560 C C . LEU A 1 718 ? -7.719 -21.083 -20.024 1.00 92.94 718 LEU A C 1
ATOM 5562 O O . LEU A 1 718 ? -7.785 -22.308 -19.954 1.00 92.94 718 LEU A O 1
ATOM 5566 N N . VAL A 1 719 ? -7.169 -20.343 -19.073 1.00 92.94 719 VAL A N 1
ATOM 5567 C CA . VAL A 1 719 ? -6.736 -20.849 -17.768 1.00 92.94 719 VAL A CA 1
ATOM 5568 C C . VAL A 1 719 ? -7.497 -20.079 -16.704 1.00 92.94 719 VAL A C 1
ATOM 5570 O O . VAL A 1 719 ? -7.619 -18.855 -16.802 1.00 92.94 719 VAL A O 1
ATOM 5573 N N . SER A 1 720 ? -8.015 -20.781 -15.709 1.00 93.00 720 SER A N 1
ATOM 5574 C CA . SER A 1 720 ? -8.752 -20.210 -14.596 1.00 93.00 720 SER A CA 1
ATOM 5575 C C . SER A 1 720 ? -7.954 -20.254 -13.297 1.00 93.00 720 SER A C 1
ATOM 5577 O O . SER A 1 720 ? -7.130 -21.141 -13.059 1.00 93.00 720 SER A O 1
ATOM 5579 N N . PHE A 1 721 ? -8.194 -19.248 -12.461 1.00 92.75 721 PHE A N 1
ATOM 5580 C CA . PHE A 1 721 ? -7.623 -19.137 -11.124 1.00 92.75 721 PHE A CA 1
ATOM 5581 C C . PHE A 1 721 ? -8.716 -19.291 -10.050 1.00 92.75 721 PHE A C 1
ATOM 5583 O O . PHE A 1 721 ? -9.899 -19.035 -10.332 1.00 92.75 721 PHE A O 1
ATOM 5590 N N . PRO A 1 722 ? -8.343 -19.671 -8.811 1.00 88.94 722 PRO A N 1
ATOM 5591 C CA . PRO A 1 722 ? -9.272 -19.799 -7.690 1.00 88.94 722 PRO A CA 1
ATOM 5592 C C . PRO A 1 722 ? -10.134 -18.545 -7.500 1.00 88.94 722 PRO A C 1
ATOM 5594 O O . PRO A 1 722 ? -9.628 -17.435 -7.342 1.00 88.94 722 PRO A O 1
ATOM 5597 N N . SER A 1 723 ? -11.455 -18.717 -7.560 1.00 89.56 723 SER A N 1
ATOM 5598 C CA . SER A 1 723 ? -12.409 -17.604 -7.625 1.00 89.56 723 SER A CA 1
ATOM 5599 C C . SER A 1 723 ? -13.829 -18.027 -7.242 1.00 89.56 723 SER A C 1
ATOM 5601 O O . SER A 1 723 ? -14.168 -19.214 -7.265 1.00 89.56 723 SER A O 1
ATOM 5603 N N . THR A 1 724 ? -14.681 -17.054 -6.909 1.00 90.81 724 THR A N 1
ATOM 5604 C CA . THR A 1 724 ? -16.121 -17.290 -6.728 1.00 90.81 724 THR A CA 1
ATOM 5605 C C . THR A 1 724 ? -16.829 -17.390 -8.082 1.00 90.81 724 THR A C 1
ATOM 5607 O O . THR A 1 724 ? -16.332 -16.903 -9.099 1.00 90.81 724 THR A O 1
ATOM 5610 N N . GLU A 1 725 ? -18.017 -17.993 -8.123 1.00 89.00 725 GLU A N 1
ATOM 5611 C CA . GLU A 1 725 ? -18.813 -18.049 -9.356 1.00 89.00 725 GLU A CA 1
ATOM 5612 C C . GLU A 1 725 ? -19.201 -16.651 -9.863 1.00 89.00 725 GLU A C 1
ATOM 5614 O O . GLU A 1 725 ? -19.103 -16.375 -11.060 1.00 89.00 725 GLU A O 1
ATOM 5619 N N . ALA A 1 726 ? -19.530 -15.730 -8.950 1.00 90.81 726 ALA A N 1
ATOM 5620 C CA . ALA A 1 726 ? -19.817 -14.338 -9.285 1.00 90.81 726 ALA A CA 1
ATOM 5621 C C . ALA A 1 726 ? -18.623 -13.646 -9.968 1.00 90.81 726 ALA A C 1
ATOM 5623 O O . ALA A 1 726 ? -18.807 -12.919 -10.948 1.00 90.81 726 ALA A O 1
ATOM 5624 N N . ASP A 1 727 ? -17.396 -13.898 -9.503 1.00 92.06 727 ASP A N 1
ATOM 5625 C CA . ASP A 1 727 ? -16.187 -13.336 -10.115 1.00 92.06 727 ASP A CA 1
ATOM 5626 C C . ASP A 1 727 ? -15.908 -13.937 -11.489 1.00 92.06 727 ASP A C 1
ATOM 5628 O O . ASP A 1 727 ? -15.545 -13.206 -12.413 1.00 92.06 727 ASP A O 1
ATOM 5632 N N . ARG A 1 728 ? -16.153 -15.240 -11.670 1.00 92.00 728 ARG A N 1
ATOM 5633 C CA . ARG A 1 728 ? -16.049 -15.889 -12.984 1.00 92.00 728 ARG A CA 1
ATOM 5634 C C . ARG A 1 728 ? -17.011 -15.277 -13.994 1.00 92.00 728 ARG A C 1
ATOM 5636 O O . ARG A 1 728 ? -16.592 -14.946 -15.100 1.00 92.00 728 ARG A O 1
ATOM 5643 N N . VAL A 1 729 ? -18.267 -15.050 -13.609 1.00 92.81 729 VAL A N 1
ATOM 5644 C CA . VAL A 1 729 ? -19.261 -14.394 -14.475 1.00 92.81 729 VAL A CA 1
ATOM 5645 C C . VAL A 1 729 ? -18.805 -12.986 -14.868 1.00 92.81 729 VAL A C 1
ATOM 5647 O O . VAL A 1 729 ? -18.863 -12.623 -16.044 1.00 92.81 729 VAL A O 1
ATOM 5650 N N . ARG A 1 730 ? -18.298 -12.191 -13.916 1.00 93.75 730 ARG A N 1
ATOM 5651 C CA . ARG A 1 730 ? -17.758 -10.848 -14.204 1.00 93.75 730 ARG A CA 1
ATOM 5652 C C . ARG A 1 730 ? -16.558 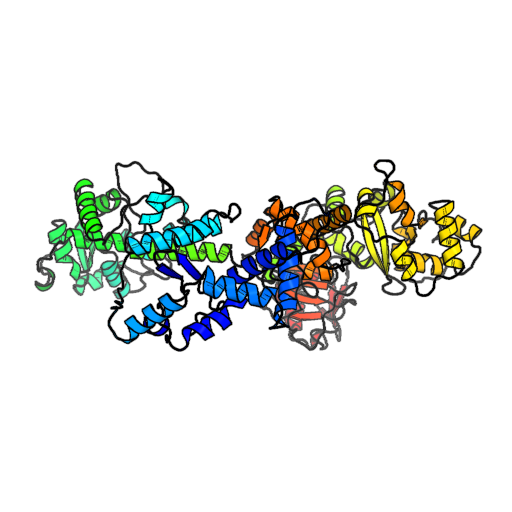-10.903 -15.146 1.00 93.75 730 ARG A C 1
ATOM 5654 O O . ARG A 1 730 ? -16.484 -10.106 -16.080 1.00 93.75 730 ARG A O 1
ATOM 5661 N N . ALA A 1 731 ? -15.651 -11.852 -14.931 1.00 93.56 731 ALA A N 1
ATOM 5662 C CA . ALA A 1 731 ? -14.476 -12.037 -15.770 1.00 93.56 731 ALA A CA 1
ATOM 5663 C C . ALA A 1 731 ? -14.854 -12.437 -17.207 1.00 93.56 731 ALA A C 1
ATOM 5665 O O . ALA A 1 731 ? -14.304 -11.889 -18.160 1.00 93.56 731 ALA A O 1
ATOM 5666 N N . ILE A 1 732 ? -15.835 -13.328 -17.380 1.00 92.38 732 ILE A N 1
ATOM 5667 C CA . ILE A 1 732 ? -16.341 -13.731 -18.701 1.00 92.38 732 ILE A CA 1
ATOM 5668 C C . ILE A 1 732 ? -16.988 -12.543 -19.419 1.00 92.38 732 ILE A C 1
ATOM 5670 O O . ILE A 1 732 ? -16.665 -12.287 -20.577 1.00 92.38 732 ILE A O 1
ATOM 5674 N N . LYS A 1 733 ? -17.828 -11.757 -18.733 1.00 91.00 733 LYS A N 1
ATOM 5675 C CA . LYS A 1 733 ? -18.422 -10.540 -19.316 1.00 91.00 733 LYS A CA 1
ATOM 5676 C C . LYS A 1 733 ? -17.359 -9.530 -19.752 1.00 91.00 733 LYS A C 1
ATOM 5678 O O . LYS A 1 733 ? -17.481 -8.927 -20.817 1.00 91.00 733 LYS A O 1
ATOM 5683 N N . ALA A 1 734 ? -16.294 -9.367 -18.967 1.00 90.56 734 ALA A N 1
ATOM 5684 C CA . ALA A 1 734 ? -15.167 -8.514 -19.338 1.00 90.56 734 ALA A CA 1
ATOM 5685 C C . ALA A 1 734 ? -14.394 -9.063 -20.552 1.00 90.56 734 ALA A C 1
ATOM 5687 O O . ALA A 1 734 ? -14.001 -8.303 -21.434 1.00 90.56 734 ALA A O 1
ATOM 5688 N N . LEU A 1 735 ? -14.227 -10.385 -20.646 1.00 88.19 735 LEU A N 1
ATOM 5689 C CA . LEU A 1 735 ? -13.633 -11.047 -21.809 1.00 88.19 735 LEU A CA 1
ATOM 5690 C C . LEU A 1 735 ? -14.478 -10.831 -23.079 1.00 88.19 735 LEU A C 1
ATOM 5692 O O . LEU A 1 735 ? -13.938 -10.597 -24.156 1.00 88.19 735 LEU A O 1
ATOM 5696 N N . GLN A 1 736 ? -15.805 -10.856 -22.954 1.00 85.00 736 GLN A N 1
ATOM 5697 C CA . GLN A 1 736 ? -16.740 -10.607 -24.055 1.00 85.00 736 GLN A CA 1
ATOM 5698 C C . GLN A 1 736 ? -16.770 -9.144 -24.489 1.00 85.00 736 GLN A C 1
ATOM 5700 O O . GLN A 1 736 ? -16.954 -8.863 -25.675 1.00 85.00 736 GLN A O 1
ATOM 5705 N N . SER A 1 737 ? -16.571 -8.204 -23.557 1.00 81.25 737 SER A N 1
ATOM 5706 C CA . SER A 1 737 ? -16.513 -6.761 -23.825 1.00 81.25 737 SER A CA 1
ATOM 5707 C C . SER A 1 737 ? -15.171 -6.299 -24.417 1.00 81.25 737 SER A C 1
ATOM 5709 O O . SER A 1 737 ? -15.070 -5.171 -24.910 1.00 81.25 737 SER A O 1
ATOM 5711 N N . MET A 1 738 ? -14.204 -7.207 -24.577 1.00 77.50 738 MET A N 1
ATOM 5712 C CA . MET A 1 738 ? -12.950 -6.947 -25.283 1.00 77.50 738 MET A CA 1
ATOM 5713 C C . MET A 1 738 ? -13.101 -6.618 -26.770 1.00 77.50 738 MET A C 1
ATOM 5715 O O . MET A 1 738 ? -13.635 -7.393 -27.562 1.00 77.50 738 MET A O 1
ATOM 5719 N N . THR A 1 739 ? -12.514 -5.504 -27.191 1.00 60.62 739 THR A N 1
ATOM 5720 C CA . THR A 1 739 ? -12.312 -5.181 -28.605 1.00 60.62 739 THR A CA 1
ATOM 5721 C C . THR A 1 739 ? -11.125 -5.980 -29.171 1.00 60.62 739 THR A C 1
ATOM 5723 O O . THR A 1 739 ? -10.111 -6.179 -28.503 1.00 60.62 739 THR A O 1
ATOM 5726 N N . GLY A 1 740 ? -11.251 -6.493 -30.402 1.00 62.53 740 GLY A N 1
ATOM 5727 C CA . GLY A 1 740 ? -10.151 -7.172 -31.114 1.00 62.53 740 GLY A CA 1
ATOM 5728 C C . GLY A 1 740 ? -10.476 -8.551 -31.696 1.00 62.53 740 GLY A C 1
ATOM 5729 O O . GLY A 1 740 ? -9.783 -8.992 -32.609 1.00 62.53 740 GLY A O 1
ATOM 5730 N N . PHE A 1 741 ? -11.557 -9.200 -31.254 1.00 66.25 741 PHE A N 1
ATOM 5731 C CA . PHE A 1 741 ? -12.058 -10.435 -31.864 1.00 66.25 741 PHE A CA 1
ATOM 5732 C C . PHE A 1 741 ? -13.502 -10.254 -32.321 1.00 66.25 741 PHE A C 1
ATOM 5734 O O . PHE A 1 741 ? -14.355 -9.839 -31.543 1.00 66.25 741 PHE A O 1
ATOM 5741 N N . ARG A 1 742 ? -13.781 -10.582 -33.590 1.00 72.38 742 ARG A N 1
ATOM 5742 C CA . ARG A 1 742 ? -15.167 -10.765 -34.061 1.00 72.38 742 ARG A CA 1
ATOM 5743 C C . ARG A 1 742 ? -15.751 -12.077 -33.536 1.00 72.38 742 ARG A C 1
ATOM 5745 O O . ARG A 1 742 ? -16.927 -12.137 -33.210 1.00 72.38 742 ARG A O 1
ATOM 5752 N N . VAL A 1 743 ? -14.896 -13.097 -33.433 1.00 83.19 743 VAL A N 1
ATOM 5753 C CA . VAL A 1 743 ? -15.226 -14.432 -32.933 1.00 83.19 743 VAL A CA 1
ATOM 5754 C C . VAL A 1 743 ? -14.098 -14.909 -32.019 1.00 83.19 743 VAL A C 1
ATOM 5756 O O . VAL A 1 743 ? -12.935 -14.912 -32.432 1.00 83.19 743 VAL A O 1
ATOM 5759 N N . LEU A 1 744 ? -14.432 -15.315 -30.796 1.00 87.75 744 LEU A N 1
ATOM 5760 C CA . LEU A 1 744 ? -13.522 -15.937 -29.835 1.00 87.75 744 LEU A CA 1
ATOM 5761 C C . LEU A 1 744 ? -13.806 -17.440 -29.792 1.00 87.75 744 LEU A C 1
ATOM 5763 O O . LEU A 1 744 ? -14.901 -17.842 -29.413 1.00 87.75 744 LEU A O 1
ATOM 5767 N N . ARG A 1 745 ? -12.829 -18.269 -30.179 1.00 90.44 745 ARG A N 1
ATOM 5768 C CA . ARG A 1 745 ? -12.961 -19.736 -30.206 1.00 90.44 745 ARG A CA 1
ATOM 5769 C C . ARG A 1 745 ? -12.008 -20.383 -29.207 1.00 90.44 745 ARG A C 1
ATOM 5771 O O . ARG A 1 745 ? -10.817 -20.522 -29.493 1.00 90.44 745 ARG A O 1
ATOM 5778 N N . LEU A 1 746 ? -12.558 -20.842 -28.088 1.00 91.88 746 LEU A N 1
ATOM 5779 C CA . LEU A 1 746 ? -11.855 -21.556 -27.028 1.00 91.88 746 LEU A CA 1
ATOM 5780 C C . LEU A 1 746 ? -11.857 -23.056 -27.324 1.00 91.88 746 LEU A C 1
ATOM 5782 O O . LEU A 1 746 ? -12.905 -23.687 -27.354 1.00 91.88 746 LEU A O 1
ATOM 5786 N N . LYS A 1 747 ? -10.681 -23.637 -27.552 1.00 92.44 747 LYS A N 1
ATOM 5787 C CA . LYS A 1 747 ? -10.496 -25.081 -27.763 1.00 92.44 747 LYS A CA 1
ATOM 5788 C C . LYS A 1 747 ? -10.210 -25.818 -26.459 1.00 92.44 747 LYS A C 1
ATOM 5790 O O . LYS A 1 747 ? -10.600 -26.970 -26.311 1.00 92.44 747 LYS A O 1
ATOM 5795 N N . ARG A 1 748 ? -9.495 -25.172 -25.535 1.00 92.25 748 ARG A N 1
ATOM 5796 C CA . ARG A 1 748 ? -9.112 -25.752 -24.245 1.00 92.25 748 ARG A CA 1
ATOM 5797 C C . ARG A 1 748 ? -9.408 -24.798 -23.101 1.00 92.25 748 ARG A C 1
ATOM 5799 O O . ARG A 1 748 ? -9.237 -23.588 -23.250 1.00 92.25 748 ARG A O 1
ATOM 5806 N N . ILE A 1 749 ? -9.819 -25.354 -21.971 1.00 91.94 749 ILE A N 1
ATOM 5807 C CA . ILE A 1 749 ? -9.979 -24.641 -20.706 1.00 91.94 749 ILE A CA 1
ATOM 5808 C C . ILE A 1 749 ? -9.335 -25.511 -19.633 1.00 91.94 749 ILE A C 1
ATOM 5810 O O . ILE A 1 749 ? -9.669 -26.687 -19.544 1.00 91.94 749 ILE A O 1
ATOM 5814 N N . ASP A 1 750 ? -8.387 -24.965 -18.872 1.00 89.94 750 ASP A N 1
ATOM 5815 C CA . ASP A 1 750 ? -7.694 -25.688 -17.792 1.00 89.94 750 ASP A CA 1
ATOM 5816 C C . ASP A 1 750 ? -7.076 -27.022 -18.257 1.00 89.94 750 ASP A C 1
ATOM 5818 O O . ASP A 1 750 ? -7.134 -28.049 -17.592 1.00 89.94 750 ASP A O 1
ATOM 5822 N N . GLY A 1 751 ? -6.507 -27.018 -19.467 1.00 85.81 751 GLY A N 1
ATOM 5823 C CA . GLY A 1 751 ? -5.842 -28.181 -20.064 1.00 85.81 751 GLY A CA 1
ATOM 5824 C C . GLY A 1 751 ? -6.772 -29.205 -20.732 1.00 85.81 751 GLY A C 1
ATOM 5825 O O . GLY A 1 751 ? -6.295 -29.972 -21.571 1.00 85.81 751 GLY A O 1
ATOM 5826 N N . VAL A 1 752 ? -8.082 -29.175 -20.465 1.00 90.50 752 VAL A N 1
ATOM 5827 C CA . VAL A 1 752 ? -9.080 -30.090 -21.054 1.00 90.50 752 VAL A CA 1
ATOM 5828 C C . VAL A 1 752 ? -9.830 -29.455 -22.238 1.00 90.50 752 VAL A C 1
ATOM 5830 O O . VAL A 1 752 ? -9.812 -28.228 -22.382 1.00 90.50 752 VAL A O 1
ATOM 5833 N N . PRO A 1 753 ? -10.471 -30.240 -23.133 1.00 91.81 753 PRO A N 1
ATOM 5834 C CA . PRO A 1 753 ? -11.344 -29.700 -24.179 1.00 91.81 753 PRO A CA 1
ATOM 5835 C C . PRO A 1 753 ? -12.423 -28.774 -23.605 1.00 91.81 753 PRO A C 1
ATOM 5837 O O . PRO A 1 753 ? -13.025 -29.089 -22.581 1.00 91.81 753 PRO A O 1
ATOM 5840 N N . ALA A 1 754 ? -12.673 -27.636 -24.263 1.00 89.62 754 ALA A N 1
ATOM 5841 C CA . ALA A 1 754 ? -13.516 -26.573 -23.707 1.00 89.62 754 ALA A CA 1
ATOM 5842 C C . ALA A 1 754 ? -14.933 -27.024 -23.281 1.00 89.62 754 ALA A C 1
ATOM 5844 O O . ALA A 1 754 ? -15.328 -26.639 -22.183 1.00 89.62 754 ALA A O 1
ATOM 5845 N N . PRO A 1 755 ? -15.666 -27.866 -24.042 1.00 90.56 755 PRO A N 1
ATOM 5846 C CA . PRO A 1 755 ? -16.986 -28.358 -23.618 1.00 90.56 755 PRO A CA 1
ATOM 5847 C C . PRO A 1 755 ? -16.949 -29.285 -22.391 1.00 90.56 755 PRO A C 1
ATOM 5849 O O . PRO A 1 755 ? -17.935 -29.412 -21.678 1.00 90.56 755 PRO A O 1
ATOM 5852 N N . SER A 1 756 ? -15.812 -29.934 -22.122 1.00 88.94 756 SER A N 1
ATOM 5853 C CA . SER A 1 756 ? -15.645 -30.875 -21.003 1.00 88.94 756 SER A CA 1
ATOM 5854 C C . SER A 1 756 ? -15.160 -30.206 -19.711 1.00 88.94 756 SER A C 1
ATOM 5856 O O . SER A 1 756 ? -14.933 -30.887 -18.715 1.00 88.94 756 SER A O 1
ATOM 5858 N N . SER A 1 757 ? -14.952 -28.887 -19.722 1.00 89.88 757 SER A N 1
ATOM 5859 C CA . SER A 1 757 ? -14.482 -28.133 -18.560 1.00 89.88 757 SER A CA 1
ATOM 5860 C C . SER A 1 757 ? -15.610 -27.857 -17.566 1.00 89.88 757 SER A C 1
ATOM 5862 O O . SER A 1 757 ? -16.749 -27.599 -17.950 1.00 89.88 757 SER A O 1
ATOM 5864 N N . THR A 1 758 ? -15.270 -27.780 -16.278 1.00 88.00 758 THR A N 1
ATOM 5865 C CA . THR A 1 758 ? -16.180 -27.318 -15.215 1.00 88.00 758 THR A CA 1
ATOM 5866 C C . THR A 1 758 ? -16.664 -25.878 -15.424 1.00 88.00 758 THR A C 1
ATOM 5868 O O . THR A 1 758 ? -17.683 -25.482 -14.863 1.00 88.00 758 THR A O 1
ATOM 5871 N N . LEU A 1 759 ? -15.974 -25.094 -16.261 1.00 88.62 759 LEU A N 1
ATOM 5872 C CA . LEU A 1 759 ? -16.364 -23.734 -16.638 1.00 88.62 759 LEU A CA 1
ATOM 5873 C C . LEU A 1 759 ? -17.278 -23.657 -17.861 1.00 88.62 759 LEU A C 1
ATOM 5875 O O . LEU A 1 759 ? -17.825 -22.583 -18.129 1.00 88.62 759 LEU A O 1
ATOM 5879 N N . ALA A 1 760 ? -17.464 -24.759 -18.593 1.00 89.31 760 ALA A N 1
ATOM 5880 C CA . ALA A 1 760 ? -18.301 -24.780 -19.787 1.00 89.31 760 ALA A CA 1
ATOM 5881 C C . ALA A 1 760 ? -19.747 -24.325 -19.507 1.00 89.31 760 ALA A C 1
ATOM 5883 O O . ALA A 1 760 ? -20.206 -23.429 -20.217 1.00 89.31 760 ALA A O 1
ATOM 5884 N N . PRO A 1 761 ? -20.440 -24.796 -18.442 1.00 90.62 761 PRO A N 1
ATOM 5885 C CA . PRO A 1 761 ? -21.813 -24.368 -18.167 1.00 90.62 761 PRO A CA 1
ATOM 5886 C C . PRO A 1 761 ? -21.930 -22.857 -17.936 1.00 90.62 761 PRO A C 1
ATOM 5888 O O . PRO A 1 761 ? -22.846 -22.217 -18.449 1.00 90.62 761 PRO A O 1
ATOM 5891 N N . VAL A 1 762 ? -20.966 -22.265 -17.220 1.00 90.50 762 VAL A N 1
ATOM 5892 C CA . VAL A 1 762 ? -20.940 -20.820 -16.943 1.00 90.50 762 VAL A CA 1
ATOM 5893 C C . VAL A 1 762 ? -20.710 -20.030 -18.235 1.00 90.50 762 VAL A C 1
ATOM 5895 O O . VAL A 1 762 ? -21.388 -19.035 -18.476 1.00 90.50 762 VAL A O 1
ATOM 5898 N N . LEU A 1 763 ? -19.790 -20.473 -19.100 1.00 89.94 763 LEU A N 1
ATOM 5899 C CA . LEU A 1 763 ? -19.534 -19.837 -20.398 1.00 89.94 763 LEU A CA 1
ATOM 5900 C C . LEU A 1 763 ? -20.754 -19.909 -21.324 1.00 89.94 763 LEU A C 1
ATOM 5902 O O . LEU A 1 763 ? -21.098 -18.904 -21.950 1.00 89.94 763 LEU A O 1
ATOM 5906 N N . VAL A 1 764 ? -21.433 -21.057 -21.378 1.00 90.88 764 VAL A N 1
ATOM 5907 C CA . VAL A 1 764 ? -22.649 -21.243 -22.184 1.00 90.88 764 VAL A CA 1
ATOM 5908 C C . VAL A 1 764 ? -23.777 -20.337 -21.691 1.00 90.88 764 VAL A C 1
ATOM 5910 O O . VAL A 1 764 ? -24.383 -19.627 -22.491 1.00 90.88 764 VAL A O 1
ATOM 5913 N N . GLN A 1 765 ? -23.995 -20.247 -20.374 1.00 90.56 765 GLN A N 1
ATOM 5914 C CA . GLN A 1 765 ? -24.968 -19.314 -19.788 1.00 90.56 765 GLN A CA 1
ATOM 5915 C C . GLN A 1 765 ? -24.660 -17.842 -20.096 1.00 90.56 765 GLN A C 1
ATOM 5917 O O . GLN A 1 765 ? -25.575 -17.024 -20.162 1.00 90.56 765 GLN A O 1
ATOM 5922 N N . GLN A 1 766 ? -23.386 -17.486 -20.288 1.00 90.06 766 GLN A N 1
ATOM 5923 C CA . GLN A 1 766 ? -22.989 -16.137 -20.693 1.00 90.06 766 GLN A CA 1
ATOM 5924 C C . GLN A 1 766 ? -23.011 -15.925 -22.219 1.00 90.06 766 GLN A C 1
ATOM 5926 O O . GLN A 1 766 ? -22.668 -14.835 -22.668 1.00 90.06 766 GLN A O 1
ATOM 5931 N N . GLY A 1 767 ? -23.426 -16.906 -23.028 1.00 87.00 767 GLY A N 1
ATOM 5932 C CA . GLY A 1 767 ? -23.634 -16.746 -24.473 1.00 87.00 767 GLY A CA 1
ATOM 5933 C C . GLY A 1 767 ? -22.552 -17.348 -25.376 1.00 87.00 767 GLY A C 1
ATOM 5934 O O . GLY A 1 767 ? -22.492 -17.002 -26.554 1.00 87.00 767 GLY A O 1
ATOM 5935 N N . PHE A 1 768 ? -21.685 -18.227 -24.863 1.00 90.75 768 PHE A N 1
ATOM 5936 C CA . PHE A 1 768 ? -20.856 -19.079 -25.724 1.00 90.75 768 PHE A CA 1
ATOM 5937 C C . PHE A 1 768 ? -21.692 -20.242 -26.278 1.00 90.75 768 PHE A C 1
ATOM 5939 O O . PHE A 1 768 ? -22.468 -20.855 -25.552 1.00 90.75 768 PHE A O 1
ATOM 5946 N N . ALA A 1 769 ? -21.504 -20.576 -27.550 1.00 90.12 769 ALA A N 1
ATOM 5947 C CA . ALA A 1 769 ? -22.105 -21.744 -28.183 1.00 90.12 769 ALA A CA 1
ATOM 5948 C C . ALA A 1 769 ? -21.093 -22.894 -28.274 1.00 90.12 769 ALA A C 1
ATOM 5950 O O . ALA A 1 769 ? -19.904 -22.669 -28.513 1.00 90.12 769 ALA A O 1
ATOM 5951 N N . GLU A 1 770 ? -21.566 -24.127 -28.116 1.00 88.31 770 GLU A N 1
ATOM 5952 C CA . GLU A 1 770 ? -20.766 -25.327 -28.365 1.00 88.31 770 GLU A CA 1
ATOM 5953 C C . GLU A 1 770 ? -20.604 -25.564 -29.876 1.00 88.31 770 GLU A C 1
ATOM 5955 O O . GLU A 1 770 ? -21.578 -25.630 -30.621 1.00 88.31 770 GLU A O 1
ATOM 5960 N N . ASP A 1 771 ? -19.354 -25.685 -30.328 1.00 86.00 771 ASP A N 1
ATOM 5961 C CA . ASP A 1 771 ? -18.952 -25.992 -31.705 1.00 86.00 771 ASP A CA 1
ATOM 5962 C C . ASP A 1 771 ? -17.945 -27.152 -31.670 1.00 86.00 771 ASP A C 1
ATOM 5964 O O . ASP A 1 771 ? -16.728 -26.956 -31.536 1.00 86.00 771 ASP A O 1
ATOM 5968 N N . TYR A 1 772 ? -18.476 -28.376 -31.737 1.00 83.56 772 TYR A N 1
ATOM 5969 C CA . TYR A 1 772 ? -17.743 -29.645 -31.687 1.00 83.56 772 TYR A CA 1
ATOM 5970 C C . TYR A 1 772 ? -16.830 -29.780 -30.451 1.00 83.56 772 TYR A C 1
ATOM 5972 O O . TYR A 1 772 ? -17.294 -30.132 -29.374 1.00 83.56 772 TYR A O 1
ATOM 5980 N N . LEU A 1 773 ? -15.531 -29.489 -30.586 1.00 84.88 773 LEU A N 1
ATOM 5981 C CA . LEU A 1 773 ? -14.532 -29.542 -29.505 1.00 84.88 773 LEU A CA 1
ATOM 5982 C C . LEU A 1 773 ? -14.163 -28.147 -28.969 1.00 84.88 773 LEU A C 1
ATOM 5984 O O . LEU A 1 773 ? -13.112 -27.973 -28.350 1.00 84.88 773 LEU A O 1
ATOM 5988 N N . SER A 1 774 ? -14.975 -27.130 -29.252 1.00 90.00 774 SER A N 1
ATOM 5989 C CA . SER A 1 774 ? -14.702 -25.747 -28.869 1.00 90.00 774 SER A CA 1
ATOM 5990 C C . SER A 1 774 ? -15.940 -25.007 -28.376 1.00 90.00 774 SER A C 1
ATOM 5992 O O . SER A 1 774 ? -17.061 -25.360 -28.717 1.00 90.00 774 SER A O 1
ATOM 5994 N N . LEU A 1 775 ? -15.718 -23.959 -27.586 1.00 89.50 775 LEU A N 1
ATOM 5995 C CA . LEU A 1 775 ? -16.727 -22.967 -27.231 1.00 89.50 775 LEU A CA 1
ATOM 5996 C C . LEU A 1 775 ? -16.470 -21.693 -28.031 1.00 89.50 775 LEU A C 1
ATOM 5998 O O . LEU A 1 775 ? -15.346 -21.178 -28.054 1.00 89.50 775 LEU A O 1
ATOM 6002 N N . VAL A 1 776 ? -17.503 -21.186 -28.695 1.00 90.50 776 VAL A N 1
ATOM 6003 C CA . VAL A 1 776 ? -17.417 -20.044 -29.604 1.00 90.50 776 VAL A CA 1
ATOM 6004 C C . VAL A 1 776 ? -18.309 -18.916 -29.113 1.00 90.50 776 VAL A C 1
ATOM 6006 O O . VAL A 1 776 ? -19.500 -19.101 -28.898 1.00 90.50 776 VAL A O 1
ATOM 6009 N N . PHE A 1 777 ? -17.737 -17.725 -28.988 1.00 88.38 777 PHE A N 1
ATOM 6010 C CA . PHE A 1 777 ? -18.479 -16.491 -28.771 1.00 88.38 777 PHE A CA 1
ATOM 6011 C C . PHE A 1 777 ? -18.351 -15.608 -30.010 1.00 88.38 777 PHE A C 1
ATOM 6013 O O . PHE A 1 777 ? -17.237 -15.283 -30.427 1.00 88.38 777 PHE A O 1
ATOM 6020 N N . SER A 1 778 ? -19.484 -15.232 -30.599 1.00 84.25 778 SER A N 1
ATOM 6021 C CA . SER A 1 778 ? -19.561 -14.251 -31.683 1.00 84.25 778 SER A CA 1
ATOM 6022 C C . SER A 1 778 ? -20.248 -13.002 -31.157 1.00 84.25 778 SER A C 1
ATOM 6024 O O . SER A 1 778 ? -21.266 -13.111 -30.478 1.00 84.25 778 SER A O 1
ATOM 6026 N N . ARG A 1 779 ? -19.677 -11.837 -31.464 1.00 71.00 779 ARG A N 1
ATOM 6027 C CA . ARG A 1 779 ? -20.291 -10.540 -31.161 1.00 71.00 779 ARG A CA 1
ATOM 6028 C C . ARG A 1 779 ? -21.363 -10.151 -32.158 1.00 71.00 779 ARG A C 1
ATOM 6030 O O . ARG A 1 779 ? -21.214 -10.544 -33.340 1.00 71.00 779 ARG A O 1
#

Radius of gyration: 37.47 Å; Cα contacts (8 Å, |Δi|>4): 1101; chains: 1; bounding box: 93×57×107 Å